Protein AF-A0AA43C8G0-F1 (afdb_monomer_lite)

Radius of gyration: 38.96 Å; chains: 1; bounding box: 89×112×97 Å

Secondary structure (DSSP, 8-state):
--TTTTSS---TTEEE--SS--EEE--SS--EEEEEES--EEESS-TT-TTS-----EEEEEES--EEEEEES--EEEEEES--EEEEEES--EEEEEES--EEEEEES--EEEEEESS-EEEEEESS-EEEEEES--EEEEEESS-EEEEEESS-EEEEEES--SEEEEEESS-EEEEEES--EEEEEESS-EEEEEESS-EEEEEESS-EEEEEES--EEEEEESS-EEEEEES--EEEEEES--EEE--BS--EEE--BS--EEES-B--SS-S----SEEEEEEEEEEETTEEEEEEEEEEETTEEEEEEEEEETTEEEESSSSPEEP-TT-TT-EEEEEEESS--TTS-EEEEEEEEETT--EEEEEEEEE---SB---S--TT-SEEEEEPPPTTTT-------------S---EEEEEE-SSEEEEEEHHHHHHHHTS-HHHHHHHHHHT--EEEETTEEE-EEE-TTSSEEEEEE----BTTBSPEEEEEESS---BPEEEE---SS-B-S-EEEEEEEE----EE-TTT-S-TTS--EESEEEE--TTS---EEEEEE-SSEEEEEEEEEEEEE-SSSPEEEEEEETTEEEEEEEE-TT-EEEEEEEE-TTS--SEEEEEEEESS-SS-EEEEEEEEEEEEEES--SSSEEEEE-SS-SEEEEES---TT-EEEE-SSTTS-EEEES-EEETTEEEEE--TT-EEEEE-GGG-B--SEEEEE----TT-TT-B-SEEEEE-GGGHHHHHHHHHHHHHTT--EEEEEHHHHHHHHSTT---THHHHHHHHHHHHHSSB--SEEEEES---S-TT-TTS----SSPPPEEEETTEEEE-SHHHH--SS-SSS-SSEEEEE--SSHHHHHHHHHHHHHHHHHGGG---EEEEEEPPPBTTB-HHHHHHHHHHHS-TT-EEEEEEGGGSSSHHHHHHHHHHHHHT--SEEEEES-B-SSEE-SSS-SEEGGGGGG---SS-PPEEEEESSSTT-TTSTT---HHHHHHHSTTT-SEEEEESSPPPHHHHHHHHHHHHHHHHH-SS-BHHHHHHHHHGGGTT-TTHHHHHHHEEEES-TT-B-S-PPPPPS-------PPPPPP------------------------------------

Foldseek 3Di:
DQPCLPVDDDDPAEAEADQEEEEEEGEQEAHEYEHAHEAYEYEQYDPPDPPGQRAEYEEENHAYAYEYEQAGYAYEYEDAHDEYEEHNHAYAYEYEQHEEEYEYENYAEEYEYEDAYYAYEYYDAHYAYEYEQHEEEYEYEQHEEAYAYANAYYAYEEENAYEAHAYDHDHHEAYEYEQAAHAYEYENEPEAYEYEDHAEEYEYADYAYAYHEEDYAYAYEEEDYHDEYEYEDAHEEYEEEDADEEYEAEDHDYEYEYHNHYYNYHYYDYAYDDDDPDDDDQWFWAAWAWADDPFWIKIKIWTQFCAQWQFKWKFWDDPNDTHTQDFFGHGFPQLFRRTWMKIATRPVDGAQDKIWMWIWIQGLSRDTDIDDRDIYHHHHHDDAQDDPPDRMHIDHDAFLCPDFDDDDLPFPFPDDFQFFKKKFWDQAWDKAKDFLVNRCVQRVHDSVVQLVCQCVQQKFKDFQNHTFAWHADPSSGMIMATDHFDDWLQDSTGMMMIGRGRGHHFAEDEWADPDEDPDDWAKDKDKFAAFRGAQQQLDDDLGHDRGFGDKAFLAPSDGDKDKDKDFDPAFPWWAKKKWKKFWRHQDKFWKWKDKQNDTQDIDIDGHGGIDIDMGTTGTPSDDRMMMIMMHGPHRDNTMMTGHIMMGIGIHDQEDCLLKDKGADADDQKYWHFNVQAPQKWKWFCLPSSRIHTYPNWAHDRGTTMGGHDHGTMMIIHHPVRHHYGPDMHGHDDDCLLPLADAFQAEEEFASQCPVLCVLVQVVVVVVVTRYDYDHLQNLCCPQVVRRSDLVSLLVSLVSQQPRHPHHYQFYEYEEFEASSSHCSSHSFRHRDHFRWDQAPSGIFGFPQCSQQRVPNQLAGVHQYAYQHDPHSVLSNLLSVLLVQCQVCVVVQAQEEEEEEEPADPQGDSQVLSVVLVVVFDPRHDYDYQYCVVDPDLVVSLVSVLVSVQAPHQEYEYDAEDRQFAGYRHHGSDGLVCLVVHAHNGHFYEYEYQYAQQVLRHHGSDQGRQNSQSSRNGHHSKYKAFNGGHRNVLSSQLVSQLSVLQAQQCDQFNRVSNSRSLVVLRPPPRSSVNSRGIHMHHGRRRGRHDHDDPPPDDDDDDDDDDDDDDDDDDDDDDDDDDDDDDDDDDDDDDDDDDDDDDDDD

Sequence (1144 aa):
MIGEVCNGTAATDCIFGSPDSDSIRGHGDTDCICGNDGDDTIYGGSILFPLGVDAGDLIEGGAGSDTIFGQLGADQINGNDGNDVIEGGDGDDFLFGDADNDDISGGDGNDTITGDSGADILRGDSGDDTLIGGTENDFLFGGIGADSLTGGGGDDSLNGEGGNDPQLDGGDGNDTISGGPGIDNANGGPGDDTLNGGAGDDTLNGGDGTDVINGGDGMDILNGGGGPDRVNGDGGDDLINGNADNDRLDGGTGINTVNGGTGTDVCLNFTFTDFTCELFTHATLDSFISFVERRSVVVRWSTSSEAGTMGFRVLREEGGEWMPIHDGLLPGLLASPQGGIYDLRDNGARPGQPQQYLVIEVDIRGIESEHGPFDVVPDSEGESLLSEEARYGREPHATASAGLVQKSLESDKQSAGQPVALYFGVERTGLYAVSAAEIAAGLRVDESEVQAWIQAGELRLTEGGESVAWTAAADGSELSFFGLERESLYTTERFYRLSVARGDTMTERSVSPDTITDGLVFADTVHLEENLIQGILVAQDPNEDYWYWQLVTASPDIPTDAETSFALEDVAGGGSLRVRLHGVSYDPHSVDVWVNGTLLGTTRFLGLQAHEAVFAIPDGLLDTNNRLRVAPSEPSDSIFFLDAADVTYMRGYDTSSETLQFRAEQAASVEIGGLTNGGTRFFDVTDPQRPAKLVDAVIGASGARLAIEPAIEYFAVAPGELLRPSSSWADVASDLRNANNRADYLIIAPASFIDEVEELATYRETDGFMVRIVELQDIFDEFANGSPNPNAIREFLRFANETWTTSPRFVVLVGKGSFDYREILGPAINLLPPIMALTHAGMASSDTKYADFLGDDGMPDVAIGRLPVTSGAELNTIVRQIIDYENAFDTIGNGITLFADAPDPQGDFAAMQDDIAAQLPGIWEPTSVYRSQFEDVEATRAAFFEAVKRSPRVVNYFGHSGMTTLGKREPLFGVADLETMTIDETQPIFAAMTCLASRFEVPGVISLGEALLVDEEAAIAVWGPSGNSVNEYATLLSSAFLDELHAGIETRIGPIINRAFSQLDGMEDGRDMVEIYHLLGDPALRVAKGAAPPDGAGNDGDGPQPPIDQLTEGGCSVGWTNRNTAGATLLLIGLALLIRRRRH

Structure (mmCIF, N/CA/C/O backbone):
data_AF-A0AA43C8G0-F1
#
_entry.id   AF-A0AA43C8G0-F1
#
loop_
_atom_site.group_PDB
_atom_site.id
_atom_site.type_symbol
_atom_site.label_atom_id
_atom_site.label_alt_id
_atom_site.label_comp_id
_atom_site.label_asym_id
_atom_site.label_entity_id
_atom_site.label_seq_id
_atom_site.pdbx_PDB_ins_code
_atom_site.Cartn_x
_atom_site.Cartn_y
_atom_site.Cartn_z
_atom_site.occupancy
_atom_site.B_iso_or_equiv
_atom_site.auth_seq_id
_atom_site.auth_comp_id
_atom_site.auth_asym_id
_atom_site.auth_atom_id
_atom_site.pdbx_PDB_model_num
ATOM 1 N N . MET A 1 1 ? 22.683 -62.148 10.594 1.00 35.69 1 MET A N 1
ATOM 2 C CA . MET A 1 1 ? 23.086 -63.567 10.795 1.00 35.69 1 MET A CA 1
ATOM 3 C C . MET A 1 1 ? 21.810 -64.332 11.118 1.00 35.69 1 MET A C 1
ATOM 5 O O . MET A 1 1 ? 21.523 -64.472 12.298 1.00 35.69 1 MET A O 1
ATOM 9 N N . ILE A 1 2 ? 21.045 -64.747 10.101 1.00 41.88 2 ILE A N 1
ATOM 10 C CA . ILE A 1 2 ? 19.779 -65.490 10.282 1.00 41.88 2 ILE A CA 1
ATOM 11 C C . ILE A 1 2 ? 19.756 -66.796 9.459 1.00 41.88 2 ILE A C 1
ATOM 13 O O . ILE A 1 2 ? 19.220 -67.774 9.947 1.00 41.88 2 ILE A O 1
ATOM 17 N N . GLY A 1 3 ? 20.484 -66.902 8.335 1.00 40.41 3 GLY A N 1
ATOM 18 C CA . GLY A 1 3 ? 20.470 -68.081 7.439 1.00 40.41 3 GLY A CA 1
ATOM 19 C C . GLY A 1 3 ? 21.040 -69.428 7.940 1.00 40.41 3 GLY A C 1
ATOM 20 O O . GLY A 1 3 ? 21.788 -70.086 7.215 1.00 40.41 3 GLY A O 1
ATOM 21 N N . GLU A 1 4 ? 20.739 -69.872 9.164 1.00 50.97 4 GLU A N 1
ATOM 22 C CA . GLU A 1 4 ? 21.017 -71.238 9.640 1.00 50.97 4 GLU A CA 1
ATOM 23 C C . GLU A 1 4 ? 19.815 -71.917 10.343 1.00 50.97 4 GLU A C 1
ATOM 25 O O . GLU A 1 4 ? 20.027 -72.912 11.045 1.00 50.97 4 GLU A O 1
ATOM 30 N N . VAL A 1 5 ? 18.566 -71.463 10.168 1.00 56.12 5 VAL A N 1
ATOM 31 C CA . VAL A 1 5 ? 17.409 -72.091 10.840 1.00 56.12 5 VAL A CA 1
ATOM 32 C C . VAL A 1 5 ? 17.034 -73.421 10.179 1.00 56.12 5 VAL A C 1
ATOM 34 O O . VAL A 1 5 ? 16.959 -74.448 10.867 1.00 56.12 5 VAL A O 1
ATOM 37 N N . CYS A 1 6 ? 16.979 -73.488 8.844 1.00 59.75 6 CYS A N 1
ATOM 38 C CA . CYS A 1 6 ? 16.718 -74.755 8.147 1.00 59.75 6 CYS A CA 1
ATOM 39 C C . CYS A 1 6 ? 17.937 -75.717 8.056 1.00 59.75 6 CYS A C 1
ATOM 41 O O . CYS A 1 6 ? 17.889 -76.744 7.371 1.00 59.75 6 CYS A O 1
ATOM 43 N N . ASN A 1 7 ? 19.027 -75.495 8.817 1.00 52.06 7 ASN A N 1
ATOM 44 C CA . ASN A 1 7 ? 20.233 -76.354 8.837 1.00 52.06 7 ASN A CA 1
ATOM 45 C C . ASN A 1 7 ? 20.119 -77.643 9.694 1.00 52.06 7 ASN A C 1
ATOM 47 O O . ASN A 1 7 ? 21.108 -78.195 10.191 1.00 52.06 7 ASN A O 1
ATOM 51 N N . GLY A 1 8 ? 18.911 -78.198 9.818 1.00 50.50 8 GLY A N 1
ATOM 52 C CA . GLY A 1 8 ? 18.706 -79.627 10.077 1.00 50.50 8 GLY A CA 1
ATOM 53 C C . GLY A 1 8 ? 19.129 -80.175 11.448 1.00 50.50 8 GLY A C 1
ATOM 54 O O . GLY A 1 8 ? 19.382 -81.382 11.560 1.00 50.50 8 GLY A O 1
ATOM 55 N N . THR A 1 9 ? 19.180 -79.366 12.512 1.00 45.88 9 THR A N 1
ATOM 56 C CA . THR A 1 9 ? 19.318 -79.896 13.882 1.00 45.88 9 THR A CA 1
ATOM 57 C C . THR A 1 9 ? 18.072 -79.641 14.715 1.00 45.88 9 THR A C 1
ATOM 59 O O . THR A 1 9 ? 17.805 -78.514 15.099 1.00 45.88 9 THR A O 1
ATOM 62 N N . ALA A 1 10 ? 17.355 -80.725 15.023 1.00 47.41 10 ALA A N 1
ATOM 63 C CA . ALA A 1 10 ? 16.128 -80.759 15.815 1.00 47.41 10 ALA A CA 1
ATOM 64 C C . ALA A 1 10 ? 16.230 -79.992 17.150 1.00 47.41 10 ALA A C 1
ATOM 66 O O . ALA A 1 10 ? 16.666 -80.552 18.164 1.00 47.41 10 ALA A O 1
ATOM 67 N N . ALA A 1 11 ? 15.778 -78.738 17.153 1.00 51.97 11 ALA A N 1
ATOM 68 C CA . ALA A 1 11 ? 15.093 -78.173 18.306 1.00 51.97 11 ALA A CA 1
ATOM 69 C C . ALA A 1 11 ? 13.685 -78.798 18.386 1.00 51.97 11 ALA A C 1
ATOM 71 O O . ALA A 1 11 ? 13.203 -79.402 17.428 1.00 51.97 11 ALA A O 1
ATOM 72 N N . THR A 1 12 ? 13.077 -78.798 19.570 1.00 54.09 12 THR A N 1
ATOM 73 C CA . THR A 1 12 ? 11.869 -79.595 19.846 1.00 54.09 12 THR A CA 1
ATOM 74 C C . THR A 1 12 ? 10.565 -79.051 19.247 1.00 54.09 12 THR A C 1
ATOM 76 O O . THR A 1 12 ? 9.607 -79.816 19.282 1.00 54.09 12 THR A O 1
ATOM 79 N N . ASP A 1 13 ? 10.577 -77.856 18.639 1.00 72.31 13 ASP A N 1
ATOM 80 C CA . ASP A 1 13 ? 9.436 -77.185 17.973 1.00 72.31 13 ASP A CA 1
ATOM 81 C C . ASP A 1 13 ? 9.800 -76.631 16.585 1.00 72.31 13 ASP A C 1
ATOM 83 O O . ASP A 1 13 ? 9.531 -75.485 16.261 1.00 72.31 13 ASP A O 1
ATOM 87 N N . CYS A 1 14 ? 10.472 -77.425 15.743 1.00 83.06 14 CYS A N 1
ATOM 88 C CA . CYS A 1 14 ? 10.664 -77.048 14.336 1.00 83.06 14 CYS A CA 1
ATOM 89 C C . CYS A 1 14 ? 9.672 -77.792 13.425 1.00 83.06 14 CYS A C 1
ATOM 91 O O . CYS A 1 14 ? 9.657 -79.033 13.426 1.00 83.06 14 CYS A O 1
ATOM 93 N N . ILE A 1 15 ? 8.907 -77.067 12.609 1.00 86.75 15 ILE A N 1
ATOM 94 C CA . ILE A 1 15 ? 7.992 -77.600 11.594 1.00 86.75 15 ILE A CA 1
ATOM 95 C C . ILE A 1 15 ? 8.594 -77.353 10.208 1.00 86.75 15 ILE A C 1
ATOM 97 O O . ILE A 1 15 ? 8.902 -76.227 9.849 1.00 86.75 15 ILE A O 1
ATOM 101 N N . PHE A 1 16 ? 8.763 -78.421 9.427 1.00 87.94 16 PHE A N 1
ATOM 102 C CA . PHE A 1 16 ? 9.345 -78.353 8.085 1.00 87.94 16 PHE A CA 1
ATOM 103 C C . PHE A 1 16 ? 8.317 -78.784 7.040 1.00 87.94 16 PHE A C 1
ATOM 105 O O . PHE A 1 16 ? 7.763 -79.888 7.154 1.00 87.94 16 PHE A O 1
ATOM 112 N N . GLY A 1 17 ? 8.112 -77.938 6.035 1.00 85.31 17 GLY A N 1
ATOM 113 C CA . GLY A 1 17 ? 7.414 -78.243 4.797 1.00 85.31 17 GLY A CA 1
ATOM 114 C C . GLY A 1 17 ? 8.175 -79.235 3.918 1.00 85.31 17 GLY A C 1
ATOM 115 O O . GLY A 1 17 ? 9.243 -79.768 4.249 1.00 85.31 17 GLY A O 1
ATOM 116 N N . SER A 1 18 ? 7.545 -79.573 2.812 1.00 85.62 18 SER A N 1
ATOM 117 C CA . SER A 1 18 ? 8.079 -80.348 1.708 1.00 85.62 18 SER A CA 1
ATOM 118 C C . SER A 1 18 ? 8.503 -79.406 0.572 1.00 85.62 18 SER A C 1
ATOM 120 O O . SER A 1 18 ? 8.317 -78.211 0.676 1.00 85.62 18 SER A O 1
ATOM 122 N N . PRO A 1 19 ? 9.105 -79.910 -0.518 1.00 87.44 19 PRO A N 1
ATOM 123 C CA . PRO A 1 19 ? 9.399 -79.079 -1.694 1.00 87.44 19 PRO A CA 1
ATOM 124 C C . PRO A 1 19 ? 8.185 -78.794 -2.611 1.00 87.44 19 PRO A C 1
ATOM 126 O O . PRO A 1 19 ? 8.376 -78.491 -3.789 1.00 87.44 19 PRO A O 1
ATOM 129 N N . ASP A 1 20 ? 6.960 -79.067 -2.154 1.00 91.81 20 ASP A N 1
ATOM 130 C CA . ASP A 1 20 ? 5.705 -78.784 -2.863 1.00 91.81 20 ASP A CA 1
ATOM 131 C C . ASP A 1 20 ? 4.921 -77.763 -2.014 1.00 91.81 20 ASP A C 1
ATOM 133 O O . ASP A 1 20 ? 4.994 -77.857 -0.799 1.00 91.81 20 ASP A O 1
ATOM 137 N N . SER A 1 21 ? 4.063 -76.933 -2.622 1.00 94.00 21 SER A N 1
ATOM 138 C CA . SER A 1 21 ? 3.161 -76.011 -1.906 1.00 94.00 21 SER A CA 1
ATOM 139 C C . SER A 1 21 ? 2.406 -76.659 -0.736 1.00 94.00 21 SER A C 1
ATOM 141 O O . SER A 1 21 ? 1.553 -77.546 -0.925 1.00 94.00 21 SER A O 1
ATOM 143 N N . ASP A 1 22 ? 2.664 -76.162 0.462 1.00 91.00 22 ASP A N 1
ATOM 144 C CA . ASP A 1 22 ? 2.214 -76.666 1.743 1.00 91.00 22 ASP A CA 1
ATOM 145 C C . ASP A 1 22 ? 1.306 -75.674 2.484 1.00 91.00 22 ASP A C 1
ATOM 147 O O . ASP A 1 22 ? 1.151 -74.502 2.161 1.00 91.00 22 ASP A O 1
ATOM 151 N N . SER A 1 23 ? 0.625 -76.187 3.510 1.00 93.88 23 SER A N 1
ATOM 152 C CA . SER A 1 23 ? -0.084 -75.355 4.481 1.00 93.88 23 SER A CA 1
ATOM 153 C C . SER A 1 23 ? 0.374 -75.751 5.873 1.00 93.88 23 SER A C 1
ATOM 155 O O . SER A 1 23 ? 0.051 -76.844 6.359 1.00 93.88 23 SER A O 1
ATOM 157 N N . ILE A 1 24 ? 1.154 -74.869 6.488 1.00 90.44 24 ILE A N 1
ATOM 158 C CA . ILE A 1 24 ? 1.891 -75.117 7.722 1.00 90.44 24 ILE A CA 1
ATOM 159 C C . ILE A 1 24 ? 1.301 -74.247 8.831 1.00 90.44 24 ILE A C 1
ATOM 161 O O . ILE A 1 24 ? 0.863 -73.123 8.604 1.00 90.44 24 ILE A O 1
ATOM 165 N N . ARG A 1 25 ? 1.206 -74.797 10.041 1.00 89.25 25 ARG A N 1
ATOM 166 C CA . ARG A 1 25 ? 0.659 -74.086 11.197 1.00 89.25 25 ARG A CA 1
ATOM 167 C C . ARG A 1 25 ? 1.413 -74.481 12.457 1.00 89.25 25 ARG A C 1
ATOM 169 O O . ARG A 1 25 ? 1.424 -75.677 12.773 1.00 89.25 25 ARG A O 1
ATOM 176 N N . GLY A 1 26 ? 1.967 -73.496 13.154 1.00 82.75 26 GLY A N 1
ATOM 177 C CA . GLY A 1 26 ? 2.582 -73.663 14.461 1.00 82.75 26 GLY A CA 1
ATOM 178 C C . GLY A 1 26 ? 1.571 -73.861 15.588 1.00 82.75 26 GLY A C 1
ATOM 179 O O . GLY A 1 26 ? 0.379 -74.168 15.401 1.00 82.75 26 GLY A O 1
ATOM 180 N N . HIS A 1 27 ? 2.100 -73.858 16.791 1.00 80.00 27 HIS A N 1
ATOM 181 C CA . HIS A 1 27 ? 1.452 -74.131 18.050 1.00 80.00 27 HIS A CA 1
ATOM 182 C C . HIS A 1 27 ? 1.107 -72.821 18.765 1.00 80.00 27 HIS A C 1
ATOM 184 O O . HIS A 1 27 ? 0.340 -72.051 18.201 1.00 80.00 27 HIS A O 1
ATOM 190 N N . GLY A 1 28 ? 1.385 -72.668 20.054 1.00 71.88 28 GLY A N 1
ATOM 191 C CA . GLY A 1 28 ? 0.993 -71.457 20.804 1.00 71.88 28 GLY A CA 1
ATOM 192 C C . GLY A 1 28 ? 2.081 -71.056 21.790 1.00 71.88 28 GLY A C 1
ATOM 193 O O . GLY A 1 28 ? 1.799 -70.674 22.931 1.00 71.88 28 GLY A O 1
ATOM 194 N N . ASP A 1 29 ? 3.304 -71.362 21.391 1.00 78.31 29 ASP A N 1
ATOM 195 C CA . ASP A 1 29 ? 4.594 -71.223 22.033 1.00 78.31 29 ASP A CA 1
ATOM 196 C C . ASP A 1 29 ? 5.621 -71.039 20.913 1.00 78.31 29 ASP A C 1
ATOM 198 O O . ASP A 1 29 ? 5.364 -71.505 19.819 1.00 78.31 29 ASP A O 1
ATOM 202 N N . THR A 1 30 ? 6.771 -70.417 21.197 1.00 84.81 30 THR A N 1
ATOM 203 C CA . THR A 1 30 ? 7.798 -70.110 20.186 1.00 84.81 30 THR A CA 1
ATOM 204 C C . THR A 1 30 ? 8.122 -71.300 19.287 1.00 84.81 30 THR A C 1
ATOM 206 O O . THR A 1 30 ? 8.800 -72.252 19.708 1.00 84.81 30 THR A O 1
ATOM 209 N N . ASP A 1 31 ? 7.700 -71.186 18.039 1.00 84.31 31 ASP A N 1
ATOM 210 C CA . ASP A 1 31 ? 7.902 -72.142 16.976 1.00 84.31 31 ASP A CA 1
ATOM 211 C C . ASP A 1 31 ? 9.070 -71.738 16.075 1.00 84.31 31 ASP A C 1
ATOM 213 O O . ASP A 1 31 ? 9.526 -70.596 16.003 1.00 84.31 31 ASP A O 1
ATOM 217 N N . CYS A 1 32 ? 9.578 -72.730 15.358 1.00 88.94 32 CYS A N 1
ATOM 218 C CA . CYS A 1 32 ? 10.450 -72.532 14.217 1.00 88.94 32 CYS A CA 1
ATOM 219 C C . CYS A 1 32 ? 9.796 -73.189 12.998 1.00 88.94 32 CYS A C 1
ATOM 221 O O . CYS A 1 32 ? 9.507 -74.387 13.032 1.00 88.94 32 CYS A O 1
ATOM 223 N N . ILE A 1 33 ? 9.557 -72.449 11.919 1.00 90.31 33 ILE A N 1
ATOM 224 C CA . ILE A 1 33 ? 8.830 -72.947 10.746 1.00 90.31 33 ILE A CA 1
ATOM 225 C C . ILE A 1 33 ? 9.663 -72.726 9.479 1.00 90.31 33 ILE A C 1
ATOM 227 O O . ILE A 1 33 ? 10.203 -71.650 9.286 1.00 90.31 33 ILE A O 1
ATOM 231 N N . CYS A 1 34 ? 9.783 -73.753 8.636 1.00 91.50 34 CYS A N 1
ATOM 232 C CA . CYS A 1 34 ? 10.498 -73.720 7.353 1.00 91.50 34 CYS A CA 1
ATOM 233 C C . CYS A 1 34 ? 9.567 -74.224 6.234 1.00 91.50 34 CYS A C 1
ATOM 235 O O . CYS A 1 34 ? 9.243 -75.419 6.260 1.00 91.50 34 CYS A O 1
ATOM 237 N N . GLY A 1 35 ? 9.183 -73.393 5.262 1.00 90.25 35 GLY A N 1
ATOM 238 C CA . GLY A 1 35 ? 8.369 -73.779 4.095 1.00 90.25 35 GLY A CA 1
ATOM 239 C C . GLY A 1 35 ? 9.123 -74.673 3.101 1.00 90.25 35 GLY A C 1
ATOM 240 O O . GLY A 1 35 ? 8.769 -75.840 2.922 1.00 90.25 35 GLY A O 1
ATOM 241 N N . ASN A 1 36 ? 10.334 -74.257 2.715 1.00 89.50 36 ASN A N 1
ATOM 242 C CA . ASN A 1 36 ? 11.232 -74.863 1.711 1.00 89.50 36 ASN A CA 1
ATOM 243 C C . ASN A 1 36 ? 10.930 -74.415 0.273 1.00 89.50 36 ASN A C 1
ATOM 245 O O . ASN A 1 36 ? 11.133 -73.252 -0.007 1.00 89.50 36 ASN A O 1
ATOM 249 N N . ASP A 1 37 ? 10.615 -75.317 -0.665 1.00 91.00 37 ASP A N 1
ATOM 250 C CA . ASP A 1 37 ? 10.328 -74.920 -2.055 1.00 91.00 37 ASP A CA 1
ATOM 251 C C . ASP A 1 37 ? 8.803 -74.991 -2.274 1.00 91.00 37 ASP A C 1
ATOM 253 O O . ASP A 1 37 ? 8.179 -75.950 -1.820 1.00 91.00 37 ASP A O 1
ATOM 257 N N . GLY A 1 38 ? 8.247 -74.123 -3.120 1.00 91.69 38 GLY A N 1
ATOM 258 C CA . GLY A 1 38 ? 6.837 -74.098 -3.518 1.00 91.69 38 GLY A CA 1
ATOM 259 C C . GLY A 1 38 ? 6.024 -73.025 -2.791 1.00 91.69 38 GLY A C 1
ATOM 260 O O . GLY A 1 38 ? 6.382 -72.627 -1.707 1.00 91.69 38 GLY A O 1
ATOM 261 N N . ASP A 1 39 ? 4.918 -72.590 -3.408 1.00 96.94 39 ASP A N 1
ATOM 262 C CA . ASP A 1 39 ? 4.041 -71.537 -2.864 1.00 96.94 39 ASP A CA 1
ATOM 263 C C . ASP A 1 39 ? 3.316 -72.009 -1.585 1.00 96.94 39 ASP A C 1
ATOM 265 O O . ASP A 1 39 ? 2.316 -72.742 -1.666 1.00 96.94 39 ASP A O 1
ATOM 269 N N . ASP A 1 40 ? 3.807 -71.623 -0.417 1.00 95.31 40 ASP A N 1
ATOM 270 C CA . ASP A 1 40 ? 3.369 -72.099 0.888 1.00 95.31 40 ASP A CA 1
ATOM 271 C C . ASP A 1 40 ? 2.377 -71.149 1.571 1.00 95.31 40 ASP A C 1
ATOM 273 O O . ASP A 1 40 ? 2.288 -69.955 1.309 1.00 95.31 40 ASP A O 1
ATOM 277 N N . THR A 1 41 ? 1.564 -71.680 2.487 1.00 96.62 41 THR A N 1
ATOM 278 C CA . THR A 1 41 ? 0.759 -70.864 3.408 1.00 96.62 41 THR A CA 1
ATOM 279 C C . THR A 1 41 ? 1.109 -71.207 4.849 1.00 96.62 41 THR A C 1
ATOM 281 O O . THR A 1 41 ? 0.740 -72.285 5.337 1.00 96.62 41 THR A O 1
ATOM 284 N N . ILE A 1 42 ? 1.769 -70.287 5.545 1.00 94.12 42 ILE A N 1
ATOM 285 C CA . ILE A 1 42 ? 2.341 -70.488 6.876 1.00 94.12 42 ILE A CA 1
ATOM 286 C C . ILE A 1 42 ? 1.598 -69.640 7.914 1.00 94.12 42 ILE A C 1
ATOM 288 O O . ILE A 1 42 ? 1.277 -68.480 7.695 1.00 94.12 42 ILE A O 1
ATOM 292 N N . TYR A 1 43 ? 1.309 -70.241 9.064 1.00 92.12 43 TYR A N 1
ATOM 293 C CA . TYR A 1 43 ? 0.724 -69.578 10.227 1.00 92.12 43 TYR A CA 1
ATOM 294 C C . TYR A 1 43 ? 1.630 -69.830 11.441 1.00 92.12 43 TYR A C 1
ATOM 296 O O . TYR A 1 43 ? 1.751 -71.001 11.810 1.00 92.12 43 TYR A O 1
ATOM 304 N N . GLY A 1 44 ? 2.197 -68.787 12.059 1.00 85.62 44 GLY A N 1
ATOM 305 C CA . GLY A 1 44 ? 2.986 -68.862 13.301 1.00 85.62 44 GLY A CA 1
ATOM 306 C C . GLY A 1 44 ? 2.178 -69.516 14.419 1.00 85.62 44 GLY A C 1
ATOM 307 O O . GLY A 1 44 ? 2.378 -70.680 14.746 1.00 85.62 44 GLY A O 1
ATOM 308 N N . GLY A 1 45 ? 1.078 -68.882 14.825 1.00 77.69 45 GLY A N 1
ATOM 309 C CA . GLY A 1 45 ? 0.191 -69.430 15.859 1.00 77.69 45 GLY A CA 1
ATOM 310 C C . GLY A 1 45 ? -0.960 -70.363 15.419 1.00 77.69 45 GLY A C 1
ATOM 311 O O . GLY A 1 45 ? -1.394 -70.486 14.255 1.00 77.69 45 GLY A O 1
ATOM 312 N N . SER A 1 46 ? -1.585 -70.999 16.415 1.00 66.38 46 SER A N 1
ATOM 313 C CA . SER A 1 46 ? -2.840 -71.753 16.300 1.00 66.38 46 SER A CA 1
ATOM 314 C C . SER A 1 46 ? -4.060 -70.938 16.770 1.00 66.38 46 SER A C 1
ATOM 316 O O . SER A 1 46 ? -4.281 -70.762 17.968 1.00 66.38 46 SER A O 1
ATOM 318 N N . ILE A 1 47 ? -5.004 -70.669 15.853 1.00 56.16 47 ILE A N 1
ATOM 319 C CA . ILE A 1 47 ? -6.325 -70.016 16.077 1.00 56.16 47 ILE A CA 1
ATOM 320 C C . ILE A 1 47 ? -7.273 -70.692 17.110 1.00 56.16 47 ILE A C 1
ATOM 322 O O . ILE A 1 47 ? -8.443 -70.323 17.234 1.00 56.16 47 ILE A O 1
ATOM 326 N N . LEU A 1 48 ? -6.837 -71.737 17.822 1.00 53.28 48 LEU A N 1
ATOM 327 C CA . LEU A 1 48 ? -7.664 -72.577 18.702 1.00 53.28 48 LEU A CA 1
ATOM 328 C C . LEU A 1 48 ? -7.463 -72.362 20.217 1.00 53.28 48 LEU A C 1
ATOM 330 O O . LEU A 1 48 ? -8.204 -72.982 20.991 1.00 53.28 48 LEU A O 1
ATOM 334 N N . PHE A 1 49 ? -6.562 -71.477 20.668 1.00 52.59 49 PHE A N 1
ATOM 335 C CA . PHE A 1 49 ? -6.349 -71.210 22.104 1.00 52.59 49 PHE A CA 1
ATOM 336 C C . PHE A 1 49 ? -6.331 -69.708 22.459 1.00 52.59 49 PHE A C 1
ATOM 338 O O . PHE A 1 49 ? -5.273 -69.105 22.532 1.00 52.59 49 PHE A O 1
ATOM 345 N N . PRO A 1 50 ? -7.479 -69.098 22.812 1.00 47.19 50 PRO A N 1
ATOM 346 C CA . PRO A 1 50 ? -7.582 -67.655 23.072 1.00 47.19 50 PRO A CA 1
ATOM 347 C C . PRO A 1 50 ? -7.083 -67.221 24.471 1.00 47.19 50 PRO A C 1
ATOM 349 O O . PRO A 1 50 ? -7.636 -66.290 25.049 1.00 47.19 50 PRO A O 1
ATOM 352 N N . LEU A 1 51 ? -6.133 -67.937 25.089 1.00 46.81 51 LEU A N 1
ATOM 353 C CA . LEU A 1 51 ? -5.644 -67.641 26.453 1.00 46.81 51 LEU A CA 1
ATOM 354 C C . LEU A 1 51 ? -4.142 -67.939 26.679 1.00 46.81 51 LEU A C 1
ATOM 356 O O . LEU A 1 51 ? -3.720 -68.022 27.836 1.00 46.81 51 LEU A O 1
ATOM 360 N N . GLY A 1 52 ? -3.349 -68.134 25.623 1.00 49.62 52 GLY A N 1
ATOM 361 C CA . GLY A 1 52 ? -1.882 -68.168 25.703 1.00 49.62 52 GLY A CA 1
ATOM 362 C C . GLY A 1 52 ? -1.309 -66.805 25.321 1.00 49.62 52 GLY A C 1
ATOM 363 O O . GLY A 1 52 ? -1.882 -66.146 24.466 1.00 49.62 52 GLY A O 1
ATOM 364 N N . VAL A 1 53 ? -0.238 -66.371 25.991 1.00 57.50 53 VAL A N 1
ATOM 365 C CA . VAL A 1 53 ? 0.694 -65.416 25.379 1.00 57.50 53 VAL A CA 1
ATOM 366 C C . VAL A 1 53 ? 1.358 -66.208 24.267 1.00 57.50 53 VAL A C 1
ATOM 368 O O . VAL A 1 53 ? 2.042 -67.180 24.587 1.00 57.50 53 VAL A O 1
ATOM 371 N N . ASP A 1 54 ? 1.055 -65.896 23.015 1.00 65.06 54 ASP A N 1
ATOM 372 C CA . ASP A 1 54 ? 1.888 -66.431 21.950 1.00 65.06 54 ASP A CA 1
ATOM 373 C C . ASP A 1 54 ? 3.269 -65.782 22.103 1.00 65.06 54 ASP A C 1
ATOM 375 O O . ASP A 1 54 ? 3.392 -64.646 22.584 1.00 65.06 54 ASP A O 1
ATOM 379 N N . ALA A 1 55 ? 4.307 -66.581 21.923 1.00 77.12 55 ALA A N 1
ATOM 380 C CA . ALA A 1 55 ? 5.678 -66.158 22.146 1.00 77.12 55 ALA A CA 1
ATOM 381 C C . ALA A 1 55 ? 6.360 -66.134 20.791 1.00 77.12 55 ALA A C 1
ATOM 383 O O . ALA A 1 55 ? 6.235 -67.119 20.089 1.00 77.12 55 ALA A O 1
ATOM 384 N N . GLY A 1 56 ? 7.114 -65.073 20.508 1.00 84.06 56 GLY A N 1
ATOM 385 C CA . GLY A 1 56 ? 7.721 -64.829 19.200 1.00 84.06 56 GLY A CA 1
ATOM 386 C C . GLY A 1 56 ? 8.272 -66.060 18.486 1.00 84.06 56 GLY A C 1
ATOM 387 O O . GLY A 1 56 ? 9.025 -66.829 19.102 1.00 84.06 56 GLY A O 1
ATOM 388 N N . ASP A 1 57 ? 7.908 -66.203 17.220 1.00 89.25 57 ASP A N 1
ATOM 389 C CA . ASP A 1 57 ? 8.217 -67.298 16.310 1.00 89.25 57 ASP A CA 1
ATOM 390 C C . ASP A 1 57 ? 9.399 -66.968 15.387 1.00 89.25 57 ASP A C 1
ATOM 392 O O . ASP A 1 57 ? 9.845 -65.829 15.263 1.00 89.25 57 ASP A O 1
ATOM 396 N N . LEU A 1 58 ? 9.951 -67.999 14.744 1.00 91.81 58 LEU A N 1
ATOM 397 C CA . LEU A 1 58 ? 10.990 -67.871 13.721 1.00 91.81 58 LEU A CA 1
ATOM 398 C C . LEU A 1 58 ? 10.568 -68.610 12.448 1.00 91.81 58 LEU A C 1
ATOM 400 O O . LEU A 1 58 ? 10.564 -69.844 12.428 1.00 91.81 58 LEU A O 1
ATOM 404 N N . ILE A 1 59 ? 10.233 -67.879 11.389 1.00 92.94 59 ILE A N 1
ATOM 405 C CA . ILE A 1 59 ? 9.621 -68.410 10.167 1.00 92.94 59 ILE A CA 1
ATOM 406 C C . ILE A 1 59 ? 10.521 -68.131 8.952 1.00 92.94 59 ILE A C 1
ATOM 408 O O . ILE A 1 59 ? 10.936 -67.002 8.735 1.00 92.94 59 ILE A O 1
ATOM 412 N N . GLU A 1 60 ? 10.811 -69.158 8.152 1.00 93.56 60 GLU A N 1
ATOM 413 C CA . GLU A 1 60 ? 11.450 -69.060 6.830 1.00 93.56 60 GLU A CA 1
ATOM 414 C C . GLU A 1 60 ? 10.465 -69.621 5.778 1.00 93.56 60 GLU A C 1
ATOM 416 O O . GLU A 1 60 ? 10.091 -70.796 5.877 1.00 93.56 60 GLU A O 1
ATOM 421 N N . GLY A 1 61 ? 10.032 -68.806 4.807 1.00 93.06 61 GLY A N 1
ATOM 422 C CA . GLY A 1 61 ? 9.181 -69.205 3.672 1.00 93.06 61 GLY A CA 1
ATOM 423 C C . GLY A 1 61 ? 9.934 -70.145 2.736 1.00 93.06 61 GLY A C 1
ATOM 424 O O . GLY A 1 61 ? 9.764 -71.367 2.783 1.00 93.06 61 GLY A O 1
ATOM 425 N N . GLY A 1 62 ? 10.937 -69.605 2.053 1.00 91.44 62 GLY A N 1
ATOM 426 C CA . GLY A 1 62 ? 11.865 -70.350 1.216 1.00 91.44 62 GLY A CA 1
ATOM 427 C C . GLY A 1 62 ? 11.734 -69.922 -0.242 1.00 91.44 62 GLY A C 1
ATOM 428 O O . GLY A 1 62 ? 11.660 -68.742 -0.525 1.00 91.44 62 GLY A O 1
ATOM 429 N N . ALA A 1 63 ? 11.822 -70.846 -1.193 1.00 92.62 63 ALA A N 1
ATOM 430 C CA . ALA A 1 63 ? 11.670 -70.508 -2.604 1.00 92.62 63 ALA A CA 1
ATOM 431 C C . ALA A 1 63 ? 10.217 -70.700 -3.044 1.00 92.62 63 ALA A C 1
ATOM 433 O O . ALA A 1 63 ? 9.757 -71.838 -3.085 1.00 92.62 63 ALA A O 1
ATOM 434 N N . GLY A 1 64 ? 9.525 -69.669 -3.507 1.00 93.56 64 GLY A N 1
ATOM 435 C CA . GLY A 1 64 ? 8.105 -69.763 -3.849 1.00 93.56 64 GLY A CA 1
ATOM 436 C C . GLY A 1 64 ? 7.428 -68.406 -3.774 1.00 93.56 64 GLY A C 1
ATOM 437 O O . GLY A 1 64 ? 8.082 -67.411 -3.540 1.00 93.56 64 GLY A O 1
ATOM 438 N N . SER A 1 65 ? 6.127 -68.351 -4.049 1.00 97.19 65 SER A N 1
ATOM 439 C CA . SER A 1 65 ? 5.318 -67.193 -3.654 1.00 97.19 65 SER A CA 1
ATOM 440 C C . SER A 1 65 ? 4.471 -67.578 -2.452 1.00 97.19 65 SER A C 1
ATOM 442 O O . SER A 1 65 ? 3.415 -68.206 -2.607 1.00 97.19 65 SER A O 1
ATOM 444 N N . ASP A 1 66 ? 4.944 -67.231 -1.270 1.00 97.25 66 ASP A N 1
ATOM 445 C CA . ASP A 1 66 ? 4.426 -67.683 0.007 1.00 97.25 66 ASP A CA 1
ATOM 446 C C . ASP A 1 66 ? 3.412 -66.699 0.599 1.00 97.25 66 ASP A C 1
ATOM 448 O O . ASP A 1 66 ? 3.262 -65.543 0.210 1.00 97.25 66 ASP A O 1
ATOM 452 N N . THR A 1 67 ? 2.615 -67.188 1.544 1.00 97.94 67 THR A N 1
ATOM 453 C CA . THR A 1 67 ? 1.716 -66.367 2.358 1.00 97.94 67 THR A CA 1
ATOM 454 C C . THR A 1 67 ? 1.929 -66.708 3.825 1.00 97.94 67 THR A C 1
ATOM 456 O O . THR A 1 67 ? 1.562 -67.804 4.264 1.00 97.94 67 THR A O 1
ATOM 459 N N . ILE A 1 68 ? 2.488 -65.780 4.592 1.00 97.00 68 ILE A N 1
ATOM 460 C CA . ILE A 1 68 ? 2.954 -65.992 5.961 1.00 97.00 68 ILE A CA 1
ATOM 461 C C . ILE A 1 68 ? 2.192 -65.075 6.926 1.00 97.00 68 ILE A C 1
ATOM 463 O O . ILE A 1 68 ? 2.058 -63.885 6.682 1.00 97.00 68 ILE A O 1
ATOM 467 N N . PHE A 1 69 ? 1.696 -65.638 8.031 1.00 95.25 69 PHE A N 1
ATOM 468 C CA . PHE A 1 69 ? 1.006 -64.907 9.101 1.00 95.25 69 PHE A CA 1
ATOM 469 C C . PHE A 1 69 ? 1.661 -65.204 10.461 1.00 95.25 69 PHE A C 1
ATOM 471 O O . PHE A 1 69 ? 1.477 -66.325 10.959 1.00 95.25 69 PHE A O 1
ATOM 478 N N . GLY A 1 70 ? 2.360 -64.242 11.070 1.00 91.56 70 GLY A N 1
ATOM 479 C CA . GLY A 1 70 ? 2.998 -64.352 12.396 1.00 91.56 70 GLY A CA 1
ATOM 480 C C . GLY A 1 70 ? 1.978 -64.519 13.529 1.00 91.56 70 GLY A C 1
ATOM 481 O O . GLY A 1 70 ? 1.908 -65.574 14.164 1.00 91.56 70 GLY A O 1
ATOM 482 N N . GLN A 1 71 ? 0.992 -63.617 13.571 1.00 89.81 71 GLN A N 1
ATOM 483 C CA . GLN A 1 71 ? -0.142 -63.520 14.505 1.00 89.81 71 GLN A CA 1
ATOM 484 C C . GLN A 1 71 ? 0.123 -62.714 15.776 1.00 89.81 71 GLN A C 1
ATOM 486 O O . GLN A 1 71 ? -0.308 -61.576 15.841 1.00 89.81 71 GLN A O 1
ATOM 491 N N . LEU A 1 72 ? 0.600 -63.327 16.855 1.00 88.25 72 LEU A N 1
ATOM 492 C CA . LEU A 1 72 ? 0.789 -62.652 18.141 1.00 88.25 72 LEU A CA 1
ATOM 493 C C . LEU A 1 72 ? 2.222 -62.926 18.594 1.00 88.25 72 LEU A C 1
ATOM 495 O O . LEU A 1 72 ? 2.697 -64.045 18.445 1.00 88.25 72 LEU A O 1
ATOM 499 N N . GLY A 1 73 ? 2.821 -61.993 19.326 1.00 88.38 73 GLY A N 1
ATOM 500 C CA . GLY A 1 73 ? 4.194 -62.133 19.802 1.00 88.38 73 GLY A CA 1
ATOM 501 C C . GLY A 1 73 ? 5.193 -61.482 18.847 1.00 88.38 73 GLY A C 1
ATOM 502 O O . GLY A 1 73 ? 4.843 -61.117 17.751 1.00 88.38 73 GLY A O 1
ATOM 503 N N . ALA A 1 74 ? 6.425 -61.296 19.329 1.00 92.38 74 ALA A N 1
ATOM 504 C CA . ALA A 1 74 ? 7.505 -60.641 18.587 1.00 92.38 74 ALA A CA 1
ATOM 505 C C . ALA A 1 74 ? 8.236 -61.640 17.672 1.00 92.38 74 ALA A C 1
ATOM 507 O O . ALA A 1 74 ? 9.151 -62.343 18.129 1.00 92.38 74 ALA A O 1
ATOM 508 N N . ASP A 1 75 ? 7.811 -61.720 16.424 1.00 93.69 75 ASP A N 1
ATOM 509 C CA . ASP A 1 75 ? 8.189 -62.716 15.433 1.00 93.69 75 ASP A CA 1
ATOM 510 C C . ASP A 1 75 ? 9.433 -62.313 14.622 1.00 93.69 75 ASP A C 1
ATOM 512 O O . ASP A 1 75 ? 9.840 -61.157 14.532 1.00 93.69 75 ASP A O 1
ATOM 516 N N . GLN A 1 76 ? 10.102 -63.309 14.046 1.00 95.06 76 GLN A N 1
ATOM 517 C CA . GLN A 1 76 ? 11.161 -63.145 13.051 1.00 95.06 76 GLN A CA 1
ATOM 518 C C . GLN A 1 76 ? 10.768 -63.928 11.802 1.00 95.06 76 GLN A C 1
ATOM 520 O O . GLN A 1 76 ? 10.748 -65.159 11.840 1.00 95.06 76 GLN A O 1
ATOM 525 N N . ILE A 1 77 ? 10.482 -63.240 10.701 1.00 95.75 77 ILE A N 1
ATOM 526 C CA . ILE A 1 77 ? 9.961 -63.843 9.471 1.00 95.75 77 ILE A CA 1
ATOM 527 C C . ILE A 1 77 ? 10.873 -63.490 8.297 1.00 95.75 77 ILE A C 1
ATOM 529 O O . ILE A 1 77 ? 11.259 -62.337 8.141 1.00 95.75 77 ILE A O 1
ATOM 533 N N . ASN A 1 78 ? 11.217 -64.484 7.478 1.00 95.94 78 ASN A N 1
ATOM 534 C CA . ASN A 1 78 ? 11.939 -64.294 6.224 1.00 95.94 78 ASN A CA 1
ATOM 535 C C . ASN A 1 78 ? 11.209 -64.961 5.047 1.00 95.94 78 ASN A C 1
ATOM 537 O O . ASN A 1 78 ? 11.010 -66.180 5.096 1.00 95.94 78 ASN A O 1
ATOM 541 N N . GLY A 1 79 ? 10.865 -64.191 4.014 1.00 95.00 79 GLY A N 1
ATOM 542 C CA . GLY A 1 79 ? 10.271 -64.647 2.753 1.00 95.00 79 GLY A CA 1
ATOM 543 C C . GLY A 1 79 ? 11.231 -65.522 1.945 1.00 95.00 79 GLY A C 1
ATOM 544 O O . GLY A 1 79 ? 11.023 -66.733 1.839 1.00 95.00 79 GLY A O 1
ATOM 545 N N . ASN A 1 80 ? 12.425 -64.994 1.658 1.00 94.25 80 ASN A N 1
ATOM 546 C CA . ASN A 1 80 ? 13.488 -65.559 0.812 1.00 94.25 80 ASN A CA 1
ATOM 547 C C . ASN A 1 80 ? 13.266 -65.311 -0.697 1.00 94.25 80 ASN A C 1
ATOM 549 O O . ASN A 1 80 ? 13.324 -64.172 -1.129 1.00 94.25 80 ASN A O 1
ATOM 553 N N . ASP A 1 81 ? 13.194 -66.354 -1.535 1.00 93.75 81 ASP A N 1
ATOM 554 C CA . ASP A 1 81 ? 13.161 -66.176 -2.997 1.00 93.75 81 ASP A CA 1
ATOM 555 C C . ASP A 1 81 ? 11.702 -66.224 -3.483 1.00 93.75 81 ASP A C 1
ATOM 557 O O . ASP A 1 81 ? 11.100 -67.302 -3.455 1.00 93.75 81 ASP A O 1
ATOM 561 N N . GLY A 1 82 ? 11.214 -65.154 -4.110 1.00 95.31 82 GLY A N 1
ATOM 562 C CA . GLY A 1 82 ? 9.938 -65.113 -4.826 1.00 95.31 82 GLY A CA 1
ATOM 563 C C . GLY A 1 82 ? 8.918 -64.173 -4.186 1.00 95.31 82 GLY A C 1
ATOM 564 O O . GLY A 1 82 ? 9.126 -63.661 -3.109 1.00 95.31 82 GLY A O 1
ATOM 565 N N . ASN A 1 83 ? 7.823 -63.896 -4.904 1.00 97.56 83 ASN A N 1
ATOM 566 C CA . ASN A 1 83 ? 6.877 -62.853 -4.493 1.00 97.56 83 ASN A CA 1
ATOM 567 C C . ASN A 1 83 ? 5.995 -63.285 -3.313 1.00 97.56 83 ASN A C 1
ATOM 569 O O . ASN A 1 83 ? 4.987 -63.978 -3.532 1.00 97.56 83 ASN A O 1
ATOM 573 N N . ASP A 1 84 ? 6.313 -62.823 -2.117 1.00 98.00 84 ASP A N 1
ATOM 574 C CA . ASP A 1 84 ? 5.697 -63.239 -0.867 1.00 98.00 84 ASP A CA 1
ATOM 575 C C . ASP A 1 84 ? 4.660 -62.239 -0.339 1.00 98.00 84 ASP A C 1
ATOM 577 O O . ASP A 1 84 ? 4.616 -61.059 -0.690 1.00 98.00 84 ASP A O 1
ATOM 581 N N . VAL A 1 85 ? 3.764 -62.741 0.514 1.00 98.38 85 VAL A N 1
ATOM 582 C CA . VAL A 1 85 ? 2.824 -61.935 1.303 1.00 98.38 85 VAL A CA 1
ATOM 583 C C . VAL A 1 85 ? 3.041 -62.244 2.779 1.00 98.38 85 VAL A C 1
ATOM 585 O O . VAL A 1 85 ? 2.793 -63.375 3.204 1.00 98.38 85 VAL A O 1
ATOM 588 N N . ILE A 1 86 ? 3.456 -61.257 3.570 1.00 98.00 86 ILE A N 1
ATOM 589 C CA . ILE A 1 86 ? 3.822 -61.432 4.983 1.00 98.00 86 ILE A CA 1
ATOM 590 C C . ILE A 1 86 ? 2.988 -60.489 5.865 1.00 98.00 86 ILE A C 1
ATOM 592 O O . ILE A 1 86 ? 2.920 -59.294 5.609 1.00 98.00 86 ILE A O 1
ATOM 596 N N . GLU A 1 87 ? 2.360 -61.022 6.915 1.00 97.81 87 GLU A N 1
ATOM 597 C CA . GLU A 1 87 ? 1.646 -60.266 7.961 1.00 97.81 87 GLU A CA 1
ATOM 598 C C . GLU A 1 87 ? 2.245 -60.642 9.329 1.00 97.81 87 GLU A C 1
ATOM 600 O O . GLU A 1 87 ? 2.113 -61.801 9.740 1.00 97.81 87 GLU A O 1
ATOM 605 N N . GLY A 1 88 ? 2.910 -59.700 10.007 1.00 95.19 88 GLY A N 1
ATOM 606 C CA . GLY A 1 88 ? 3.534 -59.882 11.328 1.00 95.19 88 GLY A CA 1
ATOM 607 C C . GLY A 1 88 ? 2.491 -60.128 12.417 1.00 95.19 88 GLY A C 1
ATOM 608 O O . GLY A 1 88 ? 2.354 -61.250 12.911 1.00 95.19 88 GLY A O 1
ATOM 609 N N . GLY A 1 89 ? 1.610 -59.157 12.648 1.00 93.12 89 GLY A N 1
ATOM 610 C CA . GLY A 1 89 ? 0.496 -59.250 13.591 1.00 93.12 89 GLY A CA 1
ATOM 611 C C . GLY A 1 89 ? 0.704 -58.363 14.819 1.00 93.12 89 GLY A C 1
ATOM 612 O O . GLY A 1 89 ? 1.122 -57.228 14.679 1.00 93.12 89 GLY A O 1
ATOM 613 N N . ASP A 1 90 ? 0.325 -58.818 16.018 1.00 92.44 90 ASP A N 1
ATOM 614 C CA . ASP A 1 90 ? 0.585 -58.060 17.253 1.00 92.44 90 ASP A CA 1
ATOM 615 C C . ASP A 1 90 ? 1.988 -58.418 17.787 1.00 92.44 90 ASP A C 1
ATOM 617 O O . ASP A 1 90 ? 2.177 -59.541 18.260 1.00 92.44 90 ASP A O 1
ATOM 621 N N . GLY A 1 91 ? 2.925 -57.485 17.900 1.00 93.12 91 GLY A N 1
ATOM 622 C CA . GLY A 1 91 ? 4.287 -57.775 18.353 1.00 93.12 91 GLY A CA 1
ATOM 623 C C . GLY A 1 91 ? 5.284 -56.708 17.930 1.00 93.12 91 GLY A C 1
ATOM 624 O O . GLY A 1 91 ? 4.928 -55.806 17.207 1.00 93.12 91 GLY A O 1
ATOM 625 N N . ASP A 1 92 ? 6.519 -56.789 18.432 1.00 96.88 92 ASP A N 1
ATOM 626 C CA . ASP A 1 92 ? 7.626 -56.016 17.848 1.00 96.88 92 ASP A CA 1
ATOM 627 C C . ASP A 1 92 ? 8.387 -56.990 16.927 1.00 96.88 92 ASP A C 1
ATOM 629 O O . ASP A 1 92 ? 9.220 -57.776 17.412 1.00 96.88 92 ASP A O 1
ATOM 633 N N . ASP A 1 93 ? 8.057 -57.002 15.641 1.00 97.31 93 ASP A N 1
ATOM 634 C CA . ASP A 1 93 ? 8.439 -58.032 14.676 1.00 97.31 93 ASP A CA 1
ATOM 635 C C . ASP A 1 93 ? 9.667 -57.650 13.834 1.00 97.31 93 ASP A C 1
ATOM 637 O O . ASP A 1 93 ? 10.036 -56.487 13.666 1.00 97.31 93 ASP A O 1
ATOM 641 N N . PHE A 1 94 ? 10.342 -58.663 13.288 1.00 97.38 94 PHE A N 1
ATOM 642 C CA . PHE A 1 94 ? 11.435 -58.514 12.326 1.00 97.38 94 PHE A CA 1
ATOM 643 C C . PHE A 1 94 ? 11.098 -59.272 11.043 1.00 97.38 94 PHE A C 1
ATOM 645 O O . PHE A 1 94 ? 11.155 -60.505 11.026 1.00 97.38 94 PHE A O 1
ATOM 652 N N . LEU A 1 95 ? 10.790 -58.547 9.973 1.00 98.00 95 LEU A N 1
ATOM 653 C CA . LEU A 1 95 ? 10.281 -59.087 8.714 1.00 98.00 95 LEU A CA 1
ATOM 654 C C . LEU A 1 95 ? 11.267 -58.808 7.567 1.00 98.00 95 LEU A C 1
ATOM 656 O O . LEU A 1 95 ? 11.729 -57.680 7.404 1.00 98.00 95 LEU A O 1
ATOM 660 N N . PHE A 1 96 ? 11.586 -59.831 6.775 1.00 97.56 96 PHE A N 1
ATOM 661 C CA . PHE A 1 96 ? 12.484 -59.751 5.618 1.00 97.56 96 PHE A CA 1
ATOM 662 C C . PHE A 1 96 ? 11.788 -60.324 4.374 1.00 97.56 96 PHE A C 1
ATOM 664 O O . PHE A 1 96 ? 11.274 -61.441 4.450 1.00 97.56 96 PHE A O 1
ATOM 671 N N . GLY A 1 97 ? 11.766 -59.568 3.273 1.00 95.88 97 GLY A N 1
ATOM 672 C CA . GLY A 1 97 ? 11.306 -60.012 1.949 1.00 95.88 97 GLY A CA 1
ATOM 673 C C . GLY A 1 97 ? 12.370 -60.822 1.203 1.00 95.88 97 GLY A C 1
ATOM 674 O O . GLY A 1 97 ? 12.121 -61.963 0.830 1.00 95.88 97 GLY A O 1
ATOM 675 N N . ASP A 1 98 ? 13.610 -60.309 1.196 1.00 94.44 98 ASP A N 1
ATOM 676 C CA . ASP A 1 98 ? 14.793 -60.805 0.469 1.00 94.44 98 ASP A CA 1
ATOM 677 C C . ASP A 1 98 ? 14.756 -60.499 -1.049 1.00 94.44 98 ASP A C 1
ATOM 679 O O . ASP A 1 98 ? 15.321 -59.494 -1.484 1.00 94.44 98 ASP A O 1
ATOM 683 N N . ALA A 1 99 ? 14.258 -61.395 -1.902 1.00 91.94 99 ALA A N 1
ATOM 684 C CA . ALA A 1 99 ? 14.388 -61.251 -3.355 1.00 91.94 99 ALA A CA 1
ATOM 685 C C . ALA A 1 99 ? 13.065 -61.444 -4.096 1.00 91.94 99 ALA A C 1
ATOM 687 O O . ALA A 1 99 ? 12.339 -62.389 -3.820 1.00 91.94 99 ALA A O 1
ATOM 688 N N . ASP A 1 100 ? 12.895 -60.675 -5.178 1.00 96.75 100 ASP A N 1
ATOM 689 C CA . ASP A 1 100 ? 11.647 -60.520 -5.937 1.00 96.75 100 ASP A CA 1
ATOM 690 C C . ASP A 1 100 ? 10.649 -59.597 -5.203 1.00 96.75 100 ASP A C 1
ATOM 692 O O . ASP A 1 100 ? 11.043 -58.889 -4.298 1.00 96.75 100 ASP A O 1
ATOM 696 N N . ASN A 1 101 ? 9.410 -59.464 -5.696 1.00 97.81 101 ASN A N 1
ATOM 697 C CA . ASN A 1 101 ? 8.508 -58.393 -5.243 1.00 97.81 101 ASN A CA 1
ATOM 698 C C . ASN A 1 101 ? 7.531 -58.867 -4.161 1.00 97.81 101 ASN A C 1
ATOM 700 O O . ASN A 1 101 ? 6.608 -59.634 -4.491 1.00 97.81 101 ASN A O 1
ATOM 704 N N . ASP A 1 102 ? 7.629 -58.286 -2.972 1.00 98.19 102 ASP A N 1
ATOM 705 C CA . ASP A 1 102 ? 6.914 -58.703 -1.765 1.00 98.19 102 ASP A CA 1
ATOM 706 C C . ASP A 1 102 ? 5.845 -57.699 -1.291 1.00 98.19 102 ASP A C 1
ATOM 708 O O . ASP A 1 102 ? 5.873 -56.509 -1.608 1.00 98.19 102 ASP A O 1
ATOM 712 N N . ASP A 1 103 ? 4.854 -58.187 -0.536 1.00 98.44 103 ASP A N 1
ATOM 713 C CA . ASP A 1 103 ? 3.815 -57.390 0.145 1.00 98.44 103 ASP A CA 1
ATOM 714 C C . ASP A 1 103 ? 3.843 -57.713 1.648 1.00 98.44 103 ASP A C 1
ATOM 716 O O . ASP A 1 103 ? 3.383 -58.777 2.076 1.00 98.44 103 ASP A O 1
ATOM 720 N N . ILE A 1 104 ? 4.427 -56.819 2.447 1.00 98.44 104 ILE A N 1
ATOM 721 C CA . ILE A 1 104 ? 4.758 -57.045 3.859 1.00 98.44 104 ILE A CA 1
ATOM 722 C C . ILE A 1 104 ? 4.045 -56.018 4.748 1.00 98.44 104 ILE A C 1
ATOM 724 O O . ILE A 1 104 ? 4.115 -54.814 4.504 1.00 98.44 104 ILE A O 1
ATOM 728 N N . SER A 1 105 ? 3.383 -56.490 5.805 1.00 98.38 105 SER A N 1
ATOM 729 C CA . SER A 1 105 ? 2.706 -55.687 6.834 1.00 98.38 105 SER A CA 1
ATOM 730 C C . SER A 1 105 ? 3.190 -56.098 8.228 1.00 98.38 105 SER A C 1
ATOM 732 O O . SER A 1 105 ? 3.208 -57.292 8.537 1.00 98.38 105 SER A O 1
ATOM 734 N N . GLY A 1 106 ? 3.608 -55.112 9.026 1.00 97.38 106 GLY A N 1
ATOM 735 C CA . GLY A 1 106 ? 4.071 -55.248 10.411 1.00 97.38 106 GLY A CA 1
ATOM 736 C C . GLY A 1 106 ? 2.919 -55.590 11.345 1.00 97.38 106 GLY A C 1
ATOM 737 O O . GLY A 1 106 ? 2.789 -56.738 11.766 1.00 97.38 106 GLY A O 1
ATOM 738 N N . GLY A 1 107 ? 1.988 -54.654 11.520 1.00 96.12 107 GLY A N 1
ATOM 739 C CA . GLY A 1 107 ? 0.780 -54.849 12.315 1.00 96.12 107 GLY A CA 1
ATOM 740 C C . GLY A 1 107 ? 0.746 -53.935 13.539 1.00 96.12 107 GLY A C 1
ATOM 741 O O . GLY A 1 107 ? 0.882 -52.725 13.416 1.00 96.12 107 GLY A O 1
ATOM 742 N N . ASP A 1 108 ? 0.428 -54.483 14.712 1.00 95.62 108 ASP A N 1
ATOM 743 C CA . ASP A 1 108 ? 0.384 -53.726 15.969 1.00 95.62 108 ASP A CA 1
ATOM 744 C C . ASP A 1 108 ? 1.705 -53.927 16.744 1.00 95.62 108 ASP A C 1
ATOM 746 O O . ASP A 1 108 ? 1.892 -54.971 17.366 1.00 95.62 108 ASP A O 1
ATOM 750 N N . GLY A 1 109 ? 2.528 -52.893 16.883 1.00 96.06 109 GLY A N 1
ATOM 751 C CA . GLY A 1 109 ? 3.757 -52.869 17.682 1.00 96.06 109 GLY A CA 1
ATOM 752 C C . GLY A 1 109 ? 4.896 -52.196 16.924 1.00 96.06 109 GLY A C 1
ATOM 753 O O . GLY A 1 109 ? 4.645 -51.560 15.918 1.00 96.06 109 GLY A O 1
ATOM 754 N N . ASN A 1 110 ? 6.117 -52.210 17.467 1.00 97.94 110 ASN A N 1
ATOM 755 C CA . ASN A 1 110 ? 7.238 -51.495 16.850 1.00 97.94 110 ASN A CA 1
ATOM 756 C C . ASN A 1 110 ? 8.062 -52.453 15.982 1.00 97.94 110 ASN A C 1
ATOM 758 O O . ASN A 1 110 ? 8.960 -53.142 16.491 1.00 97.94 110 ASN A O 1
ATOM 762 N N . ASP A 1 111 ? 7.786 -52.460 14.688 1.00 98.44 111 ASP A N 1
ATOM 763 C CA . ASP A 1 111 ? 8.270 -53.449 13.737 1.00 98.44 111 ASP A CA 1
ATOM 764 C C . ASP A 1 111 ? 9.517 -52.987 12.972 1.00 98.44 111 ASP A C 1
ATOM 766 O O . ASP A 1 111 ? 9.837 -51.806 12.833 1.00 98.44 111 ASP A O 1
ATOM 770 N N . THR A 1 112 ? 10.289 -53.950 12.473 1.00 98.38 112 THR A N 1
ATOM 771 C CA . THR A 1 112 ? 11.409 -53.719 11.554 1.00 98.38 112 THR A CA 1
ATOM 772 C C . THR A 1 112 ? 11.212 -54.549 10.295 1.00 98.38 112 THR A C 1
ATOM 774 O O . THR A 1 112 ? 11.275 -55.776 10.349 1.00 98.38 112 THR A O 1
ATOM 777 N N . ILE A 1 113 ? 11.041 -53.881 9.157 1.00 98.50 113 ILE A N 1
ATOM 778 C CA . ILE A 1 113 ? 10.713 -54.488 7.865 1.00 98.50 113 ILE A CA 1
ATOM 779 C C . ILE A 1 113 ? 11.815 -54.166 6.847 1.00 98.50 113 ILE A C 1
ATOM 781 O O . ILE A 1 113 ? 12.279 -53.029 6.758 1.00 98.50 113 ILE A O 1
ATOM 785 N N . THR A 1 114 ? 12.268 -55.156 6.078 1.00 98.31 114 THR A N 1
ATOM 786 C CA . THR A 1 114 ? 13.259 -54.983 5.000 1.00 98.31 114 THR A CA 1
ATOM 787 C C . THR A 1 114 ? 12.823 -55.730 3.737 1.00 98.31 114 THR A C 1
ATOM 789 O O . THR A 1 114 ? 12.622 -56.938 3.817 1.00 98.31 114 THR A O 1
ATOM 792 N N . GLY A 1 115 ? 12.692 -55.037 2.600 1.00 96.81 115 GLY A N 1
ATOM 793 C CA . GLY A 1 115 ? 12.355 -55.627 1.291 1.00 96.81 115 GLY A CA 1
ATOM 794 C C . GLY A 1 115 ? 13.555 -56.272 0.582 1.00 96.81 115 GLY A C 1
ATOM 795 O O . GLY A 1 115 ? 13.475 -57.405 0.126 1.00 96.81 115 GLY A O 1
ATOM 796 N N . ASP A 1 116 ? 14.724 -55.625 0.659 1.00 95.31 116 ASP A N 1
ATOM 797 C CA . ASP A 1 116 ? 15.995 -56.008 0.020 1.00 95.31 116 ASP A CA 1
ATOM 798 C C . ASP A 1 116 ? 16.024 -55.813 -1.512 1.00 95.31 116 ASP A C 1
ATOM 800 O O . ASP A 1 116 ? 16.566 -54.805 -1.964 1.00 95.31 116 ASP A O 1
ATOM 804 N N . SER A 1 117 ? 15.583 -56.754 -2.348 1.00 95.06 117 SER A N 1
ATOM 805 C CA . SER A 1 117 ? 15.670 -56.591 -3.811 1.00 95.06 117 SER A CA 1
ATOM 806 C C . SER A 1 117 ? 14.392 -56.971 -4.532 1.00 95.06 117 SER A C 1
ATOM 808 O O . SER A 1 117 ? 14.059 -58.146 -4.602 1.00 95.06 117 SER A O 1
ATOM 810 N N . GLY A 1 118 ? 13.786 -56.013 -5.219 1.00 95.94 118 GLY A N 1
ATOM 811 C CA . GLY A 1 118 ? 12.484 -56.191 -5.844 1.00 95.94 118 GLY A CA 1
ATOM 812 C C . GLY A 1 118 ? 11.718 -54.882 -5.791 1.00 95.94 118 GLY A C 1
ATOM 813 O O . GLY A 1 118 ? 12.211 -53.906 -5.257 1.00 95.94 118 GLY A O 1
ATOM 814 N N . ALA A 1 119 ? 10.545 -54.835 -6.416 1.00 97.44 119 ALA A N 1
ATOM 815 C CA . ALA A 1 119 ? 9.641 -53.697 -6.247 1.00 97.44 119 ALA A CA 1
ATOM 816 C C . ALA A 1 119 ? 8.580 -54.059 -5.204 1.00 97.44 119 ALA A C 1
ATOM 818 O O . ALA A 1 119 ? 7.556 -54.667 -5.562 1.00 97.44 119 ALA A O 1
ATOM 819 N N . ASP A 1 120 ? 8.854 -53.699 -3.956 1.00 98.31 120 ASP A N 1
ATOM 820 C CA . ASP A 1 120 ? 8.170 -54.162 -2.752 1.00 98.31 120 ASP A CA 1
ATOM 821 C C . ASP A 1 120 ? 7.084 -53.196 -2.267 1.00 98.31 120 ASP A C 1
ATOM 823 O O . ASP A 1 120 ? 7.015 -52.018 -2.633 1.00 98.31 120 ASP A O 1
ATOM 827 N N . ILE A 1 121 ? 6.179 -53.711 -1.434 1.00 98.56 121 ILE A N 1
ATOM 828 C CA . ILE A 1 121 ? 5.160 -52.941 -0.720 1.00 98.56 121 ILE A CA 1
ATOM 829 C C . ILE A 1 121 ? 5.309 -53.234 0.771 1.00 98.56 121 ILE A C 1
ATOM 831 O O . ILE A 1 121 ? 5.001 -54.337 1.211 1.00 98.56 121 ILE A O 1
ATOM 835 N N . LEU A 1 122 ? 5.723 -52.242 1.556 1.00 98.56 122 LEU A N 1
ATOM 836 C CA . LEU A 1 122 ? 5.974 -52.372 2.993 1.00 98.56 122 LEU A CA 1
ATOM 837 C C . LEU A 1 122 ? 5.002 -51.488 3.793 1.00 98.56 122 LEU A C 1
ATOM 839 O O . LEU A 1 122 ? 4.798 -50.323 3.444 1.00 98.56 122 LEU A O 1
ATOM 843 N N . ARG A 1 123 ? 4.396 -52.020 4.862 1.00 98.69 123 ARG A N 1
ATOM 844 C CA . ARG A 1 123 ? 3.476 -51.300 5.768 1.00 98.69 123 ARG A CA 1
ATOM 845 C C . ARG A 1 123 ? 3.867 -51.525 7.229 1.00 98.69 123 ARG A C 1
ATOM 847 O O . ARG A 1 123 ? 3.923 -52.681 7.632 1.00 98.69 123 ARG A O 1
ATOM 854 N N . GLY A 1 124 ? 4.109 -50.464 7.999 1.00 97.69 124 GLY A N 1
ATOM 855 C CA . GLY A 1 124 ? 4.339 -50.554 9.452 1.00 97.69 124 GLY A CA 1
ATOM 856 C C . GLY A 1 124 ? 3.044 -50.794 10.232 1.00 97.69 124 GLY A C 1
ATOM 857 O O . GLY A 1 124 ? 2.947 -51.732 11.010 1.00 97.69 124 GLY A O 1
ATOM 858 N N . ASP A 1 125 ? 1.986 -50.070 9.853 1.00 97.19 125 ASP A N 1
ATOM 859 C CA . ASP A 1 125 ? 0.649 -50.083 10.461 1.00 97.19 125 ASP A CA 1
ATOM 860 C C . ASP A 1 125 ? 0.549 -49.312 11.792 1.00 97.19 125 ASP A C 1
ATOM 862 O O . ASP A 1 125 ? 0.139 -48.152 11.766 1.00 97.19 125 ASP A O 1
ATOM 866 N N . SER A 1 126 ? 0.754 -49.901 12.970 1.00 96.19 126 SER A N 1
ATOM 867 C CA . SER A 1 126 ? 0.562 -49.204 14.256 1.00 96.19 126 SER A CA 1
ATOM 868 C C . SER A 1 126 ? 1.711 -49.428 15.226 1.00 96.19 126 SER A C 1
ATOM 870 O O . SER A 1 126 ? 1.721 -50.422 15.938 1.00 96.19 126 SER A O 1
ATOM 872 N N . GLY A 1 127 ? 2.535 -48.411 15.434 1.00 96.62 127 GLY A N 1
ATOM 873 C CA . GLY A 1 127 ? 3.671 -48.415 16.348 1.00 96.62 127 GLY A CA 1
ATOM 874 C C . GLY A 1 127 ? 4.758 -47.489 15.826 1.00 96.62 127 GLY A C 1
ATOM 875 O O . GLY A 1 127 ? 4.520 -46.758 14.883 1.00 96.62 127 GLY A O 1
ATOM 876 N N . ASP A 1 128 ? 5.913 -47.445 16.493 1.00 98.06 128 ASP A N 1
ATOM 877 C CA . ASP A 1 128 ? 7.067 -46.708 15.956 1.00 98.06 128 ASP A CA 1
ATOM 878 C C . ASP A 1 128 ? 7.922 -47.688 15.129 1.00 98.06 128 ASP A C 1
ATOM 880 O O . ASP A 1 128 ? 8.724 -48.441 15.707 1.00 98.06 128 ASP A O 1
ATOM 884 N N . ASP A 1 129 ? 7.743 -47.684 13.809 1.00 98.44 129 ASP A N 1
ATOM 885 C CA . ASP A 1 129 ? 8.238 -48.709 12.886 1.00 98.44 129 ASP A CA 1
ATOM 886 C C . ASP A 1 129 ? 9.520 -48.300 12.141 1.00 98.44 129 ASP A C 1
ATOM 888 O O . ASP A 1 129 ? 9.914 -47.134 12.057 1.00 98.44 129 ASP A O 1
ATOM 892 N N . THR A 1 130 ? 10.244 -49.282 11.599 1.00 98.56 130 THR A N 1
ATOM 893 C CA . THR A 1 130 ? 11.417 -49.068 10.735 1.00 98.56 130 THR A CA 1
ATOM 894 C C . THR A 1 130 ? 11.294 -49.874 9.447 1.00 98.56 130 THR A C 1
ATOM 896 O O . THR A 1 130 ? 11.346 -51.102 9.484 1.00 98.56 130 THR A O 1
ATOM 899 N N . LEU A 1 131 ? 11.188 -49.199 8.303 1.00 98.56 131 LEU A N 1
ATOM 900 C CA . LEU A 1 131 ? 10.995 -49.800 6.980 1.00 98.56 131 LEU A CA 1
ATOM 901 C C . LEU A 1 131 ? 12.182 -49.478 6.060 1.00 98.56 131 LEU A C 1
ATOM 903 O O . LEU A 1 131 ? 12.591 -48.323 5.939 1.00 98.56 131 LEU A O 1
ATOM 907 N N . ILE A 1 132 ? 12.714 -50.494 5.380 1.00 98.56 132 ILE A N 1
ATOM 908 C CA . ILE A 1 132 ? 13.810 -50.368 4.408 1.00 98.56 132 ILE A CA 1
ATOM 909 C C . ILE A 1 132 ? 13.386 -51.059 3.106 1.00 98.56 132 ILE A C 1
ATOM 911 O O . ILE A 1 132 ? 13.223 -52.276 3.119 1.00 98.56 132 ILE A O 1
ATOM 915 N N . GLY A 1 133 ? 13.225 -50.308 2.012 1.00 97.81 133 GLY A N 1
ATOM 916 C CA . GLY A 1 133 ? 12.844 -50.826 0.688 1.00 97.81 133 GLY A CA 1
ATOM 917 C C . GLY A 1 133 ? 13.941 -51.708 0.105 1.00 97.81 133 GLY A C 1
ATOM 918 O O . GLY A 1 133 ? 13.865 -52.930 0.180 1.00 97.81 133 GLY A O 1
ATOM 919 N N . GLY A 1 134 ? 15.054 -51.097 -0.292 1.00 96.44 134 GLY A N 1
ATOM 920 C CA . GLY A 1 134 ? 16.239 -51.798 -0.761 1.00 96.44 134 GLY A CA 1
ATOM 921 C C . GLY A 1 134 ? 16.654 -51.347 -2.154 1.00 96.44 134 GLY A C 1
ATOM 922 O O . GLY A 1 134 ? 17.253 -50.283 -2.296 1.00 96.44 134 GLY A O 1
ATOM 923 N N . THR A 1 135 ? 16.486 -52.192 -3.167 1.00 95.94 135 THR A N 1
ATOM 924 C CA . THR A 1 135 ? 16.795 -51.845 -4.562 1.00 95.94 135 THR A CA 1
ATOM 925 C C . THR A 1 135 ? 15.615 -52.119 -5.475 1.00 95.94 135 THR A C 1
ATOM 927 O O . THR A 1 135 ? 15.020 -53.179 -5.346 1.00 95.94 135 THR A O 1
ATOM 930 N N . GLU A 1 136 ? 15.497 -51.324 -6.540 1.00 97.19 136 GLU A N 1
ATOM 931 C CA . GLU A 1 136 ? 14.319 -51.187 -7.407 1.00 97.19 136 GLU A CA 1
ATOM 932 C C . GLU A 1 136 ? 13.270 -50.261 -6.775 1.00 97.19 136 GLU A C 1
ATOM 934 O O . GLU A 1 136 ? 13.637 -49.465 -5.933 1.00 97.19 136 GLU A O 1
ATOM 939 N N . ASN A 1 137 ? 12.051 -50.208 -7.319 1.00 97.88 137 ASN A N 1
ATOM 940 C CA . ASN A 1 137 ? 11.098 -49.138 -7.013 1.00 97.88 137 ASN A CA 1
ATOM 941 C C . ASN A 1 137 ? 10.061 -49.612 -5.990 1.00 97.88 137 ASN A C 1
ATOM 943 O O . ASN A 1 137 ? 9.137 -50.349 -6.363 1.00 97.88 137 ASN A O 1
ATOM 947 N N . ASP A 1 138 ? 10.164 -49.125 -4.762 1.00 98.38 138 ASP A N 1
ATOM 948 C CA . ASP A 1 138 ? 9.415 -49.604 -3.605 1.00 98.38 138 ASP A CA 1
ATOM 949 C C . ASP A 1 138 ? 8.280 -48.661 -3.173 1.00 98.38 138 ASP A C 1
ATOM 951 O O . ASP A 1 138 ? 8.249 -47.466 -3.481 1.00 98.38 138 ASP A O 1
ATOM 955 N N . PHE A 1 139 ? 7.308 -49.206 -2.435 1.00 98.38 139 PHE A N 1
ATOM 956 C CA . PHE A 1 139 ? 6.236 -48.453 -1.778 1.00 98.38 139 PHE A CA 1
ATOM 957 C C . PHE A 1 139 ? 6.261 -48.686 -0.268 1.00 98.38 139 PHE A C 1
ATOM 959 O O . PHE A 1 139 ? 5.933 -49.777 0.194 1.00 98.38 139 PHE A O 1
ATOM 966 N N . LEU A 1 140 ? 6.572 -47.651 0.508 1.00 98.62 140 LEU A N 1
ATOM 967 C CA . LEU A 1 140 ? 6.676 -47.720 1.966 1.00 98.62 140 LEU A CA 1
ATOM 968 C C . LEU A 1 140 ? 5.578 -46.872 2.623 1.00 98.62 140 LEU A C 1
ATOM 970 O O . LEU A 1 140 ? 5.401 -45.701 2.283 1.00 98.62 140 LEU A O 1
ATOM 974 N N . PHE A 1 141 ? 4.862 -47.456 3.584 1.00 98.44 141 PHE A N 1
ATOM 975 C CA . PHE A 1 141 ? 3.825 -46.799 4.385 1.00 98.44 141 PHE A CA 1
ATOM 976 C C . PHE A 1 141 ? 4.152 -46.961 5.876 1.00 98.44 141 PHE A C 1
ATOM 978 O O . PHE A 1 141 ? 4.160 -48.095 6.350 1.00 98.44 141 PHE A O 1
ATOM 985 N N . GLY A 1 142 ? 4.415 -45.864 6.593 1.00 97.44 142 GLY A N 1
ATOM 986 C CA . GLY A 1 142 ? 4.712 -45.874 8.035 1.00 97.44 142 GLY A CA 1
ATOM 987 C C . GLY A 1 142 ? 3.500 -46.330 8.839 1.00 97.44 142 GLY A C 1
ATOM 988 O O . GLY A 1 142 ? 3.423 -47.482 9.256 1.00 97.44 142 GLY A O 1
ATOM 989 N N . GLY A 1 143 ? 2.468 -45.491 8.884 1.00 95.69 143 GLY A N 1
ATOM 990 C CA . GLY A 1 143 ? 1.208 -45.816 9.543 1.00 95.69 143 GLY A CA 1
ATOM 991 C C . GLY A 1 143 ? 0.940 -44.855 10.692 1.00 95.69 143 GLY A C 1
ATOM 992 O O . GLY A 1 143 ? 0.907 -43.645 10.492 1.00 95.69 143 GLY A O 1
ATOM 993 N N . ILE A 1 144 ? 0.620 -45.376 11.877 1.00 93.69 144 ILE A N 1
ATOM 994 C CA . ILE A 1 144 ? 0.408 -44.567 13.082 1.00 93.69 144 ILE A CA 1
ATOM 995 C C . ILE A 1 144 ? 1.592 -44.750 14.029 1.00 93.69 144 ILE A C 1
ATOM 997 O O . ILE A 1 144 ? 1.643 -45.761 14.725 1.00 93.69 144 ILE A O 1
ATOM 1001 N N . GLY A 1 145 ? 2.386 -43.703 14.221 1.00 94.56 145 GLY A N 1
ATOM 1002 C CA . GLY A 1 145 ? 3.487 -43.670 15.184 1.00 94.56 145 GLY A CA 1
ATOM 1003 C C . GLY A 1 145 ? 4.659 -42.858 14.656 1.00 94.56 145 GLY A C 1
ATOM 1004 O O . GLY A 1 145 ? 4.500 -42.108 13.709 1.00 94.56 145 GLY A O 1
ATOM 1005 N N . ALA A 1 146 ? 5.793 -42.870 15.353 1.00 97.00 146 ALA A N 1
ATOM 1006 C CA . ALA A 1 146 ? 6.987 -42.159 14.898 1.00 97.00 146 ALA A CA 1
ATOM 1007 C C . ALA A 1 146 ? 7.879 -43.104 14.086 1.00 97.00 146 ALA A C 1
ATOM 1009 O O . ALA A 1 146 ? 8.710 -43.811 14.668 1.00 97.00 146 ALA A O 1
ATOM 1010 N N . ASP A 1 147 ? 7.735 -43.077 12.765 1.00 98.12 147 ASP A N 1
ATOM 1011 C CA . ASP A 1 147 ? 8.288 -44.086 11.865 1.00 98.12 147 ASP A CA 1
ATOM 1012 C C . ASP A 1 147 ? 9.601 -43.647 11.201 1.00 98.12 147 ASP A C 1
ATOM 1014 O O . ASP A 1 147 ? 9.932 -42.464 11.067 1.00 98.12 147 ASP A O 1
ATOM 1018 N N . SER A 1 148 ? 10.401 -44.627 10.780 1.00 98.25 148 SER A N 1
ATOM 1019 C CA . SER A 1 148 ? 11.630 -44.409 10.015 1.00 98.25 148 SER A CA 1
ATOM 1020 C C . SER A 1 148 ? 11.599 -45.202 8.712 1.00 98.25 148 SER A C 1
ATOM 1022 O O . SER A 1 148 ? 11.637 -46.430 8.734 1.00 98.25 148 SER A O 1
ATOM 1024 N N . LEU A 1 149 ? 11.560 -44.508 7.573 1.00 98.56 149 LEU A N 1
ATOM 1025 C CA . LEU A 1 149 ? 11.480 -45.110 6.238 1.00 98.56 149 LEU A CA 1
ATOM 1026 C C . LEU A 1 149 ? 12.752 -44.804 5.434 1.00 98.56 149 LEU A C 1
ATOM 1028 O O . LEU A 1 149 ? 13.284 -43.693 5.475 1.00 98.56 149 LEU A O 1
ATOM 1032 N N . THR A 1 150 ? 13.249 -45.786 4.684 1.00 98.62 150 THR A N 1
ATOM 1033 C CA . THR A 1 150 ? 14.362 -45.626 3.734 1.00 98.62 150 THR A CA 1
ATOM 1034 C C . THR A 1 150 ? 14.049 -46.372 2.438 1.00 98.62 150 THR A C 1
ATOM 1036 O O . THR A 1 150 ? 13.904 -47.592 2.491 1.00 98.62 150 THR A O 1
ATOM 1039 N N . GLY A 1 151 ? 13.954 -45.668 1.306 1.00 97.88 151 GLY A N 1
ATOM 1040 C CA . GLY A 1 151 ? 13.673 -46.249 -0.016 1.00 97.88 151 GLY A CA 1
ATOM 1041 C C . GLY A 1 151 ? 14.842 -47.093 -0.510 1.00 97.88 151 GLY A C 1
ATOM 1042 O O . GLY A 1 151 ? 14.758 -48.316 -0.539 1.00 97.88 151 GLY A O 1
ATOM 1043 N N . GLY A 1 152 ? 16.003 -46.470 -0.697 1.00 96.69 152 GLY A N 1
ATOM 1044 C CA . GLY A 1 152 ? 17.242 -47.166 -1.020 1.00 96.69 152 GLY A CA 1
ATOM 1045 C C . GLY A 1 152 ? 17.751 -46.801 -2.404 1.00 96.69 152 GLY A C 1
ATOM 1046 O O . GLY A 1 152 ? 18.438 -45.795 -2.537 1.00 96.69 152 GLY A O 1
ATOM 1047 N N . GLY A 1 153 ? 17.571 -47.655 -3.405 1.00 94.50 153 GLY A N 1
ATOM 1048 C CA . GLY A 1 153 ? 18.013 -47.351 -4.762 1.00 94.50 153 GLY A CA 1
ATOM 1049 C C . GLY A 1 153 ? 16.985 -47.740 -5.807 1.00 94.50 153 GLY A C 1
ATOM 1050 O O . GLY A 1 153 ? 16.820 -48.924 -6.068 1.00 94.50 153 GLY A O 1
ATOM 1051 N N . GLY A 1 154 ? 16.434 -46.771 -6.519 1.00 97.06 154 GLY A N 1
ATOM 1052 C CA . GLY A 1 154 ? 15.294 -46.917 -7.417 1.00 97.06 154 GLY A CA 1
ATOM 1053 C C . GLY A 1 154 ? 14.448 -45.651 -7.357 1.00 97.06 154 GLY A C 1
ATOM 1054 O O . GLY A 1 154 ? 14.832 -44.707 -6.695 1.00 97.06 154 GLY A O 1
ATOM 1055 N N . ASP A 1 155 ? 13.341 -45.598 -8.099 1.00 98.12 155 ASP A N 1
ATOM 1056 C CA . ASP A 1 155 ? 12.395 -44.480 -7.953 1.00 98.12 155 ASP A CA 1
ATOM 1057 C C . ASP A 1 155 ? 11.301 -44.909 -6.955 1.00 98.12 155 ASP A C 1
ATOM 1059 O O . ASP A 1 155 ? 10.348 -45.602 -7.349 1.00 98.12 155 ASP A O 1
ATOM 1063 N N . ASP A 1 156 ? 11.457 -44.529 -5.690 1.00 98.44 156 ASP A N 1
ATOM 1064 C CA . ASP A 1 156 ? 10.685 -45.016 -4.544 1.00 98.44 156 ASP A CA 1
ATOM 1065 C C . ASP A 1 156 ? 9.518 -44.091 -4.159 1.00 98.44 156 ASP A C 1
ATOM 1067 O O . ASP A 1 156 ? 9.466 -42.900 -4.483 1.00 98.44 156 ASP A O 1
ATOM 1071 N N . SER A 1 157 ? 8.526 -44.642 -3.451 1.00 98.44 157 SER A N 1
ATOM 1072 C CA . SER A 1 157 ? 7.393 -43.892 -2.902 1.00 98.44 157 SER A CA 1
ATOM 1073 C C . SER A 1 157 ? 7.246 -44.132 -1.401 1.00 98.44 157 SER A C 1
ATOM 1075 O O . SER A 1 157 ? 6.839 -45.210 -0.971 1.00 98.44 157 SER A O 1
ATOM 1077 N N . LEU A 1 158 ? 7.518 -43.099 -0.605 1.00 98.56 158 LEU A N 1
ATOM 1078 C CA . LEU A 1 158 ? 7.478 -43.134 0.858 1.00 98.56 158 LEU A CA 1
ATOM 1079 C C . LEU A 1 158 ? 6.315 -42.284 1.385 1.00 98.56 158 LEU A C 1
ATOM 1081 O O . LEU A 1 158 ? 6.107 -41.150 0.944 1.00 98.56 158 LEU A O 1
ATOM 1085 N N . ASN A 1 159 ? 5.567 -42.814 2.351 1.00 98.00 159 ASN A N 1
ATOM 1086 C CA . ASN A 1 159 ? 4.482 -42.110 3.032 1.00 98.00 159 ASN A CA 1
ATOM 1087 C C . ASN A 1 159 ? 4.536 -42.381 4.543 1.00 98.00 159 ASN A C 1
ATOM 1089 O O . ASN A 1 159 ? 4.253 -43.506 4.957 1.00 98.00 159 ASN A O 1
ATOM 1093 N N . GLY A 1 160 ? 4.880 -41.369 5.344 1.00 96.12 160 GLY A N 1
ATOM 1094 C CA . GLY A 1 160 ? 4.913 -41.461 6.814 1.00 96.12 160 GLY A CA 1
ATOM 1095 C C . GLY A 1 160 ? 3.529 -41.681 7.437 1.00 96.12 160 GLY A C 1
ATOM 1096 O O . GLY A 1 160 ? 3.361 -42.427 8.392 1.00 96.12 160 GLY A O 1
ATOM 1097 N N . GLU A 1 161 ? 2.488 -41.177 6.772 1.00 95.06 161 GLU A N 1
ATOM 1098 C CA . GLU A 1 161 ? 1.088 -41.209 7.199 1.00 95.06 161 GLU A CA 1
ATOM 1099 C C . GLU A 1 161 ? 0.774 -40.392 8.452 1.00 95.06 161 GLU A C 1
ATOM 1101 O O . GLU A 1 161 ? 0.128 -39.359 8.304 1.00 95.06 161 GLU A O 1
ATOM 1106 N N . GLY A 1 162 ? 1.073 -40.826 9.672 1.00 85.50 162 GLY A N 1
ATOM 1107 C CA . GLY A 1 162 ? 0.662 -40.058 10.843 1.00 85.50 162 GLY A CA 1
ATOM 1108 C C . GLY A 1 162 ? 1.499 -40.290 12.083 1.00 85.50 162 GLY A C 1
ATOM 1109 O O . GLY A 1 162 ? 1.474 -41.364 12.668 1.00 85.50 162 GLY A O 1
ATOM 1110 N N . GLY A 1 163 ? 2.059 -39.211 12.613 1.00 91.69 163 GLY A N 1
ATOM 1111 C CA . GLY A 1 163 ? 2.900 -39.235 13.800 1.00 91.69 163 GLY A CA 1
ATOM 1112 C C . GLY A 1 163 ? 3.961 -38.163 13.680 1.00 91.69 163 GLY A C 1
ATOM 1113 O O . GLY A 1 163 ? 3.661 -37.123 13.135 1.00 91.69 163 GLY A O 1
ATOM 1114 N N . ASN A 1 164 ? 5.141 -38.343 14.262 1.00 96.06 164 ASN A N 1
ATOM 1115 C CA . ASN A 1 164 ? 6.255 -37.426 14.012 1.00 96.06 164 ASN A CA 1
ATOM 1116 C C . ASN A 1 164 ? 7.398 -38.281 13.489 1.00 96.06 164 ASN A C 1
ATOM 1118 O O . ASN A 1 164 ? 8.045 -38.946 14.306 1.00 96.06 164 ASN A O 1
ATOM 1122 N N . ASP A 1 165 ? 7.637 -38.261 12.186 1.00 96.94 165 ASP A N 1
ATOM 1123 C CA . ASP A 1 165 ? 8.520 -39.210 11.520 1.00 96.94 165 ASP A CA 1
ATOM 1124 C C . ASP A 1 165 ? 9.951 -38.665 11.468 1.00 96.94 165 ASP A C 1
ATOM 1126 O O . ASP A 1 165 ? 10.276 -37.777 10.670 1.00 96.94 165 ASP A O 1
ATOM 1130 N N . PRO A 1 166 ? 10.864 -39.144 12.339 1.00 92.38 166 PRO A N 1
ATOM 1131 C CA . PRO A 1 166 ? 12.195 -38.559 12.466 1.00 92.38 166 PRO A CA 1
ATOM 1132 C C . PRO A 1 166 ? 13.091 -38.759 11.236 1.00 92.38 166 PRO A C 1
ATOM 1134 O O . PRO A 1 166 ? 14.160 -38.132 11.179 1.00 92.38 166 PRO A O 1
ATOM 1137 N N . GLN A 1 167 ? 12.725 -39.657 10.313 1.00 95.50 167 GLN A N 1
ATOM 1138 C CA . GLN A 1 167 ? 13.524 -39.969 9.131 1.00 95.50 167 GLN A CA 1
ATOM 1139 C C . GLN A 1 167 ? 12.691 -40.605 8.007 1.00 95.50 167 GLN A C 1
ATOM 1141 O O . GLN A 1 167 ? 12.336 -41.780 8.088 1.00 95.50 167 GLN A O 1
ATOM 1146 N N . LEU A 1 168 ? 12.518 -39.863 6.916 1.00 98.12 168 LEU A N 1
ATOM 1147 C CA . LEU A 1 168 ? 12.061 -40.345 5.614 1.00 98.12 168 LEU A CA 1
ATOM 1148 C C . LEU A 1 168 ? 13.183 -40.085 4.594 1.00 98.12 168 LEU A C 1
ATOM 1150 O O . LEU A 1 168 ? 13.498 -38.932 4.315 1.00 98.12 168 LEU A O 1
ATOM 1154 N N . ASP A 1 169 ? 13.836 -41.130 4.087 1.00 98.38 169 ASP A N 1
ATOM 1155 C CA . ASP A 1 169 ? 15.012 -41.016 3.203 1.00 98.38 169 ASP A CA 1
ATOM 1156 C C . ASP A 1 169 ? 14.742 -41.735 1.874 1.00 98.38 169 ASP A C 1
ATOM 1158 O O . ASP A 1 169 ? 14.569 -42.953 1.879 1.00 98.38 169 ASP A O 1
ATOM 1162 N N . GLY A 1 170 ? 14.671 -40.999 0.761 1.00 97.69 170 GLY A N 1
ATOM 1163 C CA . GLY A 1 170 ? 14.408 -41.551 -0.576 1.00 97.69 170 GLY A CA 1
ATOM 1164 C C . GLY A 1 170 ? 15.545 -42.462 -1.028 1.00 97.69 170 GLY A C 1
ATOM 1165 O O . GLY A 1 170 ? 15.377 -43.677 -1.115 1.00 97.69 170 GLY A O 1
ATOM 1166 N N . GLY A 1 171 ? 16.752 -41.909 -1.119 1.00 97.06 171 GLY A N 1
ATOM 1167 C CA . GLY A 1 171 ? 17.949 -42.655 -1.487 1.00 97.06 171 GLY A CA 1
ATOM 1168 C C . GLY A 1 171 ? 18.449 -42.260 -2.871 1.00 97.06 171 GLY A C 1
ATOM 1169 O O . GLY A 1 171 ? 18.529 -41.079 -3.175 1.00 97.06 171 GLY A O 1
ATOM 1170 N N . ASP A 1 172 ? 18.928 -43.224 -3.660 1.00 96.19 172 ASP A N 1
ATOM 1171 C CA . ASP A 1 172 ? 19.367 -42.985 -5.040 1.00 96.19 172 ASP A CA 1
ATOM 1172 C C . ASP A 1 172 ? 18.181 -43.172 -6.008 1.00 96.19 172 ASP A C 1
ATOM 1174 O O . ASP A 1 172 ? 17.752 -44.307 -6.195 1.00 96.19 172 ASP A O 1
ATOM 1178 N N . GLY A 1 173 ? 17.797 -42.151 -6.773 1.00 96.94 173 GLY A N 1
ATOM 1179 C CA . GLY A 1 173 ? 16.750 -42.245 -7.802 1.00 96.94 173 GLY A CA 1
ATOM 1180 C C . GLY A 1 173 ? 15.768 -41.085 -7.718 1.00 96.94 173 GLY A C 1
ATOM 1181 O O . GLY A 1 173 ? 16.040 -40.124 -7.024 1.00 96.94 173 GLY A O 1
ATOM 1182 N N . ASN A 1 174 ? 14.697 -41.106 -8.516 1.00 97.81 174 ASN A N 1
ATOM 1183 C CA . ASN A 1 174 ? 13.716 -40.018 -8.527 1.00 97.81 174 ASN A CA 1
ATOM 1184 C C . ASN A 1 174 ? 12.535 -40.362 -7.612 1.00 97.81 174 ASN A C 1
ATOM 1186 O O . ASN A 1 174 ? 11.554 -40.974 -8.057 1.00 97.81 174 ASN A O 1
ATOM 1190 N N . ASP A 1 175 ? 12.608 -39.930 -6.364 1.00 98.50 175 ASP A N 1
ATOM 1191 C CA . ASP A 1 175 ? 11.737 -40.393 -5.294 1.00 98.50 175 ASP A CA 1
ATOM 1192 C C . ASP A 1 175 ? 10.514 -39.494 -5.075 1.00 98.50 175 ASP A C 1
ATOM 1194 O O . ASP A 1 175 ? 10.455 -38.316 -5.445 1.00 98.50 175 ASP A O 1
ATOM 1198 N N . THR A 1 176 ? 9.471 -40.064 -4.470 1.00 98.25 176 THR A N 1
ATOM 1199 C CA . THR A 1 176 ? 8.280 -39.336 -4.013 1.00 98.25 176 THR A CA 1
ATOM 1200 C C . THR A 1 176 ? 8.061 -39.563 -2.523 1.00 98.25 176 THR A C 1
ATOM 1202 O O . THR A 1 176 ? 7.715 -40.670 -2.111 1.00 98.25 176 THR A O 1
ATOM 1205 N N . ILE A 1 177 ? 8.181 -38.506 -1.721 1.00 98.56 177 ILE A N 1
ATOM 1206 C CA . ILE A 1 177 ? 8.104 -38.573 -0.255 1.00 98.56 177 ILE A CA 1
ATOM 1207 C C . ILE A 1 177 ? 6.956 -37.695 0.260 1.00 98.56 177 ILE A C 1
ATOM 1209 O O . ILE A 1 177 ? 6.822 -36.534 -0.130 1.00 98.56 177 ILE A O 1
ATOM 1213 N N . SER A 1 178 ? 6.133 -38.244 1.157 1.00 98.19 178 SER A N 1
ATOM 1214 C CA . SER A 1 178 ? 5.089 -37.522 1.895 1.00 98.19 178 SER A CA 1
ATOM 1215 C C . SER A 1 178 ? 5.245 -37.762 3.398 1.00 98.19 178 SER A C 1
ATOM 1217 O O . SER A 1 178 ? 5.185 -38.916 3.814 1.00 98.19 178 SER A O 1
ATOM 1219 N N . GLY A 1 179 ? 5.391 -36.699 4.196 1.00 96.62 179 GLY A N 1
ATOM 1220 C CA . GLY A 1 179 ? 5.411 -36.777 5.665 1.00 96.62 179 GLY A CA 1
ATOM 1221 C C . GLY A 1 179 ? 4.035 -37.129 6.219 1.00 96.62 179 GLY A C 1
ATOM 1222 O O . GLY A 1 179 ? 3.783 -38.256 6.631 1.00 96.62 179 GLY A O 1
ATOM 1223 N N . GLY A 1 180 ? 3.078 -36.222 6.037 1.00 93.19 180 GLY A N 1
ATOM 1224 C CA . GLY A 1 180 ? 1.726 -36.357 6.572 1.00 93.19 180 GLY A CA 1
ATOM 1225 C C . GLY A 1 180 ? 1.476 -35.319 7.668 1.00 93.19 180 GLY A C 1
ATOM 1226 O O . GLY A 1 180 ? 2.094 -34.264 7.684 1.00 93.19 180 GLY A O 1
ATOM 1227 N N . PRO A 1 181 ? 0.457 -35.494 8.522 1.00 92.75 181 PRO A N 1
ATOM 1228 C CA . PRO A 1 181 ? 0.354 -34.750 9.770 1.00 92.75 181 PRO A CA 1
ATOM 1229 C C . PRO A 1 181 ? 1.450 -35.163 10.761 1.00 92.75 181 PRO A C 1
ATOM 1231 O O . PRO A 1 181 ? 1.433 -36.306 11.220 1.00 92.75 181 PRO A O 1
ATOM 1234 N N . GLY A 1 182 ? 2.276 -34.216 11.201 1.00 92.88 182 GLY A N 1
ATOM 1235 C CA . GLY A 1 182 ? 3.409 -34.530 12.056 1.00 92.88 182 GLY A CA 1
ATOM 1236 C C . GLY A 1 182 ? 4.418 -33.418 12.260 1.00 92.88 182 GLY A C 1
ATOM 1237 O O . GLY A 1 182 ? 4.143 -32.261 12.011 1.00 92.88 182 GLY A O 1
ATOM 1238 N N . ILE A 1 183 ? 5.561 -33.766 12.840 1.00 96.56 183 ILE A N 1
ATOM 1239 C CA . ILE A 1 183 ? 6.796 -32.987 12.693 1.00 96.56 183 ILE A CA 1
ATOM 1240 C C . ILE A 1 183 ? 7.756 -33.975 12.066 1.00 96.56 183 ILE A C 1
ATOM 1242 O O . ILE A 1 183 ? 8.287 -34.841 12.779 1.00 96.56 183 ILE A O 1
ATOM 1246 N N . ASP A 1 184 ? 7.925 -33.852 10.760 1.00 97.44 184 ASP A N 1
ATOM 1247 C CA . ASP A 1 184 ? 8.541 -34.871 9.928 1.00 97.44 184 ASP A CA 1
ATOM 1248 C C . ASP A 1 184 ? 9.881 -34.379 9.375 1.00 97.44 184 ASP A C 1
ATOM 1250 O O . ASP A 1 184 ? 10.153 -33.181 9.253 1.00 97.44 184 ASP A O 1
ATOM 1254 N N . ASN A 1 185 ? 10.779 -35.316 9.079 1.00 97.62 185 ASN A N 1
ATOM 1255 C CA . ASN A 1 185 ? 12.101 -35.013 8.541 1.00 97.62 185 ASN A CA 1
ATOM 1256 C C . ASN A 1 185 ? 12.376 -35.859 7.297 1.00 97.62 185 ASN A C 1
ATOM 1258 O O . ASN A 1 185 ? 12.641 -37.060 7.409 1.00 97.62 185 ASN A O 1
ATOM 1262 N N . ALA A 1 186 ? 12.337 -35.218 6.129 1.00 98.12 186 ALA A N 1
ATOM 1263 C CA . ALA A 1 186 ? 12.423 -35.851 4.820 1.00 98.12 186 ALA A CA 1
ATOM 1264 C C . ALA A 1 186 ? 13.670 -35.424 4.027 1.00 98.12 186 ALA A C 1
ATOM 1266 O O . ALA A 1 186 ? 14.043 -34.249 3.993 1.00 98.12 186 ALA A O 1
ATOM 1267 N N . ASN A 1 187 ? 14.292 -36.382 3.343 1.00 98.25 187 ASN A N 1
ATOM 1268 C CA . ASN A 1 187 ? 15.450 -36.191 2.473 1.00 98.25 187 ASN A CA 1
ATOM 1269 C C . ASN A 1 187 ? 15.254 -36.968 1.162 1.00 98.25 187 ASN A C 1
ATOM 1271 O O . ASN A 1 187 ? 15.053 -38.178 1.224 1.00 98.25 187 ASN A O 1
ATOM 1275 N N . GLY A 1 188 ? 15.314 -36.290 0.012 1.00 97.62 188 GLY A N 1
ATOM 1276 C CA . GLY A 1 188 ? 15.196 -36.913 -1.313 1.00 97.62 188 GLY A CA 1
ATOM 1277 C C . GLY A 1 188 ? 16.422 -37.762 -1.627 1.00 97.62 188 GLY A C 1
ATOM 1278 O O . GLY A 1 188 ? 16.352 -38.984 -1.604 1.00 97.62 188 GLY A O 1
ATOM 1279 N N . GLY A 1 189 ? 17.585 -37.118 -1.723 1.00 96.94 189 GLY A N 1
ATOM 1280 C CA . GLY A 1 189 ? 18.846 -37.789 -2.030 1.00 96.94 189 GLY A CA 1
ATOM 1281 C C . GLY A 1 189 ? 19.351 -37.388 -3.416 1.00 96.94 189 GLY A C 1
ATOM 1282 O O . GLY A 1 189 ? 19.204 -36.235 -3.807 1.00 96.94 189 GLY A O 1
ATOM 1283 N N . PRO A 1 190 ? 20.123 -38.236 -4.114 1.00 96.38 190 PRO A N 1
ATOM 1284 C CA . PRO A 1 190 ? 20.489 -37.965 -5.500 1.00 96.38 190 PRO A CA 1
ATOM 1285 C C . PRO A 1 190 ? 19.387 -38.378 -6.491 1.00 96.38 190 PRO A C 1
ATOM 1287 O O . PRO A 1 190 ? 19.152 -39.571 -6.669 1.00 96.38 190 PRO A O 1
ATOM 1290 N N . GLY A 1 191 ? 18.878 -37.431 -7.277 1.00 96.50 191 GLY A N 1
ATOM 1291 C CA . GLY A 1 191 ? 17.860 -37.648 -8.311 1.00 96.50 191 GLY A CA 1
ATOM 1292 C C . GLY A 1 191 ? 16.951 -36.433 -8.469 1.00 96.50 191 GLY A C 1
ATOM 1293 O O . GLY A 1 191 ? 17.203 -35.417 -7.854 1.00 96.50 191 GLY A O 1
ATOM 1294 N N . ASP A 1 192 ? 15.960 -36.483 -9.364 1.00 97.69 192 ASP A N 1
ATOM 1295 C CA . ASP A 1 192 ? 14.949 -35.413 -9.443 1.00 97.69 192 ASP A CA 1
ATOM 1296 C C . ASP A 1 192 ? 13.745 -35.801 -8.564 1.00 97.69 192 ASP A C 1
ATOM 1298 O O . ASP A 1 192 ? 12.876 -36.563 -9.017 1.00 97.69 192 ASP A O 1
ATOM 1302 N N . ASP A 1 193 ? 13.686 -35.272 -7.342 1.00 98.38 193 ASP A N 1
ATOM 1303 C CA . ASP A 1 193 ? 12.783 -35.746 -6.289 1.00 98.38 193 ASP A CA 1
ATOM 1304 C C . ASP A 1 193 ? 11.522 -34.884 -6.116 1.00 98.38 193 ASP A C 1
ATOM 1306 O O . ASP A 1 193 ? 11.432 -33.723 -6.531 1.00 98.38 193 ASP A O 1
ATOM 1310 N N . THR A 1 194 ? 10.484 -35.460 -5.501 1.00 98.31 194 THR A N 1
ATOM 1311 C CA . THR A 1 194 ? 9.258 -34.749 -5.100 1.00 98.31 194 THR A CA 1
ATOM 1312 C C . THR A 1 194 ? 8.947 -34.975 -3.623 1.00 98.31 194 THR A C 1
ATOM 1314 O O . THR A 1 194 ? 8.583 -36.081 -3.225 1.00 98.31 194 THR A O 1
ATOM 1317 N N . LEU A 1 195 ? 9.024 -33.915 -2.818 1.00 98.56 195 LEU A N 1
ATOM 1318 C CA . LEU A 1 195 ? 8.816 -33.956 -1.368 1.00 98.56 195 LEU A CA 1
ATOM 1319 C C . LEU A 1 195 ? 7.604 -33.106 -0.954 1.00 98.56 195 LEU A C 1
ATOM 1321 O O . LEU A 1 195 ? 7.412 -31.996 -1.457 1.00 98.56 195 LEU A O 1
ATOM 1325 N N . ASN A 1 196 ? 6.806 -33.610 -0.009 1.00 98.12 196 ASN A N 1
ATOM 1326 C CA . ASN A 1 196 ? 5.697 -32.888 0.622 1.00 98.12 196 ASN A CA 1
ATOM 1327 C C . ASN A 1 196 ? 5.678 -33.132 2.140 1.00 98.12 196 ASN A C 1
ATOM 1329 O O . ASN A 1 196 ? 5.514 -34.282 2.548 1.00 98.12 196 ASN A O 1
ATOM 1333 N N . GLY A 1 197 ? 5.813 -32.080 2.951 1.00 96.44 197 GLY A N 1
ATOM 1334 C CA . GLY A 1 197 ? 5.869 -32.178 4.417 1.00 96.44 197 GLY A CA 1
ATOM 1335 C C . GLY A 1 197 ? 4.512 -32.575 4.972 1.00 96.44 197 GLY A C 1
ATOM 1336 O O . GLY A 1 197 ? 4.323 -33.702 5.417 1.00 96.44 197 GLY A O 1
ATOM 1337 N N . GLY A 1 198 ? 3.504 -31.744 4.722 1.00 94.75 198 GLY A N 1
ATOM 1338 C CA . GLY A 1 198 ? 2.129 -32.042 5.094 1.00 94.75 198 GLY A CA 1
ATOM 1339 C C . GLY A 1 198 ? 1.609 -31.036 6.100 1.00 94.75 198 GLY A C 1
ATOM 1340 O O . GLY A 1 198 ? 1.317 -29.914 5.708 1.00 94.75 198 GLY A O 1
ATOM 1341 N N . ALA A 1 199 ? 1.341 -31.447 7.335 1.00 93.62 199 ALA A N 1
ATOM 1342 C CA . ALA A 1 199 ? 0.845 -30.531 8.356 1.00 93.62 199 ALA A CA 1
ATOM 1343 C C . ALA A 1 199 ? 1.657 -30.646 9.645 1.00 93.62 199 ALA A C 1
ATOM 1345 O O . ALA A 1 199 ? 1.587 -31.671 10.312 1.00 93.62 199 ALA A O 1
ATOM 1346 N N . GLY A 1 200 ? 2.246 -29.538 10.071 1.00 93.00 200 GLY A N 1
ATOM 1347 C CA . GLY A 1 200 ? 3.099 -29.358 11.235 1.00 93.00 200 GLY A CA 1
ATOM 1348 C C . GLY A 1 200 ? 4.473 -28.838 10.814 1.00 93.00 200 GLY A C 1
ATOM 1349 O O . GLY A 1 200 ? 4.649 -28.450 9.676 1.00 93.00 200 GLY A O 1
ATOM 1350 N N . ASP A 1 201 ? 5.396 -28.696 11.765 1.00 96.00 201 ASP A N 1
ATOM 1351 C CA . ASP A 1 201 ? 6.657 -27.978 11.529 1.00 96.00 201 ASP A CA 1
ATOM 1352 C C . ASP A 1 201 ? 7.719 -28.942 10.967 1.00 96.00 201 ASP A C 1
ATOM 1354 O O . ASP A 1 201 ? 8.437 -29.578 11.746 1.00 96.00 201 ASP A O 1
ATOM 1358 N N . ASP A 1 202 ? 7.822 -29.063 9.646 1.00 97.62 202 ASP A N 1
ATOM 1359 C CA . ASP A 1 202 ? 8.590 -30.114 8.975 1.00 97.62 202 ASP A CA 1
ATOM 1360 C C . ASP A 1 202 ? 10.010 -29.670 8.565 1.00 97.62 202 ASP A C 1
ATOM 1362 O O . ASP A 1 202 ? 10.369 -28.493 8.524 1.00 97.62 202 ASP A O 1
ATOM 1366 N N . THR A 1 203 ? 10.899 -30.626 8.282 1.00 97.56 203 THR A N 1
ATOM 1367 C CA . THR A 1 203 ? 12.237 -30.371 7.716 1.00 97.56 203 THR A CA 1
ATOM 1368 C C . THR A 1 203 ? 12.437 -31.186 6.445 1.00 97.56 203 THR A C 1
ATOM 1370 O O . THR A 1 203 ? 12.428 -32.411 6.490 1.00 97.56 203 THR A O 1
ATOM 1373 N N . LEU A 1 204 ? 12.632 -30.516 5.308 1.00 98.00 204 LEU A N 1
ATOM 1374 C CA . LEU A 1 204 ? 12.720 -31.132 3.985 1.00 98.00 204 LEU A CA 1
ATOM 1375 C C . LEU A 1 204 ? 14.023 -30.739 3.278 1.00 98.00 204 LEU A C 1
ATOM 1377 O O . LEU A 1 204 ? 14.389 -29.562 3.230 1.00 98.00 204 LEU A O 1
ATOM 1381 N N . ASN A 1 205 ? 14.698 -31.715 2.675 1.00 97.75 205 ASN A N 1
ATOM 1382 C CA . ASN A 1 205 ? 15.900 -31.514 1.865 1.00 97.75 205 ASN A CA 1
ATOM 1383 C C . ASN A 1 205 ? 15.785 -32.256 0.527 1.00 97.75 205 ASN A C 1
ATOM 1385 O O . ASN A 1 205 ? 15.649 -33.476 0.547 1.00 97.75 205 ASN A O 1
ATOM 1389 N N . GLY A 1 206 ? 15.864 -31.544 -0.602 1.00 96.81 206 GLY A N 1
ATOM 1390 C CA . GLY A 1 206 ? 15.799 -32.132 -1.947 1.00 96.81 206 GLY A CA 1
ATOM 1391 C C . GLY A 1 206 ? 16.996 -33.039 -2.206 1.00 96.81 206 GLY A C 1
ATOM 1392 O O . GLY A 1 206 ? 16.858 -34.254 -2.202 1.00 96.81 206 GLY A O 1
ATOM 1393 N N . GLY A 1 207 ? 18.199 -32.468 -2.223 1.00 96.44 207 GLY A N 1
ATOM 1394 C CA . GLY A 1 207 ? 19.432 -33.235 -2.390 1.00 96.44 207 GLY A CA 1
ATOM 1395 C C . GLY A 1 207 ? 20.195 -32.809 -3.637 1.00 96.44 207 GLY A C 1
ATOM 1396 O O . GLY A 1 207 ? 20.416 -31.622 -3.817 1.00 96.44 207 GLY A O 1
ATOM 1397 N N . ASP A 1 208 ? 20.723 -33.744 -4.427 1.00 95.06 208 ASP A N 1
ATOM 1398 C CA . ASP A 1 208 ? 21.378 -33.413 -5.704 1.00 95.06 208 ASP A CA 1
ATOM 1399 C C . ASP A 1 208 ? 20.375 -33.699 -6.834 1.00 95.06 208 ASP A C 1
ATOM 1401 O O . ASP A 1 208 ? 20.108 -34.869 -7.090 1.00 95.06 208 ASP A O 1
ATOM 1405 N N . GLY A 1 209 ? 19.907 -32.700 -7.583 1.00 94.81 209 GLY A N 1
ATOM 1406 C CA . GLY A 1 209 ? 18.755 -32.915 -8.453 1.00 94.81 209 GLY A CA 1
ATOM 1407 C C . GLY A 1 209 ? 18.145 -31.678 -9.086 1.00 94.81 209 GLY A C 1
ATOM 1408 O O . GLY A 1 209 ? 18.699 -30.590 -9.069 1.00 94.81 209 GLY A O 1
ATOM 1409 N N . THR A 1 210 ? 17.018 -31.859 -9.762 1.00 95.81 210 THR A N 1
ATOM 1410 C CA . THR A 1 210 ? 16.042 -30.791 -10.013 1.00 95.81 210 THR A CA 1
ATOM 1411 C C . THR A 1 210 ? 14.805 -31.140 -9.204 1.00 95.81 210 THR A C 1
ATOM 1413 O O . THR A 1 210 ? 13.944 -31.884 -9.689 1.00 95.81 210 THR A O 1
ATOM 1416 N N . ASP A 1 211 ? 14.712 -30.590 -8.000 1.00 97.88 211 ASP A N 1
ATOM 1417 C CA . ASP A 1 211 ? 13.755 -31.069 -7.008 1.00 97.88 211 ASP A CA 1
ATOM 1418 C C . ASP A 1 211 ? 12.480 -30.223 -6.953 1.00 97.88 211 ASP A C 1
ATOM 1420 O O . ASP A 1 211 ? 12.441 -29.038 -7.316 1.00 97.88 211 ASP A O 1
ATOM 1424 N N . VAL A 1 212 ? 11.393 -30.846 -6.495 1.00 97.62 212 VAL A N 1
ATOM 1425 C CA . VAL A 1 212 ? 10.123 -30.178 -6.192 1.00 97.62 212 VAL A CA 1
ATOM 1426 C C . VAL A 1 212 ? 9.783 -30.391 -4.725 1.00 97.62 212 VAL A C 1
ATOM 1428 O O . VAL A 1 212 ? 9.433 -31.494 -4.316 1.00 97.62 212 VAL A O 1
ATOM 1431 N N . ILE A 1 213 ? 9.818 -29.314 -3.946 1.00 98.38 213 ILE A N 1
ATOM 1432 C CA . ILE A 1 213 ? 9.609 -29.350 -2.496 1.00 98.38 213 ILE A CA 1
ATOM 1433 C C . ILE A 1 213 ? 8.369 -28.527 -2.138 1.00 98.38 213 ILE A C 1
ATOM 1435 O O . ILE A 1 213 ? 8.238 -27.384 -2.582 1.00 98.38 213 ILE A O 1
ATOM 1439 N N . ASN A 1 214 ? 7.473 -29.101 -1.335 1.00 97.75 214 ASN A N 1
ATOM 1440 C CA . ASN A 1 214 ? 6.335 -28.414 -0.725 1.00 97.75 214 ASN A CA 1
ATOM 1441 C C . ASN A 1 214 ? 6.367 -28.594 0.800 1.00 97.75 214 ASN A C 1
ATOM 1443 O O . ASN A 1 214 ? 6.319 -29.733 1.258 1.00 97.75 214 ASN A O 1
ATOM 1447 N N . GLY A 1 215 ? 6.440 -27.503 1.560 1.00 95.44 215 GLY A N 1
ATOM 1448 C CA . GLY A 1 215 ? 6.409 -27.535 3.026 1.00 95.44 215 GLY A CA 1
ATOM 1449 C C . GLY A 1 215 ? 5.064 -28.041 3.539 1.00 95.44 215 GLY A C 1
ATOM 1450 O O . GLY A 1 215 ? 4.956 -29.176 3.999 1.00 95.44 215 GLY A O 1
ATOM 1451 N N . GLY A 1 216 ? 4.002 -27.287 3.265 1.00 94.75 216 GLY A N 1
ATOM 1452 C CA . GLY A 1 216 ? 2.651 -27.629 3.698 1.00 94.75 216 GLY A CA 1
ATOM 1453 C C . GLY A 1 216 ? 2.151 -26.628 4.734 1.00 94.75 216 GLY A C 1
ATOM 1454 O O . GLY A 1 216 ? 2.471 -25.452 4.650 1.00 94.75 216 GLY A O 1
ATOM 1455 N N . ASP A 1 217 ? 1.286 -27.053 5.653 1.00 92.31 217 ASP A N 1
ATOM 1456 C CA . ASP A 1 217 ? 0.827 -26.189 6.745 1.00 92.31 217 ASP A CA 1
ATOM 1457 C C . ASP A 1 217 ? 1.815 -26.291 7.921 1.00 92.31 217 ASP A C 1
ATOM 1459 O O . ASP A 1 217 ? 1.875 -27.351 8.525 1.00 92.31 217 ASP A O 1
ATOM 1463 N N . GLY A 1 218 ? 2.468 -25.226 8.376 1.00 89.38 218 GLY A N 1
ATOM 1464 C CA . GLY A 1 218 ? 3.396 -25.293 9.512 1.00 89.38 218 GLY A CA 1
ATOM 1465 C C . GLY A 1 218 ? 4.532 -24.288 9.421 1.00 89.38 218 GLY A C 1
ATOM 1466 O O . GLY A 1 218 ? 4.511 -23.403 8.581 1.00 89.38 218 GLY A O 1
ATOM 1467 N N . MET A 1 219 ? 5.486 -24.340 10.350 1.00 88.75 219 MET A N 1
ATOM 1468 C CA . MET A 1 219 ? 6.757 -23.626 10.188 1.00 88.75 219 MET A CA 1
ATOM 1469 C C . MET A 1 219 ? 7.820 -24.598 9.691 1.00 88.75 219 MET A C 1
ATOM 1471 O O . MET A 1 219 ? 8.428 -25.306 10.502 1.00 88.75 219 MET A O 1
ATOM 1475 N N . ASP A 1 220 ? 8.076 -24.592 8.388 1.00 95.94 220 ASP A N 1
ATOM 1476 C CA . ASP A 1 220 ? 8.931 -25.593 7.762 1.00 95.94 220 ASP A CA 1
ATOM 1477 C C . ASP A 1 220 ? 10.372 -25.114 7.564 1.00 95.94 220 ASP A C 1
ATOM 1479 O O . ASP A 1 220 ? 10.679 -23.922 7.481 1.00 95.94 220 ASP A O 1
ATOM 1483 N N . ILE A 1 221 ? 11.303 -26.062 7.462 1.00 94.00 221 ILE A N 1
ATOM 1484 C CA . ILE A 1 221 ? 12.691 -25.826 7.052 1.00 94.00 221 ILE A CA 1
ATOM 1485 C C . ILE A 1 221 ? 12.923 -26.549 5.731 1.00 94.00 221 ILE A C 1
ATOM 1487 O O . ILE A 1 221 ? 13.034 -27.771 5.703 1.00 94.00 221 ILE A O 1
ATOM 1491 N N . LEU A 1 222 ? 13.046 -25.795 4.642 1.00 97.12 222 LEU A N 1
ATOM 1492 C CA . LEU A 1 222 ? 13.141 -26.304 3.278 1.00 97.12 222 LEU A CA 1
ATOM 1493 C C . LEU A 1 222 ? 14.520 -26.018 2.676 1.00 97.12 222 LEU A C 1
ATOM 1495 O O . LEU A 1 222 ? 14.998 -24.881 2.681 1.00 97.12 222 LEU A O 1
ATOM 1499 N N . ASN A 1 223 ? 15.154 -27.039 2.109 1.00 96.06 223 ASN A N 1
ATOM 1500 C CA . ASN A 1 223 ? 16.456 -26.934 1.463 1.00 96.06 223 ASN A CA 1
ATOM 1501 C C . ASN A 1 223 ? 16.397 -27.546 0.057 1.00 96.06 223 ASN A C 1
ATOM 1503 O O . ASN A 1 223 ? 16.151 -28.742 -0.046 1.00 96.06 223 ASN A O 1
ATOM 1507 N N . GLY A 1 224 ? 16.618 -26.743 -0.992 1.00 93.62 224 GLY A N 1
ATOM 1508 C CA . GLY A 1 224 ? 16.631 -27.200 -2.392 1.00 93.62 224 GLY A CA 1
ATOM 1509 C C . GLY A 1 224 ? 17.746 -28.214 -2.610 1.00 93.62 224 GLY A C 1
ATOM 1510 O O . GLY A 1 224 ? 17.503 -29.414 -2.630 1.00 93.62 224 GLY A O 1
ATOM 1511 N N . GLY A 1 225 ? 18.989 -27.739 -2.569 1.00 92.75 225 GLY A N 1
ATOM 1512 C CA . GLY A 1 225 ? 20.154 -28.611 -2.612 1.00 92.75 225 GLY A CA 1
ATOM 1513 C C . GLY A 1 225 ? 21.060 -28.234 -3.772 1.00 92.75 225 GLY A C 1
ATOM 1514 O O . GLY A 1 225 ? 21.495 -27.091 -3.855 1.00 92.75 225 GLY A O 1
ATOM 1515 N N . GLY A 1 226 ? 21.482 -29.192 -4.585 1.00 89.38 226 GLY A N 1
ATOM 1516 C CA . GLY A 1 226 ? 22.309 -28.934 -5.755 1.00 89.38 226 GLY A CA 1
ATOM 1517 C C . GLY A 1 226 ? 21.517 -29.110 -7.038 1.00 89.38 226 GLY A C 1
ATOM 1518 O O . GLY A 1 226 ? 21.106 -30.222 -7.328 1.00 89.38 226 GLY A O 1
ATOM 1519 N N . GLY A 1 227 ? 21.466 -28.076 -7.874 1.00 91.12 227 GLY A N 1
ATOM 1520 C CA . GLY A 1 227 ? 20.738 -28.075 -9.141 1.00 91.12 227 GLY A CA 1
ATOM 1521 C C . GLY A 1 227 ? 19.541 -27.119 -9.094 1.00 91.12 227 GLY A C 1
ATOM 1522 O O . GLY A 1 227 ? 19.350 -26.444 -8.099 1.00 91.12 227 GLY A O 1
ATOM 1523 N N . PRO A 1 228 ? 18.832 -26.907 -10.218 1.00 89.38 228 PRO A N 1
ATOM 1524 C CA . PRO A 1 228 ? 17.804 -25.872 -10.293 1.00 89.38 228 PRO A CA 1
ATOM 1525 C C . PRO A 1 228 ? 16.484 -26.344 -9.677 1.00 89.38 228 PRO A C 1
ATOM 1527 O O . PRO A 1 228 ? 15.729 -27.073 -10.325 1.00 89.38 228 PRO A O 1
ATOM 1530 N N . ASP A 1 229 ? 16.161 -25.857 -8.486 1.00 94.94 229 ASP A N 1
ATOM 1531 C CA . ASP A 1 229 ? 15.059 -26.399 -7.693 1.00 94.94 229 ASP A CA 1
ATOM 1532 C C . ASP A 1 229 ? 13.778 -25.564 -7.759 1.00 94.94 229 ASP A C 1
ATOM 1534 O O . ASP A 1 229 ? 13.763 -24.375 -8.111 1.00 94.94 229 ASP A O 1
ATOM 1538 N N . ARG A 1 230 ? 12.656 -26.192 -7.392 1.00 94.94 230 ARG A N 1
ATOM 1539 C CA . ARG A 1 230 ? 11.387 -25.511 -7.129 1.00 94.94 230 ARG A CA 1
ATOM 1540 C C . ARG A 1 230 ? 10.918 -25.797 -5.709 1.00 94.94 230 ARG A C 1
ATOM 1542 O O . ARG A 1 230 ? 10.408 -26.879 -5.430 1.00 94.94 230 ARG A O 1
ATOM 1549 N N . VAL A 1 231 ? 10.967 -24.780 -4.859 1.00 96.31 231 VAL A N 1
ATOM 1550 C CA . VAL A 1 231 ? 10.585 -24.887 -3.447 1.00 96.31 231 VAL A CA 1
ATOM 1551 C C . VAL A 1 231 ? 9.366 -24.016 -3.162 1.00 96.31 231 VAL A C 1
ATOM 1553 O O . VAL A 1 231 ? 9.330 -22.865 -3.590 1.00 96.31 231 VAL A O 1
ATOM 1556 N N . ASN A 1 232 ? 8.365 -24.568 -2.475 1.00 95.81 232 ASN A N 1
ATOM 1557 C CA . ASN A 1 232 ? 7.163 -23.872 -2.022 1.00 95.81 232 ASN A CA 1
ATOM 1558 C C . ASN A 1 232 ? 6.952 -24.084 -0.515 1.00 95.81 232 ASN A C 1
ATOM 1560 O O . ASN A 1 232 ? 6.853 -25.229 -0.090 1.00 95.81 232 ASN A O 1
ATOM 1564 N N . GLY A 1 233 ? 6.842 -23.007 0.258 1.00 90.94 233 GLY A N 1
ATOM 1565 C CA . GLY A 1 233 ? 6.482 -23.046 1.681 1.00 90.94 233 GLY A CA 1
ATOM 1566 C C . GLY A 1 233 ? 5.024 -23.445 1.930 1.00 90.94 233 GLY A C 1
ATOM 1567 O O . GLY A 1 233 ? 4.731 -24.288 2.762 1.00 90.94 233 GLY A O 1
ATOM 1568 N N . ASP A 1 234 ? 4.113 -22.977 1.070 1.00 93.88 234 ASP A N 1
ATOM 1569 C CA . ASP A 1 234 ? 2.654 -23.111 1.217 1.00 93.88 234 ASP A CA 1
ATOM 1570 C C . ASP A 1 234 ? 2.074 -22.333 2.413 1.00 93.88 234 ASP A C 1
ATOM 1572 O O . ASP A 1 234 ? 1.640 -21.193 2.228 1.00 93.88 234 ASP A O 1
ATOM 1576 N N . GLY A 1 235 ? 1.989 -22.901 3.610 1.00 83.00 235 GLY A N 1
ATOM 1577 C CA . GLY A 1 235 ? 1.178 -22.372 4.699 1.00 83.00 235 GLY A CA 1
ATOM 1578 C C . GLY A 1 235 ? 1.913 -22.195 6.017 1.00 83.00 235 GLY A C 1
ATOM 1579 O O . GLY A 1 235 ? 1.729 -23.009 6.904 1.00 83.00 235 GLY A O 1
ATOM 1580 N N . GLY A 1 236 ? 2.550 -21.054 6.258 1.00 82.94 236 GLY A N 1
ATOM 1581 C CA . GLY A 1 236 ? 3.076 -20.705 7.577 1.00 82.94 236 GLY A CA 1
ATOM 1582 C C . GLY A 1 236 ? 4.363 -19.898 7.495 1.00 82.94 236 GLY A C 1
ATOM 1583 O O . GLY A 1 236 ? 4.543 -19.132 6.560 1.00 82.94 236 GLY A O 1
ATOM 1584 N N . ASP A 1 237 ? 5.192 -19.945 8.536 1.00 83.88 237 ASP A N 1
ATOM 1585 C CA . ASP A 1 237 ? 6.406 -19.120 8.591 1.00 83.88 237 ASP A CA 1
ATOM 1586 C C . ASP A 1 237 ? 7.630 -20.002 8.302 1.00 83.88 237 ASP A C 1
ATOM 1588 O O . ASP A 1 237 ? 8.226 -20.569 9.223 1.00 83.88 237 ASP A O 1
ATOM 1592 N N . ASP A 1 238 ? 8.006 -20.102 7.026 1.00 87.00 238 ASP A N 1
ATOM 1593 C CA . ASP A 1 238 ? 8.983 -21.085 6.549 1.00 87.00 238 ASP A CA 1
ATOM 1594 C C . ASP A 1 238 ? 10.406 -20.530 6.431 1.00 87.00 238 ASP A C 1
ATOM 1596 O O . ASP A 1 238 ? 10.636 -19.346 6.169 1.00 87.00 238 ASP A O 1
ATOM 1600 N N . LEU A 1 239 ? 11.401 -21.404 6.570 1.00 86.69 239 LEU A N 1
ATOM 1601 C CA . LEU A 1 239 ? 12.809 -21.141 6.286 1.00 86.69 239 LEU A CA 1
ATOM 1602 C C . LEU A 1 239 ? 13.231 -21.901 5.026 1.00 86.69 239 LEU A C 1
ATOM 1604 O O . LEU A 1 239 ? 13.443 -23.105 5.077 1.00 86.69 239 LEU A O 1
ATOM 1608 N N . ILE A 1 240 ? 13.435 -21.194 3.919 1.00 91.25 240 ILE A N 1
ATOM 1609 C CA . ILE A 1 240 ? 13.772 -21.762 2.611 1.00 91.25 240 ILE A CA 1
ATOM 1610 C C . ILE A 1 240 ? 15.208 -21.411 2.218 1.00 91.25 240 ILE A C 1
ATOM 1612 O O . ILE A 1 240 ? 15.620 -20.253 2.301 1.00 91.25 240 ILE A O 1
ATOM 1616 N N . ASN A 1 241 ? 15.964 -22.390 1.727 1.00 89.25 241 ASN A N 1
ATOM 1617 C CA . ASN A 1 241 ? 17.318 -22.207 1.215 1.00 89.25 241 ASN A CA 1
ATOM 1618 C C . ASN A 1 241 ? 17.509 -22.919 -0.137 1.00 89.25 241 ASN A C 1
ATOM 1620 O O . ASN A 1 241 ? 17.442 -24.143 -0.189 1.00 89.25 241 ASN A O 1
ATOM 1624 N N . GLY A 1 242 ? 17.776 -22.167 -1.209 1.00 85.19 242 GLY A N 1
ATOM 1625 C CA . GLY A 1 242 ? 18.041 -22.706 -2.554 1.00 85.19 242 GLY A CA 1
ATOM 1626 C C . GLY A 1 242 ? 19.417 -23.372 -2.680 1.00 85.19 242 GLY A C 1
ATOM 1627 O O . GLY A 1 242 ? 19.542 -24.494 -3.147 1.00 85.19 242 GLY A O 1
ATOM 1628 N N . ASN A 1 243 ? 20.435 -22.782 -2.046 1.00 86.69 243 ASN A N 1
ATOM 1629 C CA . ASN A 1 243 ? 21.859 -23.136 -2.143 1.00 86.69 243 ASN A CA 1
ATOM 1630 C C . ASN A 1 243 ? 22.536 -22.747 -3.454 1.00 86.69 243 ASN A C 1
ATOM 1632 O O . ASN A 1 243 ? 23.110 -21.670 -3.496 1.00 86.69 243 ASN A O 1
ATOM 1636 N N . ALA A 1 244 ? 22.702 -23.642 -4.420 1.00 80.38 244 ALA A N 1
ATOM 1637 C CA . ALA A 1 244 ? 23.532 -23.389 -5.592 1.00 80.38 244 ALA A CA 1
ATOM 1638 C C . ALA A 1 244 ? 22.748 -23.703 -6.854 1.00 80.38 244 ALA A C 1
ATOM 1640 O O . ALA A 1 244 ? 22.008 -24.669 -6.860 1.00 80.38 244 ALA A O 1
ATOM 1641 N N . ASP A 1 245 ? 23.050 -22.964 -7.925 1.00 86.06 245 ASP A N 1
ATOM 1642 C CA . ASP A 1 245 ? 22.335 -22.996 -9.206 1.00 86.06 245 ASP A CA 1
ATOM 1643 C C . ASP A 1 245 ? 21.121 -22.057 -9.203 1.00 86.06 245 ASP A C 1
ATOM 1645 O O . ASP A 1 245 ? 21.140 -21.086 -8.467 1.00 86.06 245 ASP A O 1
ATOM 1649 N N . ASN A 1 246 ? 20.212 -22.169 -10.175 1.00 82.50 246 ASN A N 1
ATOM 1650 C CA . ASN A 1 246 ? 19.174 -21.158 -10.392 1.00 82.50 246 ASN A CA 1
ATOM 1651 C C . ASN A 1 246 ? 17.828 -21.686 -9.911 1.00 82.50 246 ASN A C 1
ATOM 1653 O O . ASN A 1 246 ? 17.188 -22.455 -10.641 1.00 82.50 246 ASN A O 1
ATOM 1657 N N . ASP A 1 247 ? 17.384 -21.196 -8.763 1.00 84.81 247 ASP A N 1
ATOM 1658 C CA . ASP A 1 247 ? 16.225 -21.751 -8.076 1.00 84.81 247 ASP A CA 1
ATOM 1659 C C . ASP A 1 247 ? 14.966 -20.910 -8.262 1.00 84.81 247 ASP A C 1
ATOM 1661 O O . ASP A 1 247 ? 15.000 -19.708 -8.549 1.00 84.81 247 ASP A O 1
ATOM 1665 N N . ARG A 1 248 ? 13.811 -21.551 -8.076 1.00 83.88 248 ARG A N 1
ATOM 1666 C CA . ARG A 1 248 ? 12.525 -20.876 -7.911 1.00 83.88 248 ARG A CA 1
ATOM 1667 C C . ARG A 1 248 ? 11.976 -21.167 -6.523 1.00 83.88 248 ARG A C 1
ATOM 1669 O O . ARG A 1 248 ? 11.503 -22.270 -6.260 1.00 83.88 248 ARG A O 1
ATOM 1676 N N . LEU A 1 249 ? 11.971 -20.148 -5.679 1.00 90.00 249 LEU A N 1
ATOM 1677 C CA . LEU A 1 249 ? 11.606 -20.245 -4.274 1.00 90.00 249 LEU A CA 1
ATOM 1678 C C . LEU A 1 249 ? 10.324 -19.442 -4.037 1.00 90.00 249 LEU A C 1
ATOM 1680 O O . LEU A 1 249 ? 10.274 -18.252 -4.328 1.00 90.00 249 LEU A O 1
ATOM 1684 N N . ASP A 1 250 ? 9.275 -20.080 -3.542 1.00 87.62 250 ASP A N 1
ATOM 1685 C CA . ASP A 1 250 ? 8.001 -19.456 -3.192 1.00 87.62 250 ASP A CA 1
ATOM 1686 C C . ASP A 1 250 ? 7.759 -19.681 -1.703 1.00 87.62 250 ASP A C 1
ATOM 1688 O O . ASP A 1 250 ? 7.698 -20.818 -1.256 1.00 87.62 250 ASP A O 1
ATOM 1692 N N . GLY A 1 251 ? 7.661 -18.619 -0.915 1.00 79.38 251 GLY A N 1
ATOM 1693 C CA . GLY A 1 251 ? 7.343 -18.760 0.502 1.00 79.38 251 GLY A CA 1
ATOM 1694 C C . GLY A 1 251 ? 5.895 -19.185 0.753 1.00 79.38 251 GLY A C 1
ATOM 1695 O O . GLY A 1 251 ? 5.586 -19.678 1.822 1.00 79.38 251 GLY A O 1
ATOM 1696 N N . GLY A 1 252 ? 4.981 -19.015 -0.205 1.00 83.12 252 GLY A N 1
ATOM 1697 C CA . GLY A 1 252 ? 3.559 -19.218 0.062 1.00 83.12 252 GLY A CA 1
ATOM 1698 C C . GLY A 1 252 ? 2.971 -18.147 0.994 1.00 83.12 252 GLY A C 1
ATOM 1699 O O . GLY A 1 252 ? 3.307 -16.966 0.922 1.00 83.12 252 GLY A O 1
ATOM 1700 N N . THR A 1 253 ? 2.006 -18.528 1.822 1.00 77.00 253 THR A N 1
ATOM 1701 C CA . THR A 1 253 ? 1.353 -17.661 2.812 1.00 77.00 253 THR A CA 1
ATOM 1702 C C . THR A 1 253 ? 2.115 -17.667 4.130 1.00 77.00 253 THR A C 1
ATOM 1704 O O . THR A 1 253 ? 2.703 -18.673 4.472 1.00 77.00 253 THR A O 1
ATOM 1707 N N . GLY A 1 254 ? 2.047 -16.570 4.888 1.00 67.50 254 GLY A N 1
ATOM 1708 C CA . GLY A 1 254 ? 2.825 -16.403 6.120 1.00 67.50 254 GLY A CA 1
ATOM 1709 C C . GLY A 1 254 ? 4.126 -15.637 5.880 1.00 67.50 254 GLY A C 1
ATOM 1710 O O . GLY A 1 254 ? 4.271 -14.963 4.854 1.00 67.50 254 GLY A O 1
ATOM 1711 N N . ILE A 1 255 ? 5.008 -15.599 6.877 1.00 60.91 255 ILE A N 1
ATOM 1712 C CA . ILE A 1 255 ? 6.221 -14.774 6.865 1.00 60.91 255 ILE A CA 1
ATOM 1713 C C . ILE A 1 255 ? 7.437 -15.674 6.726 1.00 60.91 255 ILE A C 1
ATOM 1715 O O . ILE A 1 255 ? 7.986 -16.202 7.691 1.00 60.91 255 ILE A O 1
ATOM 1719 N N . ASN A 1 256 ? 7.881 -15.770 5.482 1.00 72.31 256 ASN A N 1
ATOM 1720 C CA . ASN A 1 256 ? 8.911 -16.707 5.074 1.00 72.31 256 ASN A CA 1
ATOM 1721 C C . ASN A 1 256 ? 10.284 -16.043 5.044 1.00 72.31 256 ASN A C 1
ATOM 1723 O O . ASN A 1 256 ? 10.437 -14.899 4.602 1.00 72.31 256 ASN A O 1
ATOM 1727 N N . THR A 1 257 ? 11.295 -16.781 5.480 1.00 73.94 257 THR A N 1
ATOM 1728 C CA . THR A 1 257 ? 12.708 -16.453 5.324 1.00 73.94 257 THR A CA 1
ATOM 1729 C C . THR A 1 257 ? 13.257 -17.245 4.150 1.00 73.94 257 THR A C 1
ATOM 1731 O O . THR A 1 257 ? 13.397 -18.456 4.246 1.00 73.94 257 THR A O 1
ATOM 1734 N N . VAL A 1 258 ? 13.605 -16.577 3.051 1.00 76.88 258 VAL A N 1
ATOM 1735 C CA . VAL A 1 258 ? 14.114 -17.244 1.843 1.00 76.88 258 VAL A CA 1
ATOM 1736 C C . VAL A 1 258 ? 15.541 -16.790 1.548 1.00 76.88 258 VAL A C 1
ATOM 1738 O O . VAL A 1 258 ? 15.810 -15.593 1.439 1.00 76.88 258 VAL A O 1
ATOM 1741 N N . ASN A 1 259 ? 16.452 -17.748 1.397 1.00 80.06 259 ASN A N 1
ATOM 1742 C CA . ASN A 1 259 ? 17.824 -17.555 0.945 1.00 80.06 259 ASN A CA 1
ATOM 1743 C C . ASN A 1 259 ? 18.017 -18.239 -0.415 1.00 80.06 259 ASN A C 1
ATOM 1745 O O . ASN A 1 259 ? 18.005 -19.462 -0.486 1.00 80.06 259 ASN A O 1
ATOM 1749 N N . GLY A 1 260 ? 18.233 -17.465 -1.481 1.00 73.31 260 GLY A N 1
ATOM 1750 C CA . GLY A 1 260 ? 18.528 -18.017 -2.814 1.00 73.31 260 GLY A CA 1
ATOM 1751 C C . GLY A 1 260 ? 19.869 -18.749 -2.879 1.00 73.31 260 GLY A C 1
ATOM 1752 O O . GLY A 1 260 ? 19.996 -19.778 -3.523 1.00 73.31 260 GLY A O 1
ATOM 1753 N N . GLY A 1 261 ? 20.864 -18.291 -2.115 1.00 72.81 261 GLY A N 1
ATOM 1754 C CA . GLY A 1 261 ? 22.217 -18.827 -2.189 1.00 72.81 261 GLY A CA 1
ATOM 1755 C C . GLY A 1 261 ? 23.016 -18.260 -3.373 1.00 72.81 261 GLY A C 1
ATOM 1756 O O . GLY A 1 261 ? 23.094 -17.047 -3.553 1.00 72.81 261 GLY A O 1
ATOM 1757 N N . THR A 1 262 ? 23.743 -19.103 -4.108 1.00 69.38 262 THR A N 1
ATOM 1758 C CA . THR A 1 262 ? 24.565 -18.713 -5.259 1.00 69.38 262 THR A CA 1
ATOM 1759 C C . THR A 1 262 ? 23.872 -19.065 -6.564 1.00 69.38 262 THR A C 1
ATOM 1761 O O . THR A 1 262 ? 23.787 -20.239 -6.901 1.00 69.38 262 THR A O 1
ATOM 1764 N N . GLY A 1 263 ? 23.545 -18.066 -7.375 1.00 65.56 263 GLY A N 1
ATOM 1765 C CA . GLY A 1 263 ? 22.801 -18.333 -8.596 1.00 65.56 263 GLY A CA 1
ATOM 1766 C C . GLY A 1 263 ? 22.127 -17.101 -9.154 1.00 65.56 263 GLY A C 1
ATOM 1767 O O . GLY A 1 263 ? 22.446 -15.973 -8.779 1.00 65.56 263 GLY A O 1
ATOM 1768 N N . THR A 1 264 ? 21.238 -17.313 -10.117 1.00 67.81 264 THR A N 1
ATOM 1769 C CA . THR A 1 264 ? 20.216 -16.337 -10.504 1.00 67.81 264 THR A CA 1
ATOM 1770 C C . THR A 1 264 ? 18.865 -16.914 -10.119 1.00 67.81 264 THR A C 1
ATOM 1772 O O . THR A 1 264 ? 18.260 -17.642 -10.909 1.00 67.81 264 THR A O 1
ATOM 1775 N N . ASP A 1 265 ? 18.429 -16.572 -8.913 1.00 69.19 265 ASP A N 1
ATOM 1776 C CA . ASP A 1 265 ? 17.243 -17.147 -8.284 1.00 69.19 265 ASP A CA 1
ATOM 1777 C C . ASP A 1 265 ? 16.013 -16.266 -8.493 1.00 69.19 265 ASP A C 1
ATOM 1779 O O . ASP A 1 265 ? 16.105 -15.045 -8.661 1.00 69.19 265 ASP A O 1
ATOM 1783 N N . VAL A 1 266 ? 14.842 -16.896 -8.480 1.00 67.88 266 VAL A N 1
ATOM 1784 C CA . VAL A 1 266 ? 13.535 -16.238 -8.507 1.00 67.88 266 VAL A CA 1
ATOM 1785 C C . VAL A 1 266 ? 12.829 -16.543 -7.197 1.00 67.88 266 VAL A C 1
ATOM 1787 O O . VAL A 1 266 ? 12.340 -17.653 -7.002 1.00 67.88 266 VAL A O 1
ATOM 1790 N N . CYS A 1 267 ? 12.750 -15.550 -6.317 1.00 70.19 267 CYS A N 1
ATOM 1791 C CA . CYS A 1 267 ? 12.091 -15.675 -5.022 1.00 70.19 267 CYS A CA 1
ATOM 1792 C C . CYS A 1 267 ? 10.728 -14.959 -5.039 1.00 70.19 267 CYS A C 1
ATOM 1794 O O . CYS A 1 267 ? 10.626 -13.856 -5.576 1.00 70.19 267 CYS A O 1
ATOM 1796 N N . LEU A 1 268 ? 9.696 -15.556 -4.439 1.00 60.81 268 LEU A N 1
ATOM 1797 C CA . LEU A 1 268 ? 8.315 -15.060 -4.370 1.00 60.81 268 LEU A CA 1
ATOM 1798 C C . LEU A 1 268 ? 7.747 -15.215 -2.952 1.00 60.81 268 LEU A C 1
ATOM 1800 O O . LEU A 1 268 ? 8.155 -16.111 -2.222 1.00 60.81 268 LEU A O 1
ATOM 1804 N N . ASN A 1 269 ? 6.844 -14.313 -2.549 1.00 53.81 269 ASN A N 1
ATOM 1805 C CA . ASN A 1 269 ? 6.128 -14.340 -1.261 1.00 53.81 269 ASN A CA 1
ATOM 1806 C C . ASN A 1 269 ? 7.014 -14.525 0.001 1.00 53.81 269 ASN A C 1
ATOM 1808 O O . ASN A 1 269 ? 6.820 -15.452 0.786 1.00 53.81 269 ASN A O 1
ATOM 1812 N N . PHE A 1 270 ? 7.999 -13.640 0.214 1.00 57.06 270 PHE A N 1
ATOM 1813 C CA . PHE A 1 270 ? 8.996 -13.783 1.288 1.00 57.06 270 PHE A CA 1
ATOM 1814 C C . PHE A 1 270 ? 9.471 -12.455 1.906 1.00 57.06 270 PHE A C 1
ATOM 1816 O O . PHE A 1 270 ? 9.242 -11.375 1.359 1.00 57.06 270 PHE A O 1
ATOM 1823 N N . THR A 1 271 ? 10.177 -12.551 3.041 1.00 41.34 271 THR A N 1
ATOM 1824 C CA . THR A 1 271 ? 10.844 -11.454 3.773 1.00 41.34 271 THR A CA 1
ATOM 1825 C C . THR A 1 271 ? 12.346 -11.756 3.988 1.00 41.34 271 THR A C 1
ATOM 1827 O O . THR A 1 271 ? 12.726 -12.883 4.289 1.00 41.34 271 THR A O 1
ATOM 1830 N N . PHE A 1 272 ? 13.228 -10.769 3.768 1.00 47.19 272 PHE A N 1
ATOM 1831 C CA . PHE A 1 272 ? 14.681 -10.951 3.528 1.00 47.19 272 PHE A CA 1
ATOM 1832 C C . PHE A 1 272 ? 15.544 -11.040 4.809 1.00 47.19 272 PHE A C 1
ATOM 1834 O O . PHE A 1 272 ? 15.358 -10.225 5.709 1.00 47.19 272 PHE A O 1
ATOM 1841 N N . THR A 1 273 ? 16.564 -11.925 4.855 1.00 34.56 273 THR A N 1
ATOM 1842 C CA . THR A 1 273 ? 17.626 -11.879 5.900 1.00 34.56 273 THR A CA 1
ATOM 1843 C C . THR A 1 273 ? 19.101 -12.013 5.458 1.00 34.56 273 THR A C 1
ATOM 1845 O O . THR A 1 273 ? 19.944 -11.681 6.286 1.00 34.56 273 THR A O 1
ATOM 1848 N N . ASP A 1 274 ? 19.489 -12.375 4.219 1.00 28.52 274 ASP A N 1
ATOM 1849 C CA . ASP A 1 274 ? 20.889 -12.160 3.758 1.00 28.52 274 ASP A CA 1
ATOM 1850 C C . ASP A 1 274 ? 21.087 -12.201 2.215 1.00 28.52 274 ASP A C 1
ATOM 1852 O O . ASP A 1 274 ? 20.278 -12.767 1.486 1.00 28.52 274 ASP A O 1
ATOM 1856 N N . PHE A 1 275 ? 22.144 -11.526 1.736 1.00 36.75 275 PHE A N 1
ATOM 1857 C CA . PHE A 1 275 ? 22.355 -10.897 0.407 1.00 36.75 275 PHE A CA 1
ATOM 1858 C C . PHE A 1 275 ? 22.268 -11.753 -0.885 1.00 36.75 275 PHE A C 1
ATOM 1860 O O . PHE A 1 275 ? 23.031 -12.701 -1.047 1.00 36.75 275 PHE A O 1
ATOM 1867 N N . THR A 1 276 ? 21.490 -11.280 -1.885 1.00 32.50 276 THR A N 1
ATOM 1868 C CA . THR A 1 276 ? 21.898 -11.041 -3.311 1.00 32.50 276 THR A CA 1
ATOM 1869 C C . THR A 1 276 ? 20.781 -10.565 -4.268 1.00 32.50 276 THR A C 1
ATOM 1871 O O . THR A 1 276 ? 21.067 -10.355 -5.444 1.00 32.50 276 THR A O 1
ATOM 1874 N N . CYS A 1 277 ? 19.560 -10.242 -3.819 1.00 31.48 277 CYS A N 1
ATOM 1875 C CA . CYS A 1 277 ? 18.706 -9.346 -4.621 1.00 31.48 277 CYS A CA 1
ATOM 1876 C C . CYS A 1 277 ? 19.105 -7.894 -4.344 1.00 31.48 277 CYS A C 1
ATOM 1878 O O . CYS A 1 277 ? 18.756 -7.333 -3.308 1.00 31.48 277 CYS A O 1
ATOM 1880 N N . GLU A 1 278 ? 19.864 -7.277 -5.249 1.00 34.47 278 GLU A N 1
ATOM 1881 C CA . GLU A 1 278 ? 20.105 -5.832 -5.207 1.00 34.47 278 GLU A CA 1
ATOM 1882 C C . GLU A 1 278 ? 18.758 -5.081 -5.286 1.00 34.47 278 GLU A C 1
ATOM 1884 O O . GLU A 1 278 ? 18.096 -5.098 -6.323 1.00 34.47 278 GLU A O 1
ATOM 1889 N N . LEU A 1 279 ? 18.340 -4.420 -4.195 1.00 38.19 279 LEU A N 1
ATOM 1890 C CA . LEU A 1 279 ? 17.108 -3.623 -4.132 1.00 38.19 279 LEU A CA 1
ATOM 1891 C C . LEU A 1 279 ? 17.378 -2.195 -3.620 1.00 38.19 279 LEU A C 1
ATOM 1893 O O . LEU A 1 279 ? 17.828 -1.989 -2.500 1.00 38.19 279 LEU A O 1
ATOM 1897 N N . PHE A 1 280 ? 17.064 -1.244 -4.504 1.00 45.78 280 PHE A N 1
ATOM 1898 C CA . PHE A 1 280 ? 16.689 0.176 -4.373 1.00 45.78 280 PHE A CA 1
ATOM 1899 C C . PHE A 1 280 ? 17.074 0.979 -3.110 1.00 45.78 280 PHE A C 1
ATOM 1901 O O . PHE A 1 280 ? 16.622 0.695 -2.005 1.00 45.78 280 PHE A O 1
ATOM 1908 N N . THR A 1 281 ? 17.751 2.118 -3.314 1.00 47.62 281 THR A N 1
ATOM 1909 C CA . THR A 1 281 ? 18.019 3.119 -2.262 1.00 47.62 281 THR A CA 1
ATOM 1910 C C . THR A 1 281 ? 16.863 4.126 -2.138 1.00 47.62 281 THR A C 1
ATOM 1912 O O . THR A 1 281 ? 16.598 4.860 -3.095 1.00 47.62 281 THR A O 1
ATOM 1915 N N . HIS A 1 282 ? 16.190 4.202 -0.982 1.00 63.31 282 HIS A N 1
ATOM 1916 C CA . HIS A 1 282 ? 15.134 5.201 -0.708 1.00 63.31 282 HIS A CA 1
ATOM 1917 C C . HIS A 1 282 ? 15.705 6.571 -0.324 1.00 63.31 282 HIS A C 1
ATOM 1919 O O . HIS A 1 282 ? 15.064 7.601 -0.564 1.00 63.31 282 HIS A O 1
ATOM 1925 N N . ALA A 1 283 ? 16.935 6.606 0.193 1.00 71.19 283 ALA A N 1
ATOM 1926 C CA . ALA A 1 283 ? 17.717 7.818 0.308 1.00 71.19 283 ALA A CA 1
ATOM 1927 C C . ALA A 1 283 ? 18.532 8.068 -0.957 1.00 71.19 283 ALA A C 1
ATOM 1929 O O . ALA A 1 283 ? 19.164 7.179 -1.526 1.00 71.19 283 ALA A O 1
ATOM 1930 N N . THR A 1 284 ? 18.580 9.330 -1.371 1.00 75.69 284 THR A N 1
ATOM 1931 C CA . THR A 1 284 ? 19.502 9.786 -2.419 1.00 75.69 284 THR A CA 1
ATOM 1932 C C . THR A 1 284 ? 20.492 10.755 -1.794 1.00 75.69 284 THR A C 1
ATOM 1934 O O . THR A 1 284 ? 20.080 11.767 -1.230 1.00 75.69 284 THR A O 1
ATOM 1937 N N . LEU A 1 285 ? 21.790 10.443 -1.850 1.00 80.88 285 LEU A N 1
ATOM 1938 C CA . LEU A 1 285 ? 22.841 11.288 -1.280 1.00 80.88 285 LEU A CA 1
ATOM 1939 C C . LEU A 1 285 ? 23.298 12.351 -2.288 1.00 80.88 285 LEU A C 1
ATOM 1941 O O . LEU A 1 285 ? 23.966 12.057 -3.270 1.00 80.88 285 LEU A O 1
ATOM 1945 N N . ASP A 1 286 ? 23.022 13.617 -1.996 1.00 74.19 286 ASP A N 1
ATOM 1946 C CA . ASP A 1 286 ? 23.383 14.739 -2.871 1.00 74.19 286 ASP A CA 1
ATOM 1947 C C . ASP A 1 286 ? 24.852 15.143 -2.766 1.00 74.19 286 ASP A C 1
ATOM 1949 O O . ASP A 1 286 ? 25.439 15.681 -3.707 1.00 74.19 286 ASP A O 1
ATOM 1953 N N . SER A 1 287 ? 25.445 14.977 -1.583 1.00 82.25 287 SER A N 1
ATOM 1954 C CA . SER A 1 287 ? 26.842 15.337 -1.358 1.00 82.25 287 SER A CA 1
ATOM 1955 C C . SER A 1 287 ? 27.437 14.606 -0.167 1.00 82.25 287 SER A C 1
ATOM 1957 O O . SER A 1 287 ? 26.745 14.301 0.803 1.00 82.25 287 SER A O 1
ATOM 1959 N N . PHE A 1 288 ? 28.752 14.396 -0.227 1.00 89.88 288 PHE A N 1
ATOM 1960 C CA . PHE A 1 288 ? 29.563 13.933 0.891 1.00 89.88 288 PHE A CA 1
ATOM 1961 C C . PHE A 1 288 ? 30.859 14.749 0.948 1.00 89.88 288 PHE A C 1
ATOM 1963 O O . PHE A 1 288 ? 31.658 14.737 0.011 1.00 89.88 288 PHE A O 1
ATOM 1970 N N . ILE A 1 289 ? 31.078 15.479 2.040 1.00 91.81 289 ILE A N 1
ATOM 1971 C CA . ILE A 1 289 ? 32.264 16.317 2.249 1.00 91.81 289 ILE A CA 1
ATOM 1972 C C . ILE A 1 289 ? 32.891 16.057 3.619 1.00 91.81 289 ILE A C 1
ATOM 1974 O O . ILE A 1 289 ? 32.289 15.464 4.511 1.00 91.81 289 ILE A O 1
ATOM 1978 N N . SER A 1 290 ? 34.113 16.554 3.818 1.00 93.44 290 SER A N 1
ATOM 1979 C CA . SER A 1 290 ? 34.741 16.579 5.141 1.00 93.44 290 SER A CA 1
ATOM 1980 C C . SER A 1 290 ? 35.412 17.919 5.416 1.00 93.44 290 SER A C 1
ATOM 1982 O O . SER A 1 290 ? 35.909 18.576 4.501 1.00 93.44 290 SER A O 1
ATOM 1984 N N . PHE A 1 291 ? 35.437 18.328 6.681 1.00 93.75 291 PHE A N 1
ATOM 1985 C CA . PHE A 1 291 ? 36.099 19.553 7.122 1.00 93.75 291 PHE A CA 1
ATOM 1986 C C . PHE A 1 291 ? 36.662 19.405 8.538 1.00 93.75 291 PHE A C 1
ATOM 1988 O O . PHE A 1 291 ? 36.405 18.435 9.254 1.00 93.75 291 PHE A O 1
ATOM 1995 N N . VAL A 1 292 ? 37.489 20.368 8.937 1.00 91.31 292 VAL A N 1
ATOM 1996 C CA . VAL A 1 292 ? 38.093 20.431 10.266 1.00 91.31 292 VAL A CA 1
ATOM 1997 C C . VAL A 1 292 ? 37.280 21.372 11.143 1.00 91.31 292 VAL A C 1
ATOM 1999 O O . VAL A 1 292 ? 37.065 22.529 10.790 1.00 91.31 292 VAL A O 1
ATOM 2002 N N . GLU A 1 293 ? 36.892 20.892 12.323 1.00 88.31 293 GLU A N 1
ATOM 2003 C CA . GLU A 1 293 ? 36.264 21.701 13.362 1.00 88.31 293 GLU A CA 1
ATOM 2004 C C . GLU A 1 293 ? 37.014 21.519 14.690 1.00 88.31 293 GLU A C 1
ATOM 2006 O O . GLU A 1 293 ? 37.120 20.417 15.237 1.00 88.31 293 GLU A O 1
ATOM 2011 N N . ARG A 1 294 ? 37.584 22.606 15.232 1.00 81.06 294 ARG A N 1
ATOM 2012 C CA . ARG A 1 294 ? 38.299 22.605 16.531 1.00 81.06 294 ARG A CA 1
ATOM 2013 C C . ARG A 1 294 ? 39.362 21.491 16.645 1.00 81.06 294 ARG A C 1
ATOM 2015 O O . ARG A 1 294 ? 39.613 20.984 17.739 1.00 81.06 294 ARG A O 1
ATOM 2022 N N . ARG A 1 295 ? 40.048 21.172 15.534 1.00 80.56 295 ARG A N 1
ATOM 2023 C CA . ARG A 1 295 ? 41.061 20.096 15.366 1.00 80.56 295 ARG A CA 1
ATOM 2024 C C . ARG A 1 295 ? 40.524 18.660 15.266 1.00 80.56 295 ARG A C 1
ATOM 2026 O O . ARG A 1 295 ? 41.341 17.742 15.274 1.00 80.56 295 ARG A O 1
ATOM 2033 N N . SER A 1 296 ? 39.212 18.465 15.184 1.00 87.69 296 SER A N 1
ATOM 2034 C CA . SER A 1 296 ? 38.599 17.169 14.856 1.00 87.69 296 SER A CA 1
ATOM 2035 C C . SER A 1 296 ? 38.165 17.158 13.395 1.00 87.69 296 SER A C 1
ATOM 2037 O O . SER A 1 296 ? 37.911 18.224 12.835 1.00 87.69 296 SER A O 1
ATOM 2039 N N . VAL A 1 297 ? 38.091 15.975 12.794 1.00 92.38 297 VAL A N 1
ATOM 2040 C CA . VAL A 1 297 ? 37.499 15.799 11.466 1.00 92.38 297 VAL A CA 1
ATOM 2041 C C . VAL A 1 297 ? 35.992 15.619 11.636 1.00 92.38 297 VAL A C 1
ATOM 2043 O O . VAL A 1 297 ? 35.548 14.891 12.524 1.00 92.38 297 VAL A O 1
ATOM 2046 N N . VAL A 1 298 ? 35.217 16.312 10.809 1.00 94.19 298 VAL A N 1
ATOM 2047 C CA . VAL A 1 298 ? 33.770 16.126 10.675 1.00 94.19 298 VAL A CA 1
ATOM 2048 C C . VAL A 1 298 ? 33.502 15.693 9.242 1.00 94.19 298 VAL A C 1
ATOM 2050 O O . VAL A 1 298 ? 34.027 16.305 8.307 1.00 94.19 298 VAL A O 1
ATOM 2053 N N . VAL A 1 299 ? 32.719 14.630 9.083 1.00 94.75 299 VAL A N 1
ATOM 2054 C CA . VAL A 1 299 ? 32.134 14.252 7.796 1.00 94.75 299 VAL A CA 1
ATOM 2055 C C . VAL A 1 299 ? 30.712 14.783 7.736 1.00 94.75 299 VAL A C 1
ATOM 2057 O O . VAL A 1 299 ? 29.995 14.745 8.739 1.00 94.75 299 VAL A O 1
ATOM 2060 N N . ARG A 1 300 ? 30.334 15.305 6.572 1.00 94.12 300 ARG A N 1
ATOM 2061 C CA . ARG A 1 300 ? 28.995 15.808 6.294 1.00 94.12 300 ARG A CA 1
ATOM 2062 C C . ARG A 1 300 ? 28.443 15.137 5.059 1.00 94.12 300 ARG A C 1
ATOM 2064 O O . ARG A 1 300 ? 29.111 15.157 4.027 1.00 94.12 300 ARG A O 1
ATOM 2071 N N . TRP A 1 301 ? 27.220 14.637 5.150 1.00 92.50 301 TRP A N 1
ATOM 2072 C CA . TRP A 1 301 ? 26.453 14.242 3.976 1.00 92.50 301 TRP A CA 1
ATOM 2073 C C . TRP A 1 301 ? 25.110 14.962 3.942 1.00 92.50 301 TRP A C 1
ATOM 2075 O O . TRP A 1 301 ? 24.613 15.423 4.972 1.00 92.50 301 TRP A O 1
ATOM 2085 N N . SER A 1 302 ? 24.574 15.107 2.737 1.00 88.88 302 SER A N 1
ATOM 2086 C CA . SER A 1 302 ? 23.260 15.693 2.474 1.00 88.88 302 SER A CA 1
ATOM 2087 C C . SER A 1 302 ? 22.439 14.705 1.664 1.00 88.88 302 SER A C 1
ATOM 2089 O O . SER A 1 302 ? 22.995 14.051 0.781 1.00 88.88 302 SER A O 1
ATOM 2091 N N . THR A 1 303 ? 21.144 14.621 1.933 1.00 87.06 303 THR A N 1
ATOM 2092 C CA . THR A 1 303 ? 20.199 13.739 1.239 1.00 87.06 303 THR A CA 1
ATOM 2093 C C . THR A 1 303 ? 19.106 14.561 0.546 1.00 87.06 303 THR A C 1
ATOM 2095 O O . THR A 1 303 ? 18.556 15.473 1.154 1.00 87.06 303 THR A O 1
ATOM 2098 N N . SER A 1 304 ? 18.759 14.242 -0.705 1.00 76.88 304 SER A N 1
ATOM 2099 C CA . SER A 1 304 ? 17.611 14.847 -1.425 1.00 76.88 304 SER A CA 1
ATOM 2100 C C . SER A 1 304 ? 16.300 14.089 -1.222 1.00 76.88 304 SER A C 1
ATOM 2102 O O . SER A 1 304 ? 15.230 14.555 -1.627 1.00 76.88 304 SER A O 1
ATOM 2104 N N . SER A 1 305 ? 16.374 12.895 -0.641 1.00 77.62 305 SER A N 1
ATOM 2105 C CA . SER A 1 305 ? 15.232 12.097 -0.218 1.00 77.62 305 SER A CA 1
ATOM 2106 C C . SER A 1 305 ? 15.656 11.188 0.926 1.00 77.62 305 SER A C 1
ATOM 2108 O O . SER A 1 305 ? 16.810 10.768 0.965 1.00 77.62 305 SER A O 1
ATOM 2110 N N . GLU A 1 306 ? 14.733 10.927 1.846 1.00 80.50 306 GLU A N 1
ATOM 2111 C CA . GLU A 1 306 ? 14.856 9.952 2.944 1.00 80.50 306 GLU A CA 1
ATOM 2112 C C . GLU A 1 306 ? 13.518 9.256 3.216 1.00 80.50 306 GLU A C 1
ATOM 2114 O O . GLU A 1 306 ? 13.166 8.913 4.348 1.00 80.50 306 GLU A O 1
ATOM 2119 N N . ALA A 1 307 ? 12.685 9.140 2.186 1.00 71.62 307 ALA A N 1
ATOM 2120 C CA . ALA A 1 307 ? 11.337 8.633 2.352 1.00 71.62 307 ALA A CA 1
ATOM 2121 C C . ALA A 1 307 ? 11.376 7.144 2.721 1.00 71.62 307 ALA A C 1
ATOM 2123 O O . ALA A 1 307 ? 11.514 6.297 1.851 1.00 71.62 307 ALA A O 1
ATOM 2124 N N . GLY A 1 308 ? 11.227 6.851 4.015 1.00 70.12 308 GLY A N 1
ATOM 2125 C CA . GLY A 1 308 ? 11.343 5.499 4.554 1.00 70.12 308 GLY A CA 1
ATOM 2126 C C . GLY A 1 308 ? 12.771 5.078 4.901 1.00 70.12 308 GLY A C 1
ATOM 2127 O O . GLY A 1 308 ? 13.027 3.892 5.063 1.00 70.12 308 GLY A O 1
ATOM 2128 N N . THR A 1 309 ? 13.685 6.032 5.075 1.00 79.12 309 THR A N 1
ATOM 2129 C CA . THR A 1 309 ? 15.022 5.779 5.622 1.00 79.12 309 THR A CA 1
ATOM 2130 C C . THR A 1 309 ? 14.987 5.804 7.152 1.00 79.12 309 THR A C 1
ATOM 2132 O O . THR A 1 309 ? 14.728 6.846 7.760 1.00 79.12 309 THR A O 1
ATOM 2135 N N . MET A 1 310 ? 15.285 4.676 7.803 1.00 76.69 310 MET A N 1
ATOM 2136 C CA . MET A 1 310 ? 15.415 4.613 9.266 1.00 76.69 310 MET A CA 1
ATOM 2137 C C . MET A 1 310 ? 16.662 5.317 9.759 1.00 76.69 310 MET A C 1
ATOM 2139 O O . MET A 1 310 ? 16.647 5.895 10.850 1.00 76.69 310 MET A O 1
ATOM 2143 N N . GLY A 1 311 ? 17.748 5.252 8.993 1.00 82.06 311 GLY A N 1
ATOM 2144 C CA . GLY A 1 311 ? 19.013 5.799 9.433 1.00 82.06 311 GLY A CA 1
ATOM 2145 C C . GLY A 1 311 ? 20.215 5.426 8.593 1.00 82.06 311 GLY A C 1
ATOM 2146 O O . GLY A 1 311 ? 20.097 4.857 7.516 1.00 82.06 311 GLY A O 1
ATOM 2147 N N . PHE A 1 312 ? 21.387 5.778 9.114 1.00 87.38 312 PHE A N 1
ATOM 2148 C CA . PHE A 1 312 ? 22.663 5.629 8.442 1.00 87.38 312 PHE A CA 1
ATOM 2149 C C . PHE A 1 312 ? 23.733 5.043 9.369 1.00 87.38 312 PHE A C 1
ATOM 2151 O O . PHE A 1 312 ? 23.910 5.481 10.512 1.00 87.38 312 PHE A O 1
ATOM 2158 N N . ARG A 1 313 ? 24.527 4.104 8.857 1.00 88.06 313 ARG A N 1
ATOM 2159 C CA . ARG A 1 313 ? 25.841 3.749 9.404 1.00 88.06 313 ARG A CA 1
ATOM 2160 C C . ARG A 1 313 ? 26.922 4.409 8.556 1.00 88.06 313 ARG A C 1
ATOM 2162 O O . ARG A 1 313 ? 26.762 4.598 7.358 1.00 88.06 313 ARG A O 1
ATOM 2169 N N . VAL A 1 314 ? 28.026 4.800 9.183 1.00 92.31 314 VAL A N 1
ATOM 2170 C CA . VAL A 1 314 ? 29.143 5.441 8.478 1.00 92.31 314 VAL A CA 1
ATOM 2171 C C . VAL A 1 314 ? 30.400 4.659 8.800 1.00 92.31 314 VAL A C 1
ATOM 2173 O O . VAL A 1 314 ? 30.765 4.496 9.968 1.00 92.31 314 VAL A O 1
ATOM 2176 N N . LEU A 1 315 ? 31.042 4.166 7.750 1.00 94.06 315 LEU A N 1
ATOM 2177 C CA . LEU A 1 315 ? 32.233 3.338 7.810 1.00 94.06 315 LEU A CA 1
ATOM 2178 C C . LEU A 1 315 ? 33.414 4.116 7.221 1.00 94.06 315 LEU A C 1
ATOM 2180 O O . LEU A 1 315 ? 33.253 4.877 6.267 1.00 94.06 315 LEU A O 1
ATOM 2184 N N . ARG A 1 316 ? 34.610 3.919 7.773 1.00 94.81 316 ARG A N 1
ATOM 2185 C CA . ARG A 1 316 ? 35.881 4.424 7.239 1.00 94.81 316 ARG A CA 1
ATOM 2186 C C . ARG A 1 316 ? 36.762 3.252 6.822 1.00 94.81 316 ARG A C 1
ATOM 2188 O O . ARG A 1 316 ? 36.855 2.275 7.560 1.00 94.81 316 ARG A O 1
ATOM 2195 N N . GLU A 1 317 ? 37.443 3.367 5.685 1.00 94.31 317 GLU A N 1
ATOM 2196 C CA . GLU A 1 317 ? 38.456 2.387 5.273 1.00 94.31 317 GLU A CA 1
ATOM 2197 C C . GLU A 1 317 ? 39.692 2.485 6.177 1.00 94.31 317 GLU A C 1
ATOM 2199 O O . GLU A 1 317 ? 40.295 3.552 6.324 1.00 94.31 317 GLU A O 1
ATOM 2204 N N . GLU A 1 318 ? 40.079 1.364 6.786 1.00 90.75 318 GLU A N 1
ATOM 2205 C CA . GLU A 1 318 ? 41.316 1.241 7.549 1.00 90.75 318 GLU A CA 1
ATOM 2206 C C . GLU A 1 318 ? 42.037 -0.075 7.249 1.00 90.75 318 GLU A C 1
ATOM 2208 O O . GLU A 1 318 ? 41.764 -1.118 7.836 1.00 90.75 318 GLU A O 1
ATOM 2213 N N . GLY A 1 319 ? 43.054 -0.025 6.386 1.00 85.81 319 GLY A N 1
ATOM 2214 C CA . GLY A 1 319 ? 43.961 -1.162 6.199 1.00 85.81 319 GLY A CA 1
ATOM 2215 C C . GLY A 1 319 ? 43.350 -2.339 5.434 1.00 85.81 319 GLY A C 1
ATOM 2216 O O . GLY A 1 319 ? 43.820 -3.466 5.597 1.00 85.81 319 GLY A O 1
ATOM 2217 N N . GLY A 1 320 ? 42.368 -2.065 4.578 1.00 87.25 320 GLY A N 1
ATOM 2218 C CA . GLY A 1 320 ? 41.639 -3.016 3.744 1.00 87.25 320 GLY A CA 1
ATOM 2219 C C . GLY A 1 320 ? 40.271 -3.423 4.291 1.00 87.25 320 GLY A C 1
ATOM 2220 O O . GLY A 1 320 ? 39.603 -4.220 3.640 1.00 87.25 320 GLY A O 1
ATOM 2221 N N . GLU A 1 321 ? 39.859 -2.907 5.451 1.00 89.31 321 GLU A N 1
ATOM 2222 C CA . GLU A 1 321 ? 38.574 -3.217 6.090 1.00 89.31 321 GLU A CA 1
ATOM 2223 C C . GLU A 1 321 ? 37.754 -1.938 6.317 1.00 89.31 321 GLU A C 1
ATOM 2225 O O . GLU A 1 321 ? 38.305 -0.877 6.61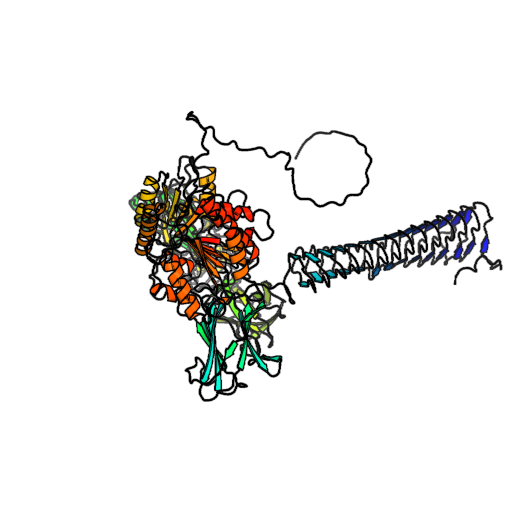9 1.00 89.31 321 GLU A O 1
ATOM 2230 N N . TRP A 1 322 ? 36.429 -2.041 6.183 1.00 90.38 322 TRP A N 1
ATOM 2231 C CA . TRP A 1 322 ? 35.492 -0.965 6.501 1.00 90.38 322 TRP A CA 1
ATOM 2232 C C . TRP A 1 322 ? 35.150 -1.001 7.990 1.00 90.38 322 TRP A C 1
ATOM 2234 O O . TRP A 1 322 ? 34.540 -1.952 8.472 1.00 90.38 322 TRP A O 1
ATOM 2244 N N . MET A 1 323 ? 35.549 0.033 8.731 1.00 91.19 323 MET A N 1
ATOM 2245 C CA . MET A 1 323 ? 35.332 0.120 10.174 1.00 91.19 323 MET A CA 1
ATOM 2246 C C . MET A 1 323 ? 34.283 1.180 10.522 1.00 91.19 323 MET A C 1
ATOM 2248 O O . MET A 1 323 ? 34.423 2.325 10.084 1.00 91.19 323 MET A O 1
ATOM 2252 N N . PRO A 1 324 ? 33.275 0.864 11.354 1.00 89.75 324 PRO A N 1
ATOM 2253 C CA . PRO A 1 324 ? 32.324 1.862 11.822 1.00 89.75 324 PRO A CA 1
ATOM 2254 C C . PRO A 1 324 ? 33.015 2.930 12.667 1.00 89.75 324 PRO A C 1
ATOM 2256 O O . PRO A 1 324 ? 33.895 2.641 13.483 1.00 89.75 324 PRO A O 1
ATOM 2259 N N . ILE A 1 325 ? 32.620 4.188 12.460 1.00 90.25 325 ILE A N 1
ATOM 2260 C CA . ILE A 1 325 ? 33.148 5.331 13.226 1.00 90.25 325 ILE A CA 1
ATOM 2261 C C . ILE A 1 325 ? 32.219 5.765 14.377 1.00 90.25 325 ILE A C 1
ATOM 2263 O O . ILE A 1 325 ? 32.559 6.690 15.122 1.00 90.25 325 ILE A O 1
ATOM 2267 N N . HIS A 1 326 ? 31.076 5.092 14.532 1.00 85.62 326 HIS A N 1
ATOM 2268 C CA . HIS A 1 326 ? 30.065 5.252 15.588 1.00 85.62 326 HIS A CA 1
ATOM 2269 C C . HIS A 1 326 ? 29.393 3.898 15.902 1.00 85.62 326 HIS A C 1
ATOM 2271 O O . HIS A 1 326 ? 29.636 2.939 15.169 1.00 85.62 326 HIS A O 1
ATOM 2277 N N . ASP A 1 327 ? 28.629 3.801 16.996 1.00 77.44 327 ASP A N 1
ATOM 2278 C CA . ASP A 1 327 ? 28.048 2.538 17.469 1.00 77.44 327 ASP A CA 1
ATOM 2279 C C . ASP A 1 327 ? 26.531 2.484 17.149 1.00 77.44 327 ASP A C 1
ATOM 2281 O O . ASP A 1 327 ? 25.743 3.296 17.618 1.00 77.44 327 ASP A O 1
ATOM 2285 N N . GLY A 1 328 ? 26.070 1.489 16.390 1.00 72.75 328 GLY A N 1
ATOM 2286 C CA . GLY A 1 328 ? 24.644 1.348 16.044 1.00 72.75 328 GLY A CA 1
ATOM 2287 C C . GLY A 1 328 ? 24.196 2.238 14.875 1.00 72.75 328 GLY A C 1
ATOM 2288 O O . GLY A 1 328 ? 24.991 2.598 14.007 1.00 72.75 328 GLY A O 1
ATOM 2289 N N . LEU A 1 329 ? 22.894 2.533 14.796 1.00 78.31 329 LEU A N 1
ATOM 2290 C CA . LEU A 1 329 ? 22.275 3.268 13.682 1.00 78.31 329 LEU A CA 1
ATOM 2291 C C . LEU A 1 329 ? 22.079 4.761 14.013 1.00 78.31 329 LEU A C 1
ATOM 2293 O O . LEU A 1 329 ? 21.424 5.090 15.005 1.00 78.31 329 LEU A O 1
ATOM 2297 N N . LEU A 1 330 ? 22.593 5.675 13.172 1.00 82.56 330 LEU A N 1
ATOM 2298 C CA . LEU A 1 330 ? 22.259 7.108 13.257 1.00 82.56 330 LEU A CA 1
ATOM 2299 C C . LEU A 1 330 ? 20.877 7.321 12.642 1.00 82.56 330 LEU A C 1
ATOM 2301 O O . LEU A 1 330 ? 20.681 6.889 11.518 1.00 82.56 330 LEU A O 1
ATOM 2305 N N . PRO A 1 331 ? 19.923 8.011 13.275 1.00 78.75 331 PRO A N 1
ATOM 2306 C CA . PRO A 1 331 ? 18.542 7.996 12.849 1.00 78.75 331 PRO A CA 1
ATOM 2307 C C . PRO A 1 331 ? 18.354 8.955 11.673 1.00 78.75 331 PRO A C 1
ATOM 2309 O O . PRO A 1 331 ? 18.846 10.093 11.686 1.00 78.75 331 PRO A O 1
ATOM 2312 N N . GLY A 1 332 ? 17.578 8.510 10.698 1.00 81.25 332 GLY A N 1
ATOM 2313 C CA . GLY A 1 332 ? 17.122 9.283 9.554 1.00 81.25 332 GLY A CA 1
ATOM 2314 C C . GLY A 1 332 ? 16.031 10.273 9.950 1.00 81.25 332 GLY A C 1
ATOM 2315 O O . GLY A 1 332 ? 15.452 10.220 11.047 1.00 81.25 332 GLY A O 1
ATOM 2316 N N . LEU A 1 333 ? 15.745 11.220 9.074 1.00 79.94 333 LEU A N 1
ATOM 2317 C CA . LEU A 1 333 ? 14.726 12.242 9.255 1.00 79.94 333 LEU A CA 1
ATOM 2318 C C . LEU A 1 333 ? 13.354 11.714 8.802 1.00 79.94 333 LEU A C 1
ATOM 2320 O O . LEU A 1 333 ? 12.766 12.212 7.850 1.00 79.94 333 LEU A O 1
ATOM 2324 N N . LEU A 1 334 ? 12.808 10.734 9.528 1.00 73.19 334 LEU A N 1
ATOM 2325 C CA . LEU A 1 334 ? 11.559 10.035 9.170 1.00 73.19 334 LEU A CA 1
ATOM 2326 C C . LEU A 1 334 ? 10.334 10.943 8.948 1.00 73.19 334 LEU A C 1
ATOM 2328 O O . LEU A 1 334 ? 9.450 10.605 8.169 1.00 73.19 334 LEU A O 1
ATOM 2332 N N . ALA A 1 335 ? 10.279 12.101 9.611 1.00 71.75 335 ALA A N 1
ATOM 2333 C CA . ALA A 1 335 ? 9.219 13.101 9.436 1.00 71.75 335 ALA A CA 1
ATOM 2334 C C . ALA A 1 335 ? 9.588 14.205 8.421 1.00 71.75 335 ALA A C 1
ATOM 2336 O O . ALA A 1 335 ? 8.970 15.268 8.381 1.00 71.75 335 ALA A O 1
ATOM 2337 N N . SER A 1 336 ? 10.663 14.028 7.655 1.00 77.75 336 SER A N 1
ATOM 2338 C CA . SER A 1 336 ? 11.145 14.986 6.656 1.00 77.75 336 SER A CA 1
ATOM 2339 C C . SER A 1 336 ? 11.605 14.232 5.406 1.00 77.75 336 SER A C 1
ATOM 2341 O O . SER A 1 336 ? 12.806 14.114 5.161 1.00 77.75 336 SER A O 1
ATOM 2343 N N . PRO A 1 337 ? 10.657 13.717 4.598 1.00 75.12 337 PRO A N 1
ATOM 2344 C CA . PRO A 1 337 ? 10.961 12.906 3.417 1.00 75.12 337 PRO A CA 1
ATOM 2345 C C . PRO A 1 337 ? 11.852 13.618 2.389 1.00 75.12 337 PRO A C 1
ATOM 2347 O O . PRO A 1 337 ? 12.499 12.946 1.590 1.00 75.12 337 PRO A O 1
ATOM 2350 N N . GLN A 1 338 ? 11.925 14.955 2.422 1.00 73.94 338 GLN A N 1
ATOM 2351 C CA . GLN A 1 338 ? 12.844 15.779 1.626 1.00 73.94 338 GLN A CA 1
ATOM 2352 C C . GLN A 1 338 ? 14.329 15.618 1.977 1.00 73.94 338 GLN A C 1
ATOM 2354 O O . GLN A 1 338 ? 15.164 16.257 1.344 1.00 73.94 338 GLN A O 1
ATOM 2359 N N . GLY A 1 339 ? 14.650 14.820 2.995 1.00 83.88 339 GLY A N 1
ATOM 2360 C CA . GLY A 1 339 ? 16.007 14.631 3.481 1.00 83.88 339 GLY A CA 1
ATOM 2361 C C . GLY A 1 339 ? 16.540 15.822 4.275 1.00 83.88 339 GLY A C 1
ATOM 2362 O O . GLY A 1 339 ? 15.805 16.720 4.717 1.00 83.88 339 GLY A O 1
ATOM 2363 N N . GLY A 1 340 ? 17.847 15.824 4.490 1.00 88.62 340 GLY A N 1
ATOM 2364 C CA . GLY A 1 340 ? 18.528 16.834 5.277 1.00 88.62 340 GLY A CA 1
ATOM 2365 C C . GLY A 1 340 ? 20.040 16.701 5.274 1.00 88.62 340 GLY A C 1
ATOM 2366 O O . GLY A 1 340 ? 20.644 15.998 4.469 1.00 88.62 340 GLY A O 1
ATOM 2367 N N . ILE A 1 341 ? 20.658 17.433 6.194 1.00 91.88 341 ILE A N 1
ATOM 2368 C CA . ILE A 1 341 ? 22.106 17.529 6.346 1.00 91.88 341 ILE A CA 1
ATOM 2369 C C . ILE A 1 341 ? 22.505 16.855 7.649 1.00 91.88 341 ILE A C 1
ATOM 2371 O O . ILE A 1 341 ? 21.923 17.126 8.701 1.00 91.88 341 ILE A O 1
ATOM 2375 N N . TYR A 1 342 ? 23.552 16.041 7.584 1.00 93.31 342 TYR A N 1
ATOM 2376 C CA . TYR A 1 342 ? 24.129 15.346 8.724 1.00 93.31 342 TYR A CA 1
ATOM 2377 C C . TYR A 1 342 ? 25.574 15.751 8.917 1.00 93.31 342 TYR A C 1
ATOM 2379 O O . TYR A 1 342 ? 26.336 15.805 7.961 1.00 93.31 342 TYR A O 1
ATOM 2387 N N . ASP A 1 343 ? 25.962 15.949 10.169 1.00 93.81 343 ASP A N 1
ATOM 2388 C CA . ASP A 1 343 ? 27.347 16.033 10.599 1.00 93.81 343 ASP A CA 1
ATOM 2389 C C . ASP A 1 343 ? 27.657 14.895 11.549 1.00 93.81 343 ASP A C 1
ATOM 2391 O O . ASP A 1 343 ? 26.930 14.672 12.516 1.00 93.81 343 ASP A O 1
ATOM 2395 N N . LEU A 1 344 ? 28.797 14.246 11.342 1.00 92.50 344 LEU A N 1
ATOM 2396 C CA . LEU A 1 344 ? 29.309 13.220 12.234 1.00 92.50 344 LEU A CA 1
ATOM 2397 C C . LEU A 1 344 ? 30.788 13.463 12.525 1.00 92.50 344 LEU A C 1
ATOM 2399 O O . LEU A 1 344 ? 31.610 13.642 11.622 1.00 92.50 344 LEU A O 1
ATOM 2403 N N . ARG A 1 345 ? 31.141 13.482 13.813 1.00 91.38 345 ARG A N 1
ATOM 2404 C CA . ARG A 1 345 ? 32.529 13.654 14.247 1.00 91.38 345 ARG A CA 1
ATOM 2405 C C . ARG A 1 345 ? 33.290 12.341 14.115 1.00 91.38 345 ARG A C 1
ATOM 2407 O O . ARG A 1 345 ? 33.004 11.388 14.836 1.00 91.38 345 ARG A O 1
ATOM 2414 N N . ASP A 1 346 ? 34.344 12.346 13.307 1.00 92.25 346 ASP A N 1
ATOM 2415 C CA . ASP A 1 346 ? 35.272 11.227 13.217 1.00 92.25 346 ASP A CA 1
ATOM 2416 C C . ASP A 1 346 ? 36.504 11.452 14.115 1.00 92.25 346 ASP A C 1
ATOM 2418 O O . ASP A 1 346 ? 37.359 12.309 13.867 1.00 92.25 346 ASP A O 1
ATOM 2422 N N . ASN A 1 347 ? 36.609 10.649 15.176 1.00 87.25 347 ASN A N 1
ATOM 2423 C CA . ASN A 1 347 ? 37.711 10.714 16.138 1.00 87.25 347 ASN A CA 1
ATOM 2424 C C . ASN A 1 347 ? 38.975 9.950 15.701 1.00 87.25 347 ASN A C 1
ATOM 2426 O O . ASN A 1 347 ? 40.037 10.146 16.303 1.00 87.25 347 ASN A O 1
ATOM 2430 N N . GLY A 1 348 ? 38.877 9.064 14.707 1.00 87.88 348 GLY A N 1
ATOM 2431 C CA . GLY A 1 348 ? 40.015 8.297 14.188 1.00 87.88 348 GLY A CA 1
ATOM 2432 C C . GLY A 1 348 ? 40.745 8.998 13.038 1.00 87.88 348 GLY A C 1
ATOM 2433 O O . GLY A 1 348 ? 41.961 8.828 12.890 1.00 87.88 348 GLY A O 1
ATOM 2434 N N . ALA A 1 349 ? 40.047 9.853 12.286 1.00 91.38 349 ALA A N 1
ATOM 2435 C CA . ALA A 1 349 ? 40.616 10.586 11.162 1.00 91.38 349 ALA A CA 1
ATOM 2436 C C . ALA A 1 349 ? 41.507 11.760 11.603 1.00 91.38 349 ALA A C 1
ATOM 2438 O O . ALA A 1 349 ? 41.379 12.339 12.686 1.00 91.38 349 ALA A O 1
ATOM 2439 N N . ARG A 1 350 ? 42.454 12.137 10.733 1.00 88.94 350 ARG A N 1
ATOM 2440 C CA . ARG A 1 350 ? 43.412 13.225 10.986 1.00 88.94 350 ARG A CA 1
ATOM 2441 C C . ARG A 1 350 ? 43.285 14.340 9.947 1.00 88.94 350 ARG A C 1
ATOM 2443 O O . ARG A 1 350 ? 43.287 14.036 8.755 1.00 88.94 350 ARG A O 1
ATOM 2450 N N . PRO A 1 351 ? 43.302 15.622 10.366 1.00 92.31 351 PRO A N 1
ATOM 2451 C CA . PRO A 1 351 ? 43.307 16.754 9.442 1.00 92.31 351 PRO A CA 1
ATOM 2452 C C . PRO A 1 351 ? 44.414 16.663 8.381 1.00 92.31 351 PRO A C 1
ATOM 2454 O O . PRO A 1 351 ? 45.577 16.395 8.704 1.00 92.31 351 PRO A O 1
ATOM 2457 N N . GLY A 1 352 ? 44.049 16.921 7.126 1.00 89.31 352 GLY A N 1
ATOM 2458 C CA . GLY A 1 352 ? 44.940 16.943 5.964 1.00 89.31 352 GLY A CA 1
ATOM 2459 C C . GLY A 1 352 ? 45.410 15.574 5.455 1.00 89.31 352 GLY A C 1
ATOM 2460 O O . GLY A 1 352 ? 46.304 15.535 4.609 1.00 89.31 352 GLY A O 1
ATOM 2461 N N . GLN A 1 353 ? 44.869 14.460 5.962 1.00 90.69 353 GLN A N 1
ATOM 2462 C CA . GLN A 1 353 ? 45.119 13.120 5.416 1.00 90.69 353 GLN A CA 1
ATOM 2463 C C . GLN A 1 353 ? 43.919 12.655 4.584 1.00 90.69 353 GLN A C 1
ATOM 2465 O O . GLN A 1 353 ? 42.809 12.765 5.096 1.00 90.69 353 GLN A O 1
ATOM 2470 N N . PRO A 1 354 ? 44.116 12.120 3.363 1.00 92.06 354 PRO A N 1
ATOM 2471 C CA . PRO A 1 354 ? 43.034 11.500 2.601 1.00 92.06 354 PRO A CA 1
ATOM 2472 C C . PRO A 1 354 ? 42.355 10.388 3.400 1.00 92.06 354 PRO A C 1
ATOM 2474 O O . PRO A 1 354 ? 43.041 9.647 4.107 1.00 92.06 354 PRO A O 1
ATOM 2477 N N . GLN A 1 355 ? 41.035 10.303 3.283 1.00 93.75 355 GLN A N 1
ATOM 2478 C CA . GLN A 1 355 ? 40.190 9.283 3.898 1.00 93.75 355 GLN A CA 1
ATOM 2479 C C . GLN A 1 355 ? 39.172 8.784 2.870 1.00 93.75 355 GLN A C 1
ATOM 2481 O O . GLN A 1 355 ? 38.754 9.555 2.003 1.00 93.75 355 GLN A O 1
ATOM 2486 N N . GLN A 1 356 ? 38.755 7.529 3.017 1.00 94.12 356 GLN A N 1
ATOM 2487 C CA . GLN A 1 356 ? 37.621 6.958 2.299 1.00 94.12 356 GLN A CA 1
ATOM 2488 C C . GLN A 1 356 ? 36.513 6.597 3.278 1.00 94.12 356 GLN A C 1
ATOM 2490 O O . GLN A 1 356 ? 36.785 5.999 4.322 1.00 94.12 356 GLN A O 1
ATOM 2495 N N . TYR A 1 357 ? 35.280 6.948 2.922 1.00 93.25 357 TYR A N 1
ATOM 2496 C CA . TYR A 1 357 ? 34.092 6.629 3.709 1.00 93.25 357 TYR A CA 1
ATOM 2497 C C . TYR A 1 357 ? 33.041 5.902 2.880 1.00 93.25 357 TYR A C 1
ATOM 2499 O O . TYR A 1 357 ? 32.918 6.146 1.682 1.00 93.25 357 TYR A O 1
ATOM 2507 N N . LEU A 1 358 ? 32.260 5.062 3.548 1.00 89.88 358 LEU A N 1
ATOM 2508 C CA . LEU A 1 358 ? 31.046 4.445 3.032 1.00 89.88 358 LEU A CA 1
ATOM 2509 C C . LEU A 1 358 ? 29.893 4.848 3.954 1.00 89.88 358 LEU A C 1
ATOM 2511 O O . LEU A 1 358 ? 30.042 4.819 5.179 1.00 89.88 358 LEU A O 1
ATOM 2515 N N . VAL A 1 359 ? 28.768 5.258 3.381 1.00 89.88 359 VAL A N 1
ATOM 2516 C CA . VAL A 1 359 ? 27.528 5.502 4.121 1.00 89.88 359 VAL A CA 1
ATOM 2517 C C . VAL A 1 359 ? 26.581 4.359 3.799 1.00 89.88 359 VAL A C 1
ATOM 2519 O O . VAL A 1 359 ? 26.287 4.122 2.636 1.00 89.88 359 VAL A O 1
ATOM 2522 N N . ILE A 1 360 ? 26.128 3.646 4.820 1.00 85.19 360 ILE A N 1
ATOM 2523 C CA . ILE A 1 360 ? 25.144 2.576 4.704 1.00 85.19 360 ILE A CA 1
ATOM 2524 C C . ILE A 1 360 ? 23.812 3.154 5.149 1.00 85.19 360 ILE A C 1
ATOM 2526 O O . ILE A 1 360 ? 23.653 3.489 6.318 1.00 85.19 360 ILE A O 1
ATOM 2530 N N . GLU A 1 361 ? 22.882 3.332 4.229 1.00 84.00 361 GLU A N 1
ATOM 2531 C CA . GLU A 1 361 ? 21.484 3.579 4.561 1.00 84.00 361 GLU A CA 1
ATOM 2532 C C . GLU A 1 361 ? 20.856 2.295 5.109 1.00 84.00 361 GLU A C 1
ATOM 2534 O O . GLU A 1 361 ? 21.150 1.223 4.599 1.00 84.00 361 GLU A O 1
ATOM 2539 N N . VAL A 1 362 ? 19.980 2.413 6.104 1.00 77.31 362 VAL A N 1
ATOM 2540 C CA . VAL A 1 362 ? 19.058 1.353 6.528 1.00 77.31 362 VAL A CA 1
ATOM 2541 C C . VAL A 1 362 ? 17.640 1.891 6.361 1.00 77.31 362 VAL A C 1
ATOM 2543 O O . VAL A 1 362 ? 17.310 2.932 6.941 1.00 77.31 362 VAL A O 1
ATOM 2546 N N . ASP A 1 363 ? 16.818 1.235 5.546 1.00 73.94 363 ASP A N 1
ATOM 2547 C CA . ASP A 1 363 ? 15.420 1.622 5.314 1.00 73.94 363 ASP A CA 1
ATOM 2548 C C . ASP A 1 363 ? 14.461 1.022 6.364 1.00 73.94 363 ASP A C 1
ATOM 2550 O O . ASP A 1 363 ? 14.873 0.203 7.180 1.00 73.94 363 ASP A O 1
ATOM 2554 N N . ILE A 1 364 ? 13.178 1.418 6.360 1.00 66.88 364 ILE A N 1
ATOM 2555 C CA . ILE A 1 364 ? 12.150 0.939 7.319 1.00 66.88 364 ILE A CA 1
ATOM 2556 C C . ILE A 1 364 ? 11.790 -0.543 7.200 1.00 66.88 364 ILE A C 1
ATOM 2558 O O . ILE A 1 364 ? 11.015 -1.050 8.007 1.00 66.88 364 ILE A O 1
ATOM 2562 N N . ARG A 1 365 ? 12.352 -1.232 6.210 1.00 63.88 365 ARG A N 1
ATOM 2563 C CA . ARG A 1 365 ? 12.248 -2.679 6.027 1.00 63.88 365 ARG A CA 1
ATOM 2564 C C . ARG A 1 365 ? 13.528 -3.378 6.488 1.00 63.88 365 ARG A C 1
ATOM 2566 O O . ARG A 1 365 ? 13.659 -4.574 6.269 1.00 63.88 365 ARG A O 1
ATOM 2573 N N . GLY A 1 366 ? 14.479 -2.650 7.081 1.00 62.88 366 GLY A N 1
ATOM 2574 C CA . GLY A 1 366 ? 15.781 -3.158 7.507 1.00 62.88 366 GLY A CA 1
ATOM 2575 C C . GLY A 1 366 ? 16.762 -3.419 6.361 1.00 62.88 366 GLY A C 1
ATOM 2576 O O . GLY A 1 366 ? 17.799 -4.032 6.600 1.00 62.88 366 GLY A O 1
ATOM 2577 N N . ILE A 1 367 ? 16.458 -2.981 5.134 1.00 67.25 367 ILE A N 1
ATOM 2578 C CA . ILE A 1 367 ? 17.322 -3.198 3.970 1.00 67.25 367 ILE A CA 1
ATOM 2579 C C . ILE A 1 367 ? 18.468 -2.193 4.007 1.00 67.25 367 ILE A C 1
ATOM 2581 O O . ILE A 1 367 ? 18.254 -0.987 4.169 1.00 67.25 367 ILE A O 1
ATOM 2585 N N . GLU A 1 368 ? 19.689 -2.698 3.835 1.00 72.88 368 GLU A N 1
ATOM 2586 C CA . GLU A 1 368 ? 20.890 -1.876 3.797 1.00 72.88 368 GLU A CA 1
ATOM 2587 C C . GLU A 1 368 ? 21.257 -1.470 2.370 1.00 72.88 368 GLU A C 1
ATOM 2589 O O . GLU A 1 368 ? 21.242 -2.275 1.441 1.00 72.88 368 GLU A O 1
ATOM 2594 N N . SER A 1 369 ? 21.616 -0.203 2.196 1.00 73.75 369 SER A N 1
ATOM 2595 C CA . SER A 1 369 ? 21.960 0.382 0.906 1.00 73.75 369 SER A CA 1
ATOM 2596 C C . SER A 1 369 ? 23.283 1.131 0.989 1.00 73.75 369 SER A C 1
ATOM 2598 O O . SER A 1 369 ? 23.441 2.076 1.764 1.00 73.75 369 SER A O 1
ATOM 2600 N N . GLU A 1 370 ? 24.254 0.719 0.174 1.00 79.81 370 GLU A N 1
ATOM 2601 C CA . GLU A 1 370 ? 25.586 1.316 0.183 1.00 79.81 370 GLU A CA 1
ATOM 2602 C C . GLU A 1 370 ? 25.672 2.590 -0.669 1.00 79.81 370 GLU A C 1
ATOM 2604 O O . GLU A 1 370 ? 25.325 2.627 -1.856 1.00 79.81 370 GLU A O 1
ATOM 2609 N N . HIS A 1 371 ? 26.254 3.632 -0.079 1.00 78.50 371 HIS A N 1
ATOM 2610 C CA . HIS A 1 371 ? 26.563 4.896 -0.730 1.00 78.50 371 HIS A CA 1
ATOM 2611 C C . HIS A 1 371 ? 28.054 5.207 -0.580 1.00 78.50 371 HIS A C 1
ATOM 2613 O O . HIS A 1 371 ? 28.549 5.467 0.519 1.00 78.50 371 HIS A O 1
ATOM 2619 N N . GLY A 1 372 ? 28.784 5.179 -1.698 1.00 74.31 372 GLY A N 1
ATOM 2620 C CA . GLY A 1 372 ? 30.225 5.433 -1.750 1.00 74.31 372 GLY A CA 1
ATOM 2621 C C . GLY A 1 372 ? 30.993 4.414 -2.610 1.00 74.31 372 GLY A C 1
ATOM 2622 O O . GLY A 1 372 ? 30.416 3.817 -3.525 1.00 74.31 372 GLY A O 1
ATOM 2623 N N . PRO A 1 373 ? 32.311 4.247 -2.390 1.00 85.12 373 PRO A N 1
ATOM 2624 C CA . PRO A 1 373 ? 33.129 4.977 -1.420 1.00 85.12 373 PRO A CA 1
ATOM 2625 C C . PRO A 1 373 ? 33.309 6.458 -1.797 1.00 85.12 373 PRO A C 1
ATOM 2627 O O . PRO A 1 373 ? 33.387 6.804 -2.976 1.00 85.12 373 PRO A O 1
ATOM 2630 N N . PHE A 1 374 ? 33.396 7.328 -0.791 1.00 86.38 374 PHE A N 1
ATOM 2631 C CA . PHE A 1 374 ? 33.647 8.762 -0.937 1.00 86.38 374 PHE A CA 1
ATOM 2632 C C . PHE A 1 374 ? 35.086 9.106 -0.547 1.00 86.38 374 PHE A C 1
ATOM 2634 O O . PHE A 1 374 ? 35.481 8.953 0.611 1.00 86.38 374 PHE A O 1
ATOM 2641 N N . ASP A 1 375 ? 35.857 9.610 -1.509 1.00 89.88 375 ASP A N 1
ATOM 2642 C CA . ASP A 1 375 ? 37.220 10.099 -1.304 1.00 89.88 375 ASP A CA 1
ATOM 2643 C C . ASP A 1 375 ? 37.215 11.560 -0.838 1.00 89.88 375 ASP A C 1
ATOM 2645 O O . ASP A 1 375 ? 36.839 12.464 -1.586 1.00 89.88 375 ASP A O 1
ATOM 2649 N N . VAL A 1 376 ? 37.690 11.822 0.383 1.00 90.75 376 VAL A N 1
ATOM 2650 C CA . VAL A 1 376 ? 37.727 13.181 0.947 1.00 90.75 376 VAL A CA 1
ATOM 2651 C C . VAL A 1 376 ? 39.064 13.512 1.606 1.00 90.75 376 VAL A C 1
ATOM 2653 O O . VAL A 1 376 ? 39.772 12.654 2.136 1.00 90.75 376 VAL A O 1
ATOM 2656 N N . VAL A 1 377 ? 39.418 14.801 1.600 1.00 92.06 377 VAL A N 1
ATOM 2657 C CA . VAL A 1 377 ? 40.599 15.331 2.295 1.00 92.06 377 VAL A CA 1
ATOM 2658 C C . VAL A 1 377 ? 40.150 16.453 3.242 1.00 92.06 377 VAL A C 1
ATOM 2660 O O . VAL A 1 377 ? 39.817 17.535 2.768 1.00 92.06 377 VAL A O 1
ATOM 2663 N N . PRO A 1 378 ? 40.154 16.246 4.573 1.00 88.25 378 PRO A N 1
ATOM 2664 C CA . PRO A 1 378 ? 39.710 17.252 5.535 1.00 88.25 378 PRO A CA 1
ATOM 2665 C C . PRO A 1 378 ? 40.815 18.291 5.770 1.00 88.25 378 PRO A C 1
ATOM 2667 O O . PRO A 1 378 ? 41.572 18.201 6.744 1.00 88.25 378 PRO A O 1
ATOM 2670 N N . ASP A 1 379 ? 40.963 19.255 4.862 1.00 88.62 379 ASP A N 1
ATOM 2671 C CA . ASP A 1 379 ? 41.995 20.304 4.917 1.00 88.62 379 ASP A CA 1
ATOM 2672 C C . ASP A 1 379 ? 41.448 21.734 5.101 1.00 88.62 379 ASP A C 1
ATOM 2674 O O . ASP A 1 379 ? 42.208 22.638 5.468 1.00 88.62 379 ASP A O 1
ATOM 2678 N N . SER A 1 380 ? 40.137 21.930 4.935 1.00 88.44 380 SER A N 1
ATOM 2679 C CA . SER A 1 380 ? 39.433 23.197 5.153 1.00 88.44 380 SER A CA 1
ATOM 2680 C C . SER A 1 380 ? 38.765 23.281 6.530 1.00 88.44 380 SER A C 1
ATOM 2682 O O . SER A 1 380 ? 38.219 22.298 7.022 1.00 88.44 380 SER A O 1
ATOM 2684 N N . GLU A 1 381 ? 38.756 24.471 7.141 1.00 90.69 381 GLU A N 1
ATOM 2685 C CA . GLU A 1 381 ? 37.936 24.755 8.333 1.00 90.69 381 GLU A CA 1
ATOM 2686 C C . GLU A 1 381 ? 36.462 24.937 7.929 1.00 90.69 381 GLU A C 1
ATOM 2688 O O . GLU A 1 381 ? 36.188 25.591 6.919 1.00 90.69 381 GLU A O 1
ATOM 2693 N N . GLY A 1 382 ? 35.528 24.411 8.726 1.00 86.00 382 GLY A N 1
ATOM 2694 C CA . GLY A 1 382 ? 34.081 24.527 8.495 1.00 86.00 382 GLY A CA 1
ATOM 2695 C C . GLY A 1 382 ? 33.280 24.697 9.789 1.00 86.00 382 GLY A C 1
ATOM 2696 O O . GLY A 1 382 ? 33.799 24.474 10.885 1.00 86.00 382 GLY A O 1
ATOM 2697 N N . GLU A 1 383 ? 32.021 25.122 9.663 1.00 85.75 383 GLU A N 1
ATOM 2698 C CA . GLU A 1 383 ? 31.077 25.216 10.785 1.00 85.75 383 GLU A CA 1
ATOM 2699 C C . GLU A 1 383 ? 30.167 23.984 10.827 1.00 85.75 383 GLU A C 1
ATOM 2701 O O . GLU A 1 383 ? 29.572 23.600 9.814 1.00 85.75 383 GLU A O 1
ATOM 2706 N N . SER A 1 384 ? 30.072 23.370 12.009 1.00 83.75 384 SER A N 1
ATOM 2707 C CA . SER A 1 384 ? 29.327 22.134 12.223 1.00 83.75 384 SER A CA 1
ATOM 2708 C C . SER A 1 384 ? 27.966 22.360 12.893 1.00 83.75 384 SER A C 1
ATOM 2710 O O . SER A 1 384 ? 27.794 23.315 13.650 1.00 83.75 384 SER A O 1
ATOM 2712 N N . LEU A 1 385 ? 27.028 21.437 12.657 1.00 83.69 385 LEU A N 1
ATOM 2713 C CA . LEU A 1 385 ? 25.744 21.291 13.356 1.00 83.69 385 LEU A CA 1
ATOM 2714 C C . LEU A 1 385 ? 25.899 20.754 14.789 1.00 83.69 385 LEU A C 1
ATOM 2716 O O . LEU A 1 385 ? 24.943 20.732 15.565 1.00 83.69 385 LEU A O 1
ATOM 2720 N N . LEU A 1 386 ? 27.097 20.295 15.155 1.00 84.12 386 LEU A N 1
ATOM 2721 C CA . LEU A 1 386 ? 27.372 19.674 16.445 1.00 84.12 386 LEU A CA 1
ATOM 2722 C C . LEU A 1 386 ? 27.322 20.685 17.599 1.00 84.12 386 LEU A C 1
ATOM 2724 O O . LEU A 1 386 ? 27.989 21.721 17.593 1.00 84.12 386 LEU A O 1
ATOM 2728 N N . SER A 1 387 ? 26.599 20.333 18.666 1.00 76.50 387 SER A N 1
ATOM 2729 C CA . SER A 1 387 ? 26.778 20.989 19.968 1.00 76.50 387 SER A CA 1
ATOM 2730 C C . SER A 1 387 ? 28.106 20.563 20.622 1.00 76.50 387 SER A C 1
ATOM 2732 O O . SER A 1 387 ? 28.730 19.592 20.200 1.00 76.50 387 SER A O 1
ATOM 2734 N N . GLU A 1 388 ? 28.561 21.265 21.673 1.00 66.56 388 GLU A N 1
ATOM 2735 C CA . GLU A 1 388 ? 29.859 20.983 22.327 1.00 66.56 388 GLU A CA 1
ATOM 2736 C C . GLU A 1 388 ? 30.024 19.535 22.824 1.00 66.56 388 GLU A C 1
ATOM 2738 O O . GLU A 1 388 ? 31.157 19.062 22.917 1.00 66.56 388 GLU A O 1
ATOM 2743 N N . GLU A 1 389 ? 28.921 18.847 23.129 1.00 66.12 389 GLU A N 1
ATOM 2744 C CA . GLU A 1 389 ? 28.909 17.484 23.676 1.00 66.12 389 GLU A CA 1
ATOM 2745 C C . GLU A 1 389 ? 28.364 16.433 22.684 1.00 66.12 389 GLU A C 1
ATOM 2747 O O . GLU A 1 389 ? 28.456 15.239 22.963 1.00 66.12 389 GLU A O 1
ATOM 2752 N N . ALA A 1 390 ? 27.831 16.842 21.524 1.00 73.19 390 ALA A N 1
ATOM 2753 C CA . ALA A 1 390 ? 27.205 15.933 20.560 1.00 73.19 390 ALA A CA 1
ATOM 2754 C C . ALA A 1 390 ? 28.222 15.268 19.613 1.00 73.19 390 ALA A C 1
ATOM 2756 O O . ALA A 1 390 ? 29.175 15.899 19.144 1.00 73.19 390 ALA A O 1
ATOM 2757 N N . ARG A 1 391 ? 28.001 13.979 19.313 1.00 74.88 391 ARG A N 1
ATOM 2758 C CA . ARG A 1 391 ? 28.803 13.203 18.345 1.00 74.88 391 ARG A CA 1
ATOM 2759 C C . ARG A 1 391 ? 28.320 13.348 16.905 1.00 74.88 391 ARG A C 1
ATOM 2761 O O . ARG A 1 391 ? 29.150 13.312 16.000 1.00 74.88 391 ARG A O 1
ATOM 2768 N N . TYR A 1 392 ? 27.020 13.550 16.723 1.00 84.88 392 TYR A N 1
ATOM 2769 C CA . TYR A 1 392 ? 26.384 13.799 15.437 1.00 84.88 392 TYR A CA 1
ATOM 2770 C C . TYR A 1 392 ? 25.377 14.956 15.556 1.00 84.88 392 TYR A C 1
ATOM 2772 O O . TYR A 1 392 ? 24.961 15.323 16.660 1.00 84.88 392 TYR A O 1
ATOM 2780 N N . GLY A 1 393 ? 25.026 15.563 14.429 1.00 86.56 393 GLY A N 1
ATOM 2781 C CA . GLY A 1 393 ? 24.012 16.605 14.310 1.00 86.56 393 GLY A CA 1
ATOM 2782 C C . GLY A 1 393 ? 23.264 16.414 13.001 1.00 86.56 393 GLY A C 1
ATOM 2783 O O . GLY A 1 393 ? 23.866 15.993 12.020 1.00 86.56 393 GLY A O 1
ATOM 2784 N N . ARG A 1 394 ? 21.962 16.685 12.995 1.00 90.38 394 ARG A N 1
ATOM 2785 C CA . ARG A 1 394 ? 21.121 16.556 11.805 1.00 90.38 394 ARG A CA 1
ATOM 2786 C C . ARG A 1 394 ? 20.131 17.705 11.725 1.00 90.38 394 ARG A C 1
ATOM 2788 O O . ARG A 1 394 ? 19.596 18.116 12.758 1.00 90.38 394 ARG A O 1
ATOM 2795 N N . GLU A 1 395 ? 19.882 18.199 10.524 1.00 89.75 395 GLU A N 1
ATOM 2796 C CA . GLU A 1 395 ? 18.862 19.210 10.255 1.00 89.75 395 GLU A CA 1
ATOM 2797 C C . GLU A 1 395 ? 18.108 18.877 8.961 1.00 89.75 395 GLU A C 1
ATOM 2799 O O . GLU A 1 395 ? 18.752 18.561 7.961 1.00 89.75 395 GLU A O 1
ATOM 2804 N N . PRO A 1 396 ? 16.765 18.925 8.947 1.00 86.75 396 PRO A N 1
ATOM 2805 C CA . PRO A 1 396 ? 16.007 18.706 7.722 1.00 86.75 396 PRO A CA 1
ATOM 2806 C C . PRO A 1 396 ? 16.190 19.863 6.742 1.00 86.75 396 PRO A C 1
ATOM 2808 O O . PRO A 1 396 ? 16.341 21.023 7.144 1.00 86.75 396 PRO A O 1
ATOM 2811 N N . HIS A 1 397 ? 16.115 19.562 5.446 1.00 82.88 397 HIS A N 1
ATOM 2812 C CA . HIS A 1 397 ? 16.029 20.603 4.431 1.00 82.88 397 HIS A CA 1
ATOM 2813 C C . HIS A 1 397 ? 14.749 21.428 4.610 1.00 82.88 397 HIS A C 1
ATOM 2815 O O . HIS A 1 397 ? 13.697 20.924 5.023 1.00 82.88 397 HIS A O 1
ATOM 2821 N N . ALA A 1 398 ? 14.843 22.724 4.301 1.00 74.00 398 ALA A N 1
ATOM 2822 C CA . ALA A 1 398 ? 13.691 23.614 4.332 1.00 74.00 398 ALA A CA 1
ATOM 2823 C C . ALA A 1 398 ? 12.634 23.137 3.328 1.00 74.00 398 ALA A C 1
ATOM 2825 O O . ALA A 1 398 ? 12.955 22.838 2.179 1.00 74.00 398 ALA A O 1
ATOM 2826 N N . THR A 1 399 ? 11.371 23.097 3.749 1.00 66.69 399 THR A N 1
ATOM 2827 C CA . THR A 1 399 ? 10.266 22.755 2.853 1.00 66.69 399 THR A CA 1
ATOM 2828 C C . THR A 1 399 ? 9.962 23.919 1.911 1.00 66.69 399 THR A C 1
ATOM 2830 O O . THR A 1 399 ? 10.012 25.093 2.298 1.00 66.69 399 THR A O 1
ATOM 2833 N N . ALA A 1 400 ? 9.598 23.604 0.667 1.00 59.00 400 ALA A N 1
ATOM 2834 C CA . ALA A 1 400 ? 9.215 24.600 -0.337 1.00 59.00 400 ALA A CA 1
ATOM 2835 C C . ALA A 1 400 ? 7.891 25.316 0.017 1.00 59.00 400 ALA A C 1
ATOM 2837 O O . ALA A 1 400 ? 7.572 26.361 -0.547 1.00 59.00 400 ALA A O 1
ATOM 2838 N N . SER A 1 401 ? 7.132 24.788 0.985 1.00 51.72 401 SER A N 1
ATOM 2839 C CA . SER A 1 401 ? 5.819 25.283 1.413 1.00 51.72 401 SER A CA 1
ATOM 2840 C C . SER A 1 401 ? 5.838 26.383 2.480 1.00 51.72 401 SER A C 1
ATOM 2842 O O . SER A 1 401 ? 4.766 26.839 2.886 1.00 51.72 401 SER A O 1
ATOM 2844 N N . ALA A 1 402 ? 7.009 26.851 2.934 1.00 40.41 402 ALA A N 1
ATOM 2845 C CA . ALA A 1 402 ? 7.133 27.906 3.944 1.00 40.41 402 ALA A CA 1
ATOM 2846 C C . ALA A 1 402 ? 6.564 29.261 3.453 1.00 40.41 402 ALA A C 1
ATOM 2848 O O . ALA A 1 402 ? 7.295 30.151 3.019 1.00 40.41 402 ALA A O 1
ATOM 2849 N N . GLY A 1 403 ? 5.240 29.428 3.537 1.00 42.53 403 GLY A N 1
ATOM 2850 C CA . GLY A 1 403 ? 4.512 30.633 3.123 1.00 42.53 403 GLY A CA 1
ATOM 2851 C C . GLY A 1 403 ? 3.331 30.404 2.175 1.00 42.53 403 GLY A C 1
ATOM 2852 O O . GLY A 1 403 ? 2.660 31.380 1.832 1.00 42.53 403 GLY A O 1
ATOM 2853 N N . LEU A 1 404 ? 3.051 29.162 1.767 1.00 48.09 404 LEU A N 1
ATOM 2854 C CA . LEU A 1 404 ? 1.841 28.846 1.008 1.00 48.09 404 LEU A CA 1
ATOM 2855 C C . LEU A 1 404 ? 0.614 28.973 1.926 1.00 48.09 404 LEU A C 1
ATOM 2857 O O . LEU A 1 404 ? 0.600 28.489 3.056 1.00 48.09 404 LEU A O 1
ATOM 2861 N N . VAL A 1 405 ? -0.389 29.722 1.466 1.00 43.91 405 VAL A N 1
ATOM 2862 C CA . VAL A 1 405 ? -1.613 29.995 2.228 1.00 43.91 405 VAL A CA 1
ATOM 2863 C C . VAL A 1 405 ? -2.498 28.755 2.195 1.00 43.91 405 VAL A C 1
ATOM 2865 O O . VAL A 1 405 ? -2.774 28.236 1.117 1.00 43.91 405 VAL A O 1
ATOM 2868 N N . GLN A 1 406 ? -2.967 28.338 3.372 1.00 45.78 406 GLN A N 1
ATOM 2869 C CA . GLN A 1 406 ? -4.007 27.329 3.540 1.00 45.78 406 GLN A CA 1
ATOM 2870 C C . GLN A 1 406 ? -5.193 27.659 2.628 1.00 45.78 406 GLN A C 1
ATOM 2872 O O . GLN A 1 406 ? -5.863 28.679 2.798 1.00 45.78 406 GLN A O 1
ATOM 2877 N N . LYS A 1 407 ? -5.449 26.784 1.668 1.00 44.78 407 LYS A N 1
ATOM 2878 C CA . LYS A 1 407 ? -6.797 26.548 1.186 1.00 44.78 407 LYS A CA 1
ATOM 2879 C C . LYS A 1 407 ? -7.021 25.071 1.398 1.00 44.78 407 LYS A C 1
ATOM 2881 O O . LYS A 1 407 ? -6.464 24.262 0.662 1.00 44.78 407 LYS A O 1
ATOM 2886 N N . SER A 1 408 ? -7.807 24.752 2.423 1.00 45.28 408 SER A N 1
ATOM 2887 C CA . SER A 1 408 ? -8.491 23.468 2.449 1.00 45.28 408 SER A CA 1
ATOM 2888 C C . SER A 1 408 ? -9.288 23.325 1.145 1.00 45.28 408 SER A C 1
ATOM 2890 O O . SER A 1 408 ? -9.412 24.277 0.361 1.00 45.28 408 SER A O 1
ATOM 2892 N N . LEU A 1 409 ? -9.866 22.154 0.906 1.00 49.50 409 LEU A N 1
ATOM 2893 C CA . LEU A 1 409 ? -11.014 22.025 0.012 1.00 49.50 409 LEU A CA 1
ATOM 2894 C C . LEU A 1 409 ? -12.129 22.964 0.535 1.00 49.50 409 LEU A C 1
ATOM 2896 O O . LEU A 1 409 ? -13.022 22.542 1.261 1.00 49.50 409 LEU A O 1
ATOM 2900 N N . GLU A 1 410 ? -12.023 24.274 0.288 1.00 46.66 410 GLU A N 1
ATOM 2901 C CA . GLU A 1 410 ? -12.999 25.263 0.725 1.00 46.66 410 GLU A CA 1
ATOM 2902 C C . GLU A 1 410 ? -14.290 24.938 -0.022 1.00 46.66 410 GLU A C 1
ATOM 2904 O O . GLU A 1 410 ? -14.374 25.007 -1.248 1.00 46.66 410 GLU A O 1
ATOM 2909 N N . SER A 1 411 ? -15.274 24.530 0.770 1.00 51.47 411 SER A N 1
ATOM 2910 C CA . SER A 1 411 ? -16.517 23.844 0.426 1.00 51.47 411 SER A CA 1
ATOM 2911 C C . SER A 1 411 ? -17.571 24.708 -0.272 1.00 51.47 411 SER A C 1
ATOM 2913 O O . SER A 1 411 ? -18.748 24.341 -0.344 1.00 51.47 411 SER A O 1
ATOM 2915 N N . ASP A 1 412 ? -17.176 25.852 -0.822 1.00 55.31 412 ASP A N 1
ATOM 2916 C CA . ASP A 1 412 ? -18.079 26.688 -1.595 1.00 55.31 412 ASP A CA 1
ATOM 2917 C C . ASP A 1 412 ? -18.042 26.236 -3.053 1.00 55.31 412 ASP A C 1
ATOM 2919 O O . ASP A 1 412 ? -17.286 26.769 -3.871 1.00 55.31 412 ASP A O 1
ATOM 2923 N N . LYS A 1 413 ? -18.899 25.254 -3.377 1.00 66.12 413 LYS A N 1
ATOM 2924 C CA . LYS A 1 413 ? -19.179 24.892 -4.771 1.00 66.12 413 LYS A CA 1
ATOM 2925 C C . LYS A 1 413 ? -19.419 26.158 -5.592 1.00 66.12 413 LYS A C 1
ATOM 2927 O O . LYS A 1 413 ? -20.213 27.020 -5.193 1.00 66.12 413 LYS A O 1
ATOM 2932 N N . GLN A 1 414 ? -18.801 26.257 -6.768 1.00 62.34 414 GLN A N 1
ATOM 2933 C CA . GLN A 1 414 ? -19.073 27.381 -7.673 1.00 62.34 414 GLN A CA 1
ATOM 2934 C C . GLN A 1 414 ? -20.412 27.216 -8.411 1.00 62.34 414 GLN A C 1
ATOM 2936 O O . GLN A 1 414 ? -20.942 28.174 -8.986 1.00 62.34 414 GLN A O 1
ATOM 2941 N N . SER A 1 415 ? -20.988 26.010 -8.386 1.00 61.62 415 SER A N 1
ATOM 2942 C CA . SER A 1 415 ? -22.184 25.657 -9.143 1.00 61.62 415 SER A CA 1
ATOM 2943 C C . SER A 1 415 ? -23.406 26.543 -8.828 1.00 61.62 415 SER A C 1
ATOM 2945 O O . SER A 1 415 ? -23.868 26.728 -7.696 1.00 61.62 415 SER A O 1
ATOM 2947 N N . ALA A 1 416 ? -23.977 27.118 -9.891 1.00 61.03 416 ALA A N 1
ATOM 2948 C CA . ALA A 1 416 ? -25.156 27.971 -9.819 1.00 61.03 416 ALA A CA 1
ATOM 2949 C C . ALA A 1 416 ? -26.437 27.123 -9.703 1.00 61.03 416 ALA A C 1
ATOM 2951 O O . ALA A 1 416 ? -26.956 26.622 -10.699 1.00 61.03 416 ALA A O 1
ATOM 2952 N N . GLY A 1 417 ? -27.000 26.998 -8.499 1.00 74.44 417 GLY A N 1
ATOM 2953 C CA . GLY A 1 417 ? -28.241 26.247 -8.285 1.00 74.44 417 GLY A CA 1
ATOM 2954 C C . GLY A 1 417 ? -28.930 26.528 -6.950 1.00 74.44 417 GLY A C 1
ATOM 2955 O O . GLY A 1 417 ? -28.376 27.185 -6.065 1.00 74.44 417 GLY A O 1
ATOM 2956 N N . GLN A 1 418 ? -30.172 26.048 -6.821 1.00 83.31 418 GLN A N 1
ATOM 2957 C CA . GLN A 1 418 ? -30.839 25.968 -5.521 1.00 83.31 418 GLN A CA 1
ATOM 2958 C C . GLN A 1 418 ? -30.332 24.702 -4.814 1.00 83.31 418 GLN A C 1
ATOM 2960 O O . GLN A 1 418 ? -30.466 23.623 -5.396 1.00 83.31 418 GLN A O 1
ATOM 2965 N N . PRO A 1 419 ? -29.788 24.806 -3.592 1.00 86.69 419 PRO A N 1
ATOM 2966 C CA . PRO A 1 419 ? -29.372 23.639 -2.823 1.00 86.69 419 PRO A CA 1
ATOM 2967 C C . PRO A 1 419 ? -30.535 22.667 -2.604 1.00 86.69 419 PRO A C 1
ATOM 2969 O O . PRO A 1 419 ? -31.658 23.088 -2.306 1.00 86.69 419 PRO A O 1
ATOM 2972 N N . VAL A 1 420 ? -30.270 21.371 -2.755 1.00 88.69 420 VAL A N 1
ATOM 2973 C CA . VAL A 1 420 ? -31.260 20.297 -2.546 1.00 88.69 420 VAL A CA 1
ATOM 2974 C C . VAL A 1 420 ? -31.095 19.608 -1.191 1.00 88.69 420 VAL A C 1
ATOM 2976 O O . VAL A 1 420 ? -32.029 18.960 -0.709 1.00 88.69 420 VAL A O 1
ATOM 2979 N N . ALA A 1 421 ? -29.917 19.744 -0.585 1.00 93.00 421 ALA A N 1
ATOM 2980 C CA . ALA A 1 421 ? -29.561 19.199 0.715 1.00 93.00 421 ALA A CA 1
ATOM 2981 C C . ALA A 1 421 ? -28.398 19.992 1.339 1.00 93.00 421 ALA A C 1
ATOM 2983 O O . ALA A 1 421 ? -27.854 20.907 0.719 1.00 93.00 421 ALA A O 1
ATOM 2984 N N . LEU A 1 422 ? -28.043 19.637 2.572 1.00 92.88 422 LEU A N 1
ATOM 2985 C CA . LEU A 1 422 ? -26.862 20.107 3.293 1.00 92.88 422 LEU A CA 1
ATOM 2986 C C . LEU A 1 422 ? -26.046 18.916 3.766 1.00 92.88 422 LEU A C 1
ATOM 2988 O O . LEU A 1 422 ? -26.633 17.926 4.203 1.00 92.88 422 LEU A O 1
ATOM 2992 N N . TYR A 1 423 ? -24.729 19.039 3.733 1.00 92.69 423 TYR A N 1
ATOM 2993 C CA . TYR A 1 423 ? -23.837 18.137 4.448 1.00 92.69 423 TYR A CA 1
ATOM 2994 C C . TYR A 1 423 ? -23.373 18.774 5.758 1.00 92.69 423 TYR A C 1
ATOM 2996 O O . TYR A 1 423 ? -23.221 19.994 5.841 1.00 92.69 423 TYR A O 1
ATOM 3004 N N . PHE A 1 424 ? -23.166 17.935 6.770 1.00 91.56 424 PHE A N 1
ATOM 3005 C CA . PHE A 1 424 ? -22.632 18.292 8.081 1.00 91.56 424 PHE A CA 1
ATOM 3006 C C . PHE A 1 424 ? -21.482 17.355 8.440 1.00 91.56 424 PHE A C 1
ATOM 3008 O O . PHE A 1 424 ? -21.680 16.138 8.413 1.00 91.56 424 PHE A O 1
ATOM 3015 N N . GLY A 1 425 ? -20.329 17.910 8.807 1.00 91.75 425 GLY A N 1
ATOM 3016 C CA . GLY A 1 425 ? -19.205 17.170 9.378 1.00 91.75 425 GLY A CA 1
ATOM 3017 C C . GLY A 1 425 ? -19.323 17.032 10.897 1.00 91.75 425 GLY A C 1
ATOM 3018 O O . GLY A 1 425 ? -19.736 17.962 11.598 1.00 91.75 425 GLY A O 1
ATOM 3019 N N . VAL A 1 426 ? -18.998 15.843 11.399 1.00 92.56 426 VAL A N 1
ATOM 3020 C CA . VAL A 1 426 ? -19.008 15.471 12.820 1.00 92.56 426 VAL A CA 1
ATOM 3021 C C . VAL A 1 426 ? -17.661 14.853 13.182 1.00 92.56 426 VAL A C 1
ATOM 3023 O O . VAL A 1 426 ? -17.308 13.817 12.634 1.00 92.56 426 VAL A O 1
ATOM 3026 N N . GLU A 1 427 ? -16.932 15.457 14.118 1.00 89.38 427 GLU A N 1
ATOM 3027 C CA . GLU A 1 427 ? -15.589 14.999 14.525 1.00 89.38 427 GLU A CA 1
ATOM 3028 C C . GLU A 1 427 ? -15.588 14.021 15.706 1.00 89.38 427 GLU A C 1
ATOM 3030 O O . GLU A 1 427 ? -14.627 13.287 15.896 1.00 89.38 427 GLU A O 1
ATOM 3035 N N . ARG A 1 428 ? -16.620 14.043 16.560 1.00 90.19 428 ARG A N 1
ATOM 3036 C CA . ARG A 1 428 ? -16.620 13.301 17.831 1.00 90.19 428 ARG A CA 1
ATOM 3037 C C . ARG A 1 428 ? -17.981 12.689 18.124 1.00 90.19 428 ARG A C 1
ATOM 3039 O O . ARG A 1 428 ? -19.006 13.222 17.705 1.00 90.19 428 ARG A O 1
ATOM 3046 N N . THR A 1 429 ? -18.009 11.601 18.888 1.00 91.94 429 THR A N 1
ATOM 3047 C CA . THR A 1 429 ? -19.271 10.975 19.299 1.00 91.94 429 THR A CA 1
ATOM 3048 C C . THR A 1 429 ? -20.034 11.874 20.279 1.00 91.94 429 THR A C 1
ATOM 3050 O O . THR A 1 429 ? -19.474 12.367 21.259 1.00 91.94 429 THR A O 1
ATOM 3053 N N . GLY A 1 430 ? -21.326 12.105 20.035 1.00 94.31 430 GLY A N 1
ATOM 3054 C CA . GLY A 1 430 ? -22.171 12.902 20.926 1.00 94.31 430 GLY A CA 1
ATOM 3055 C C . GLY A 1 430 ? -23.474 13.386 20.294 1.00 94.31 430 GLY A C 1
ATOM 3056 O O . GLY A 1 430 ? -23.817 13.048 19.165 1.00 94.31 430 GLY A O 1
ATOM 3057 N N . LEU A 1 431 ? -24.243 14.201 21.027 1.00 95.44 431 LEU A N 1
ATOM 3058 C CA . LEU A 1 431 ? -25.494 14.765 20.510 1.00 95.44 431 LEU A CA 1
ATOM 3059 C C . LEU A 1 431 ? -25.249 16.126 19.850 1.00 95.44 431 LEU A C 1
ATOM 3061 O O . LEU A 1 431 ? -24.949 17.111 20.528 1.00 95.44 431 LEU A O 1
ATOM 3065 N N . TYR A 1 432 ? -25.449 16.176 18.537 1.00 96.38 432 TYR A N 1
ATOM 3066 C CA . TYR A 1 432 ? -25.296 17.372 17.719 1.00 96.38 432 TYR A CA 1
ATOM 3067 C C . TYR A 1 432 ? -26.611 18.122 17.589 1.00 96.38 432 TYR A C 1
ATOM 3069 O O . TYR A 1 432 ? -27.685 17.521 17.553 1.00 96.38 432 TYR A O 1
ATOM 3077 N N . ALA A 1 433 ? -26.525 19.444 17.493 1.00 95.25 433 ALA A N 1
ATOM 3078 C CA . ALA A 1 433 ? -27.655 20.334 17.298 1.00 95.25 433 ALA A CA 1
ATOM 3079 C C . ALA A 1 433 ? -27.432 21.252 16.092 1.00 95.25 433 ALA A C 1
ATOM 3081 O O . ALA A 1 433 ? -26.420 21.943 16.000 1.00 95.25 433 ALA A O 1
ATOM 3082 N N . VAL A 1 434 ? -28.425 21.336 15.209 1.00 96.38 434 VAL A N 1
ATOM 3083 C CA . VAL A 1 434 ? -28.423 22.216 14.033 1.00 96.38 434 VAL A CA 1
ATOM 3084 C C . VAL A 1 434 ? -29.623 23.148 14.121 1.00 96.38 434 VAL A C 1
ATOM 3086 O O . VAL A 1 434 ? -30.759 22.711 14.337 1.00 96.38 434 VAL A O 1
ATOM 3089 N N . SER A 1 435 ? -29.379 24.453 14.008 1.00 96.25 435 SER A N 1
ATOM 3090 C CA . SER A 1 435 ? -30.453 25.443 14.137 1.00 96.25 435 SER A CA 1
ATOM 3091 C C . SER A 1 435 ? -31.276 25.565 12.850 1.00 96.25 435 SER A C 1
ATOM 3093 O O . SER A 1 435 ? -30.762 25.402 11.744 1.00 96.25 435 SER A O 1
ATOM 3095 N N . ALA A 1 436 ? -32.555 25.929 12.971 1.00 97.25 436 ALA A N 1
ATOM 3096 C CA . ALA A 1 436 ? -33.393 26.213 11.806 1.00 97.25 436 ALA A CA 1
ATOM 3097 C C . ALA A 1 436 ? -32.822 27.357 10.945 1.00 97.25 436 ALA A C 1
ATOM 3099 O O . ALA A 1 436 ? -32.952 27.328 9.725 1.00 97.25 436 ALA A O 1
ATOM 3100 N N . ALA A 1 437 ? -32.166 28.341 11.572 1.00 96.00 437 ALA A N 1
ATOM 3101 C CA . ALA A 1 437 ? -31.523 29.459 10.883 1.00 96.00 437 ALA A CA 1
ATOM 3102 C C . ALA A 1 437 ? -30.326 29.010 10.027 1.00 96.00 437 ALA A C 1
ATOM 3104 O O . ALA A 1 437 ? -30.160 29.486 8.908 1.00 96.00 437 ALA A O 1
ATOM 3105 N N . GLU A 1 438 ? -29.522 28.077 10.535 1.00 93.88 438 GLU A N 1
ATOM 3106 C CA . GLU A 1 438 ? -28.380 27.483 9.829 1.00 93.88 438 GLU A CA 1
ATOM 3107 C C . GLU A 1 438 ? -28.839 26.653 8.626 1.00 93.88 438 GLU A C 1
ATOM 3109 O O . GLU A 1 438 ? -28.373 26.873 7.509 1.00 93.88 438 GLU A O 1
ATOM 3114 N N . ILE A 1 439 ? -29.849 25.796 8.819 1.00 95.50 439 ILE A N 1
ATOM 3115 C CA . ILE A 1 439 ? -30.454 25.020 7.728 1.00 95.50 439 ILE A CA 1
ATOM 3116 C C . ILE A 1 439 ? -31.059 25.954 6.668 1.00 95.50 439 ILE A C 1
ATOM 3118 O O . ILE A 1 439 ? -30.892 25.733 5.469 1.00 95.50 439 ILE A O 1
ATOM 3122 N N . ALA A 1 440 ? -31.744 27.020 7.090 1.00 94.88 440 ALA A N 1
ATOM 3123 C CA . ALA A 1 440 ? -32.347 27.994 6.183 1.00 94.88 440 ALA A CA 1
ATOM 3124 C C . ALA A 1 440 ? -31.300 28.769 5.374 1.00 94.88 440 ALA A C 1
ATOM 3126 O O . ALA A 1 440 ? -31.481 28.970 4.171 1.00 94.88 440 ALA A O 1
ATOM 3127 N N . ALA A 1 441 ? -30.195 29.162 6.014 1.00 91.56 441 ALA A N 1
ATOM 3128 C CA . ALA A 1 441 ? -29.077 29.820 5.351 1.00 91.56 441 ALA A CA 1
ATOM 3129 C C . ALA A 1 441 ? -28.438 28.904 4.297 1.00 91.56 441 ALA A C 1
ATOM 3131 O O . ALA A 1 441 ? -28.282 29.325 3.149 1.00 91.56 441 ALA A O 1
ATOM 3132 N N . GLY A 1 442 ? -28.149 27.649 4.657 1.00 88.81 442 GLY A N 1
ATOM 3133 C CA . GLY A 1 442 ? -27.560 26.671 3.745 1.00 88.81 442 GLY A CA 1
ATOM 3134 C C . GLY A 1 442 ? -28.473 26.340 2.563 1.00 88.81 442 GLY A C 1
ATOM 3135 O O . GLY A 1 442 ? -28.034 26.363 1.417 1.00 88.81 442 GLY A O 1
ATOM 3136 N N . LEU A 1 443 ? -29.763 26.084 2.815 1.00 90.69 443 LEU A N 1
ATOM 3137 C CA . LEU A 1 443 ? -30.739 25.760 1.764 1.00 90.69 443 LEU A CA 1
ATOM 3138 C C . LEU A 1 443 ? -31.230 26.986 0.983 1.00 90.69 443 LEU A C 1
ATOM 3140 O O . LEU A 1 443 ? -31.959 26.833 0.001 1.00 90.69 443 LEU A O 1
ATOM 3144 N N . ARG A 1 444 ? -30.839 28.198 1.398 1.00 91.75 444 ARG A N 1
ATOM 3145 C CA . ARG A 1 444 ? -31.265 29.480 0.814 1.00 91.75 444 ARG A CA 1
ATOM 3146 C C . ARG A 1 444 ? -32.798 29.631 0.798 1.00 91.75 444 ARG A C 1
ATOM 3148 O O . ARG A 1 444 ? -33.379 29.983 -0.231 1.00 91.75 444 ARG A O 1
ATOM 3155 N N . VAL A 1 445 ? -33.444 29.355 1.935 1.00 93.50 445 VAL A N 1
ATOM 3156 C CA . VAL A 1 445 ? -34.904 29.465 2.169 1.00 93.50 445 VAL A CA 1
ATOM 3157 C C . VAL A 1 445 ? -35.211 30.288 3.431 1.00 93.50 445 VAL A C 1
ATOM 3159 O O . VAL A 1 445 ? -34.299 30.694 4.148 1.00 93.50 445 VAL A O 1
ATOM 3162 N N . ASP A 1 446 ? -36.488 30.563 3.718 1.00 96.31 446 ASP A N 1
ATOM 3163 C CA . ASP A 1 446 ? -36.885 31.304 4.924 1.00 96.31 446 ASP A CA 1
ATOM 3164 C C . ASP A 1 446 ? -36.831 30.415 6.185 1.00 96.31 446 ASP A C 1
ATOM 3166 O O . ASP A 1 446 ? -37.353 29.301 6.205 1.00 96.31 446 ASP A O 1
ATOM 3170 N N . GLU A 1 447 ? -36.301 30.940 7.297 1.00 97.31 447 GLU A N 1
ATOM 3171 C CA . GLU A 1 447 ? -36.198 30.207 8.576 1.00 97.31 447 GLU A CA 1
ATOM 3172 C C . GLU A 1 447 ? -37.546 29.652 9.066 1.00 97.31 447 GLU A C 1
ATOM 3174 O O . GLU A 1 447 ? -37.624 28.525 9.553 1.00 97.31 447 GLU A O 1
ATOM 3179 N N . SER A 1 448 ? -38.636 30.408 8.897 1.00 96.62 448 SER A N 1
ATOM 3180 C CA . SER A 1 448 ? -39.973 29.959 9.311 1.00 96.62 448 SER A CA 1
ATOM 3181 C C . SER A 1 448 ? -40.476 28.742 8.532 1.00 96.62 448 SER A C 1
ATOM 3183 O O . SER A 1 448 ? -41.327 28.007 9.032 1.00 96.62 448 SER A O 1
ATOM 3185 N N . GLU A 1 449 ? -39.989 28.548 7.305 1.00 96.56 449 GLU A N 1
ATOM 3186 C CA . GLU A 1 449 ? -40.316 27.378 6.491 1.00 96.56 449 GLU A CA 1
ATOM 3187 C C . GLU A 1 449 ? -39.604 26.138 7.043 1.00 96.56 449 GLU A C 1
ATOM 3189 O O . GLU A 1 449 ? -40.245 25.120 7.301 1.00 96.56 449 GLU A O 1
ATOM 3194 N N . VAL A 1 450 ? -38.316 26.271 7.367 1.00 97.19 450 VAL A N 1
ATOM 3195 C CA . VAL A 1 450 ? -37.530 25.207 8.006 1.00 97.19 450 VAL A CA 1
ATOM 3196 C C . VAL A 1 450 ? -38.102 24.816 9.369 1.00 97.19 450 VAL A C 1
ATOM 3198 O O . VAL A 1 450 ? -38.249 23.627 9.648 1.00 97.19 450 VAL A O 1
ATOM 3201 N N . GLN A 1 451 ? -38.495 25.786 10.203 1.00 97.62 451 GLN A N 1
ATOM 3202 C CA . GLN A 1 451 ? -39.144 25.501 11.491 1.00 97.62 451 GLN A CA 1
ATOM 3203 C C . GLN A 1 451 ? -40.418 24.657 11.313 1.00 97.62 451 GLN A C 1
ATOM 3205 O O . GLN A 1 451 ? -40.683 23.751 12.107 1.00 97.62 451 GLN A O 1
ATOM 3210 N N . ALA A 1 452 ? -41.196 24.919 10.256 1.00 95.94 452 ALA A N 1
ATOM 3211 C CA . ALA A 1 452 ? -42.379 24.129 9.935 1.00 95.94 452 ALA A CA 1
ATOM 3212 C C . ALA A 1 452 ? -42.015 22.705 9.475 1.00 95.94 452 ALA A C 1
ATOM 3214 O O . ALA A 1 452 ? -42.662 21.754 9.918 1.00 95.94 452 ALA A O 1
ATOM 3215 N N . TRP A 1 453 ? -40.970 22.539 8.655 1.00 97.00 453 TRP A N 1
ATOM 3216 C CA . TRP A 1 453 ? -40.481 21.218 8.237 1.00 97.00 453 TRP A CA 1
ATOM 3217 C C . TRP A 1 453 ? -39.983 20.380 9.417 1.00 97.00 453 TRP A C 1
ATOM 3219 O O . TRP A 1 453 ? -40.346 19.207 9.527 1.00 97.00 453 TRP A O 1
ATOM 3229 N N . ILE A 1 454 ? -39.224 20.986 10.337 1.00 96.62 454 ILE A N 1
ATOM 3230 C CA . ILE A 1 454 ? -38.750 20.331 11.565 1.00 96.62 454 ILE A CA 1
ATOM 3231 C C . ILE A 1 454 ? -39.943 19.842 12.399 1.00 96.62 454 ILE A C 1
ATOM 3233 O O . ILE A 1 454 ? -39.989 18.682 12.801 1.00 96.62 454 ILE A O 1
ATOM 3237 N N . GLN A 1 455 ? -40.960 20.681 12.621 1.00 94.88 455 GLN A N 1
ATOM 3238 C CA . GLN A 1 455 ? -42.151 20.280 13.385 1.00 94.88 455 GLN A CA 1
ATOM 3239 C C . GLN A 1 455 ? -42.974 19.181 12.695 1.00 94.88 455 GLN A C 1
ATOM 3241 O O . GLN A 1 455 ? -43.629 18.383 13.367 1.00 94.88 455 GLN A O 1
ATOM 3246 N N . ALA A 1 456 ? -42.971 19.155 11.361 1.00 94.56 456 ALA A N 1
ATOM 3247 C CA . ALA A 1 456 ? -43.718 18.188 10.564 1.00 94.56 456 ALA A CA 1
ATOM 3248 C C . ALA A 1 456 ? -42.974 16.856 10.341 1.00 94.56 456 ALA A C 1
ATOM 3250 O O . ALA A 1 456 ? -43.592 15.900 9.865 1.00 94.56 456 ALA A O 1
ATOM 3251 N N . GLY A 1 457 ? -41.682 16.764 10.685 1.00 94.69 457 GLY A N 1
ATOM 3252 C CA . GLY A 1 457 ? -40.855 15.593 10.369 1.00 94.69 457 GLY A CA 1
ATOM 3253 C C . GLY A 1 457 ? -40.493 15.490 8.880 1.00 94.69 457 GLY A C 1
ATOM 3254 O O . GLY A 1 457 ? -40.310 14.390 8.359 1.00 94.69 457 GLY A O 1
ATOM 3255 N N . GLU A 1 458 ? -40.440 16.622 8.173 1.00 96.31 458 GLU A N 1
ATOM 3256 C CA . GLU A 1 458 ? -40.209 16.712 6.719 1.00 96.31 458 GLU A CA 1
ATOM 3257 C C . GLU A 1 458 ? -38.737 16.955 6.344 1.00 96.31 458 GLU A C 1
ATOM 3259 O O . GLU A 1 458 ? -38.439 17.395 5.234 1.00 96.31 458 GLU A O 1
ATOM 3264 N N . LEU A 1 459 ? -37.815 16.636 7.254 1.00 97.25 459 LEU A N 1
ATOM 3265 C CA . LEU A 1 459 ? -36.380 16.613 6.986 1.00 97.25 459 LEU A CA 1
ATOM 3266 C C . LEU A 1 459 ? -35.825 15.203 7.169 1.00 97.25 459 LEU A C 1
ATOM 3268 O O . LEU A 1 459 ? -36.050 14.580 8.207 1.00 97.25 459 LEU A O 1
ATOM 3272 N N . ARG A 1 460 ? -35.071 14.712 6.184 1.00 97.50 460 ARG A N 1
ATOM 3273 C CA . ARG A 1 460 ? -34.426 13.399 6.210 1.00 97.50 460 ARG A CA 1
ATOM 3274 C C . ARG A 1 460 ? -32.926 13.583 6.368 1.00 97.50 460 ARG A C 1
ATOM 3276 O O . ARG A 1 460 ? -32.303 14.188 5.499 1.00 97.50 460 ARG A O 1
ATOM 3283 N N . LEU A 1 461 ? -32.386 13.031 7.449 1.00 97.75 461 LEU A N 1
ATOM 3284 C CA . LEU A 1 461 ? -30.956 12.948 7.717 1.00 97.75 461 LEU A CA 1
ATOM 3285 C C . LEU A 1 461 ? -30.457 11.553 7.328 1.00 97.75 461 LEU A C 1
ATOM 3287 O O . LEU A 1 461 ? -31.128 10.562 7.624 1.00 97.75 461 LEU A O 1
ATOM 3291 N N . THR A 1 462 ? -29.314 11.473 6.656 1.00 96.31 462 THR A N 1
ATOM 3292 C CA . THR A 1 462 ? -28.683 10.201 6.291 1.00 96.31 462 THR A CA 1
ATOM 3293 C C . THR A 1 462 ? -27.180 10.216 6.511 1.00 96.31 462 THR A C 1
ATOM 3295 O O . THR A 1 462 ? -26.557 11.254 6.318 1.00 96.31 462 THR A O 1
ATOM 3298 N N . GLU A 1 463 ? -26.600 9.062 6.810 1.00 93.50 463 GLU A N 1
ATOM 3299 C CA . GLU A 1 463 ? -25.154 8.827 6.895 1.00 93.50 463 GLU A CA 1
ATOM 3300 C C . GLU A 1 463 ? -24.817 7.616 6.022 1.00 93.50 463 GLU A C 1
ATOM 3302 O O . GLU A 1 463 ? -25.511 6.603 6.091 1.00 93.50 463 GLU A O 1
ATOM 3307 N N . GLY A 1 464 ? -23.858 7.751 5.098 1.00 88.88 464 GLY A N 1
ATOM 3308 C CA . GLY A 1 464 ? -23.571 6.700 4.105 1.00 88.88 464 GLY A CA 1
ATOM 3309 C C . GLY A 1 464 ? -24.780 6.278 3.246 1.00 88.88 464 GLY A C 1
ATOM 3310 O O . GLY A 1 464 ? -24.802 5.177 2.707 1.00 88.88 464 GLY A O 1
ATOM 3311 N N . GLY A 1 465 ? -25.814 7.125 3.153 1.00 89.06 465 GLY A N 1
ATOM 3312 C CA . GLY A 1 465 ? -27.096 6.828 2.497 1.00 89.06 465 GLY A CA 1
ATOM 3313 C C . GLY A 1 465 ? -28.168 6.193 3.401 1.00 89.06 465 GLY A C 1
ATOM 3314 O O . GLY A 1 465 ? -29.354 6.211 3.047 1.00 89.06 465 GLY A O 1
ATOM 3315 N N . GLU A 1 466 ? -27.798 5.711 4.588 1.00 92.94 466 GLU A N 1
ATOM 3316 C CA . GLU A 1 466 ? -28.711 5.115 5.568 1.00 92.94 466 GLU A CA 1
ATOM 3317 C C . GLU A 1 466 ? -29.411 6.176 6.420 1.00 92.94 466 GLU A C 1
ATOM 3319 O O . GLU A 1 466 ? -28.867 7.241 6.690 1.00 92.94 466 GLU A O 1
ATOM 3324 N N . SER A 1 467 ? -30.660 5.917 6.816 1.00 95.56 467 SER A N 1
ATOM 3325 C CA . SER A 1 467 ? -31.491 6.888 7.551 1.00 95.56 467 SER A CA 1
ATOM 3326 C C . SER A 1 467 ? -31.039 7.052 9.003 1.00 95.56 467 SER A C 1
ATOM 3328 O O . SER A 1 467 ? -30.927 6.058 9.719 1.00 95.56 467 SER A O 1
ATOM 3330 N N . VAL A 1 468 ? -30.874 8.300 9.450 1.00 97.12 468 VAL A N 1
ATOM 3331 C CA . VAL A 1 468 ? -30.513 8.651 10.832 1.00 97.12 468 VAL A CA 1
ATOM 3332 C C . VAL A 1 468 ? -31.691 9.336 11.515 1.00 97.12 468 VAL A C 1
ATOM 3334 O O . VAL A 1 468 ? -32.237 10.328 11.019 1.00 97.12 468 VAL A O 1
ATOM 3337 N N . ALA A 1 469 ? -32.090 8.807 12.670 1.00 97.75 469 ALA A N 1
ATOM 3338 C CA . ALA A 1 469 ? -33.189 9.353 13.445 1.00 97.75 469 ALA A CA 1
ATOM 3339 C C . ALA A 1 469 ? -32.768 10.615 14.212 1.00 97.75 469 ALA A C 1
ATOM 3341 O O . ALA A 1 469 ? -31.714 10.664 14.845 1.00 97.75 469 ALA A O 1
ATOM 3342 N N . TRP A 1 470 ? -33.638 11.624 14.220 1.00 97.12 470 TRP A N 1
ATOM 3343 C CA . TRP A 1 470 ? -33.395 12.893 14.914 1.00 97.12 470 TRP A CA 1
ATOM 3344 C C . TRP A 1 470 ? -34.568 13.303 15.815 1.00 97.12 470 TRP A C 1
ATOM 3346 O O . TRP A 1 470 ? -35.669 12.758 15.747 1.00 97.12 470 TRP A O 1
ATOM 3356 N N . THR A 1 471 ? -34.344 14.262 16.708 1.00 95.12 471 THR A N 1
ATOM 3357 C CA . THR A 1 471 ? -35.374 14.867 17.569 1.00 95.12 471 THR A CA 1
ATOM 3358 C C . THR A 1 471 ? -35.369 16.384 17.410 1.00 95.12 471 THR A C 1
ATOM 3360 O O . THR A 1 471 ? -34.358 16.959 17.031 1.00 95.12 471 THR A O 1
ATOM 3363 N N . ALA A 1 472 ? -36.481 17.056 17.709 1.00 93.62 472 ALA A N 1
ATOM 3364 C CA . ALA A 1 472 ? -36.593 18.510 17.576 1.00 93.62 472 ALA A CA 1
ATOM 3365 C C . ALA A 1 472 ? -36.888 19.228 18.892 1.00 93.62 472 ALA A C 1
ATOM 3367 O O . ALA A 1 472 ? -37.511 18.674 19.807 1.00 93.62 472 ALA A O 1
ATOM 3368 N N . ALA A 1 473 ? -36.507 20.505 18.944 1.00 90.75 473 ALA A N 1
ATOM 3369 C CA . ALA A 1 473 ? -37.078 21.454 19.889 1.00 90.75 473 ALA A CA 1
ATOM 3370 C C . ALA A 1 473 ? -38.585 21.625 19.627 1.00 90.75 473 ALA A C 1
ATOM 3372 O O . ALA A 1 473 ? -39.052 21.583 18.489 1.00 90.75 473 ALA A O 1
ATOM 3373 N N . ALA A 1 474 ? -39.366 21.847 20.687 1.00 86.94 474 ALA A N 1
ATOM 3374 C CA . ALA A 1 474 ? -40.829 21.900 20.595 1.00 86.94 474 ALA A CA 1
ATOM 3375 C C . ALA A 1 474 ? -41.361 23.029 19.691 1.00 86.94 474 ALA A C 1
ATOM 3377 O O . ALA A 1 474 ? -42.472 22.933 19.175 1.00 86.94 474 ALA A O 1
ATOM 3378 N N . ASP A 1 475 ? -40.589 24.102 19.520 1.00 91.31 475 ASP A N 1
ATOM 3379 C CA . ASP A 1 475 ? -40.898 25.227 18.637 1.00 91.31 475 ASP A CA 1
ATOM 3380 C C . ASP A 1 475 ? -40.298 25.076 17.229 1.00 91.31 475 ASP A C 1
ATOM 3382 O O . ASP A 1 475 ? -40.507 25.946 16.389 1.00 91.31 475 ASP A O 1
ATOM 3386 N N . GLY A 1 476 ? -39.620 23.965 16.930 1.00 92.69 476 GLY A N 1
ATOM 3387 C CA . GLY A 1 476 ? -38.970 23.720 15.641 1.00 92.69 476 GLY A CA 1
ATOM 3388 C C . GLY A 1 476 ? -37.708 24.547 15.405 1.00 92.69 476 GLY A C 1
ATOM 3389 O O . GLY A 1 476 ? -37.216 24.569 14.285 1.00 92.69 476 GLY A O 1
ATOM 3390 N N . SER A 1 477 ? -37.185 25.239 16.422 1.00 95.19 477 SER A N 1
ATOM 3391 C CA . SER A 1 477 ? -35.988 26.084 16.284 1.00 95.19 477 SER A CA 1
ATOM 3392 C C . SER A 1 477 ? -34.691 25.298 16.063 1.00 95.19 477 SER A C 1
ATOM 3394 O O . SER A 1 477 ? -33.704 25.865 15.595 1.00 95.19 477 SER A O 1
ATOM 3396 N N . GLU A 1 478 ? -34.685 24.005 16.388 1.00 95.06 478 GLU A N 1
ATOM 3397 C CA . GLU A 1 478 ? -33.495 23.161 16.395 1.00 95.06 478 GLU A CA 1
ATOM 3398 C C . GLU A 1 478 ? -33.855 21.699 16.108 1.00 95.06 478 GLU A C 1
ATOM 3400 O O . GLU A 1 478 ? -34.875 21.192 16.594 1.00 95.06 478 GLU A O 1
ATOM 3405 N N . LEU A 1 479 ? -32.987 21.033 15.348 1.00 95.75 479 LEU A N 1
ATOM 3406 C CA . LEU A 1 479 ? -32.951 19.590 15.126 1.00 95.75 479 LEU A CA 1
ATOM 3407 C C . LEU A 1 479 ? -31.696 19.032 15.809 1.00 95.75 479 LEU A C 1
ATOM 3409 O O . LEU A 1 479 ? -30.622 19.614 15.685 1.00 95.75 479 LEU A O 1
ATOM 3413 N N . SER A 1 480 ? -31.817 17.914 16.524 1.00 95.69 480 SER A N 1
ATOM 3414 C CA . SER A 1 480 ? -30.695 17.226 17.166 1.00 95.69 480 SER A CA 1
ATOM 3415 C C . SER A 1 480 ? -30.611 15.760 16.752 1.00 95.69 480 SER A C 1
ATOM 3417 O O . SER A 1 480 ? -31.635 15.078 16.693 1.00 95.69 480 SER A O 1
ATOM 3419 N N . PHE A 1 481 ? -29.401 15.258 16.526 1.00 96.56 481 PHE A N 1
ATOM 3420 C CA . PHE A 1 481 ? -29.127 13.866 16.160 1.00 96.56 481 PHE A CA 1
ATOM 3421 C C . PHE A 1 481 ? -27.894 13.350 16.906 1.00 96.56 481 PHE A C 1
ATOM 3423 O O . PHE A 1 481 ? -27.079 14.145 17.374 1.00 96.56 481 PHE A O 1
ATOM 3430 N N . PHE A 1 482 ? -27.788 12.031 17.071 1.00 96.38 482 PHE A N 1
ATOM 3431 C CA . PHE A 1 482 ? -26.607 11.421 17.678 1.00 96.38 482 PHE A CA 1
ATOM 3432 C C . PHE A 1 482 ? -25.561 11.211 16.584 1.00 96.38 482 PHE A C 1
ATOM 3434 O O . PHE A 1 482 ? -25.793 10.467 15.634 1.00 96.38 482 PHE A O 1
ATOM 3441 N N . GLY A 1 483 ? -24.471 11.961 16.679 1.00 94.69 483 GLY A N 1
ATOM 3442 C CA . GLY A 1 483 ? -23.328 11.866 15.794 1.00 94.69 483 GLY A CA 1
ATOM 3443 C C . GLY A 1 483 ? -22.325 10.869 16.354 1.00 94.69 483 GLY A C 1
ATOM 3444 O O . GLY A 1 483 ? -22.114 10.801 17.563 1.00 94.69 483 GLY A O 1
ATOM 3445 N N . LEU A 1 484 ? -21.726 10.098 15.461 1.00 90.88 484 LEU A N 1
ATOM 3446 C CA . LEU A 1 484 ? -20.615 9.205 15.752 1.00 90.88 484 LEU A CA 1
ATOM 3447 C C . LEU A 1 484 ? -19.324 9.804 15.227 1.00 90.88 484 LEU A C 1
ATOM 3449 O O . LEU A 1 484 ? -19.305 10.302 14.097 1.00 90.88 484 LEU A O 1
ATOM 3453 N N . GLU A 1 485 ? -18.257 9.657 16.000 1.00 86.94 485 GLU A N 1
ATOM 3454 C CA . GLU A 1 485 ? -16.917 9.793 15.453 1.00 86.94 485 GLU A CA 1
ATOM 3455 C C . GLU A 1 485 ? -16.649 8.702 14.416 1.00 86.94 485 GLU A C 1
ATOM 3457 O O . GLU A 1 485 ? -17.270 7.628 14.394 1.00 86.94 485 GLU A O 1
ATOM 3462 N N . ARG A 1 486 ? -15.749 9.018 13.499 1.00 74.12 486 ARG A N 1
ATOM 3463 C CA . ARG A 1 486 ? -15.140 8.052 12.604 1.00 74.12 486 ARG A CA 1
ATOM 3464 C C . ARG A 1 486 ? -13.763 8.578 12.290 1.00 74.12 486 ARG A C 1
ATOM 3466 O O . ARG A 1 486 ? -13.646 9.669 11.743 1.00 74.12 486 ARG A O 1
ATOM 3473 N N . GLU A 1 487 ? -12.766 7.756 12.549 1.00 67.31 487 GLU A N 1
ATOM 3474 C CA . GLU A 1 487 ? -11.472 7.956 11.933 1.00 67.31 487 GLU A CA 1
ATOM 3475 C C . GLU A 1 487 ? -11.418 7.137 10.651 1.00 67.31 487 GLU A C 1
ATOM 3477 O O . GLU A 1 487 ? -11.838 5.980 10.571 1.00 67.31 487 GLU A O 1
ATOM 3482 N N . SER A 1 488 ? -11.025 7.820 9.591 1.00 83.00 488 SER A N 1
ATOM 3483 C CA . SER A 1 488 ? -10.628 7.206 8.341 1.00 83.00 488 SER A CA 1
ATOM 3484 C C . SER A 1 488 ? -9.332 7.860 7.920 1.00 83.00 488 SER A C 1
ATOM 3486 O O . SER A 1 488 ? -9.045 8.992 8.317 1.00 83.00 488 SER A O 1
ATOM 3488 N N . LEU A 1 489 ? -8.607 7.190 7.039 1.00 85.94 489 LEU A N 1
ATOM 3489 C CA . LEU A 1 489 ? -7.393 7.734 6.464 1.00 85.94 489 LEU A CA 1
ATOM 3490 C C . LEU A 1 489 ? -7.600 9.123 5.820 1.00 85.94 489 LEU A C 1
ATOM 3492 O O . LEU A 1 489 ? -6.726 9.983 5.892 1.00 85.94 489 LEU A O 1
ATOM 3496 N N . TYR A 1 490 ? -8.769 9.362 5.213 1.00 87.12 490 TYR A N 1
ATOM 3497 C CA . TYR A 1 490 ? -9.017 10.543 4.379 1.00 87.12 490 TYR A CA 1
ATOM 3498 C C . TYR A 1 490 ? -9.563 11.759 5.131 1.00 87.12 490 TYR A C 1
ATOM 3500 O O . TYR A 1 490 ? -9.518 12.875 4.623 1.00 87.12 490 TYR A O 1
ATOM 3508 N N . THR A 1 491 ? -10.166 11.557 6.301 1.00 85.75 491 THR A N 1
ATOM 3509 C CA . THR A 1 491 ? -10.862 12.623 7.029 1.00 85.75 491 THR A CA 1
ATOM 3510 C C . THR A 1 491 ? -11.085 12.245 8.490 1.00 85.75 491 THR A C 1
ATOM 3512 O O . THR A 1 491 ? -11.288 11.072 8.814 1.00 85.75 491 THR A O 1
ATOM 3515 N N . THR A 1 492 ? -11.091 13.263 9.352 1.00 84.75 492 THR A N 1
ATOM 3516 C CA . THR A 1 492 ? -11.507 13.197 10.763 1.00 84.75 492 THR A CA 1
ATOM 3517 C C . THR A 1 492 ? -13.010 13.369 10.954 1.00 84.75 492 THR A C 1
ATOM 3519 O O . THR A 1 492 ? -13.512 13.233 12.066 1.00 84.75 492 THR A O 1
ATOM 3522 N N . GLU A 1 493 ? -13.733 13.740 9.896 1.00 88.19 493 GLU A N 1
ATOM 3523 C CA . GLU A 1 493 ? -15.154 14.038 9.967 1.00 88.19 493 GLU A CA 1
ATOM 3524 C C . GLU A 1 493 ? -15.989 12.880 9.426 1.00 88.19 493 GLU A C 1
ATOM 3526 O O . GLU A 1 493 ? -15.732 12.301 8.368 1.00 88.19 493 GLU A O 1
ATOM 3531 N N . ARG A 1 494 ? -17.085 12.597 10.123 1.00 90.94 494 ARG A N 1
ATOM 3532 C CA . ARG A 1 494 ? -18.177 11.780 9.612 1.00 90.94 494 ARG A CA 1
ATOM 3533 C C . ARG A 1 494 ? -19.264 12.675 9.031 1.00 90.94 494 ARG A C 1
ATOM 3535 O O . ARG A 1 494 ? -19.755 13.576 9.708 1.00 90.94 494 ARG A O 1
ATOM 3542 N N . PHE A 1 495 ? -19.675 12.403 7.794 1.00 92.25 495 PHE A N 1
ATOM 3543 C CA . PHE A 1 495 ? -20.593 13.276 7.064 1.00 92.25 495 PHE A CA 1
ATOM 3544 C C . PHE A 1 495 ? -22.049 12.815 7.119 1.00 92.25 495 PHE A C 1
ATOM 3546 O O . PHE A 1 495 ? -22.378 11.665 6.821 1.00 92.25 495 PHE A O 1
ATOM 3553 N N . TYR A 1 496 ? -22.938 13.754 7.441 1.00 94.81 496 TYR A N 1
ATOM 3554 C CA . TYR A 1 496 ? -24.384 13.558 7.471 1.00 94.81 496 TYR A CA 1
ATOM 3555 C C . TYR A 1 496 ? -25.059 14.461 6.449 1.00 94.81 496 TYR A C 1
ATOM 3557 O O . TYR A 1 496 ? -24.841 15.669 6.433 1.00 94.81 496 TYR A O 1
ATOM 3565 N N . ARG A 1 497 ? -25.938 13.887 5.630 1.00 95.69 497 ARG A N 1
ATOM 3566 C CA . ARG A 1 497 ? -26.684 14.602 4.595 1.00 95.69 497 ARG A CA 1
ATOM 3567 C C . ARG A 1 497 ? -28.120 14.866 5.033 1.00 95.69 497 ARG A C 1
ATOM 3569 O O . ARG A 1 497 ? -28.876 13.929 5.283 1.00 95.69 497 ARG A O 1
ATOM 3576 N N . LEU A 1 498 ? -28.529 16.129 5.075 1.00 96.69 498 LEU A N 1
ATOM 3577 C CA . LEU A 1 498 ? -29.877 16.580 5.417 1.00 96.69 498 LEU A CA 1
ATOM 3578 C C . LEU A 1 498 ? -30.613 17.081 4.175 1.00 96.69 498 LEU A C 1
ATOM 3580 O O . LEU A 1 498 ? -30.197 18.043 3.540 1.00 96.69 498 LEU A O 1
ATOM 3584 N N . SER A 1 499 ? -31.749 16.470 3.855 1.00 95.69 499 SER A N 1
ATOM 3585 C CA . SER A 1 499 ? -32.559 16.806 2.678 1.00 95.69 499 SER A CA 1
ATOM 3586 C C . SER A 1 499 ? -34.023 17.060 3.032 1.00 95.69 499 SER A C 1
ATOM 3588 O O . SER A 1 499 ? -34.525 16.579 4.052 1.00 95.69 499 SER A O 1
ATOM 3590 N N . VAL A 1 500 ? -34.731 17.798 2.171 1.00 94.75 500 VAL A N 1
ATOM 3591 C CA . VAL A 1 500 ? -36.171 18.069 2.331 1.00 94.75 500 VAL A CA 1
ATOM 3592 C C . VAL A 1 500 ? -36.979 16.857 1.860 1.00 94.75 500 VAL A C 1
ATOM 3594 O O . VAL A 1 500 ? -37.385 16.743 0.702 1.00 94.75 500 VAL A O 1
ATOM 3597 N N . ALA A 1 501 ? -37.176 15.915 2.773 1.00 95.00 501 ALA A N 1
ATOM 3598 C CA . ALA A 1 501 ? -37.966 14.706 2.597 1.00 95.00 501 ALA A CA 1
ATOM 3599 C C . ALA A 1 501 ? -38.409 14.192 3.970 1.00 95.00 501 ALA A C 1
ATOM 3601 O O . ALA A 1 501 ? -37.798 14.501 4.985 1.00 95.00 501 ALA A O 1
ATOM 3602 N N . ARG A 1 502 ? -39.451 13.358 4.022 1.00 96.12 502 ARG A N 1
ATOM 3603 C CA . ARG A 1 502 ? -39.880 12.745 5.286 1.00 96.12 502 ARG A CA 1
ATOM 3604 C C . ARG A 1 502 ? -38.727 11.952 5.919 1.00 96.12 502 ARG A C 1
ATOM 3606 O O . ARG A 1 502 ? -38.224 11.027 5.280 1.00 96.12 502 ARG A O 1
ATOM 3613 N N . GLY A 1 503 ? -38.356 12.301 7.148 1.00 92.69 503 GLY A N 1
ATOM 3614 C CA . GLY A 1 503 ? -37.305 11.623 7.908 1.00 92.69 503 GLY A CA 1
ATOM 3615 C C . GLY A 1 503 ? -37.827 10.787 9.067 1.00 92.69 503 GLY A C 1
ATOM 3616 O O . GLY A 1 503 ? -39.017 10.816 9.398 1.00 92.69 503 GLY A O 1
ATOM 3617 N N . ASP A 1 504 ? -36.906 10.048 9.678 1.00 95.69 504 ASP A N 1
ATOM 3618 C CA . ASP A 1 504 ? -37.162 9.263 10.878 1.00 95.69 504 ASP A CA 1
ATOM 3619 C C . ASP A 1 504 ? -36.925 10.119 12.126 1.00 95.69 504 ASP A C 1
ATOM 3621 O O . ASP A 1 504 ? -35.923 10.820 12.249 1.00 95.69 504 ASP A O 1
ATOM 3625 N N . THR A 1 505 ? -37.861 10.065 13.072 1.00 95.00 505 THR A N 1
ATOM 3626 C CA . THR A 1 505 ? -37.726 10.743 14.364 1.00 95.00 505 THR A CA 1
ATOM 3627 C C . THR A 1 505 ? -37.395 9.738 15.456 1.00 95.00 505 THR A C 1
ATOM 3629 O O . THR A 1 505 ? -37.967 8.644 15.462 1.00 95.00 505 THR A O 1
ATOM 3632 N N . MET A 1 506 ? -36.553 10.122 16.415 1.00 96.25 506 MET A N 1
ATOM 3633 C CA . MET A 1 506 ? -36.229 9.296 17.582 1.00 96.25 506 MET A CA 1
ATOM 3634 C C . MET A 1 506 ? -37.502 8.852 18.315 1.00 96.25 506 MET A C 1
ATOM 3636 O O . MET A 1 506 ? -38.408 9.652 18.569 1.00 96.25 506 MET A O 1
ATOM 3640 N N . THR A 1 507 ? -37.575 7.575 18.684 1.00 95.75 507 THR A N 1
ATOM 3641 C CA . THR A 1 507 ? -38.684 7.058 19.497 1.00 95.75 507 THR A CA 1
ATOM 3642 C C . THR A 1 507 ? -38.523 7.461 20.959 1.00 95.75 507 THR A C 1
ATOM 3644 O O . THR A 1 507 ? -37.399 7.556 21.441 1.00 95.75 507 THR A O 1
ATOM 3647 N N . GLU A 1 508 ? -39.625 7.641 21.690 1.00 94.62 508 GLU A N 1
ATOM 3648 C CA . GLU A 1 508 ? -39.575 7.880 23.138 1.00 94.62 508 GLU A CA 1
ATOM 3649 C C . GLU A 1 508 ? -39.757 6.578 23.934 1.00 94.62 508 GLU A C 1
ATOM 3651 O O . GLU A 1 508 ? -40.679 5.799 23.668 1.00 94.62 508 GLU A O 1
ATOM 3656 N N . ARG A 1 509 ? -38.910 6.365 24.948 1.00 92.38 509 ARG A N 1
ATOM 3657 C CA . ARG A 1 509 ? -39.000 5.256 25.914 1.00 92.38 509 ARG A CA 1
ATOM 3658 C C . ARG A 1 509 ? -39.018 5.803 27.343 1.00 92.38 509 ARG A C 1
ATOM 3660 O O . ARG A 1 509 ? -38.145 6.569 27.726 1.00 92.38 509 ARG A O 1
ATOM 3667 N N . SER A 1 510 ? -40.006 5.409 28.145 1.00 88.94 510 SER A N 1
ATOM 3668 C CA . SER A 1 510 ? -40.106 5.819 29.556 1.00 88.94 510 SER A CA 1
ATOM 3669 C C . SER A 1 510 ? -39.186 4.975 30.445 1.00 88.94 510 SER A C 1
ATOM 3671 O O . SER A 1 510 ? -39.157 3.753 30.297 1.00 88.94 510 SER A O 1
ATOM 3673 N N . VAL A 1 511 ? -38.446 5.618 31.357 1.00 85.50 511 VAL A N 1
ATOM 3674 C CA . VAL A 1 511 ? -37.371 5.002 32.172 1.00 85.50 511 VAL A CA 1
ATOM 3675 C C . VAL A 1 511 ? -37.396 5.435 33.648 1.00 85.50 511 VAL A C 1
ATOM 3677 O O . VAL A 1 511 ? -36.360 5.647 34.283 1.00 85.50 511 VAL A O 1
ATOM 3680 N N . SER A 1 512 ? -38.593 5.571 34.220 1.00 81.38 512 SER A N 1
ATOM 3681 C CA . SER A 1 512 ? -38.761 5.956 35.629 1.00 81.38 512 SER A CA 1
ATOM 3682 C C . SER A 1 512 ? -38.172 4.902 36.592 1.00 81.38 512 SER A C 1
ATOM 3684 O O . SER A 1 512 ? -38.596 3.746 36.546 1.00 81.38 512 SER A O 1
ATOM 3686 N N . PRO A 1 513 ? -37.258 5.269 37.512 1.00 79.56 513 PRO A N 1
ATOM 3687 C CA . PRO A 1 513 ? -36.673 4.329 38.473 1.00 79.56 513 PRO A CA 1
ATOM 3688 C C . PRO A 1 513 ? -37.577 4.075 39.699 1.00 79.56 513 PRO A C 1
ATOM 3690 O O . PRO A 1 513 ? -38.056 5.020 40.326 1.00 79.56 513 PRO A O 1
ATOM 3693 N N . ASP A 1 514 ? -37.745 2.803 40.096 1.00 68.12 514 ASP A N 1
ATOM 3694 C CA . ASP A 1 514 ? -38.520 2.388 41.290 1.00 68.12 514 ASP A CA 1
ATOM 3695 C C . ASP A 1 514 ? -37.657 2.165 42.560 1.00 68.12 514 ASP A C 1
ATOM 3697 O O . ASP A 1 514 ? -38.112 2.377 43.686 1.00 68.12 514 ASP A O 1
ATOM 3701 N N . THR A 1 515 ? -36.394 1.760 42.399 1.00 70.19 515 THR A N 1
ATOM 3702 C CA . THR A 1 515 ? -35.372 1.557 43.455 1.00 70.19 515 THR A CA 1
ATOM 3703 C C . THR A 1 515 ? -34.017 2.013 42.920 1.00 70.19 515 THR A C 1
ATOM 3705 O O . THR A 1 515 ? -33.879 2.054 41.708 1.00 70.19 515 THR A O 1
ATOM 3708 N N . ILE A 1 516 ? -33.033 2.362 43.758 1.00 68.19 516 ILE A N 1
ATOM 3709 C CA . ILE A 1 516 ? -31.706 2.871 43.333 1.00 68.19 516 ILE A CA 1
ATOM 3710 C C . ILE A 1 516 ? -30.610 1.958 43.887 1.00 68.19 516 ILE A C 1
ATOM 3712 O O . ILE A 1 516 ? -30.733 1.490 45.022 1.00 68.19 516 ILE A O 1
ATOM 3716 N N . THR A 1 517 ? -29.567 1.722 43.091 1.00 72.12 517 THR A N 1
ATOM 3717 C CA . THR A 1 517 ? -28.358 1.008 43.512 1.00 72.12 517 THR A CA 1
ATOM 3718 C C . THR A 1 517 ? -27.181 1.981 43.514 1.00 72.12 517 THR A C 1
ATOM 3720 O O . THR A 1 517 ? -26.813 2.494 42.461 1.00 72.12 517 THR A O 1
ATOM 3723 N N . ASP A 1 518 ? -26.615 2.240 44.693 1.00 68.06 518 ASP A N 1
ATOM 3724 C CA . ASP A 1 518 ? -25.484 3.160 44.867 1.00 68.06 518 ASP A CA 1
ATOM 3725 C C . ASP A 1 518 ? -24.143 2.442 44.650 1.00 68.06 518 ASP A C 1
ATOM 3727 O O . ASP A 1 518 ? -24.011 1.253 44.954 1.00 68.06 518 ASP A O 1
ATOM 3731 N N . GLY A 1 519 ? -23.126 3.192 44.210 1.00 72.50 519 GLY A N 1
ATOM 3732 C CA . GLY A 1 519 ? -21.737 2.718 44.135 1.00 72.50 519 GLY A CA 1
ATOM 3733 C C . GLY A 1 519 ? -21.461 1.729 43.003 1.00 72.50 519 GLY A C 1
ATOM 3734 O O . GLY A 1 519 ? -20.583 0.880 43.138 1.00 72.50 519 GLY A O 1
ATOM 3735 N N . LEU A 1 520 ? -22.234 1.805 41.919 1.00 83.94 520 LEU A N 1
ATOM 3736 C CA . LEU A 1 520 ? -21.963 1.044 40.705 1.00 83.94 520 LEU A CA 1
ATOM 3737 C C . LEU A 1 520 ? -20.707 1.575 40.008 1.00 83.94 520 LEU A C 1
ATOM 3739 O O . LEU A 1 520 ? -20.365 2.749 40.132 1.00 83.94 520 LEU A O 1
ATOM 3743 N N . VAL A 1 521 ? -20.059 0.693 39.257 1.00 87.88 521 VAL A N 1
ATOM 3744 C CA . VAL A 1 521 ? -18.944 1.005 38.360 1.00 87.88 521 VAL A CA 1
ATOM 3745 C C . VAL A 1 521 ? -19.205 0.345 37.010 1.00 87.88 521 VAL A C 1
ATOM 3747 O O . VAL A 1 521 ? -20.013 -0.588 36.931 1.00 87.88 521 VAL A O 1
ATOM 3750 N N . PHE A 1 522 ? -18.557 0.832 35.963 1.00 89.19 522 PHE A N 1
ATOM 3751 C CA . PHE A 1 522 ? -18.581 0.243 34.627 1.00 89.19 522 PHE A CA 1
ATOM 3752 C C . PHE A 1 522 ? -17.199 0.350 33.982 1.00 89.19 522 PHE A C 1
ATOM 3754 O O . PHE A 1 522 ? -16.387 1.175 34.401 1.00 89.19 522 PHE A O 1
ATOM 3761 N N . ALA A 1 523 ? -16.921 -0.504 32.998 1.00 91.00 523 ALA A N 1
ATOM 3762 C CA . ALA A 1 523 ? -15.700 -0.397 32.214 1.00 91.00 523 ALA A CA 1
ATOM 3763 C C . ALA A 1 523 ? -15.817 0.769 31.223 1.00 91.00 523 ALA A C 1
ATOM 3765 O O . ALA A 1 523 ? -16.793 0.845 30.477 1.00 91.00 523 ALA A O 1
ATOM 3766 N N . ASP A 1 524 ? -14.824 1.650 31.225 1.00 91.38 524 ASP A N 1
ATOM 3767 C CA . ASP A 1 524 ? -14.671 2.746 30.269 1.00 91.38 524 ASP A CA 1
ATOM 3768 C C . ASP A 1 524 ? -13.294 2.649 29.607 1.00 91.38 524 ASP A C 1
ATOM 3770 O O . ASP A 1 524 ? -12.355 2.117 30.211 1.00 91.38 524 ASP A O 1
ATOM 3774 N N . THR A 1 525 ? -13.170 3.144 28.379 1.00 93.25 525 THR A N 1
ATOM 3775 C CA . THR A 1 525 ? -11.944 3.032 27.584 1.00 93.25 525 THR A CA 1
ATOM 3776 C C . THR A 1 525 ? -11.532 4.396 27.055 1.00 93.25 525 THR A C 1
ATOM 3778 O O . THR A 1 525 ? -12.311 5.080 26.400 1.00 93.25 525 THR A O 1
ATOM 3781 N N . VAL A 1 526 ? -10.279 4.773 27.311 1.00 93.19 526 VAL A N 1
ATOM 3782 C CA . VAL A 1 526 ? -9.634 5.924 26.674 1.00 93.19 526 VAL A CA 1
ATOM 3783 C C . VAL A 1 526 ? -8.646 5.409 25.641 1.00 93.19 526 VAL A C 1
ATOM 3785 O O . VAL A 1 526 ? -7.708 4.693 25.988 1.00 93.19 526 VAL A O 1
ATOM 3788 N N . HIS A 1 527 ? -8.878 5.783 24.389 1.00 92.38 527 HIS A N 1
ATOM 3789 C CA . HIS A 1 527 ? -7.981 5.533 23.272 1.00 92.38 527 HIS A CA 1
ATOM 3790 C C . HIS A 1 527 ? -6.907 6.630 23.210 1.00 92.38 527 HIS A C 1
ATOM 3792 O O . HIS A 1 527 ? -7.215 7.813 23.383 1.00 92.38 527 HIS A O 1
ATOM 3798 N N . LEU A 1 528 ? -5.647 6.231 23.042 1.00 93.38 528 LEU A N 1
ATOM 3799 C CA . LEU A 1 528 ? -4.477 7.101 22.992 1.00 93.38 528 LEU A CA 1
ATOM 3800 C C . LEU A 1 528 ? -3.707 6.830 21.702 1.00 93.38 528 LEU A C 1
ATOM 3802 O O . LEU A 1 528 ? -3.144 5.748 21.541 1.00 93.38 528 LEU A O 1
ATOM 3806 N N . GLU A 1 529 ? -3.650 7.829 20.838 1.00 88.81 529 GLU A N 1
ATOM 3807 C CA . GLU A 1 529 ? -2.956 7.774 19.558 1.00 88.81 529 GLU A CA 1
ATOM 3808 C C . GLU A 1 529 ? -2.745 9.212 19.065 1.00 88.81 529 GLU A C 1
ATOM 3810 O O . GLU A 1 529 ? -3.583 10.088 19.309 1.00 88.81 529 GLU A O 1
ATOM 3815 N N . GLU A 1 530 ? -1.613 9.484 18.419 1.00 87.88 530 GLU A N 1
ATOM 3816 C CA . GLU A 1 530 ? -1.434 10.694 17.615 1.00 87.88 530 GLU A CA 1
ATOM 3817 C C . GLU A 1 530 ? -0.749 10.298 16.313 1.00 87.88 530 GLU A C 1
ATOM 3819 O O . GLU A 1 530 ? 0.326 9.720 16.341 1.00 87.88 530 GLU A O 1
ATOM 3824 N N . ASN A 1 531 ? -1.303 10.665 15.170 1.00 84.88 531 ASN A N 1
ATOM 3825 C CA . ASN A 1 531 ? -0.703 10.326 13.885 1.00 84.88 531 ASN A CA 1
ATOM 3826 C C . ASN A 1 531 ? 0.474 11.284 13.631 1.00 84.88 531 ASN A C 1
ATOM 3828 O O . ASN A 1 531 ? 0.254 12.481 13.452 1.00 84.88 531 ASN A O 1
ATOM 3832 N N . LEU A 1 532 ? 1.721 10.795 13.662 1.00 81.56 532 LEU A N 1
ATOM 3833 C CA . LEU A 1 532 ? 2.924 11.646 13.568 1.00 81.56 532 LEU A CA 1
ATOM 3834 C C . LEU A 1 532 ? 3.943 11.178 12.522 1.00 81.56 532 LEU A C 1
ATOM 3836 O O . LEU A 1 532 ? 4.672 12.004 11.969 1.00 81.56 532 LEU A O 1
ATOM 3840 N N . ILE A 1 533 ? 4.036 9.872 12.272 1.00 77.94 533 ILE A N 1
ATOM 3841 C CA . ILE A 1 533 ? 5.058 9.269 11.411 1.00 77.94 533 ILE A CA 1
ATOM 3842 C C . ILE A 1 533 ? 4.372 8.474 10.307 1.00 77.94 533 ILE A C 1
ATOM 3844 O O . ILE A 1 533 ? 3.556 7.609 10.582 1.00 77.94 533 ILE A O 1
ATOM 3848 N N . GLN A 1 534 ? 4.725 8.733 9.054 1.00 78.00 534 GLN A N 1
ATOM 3849 C CA . GLN A 1 534 ? 4.225 7.955 7.921 1.00 78.00 534 GLN A CA 1
ATOM 3850 C C . GLN A 1 534 ? 4.967 6.609 7.807 1.00 78.00 534 GLN A C 1
ATOM 3852 O O . GLN A 1 534 ? 6.198 6.577 7.785 1.00 78.00 534 GLN A O 1
ATOM 3857 N N . GLY A 1 535 ? 4.241 5.504 7.669 1.00 74.06 535 GLY A N 1
ATOM 3858 C CA . GLY A 1 535 ? 4.790 4.165 7.427 1.00 74.06 535 GLY A CA 1
ATOM 3859 C C . GLY A 1 535 ? 4.392 3.600 6.069 1.00 74.06 535 GLY A C 1
ATOM 3860 O O . GLY A 1 535 ? 4.107 2.415 5.935 1.00 74.06 535 GLY A O 1
ATOM 3861 N N . ILE A 1 536 ? 4.396 4.446 5.039 1.00 75.38 536 ILE A N 1
ATOM 3862 C CA . ILE A 1 536 ? 3.950 4.078 3.690 1.00 75.38 536 ILE A CA 1
ATOM 3863 C C . ILE A 1 536 ? 4.761 2.949 3.023 1.00 75.38 536 ILE A C 1
ATOM 3865 O O . ILE A 1 536 ? 4.270 2.372 2.062 1.00 75.38 536 ILE A O 1
ATOM 3869 N N . LEU A 1 537 ? 5.973 2.613 3.496 1.00 69.88 537 LEU A N 1
ATOM 3870 C CA . LEU A 1 537 ? 6.724 1.459 2.960 1.00 69.88 537 LEU A CA 1
ATOM 3871 C C . LEU A 1 537 ? 6.507 0.148 3.726 1.00 69.88 537 LEU A C 1
ATOM 3873 O O . LEU A 1 537 ? 6.964 -0.887 3.256 1.00 69.88 537 LEU A O 1
ATOM 3877 N N . VAL A 1 538 ? 5.860 0.187 4.894 1.00 67.25 538 VAL A N 1
ATOM 3878 C CA . VAL A 1 538 ? 5.537 -1.020 5.681 1.00 67.25 538 VAL A CA 1
ATOM 3879 C C . VAL A 1 538 ? 4.049 -1.349 5.647 1.00 67.25 538 VAL A C 1
ATOM 3881 O O . VAL A 1 538 ? 3.674 -2.505 5.825 1.00 67.25 538 VAL A O 1
ATOM 3884 N N . ALA A 1 539 ? 3.203 -0.352 5.388 1.00 71.06 539 ALA A N 1
ATOM 3885 C CA . ALA A 1 539 ? 1.771 -0.546 5.251 1.00 71.06 539 ALA A CA 1
ATOM 3886 C C . ALA A 1 539 ? 1.434 -1.452 4.057 1.00 71.06 539 ALA A C 1
ATOM 3888 O O . ALA A 1 539 ? 1.990 -1.314 2.967 1.00 71.06 539 ALA A O 1
ATOM 3889 N N . GLN A 1 540 ? 0.501 -2.370 4.303 1.00 69.38 540 GLN A N 1
ATOM 3890 C CA . GLN A 1 540 ? 0.105 -3.436 3.380 1.00 69.38 540 GLN A CA 1
ATOM 3891 C C . GLN A 1 540 ? -1.247 -3.163 2.703 1.00 69.38 540 GLN A C 1
ATOM 3893 O O . GLN A 1 540 ? -1.586 -3.822 1.726 1.00 69.38 540 GLN A O 1
ATOM 3898 N N . ASP A 1 541 ? -2.017 -2.184 3.188 1.00 78.06 541 ASP A N 1
ATOM 3899 C CA . ASP A 1 541 ? -3.264 -1.746 2.559 1.00 78.06 541 ASP A CA 1
ATOM 3900 C C . ASP A 1 541 ? -3.249 -0.219 2.348 1.00 78.06 541 ASP A C 1
ATOM 3902 O O . ASP A 1 541 ? -3.168 0.539 3.319 1.00 78.06 541 ASP A O 1
ATOM 3906 N N . PRO A 1 542 ? -3.370 0.270 1.098 1.00 80.88 542 PRO A N 1
ATOM 3907 C CA . PRO A 1 542 ? -3.437 1.701 0.791 1.00 80.88 542 PRO A CA 1
ATOM 3908 C C . PRO A 1 542 ? -4.688 2.427 1.305 1.00 80.88 542 PRO A C 1
ATOM 3910 O O . PRO A 1 542 ? -4.782 3.651 1.165 1.00 80.88 542 PRO A O 1
ATOM 3913 N N . ASN A 1 543 ? -5.658 1.705 1.867 1.00 83.44 543 ASN A N 1
ATOM 3914 C CA . ASN A 1 543 ? -6.887 2.256 2.435 1.00 83.44 543 ASN A CA 1
ATOM 3915 C C . ASN A 1 543 ? -6.938 2.184 3.970 1.00 83.44 543 ASN A C 1
ATOM 3917 O O . ASN A 1 543 ? -7.902 2.693 4.553 1.00 83.44 543 ASN A O 1
ATOM 3921 N N . GLU A 1 544 ? -5.937 1.578 4.613 1.00 81.56 544 GLU A N 1
ATOM 3922 C CA . GLU A 1 544 ? -5.814 1.520 6.072 1.00 81.56 544 GLU A CA 1
ATOM 3923 C C . GLU A 1 544 ? -4.935 2.647 6.625 1.00 81.56 544 GLU A C 1
ATOM 3925 O O . GLU A 1 544 ? -4.343 3.432 5.877 1.00 81.56 544 GLU A O 1
ATOM 3930 N N . ASP A 1 545 ? -4.913 2.778 7.954 1.00 81.12 545 ASP A N 1
ATOM 3931 C CA . ASP A 1 545 ? -4.059 3.764 8.603 1.00 81.12 545 ASP A CA 1
ATOM 3932 C C . ASP A 1 545 ? -2.589 3.364 8.441 1.00 81.12 545 ASP A C 1
ATOM 3934 O O . ASP A 1 545 ? -2.163 2.281 8.832 1.00 81.12 545 ASP A O 1
ATOM 3938 N N . TYR A 1 546 ? -1.818 4.252 7.825 1.00 82.81 546 TYR A N 1
ATOM 3939 C CA . TYR A 1 546 ? -0.374 4.123 7.673 1.00 82.81 546 TYR A CA 1
ATOM 3940 C C . TYR A 1 546 ? 0.369 5.190 8.476 1.00 82.81 546 TYR A C 1
ATOM 3942 O O . TYR A 1 546 ? 1.527 5.498 8.176 1.00 82.81 546 TYR A O 1
ATOM 3950 N N . TRP A 1 547 ? -0.289 5.795 9.462 1.00 85.38 547 TRP A N 1
ATOM 3951 C CA . TRP A 1 547 ? 0.310 6.731 10.393 1.00 85.38 547 TRP A CA 1
ATOM 3952 C C . TRP A 1 547 ? 0.583 6.059 11.729 1.00 85.38 547 TRP A C 1
ATOM 3954 O O . TRP A 1 547 ? -0.263 5.387 12.288 1.00 85.38 547 TRP A O 1
ATOM 3964 N N . TYR A 1 548 ? 1.775 6.303 12.253 1.00 85.50 548 TYR A N 1
ATOM 3965 C CA . TYR A 1 548 ? 2.244 5.778 13.522 1.00 85.50 548 TYR A CA 1
ATOM 3966 C C . TYR A 1 548 ? 2.482 6.914 14.504 1.00 85.50 548 TYR A C 1
ATOM 3968 O O . TYR A 1 548 ? 2.793 8.050 14.115 1.00 85.50 548 TYR A O 1
ATOM 3976 N N . TRP A 1 549 ? 2.409 6.589 15.792 1.00 88.94 549 TRP A N 1
ATOM 3977 C CA . TRP A 1 549 ? 2.509 7.584 16.842 1.00 88.94 549 TRP A CA 1
ATOM 3978 C C . TRP A 1 549 ? 3.936 7.930 17.234 1.00 88.94 549 TRP A C 1
ATOM 3980 O O . TRP A 1 549 ? 4.334 9.092 17.144 1.00 88.94 549 TRP A O 1
ATOM 3990 N N . GLN A 1 550 ? 4.746 6.968 17.674 1.00 87.62 550 GLN A N 1
ATOM 3991 C CA . GLN A 1 550 ? 6.098 7.271 18.160 1.00 87.62 550 GLN A CA 1
ATOM 3992 C C . GLN A 1 550 ? 7.106 6.192 17.769 1.00 87.62 550 GLN A C 1
ATOM 3994 O O . GLN A 1 550 ? 6.844 5.007 17.933 1.00 87.62 550 GLN A O 1
ATOM 3999 N N . LEU A 1 551 ? 8.293 6.601 17.309 1.00 84.12 551 LEU A N 1
ATOM 4000 C CA . LEU A 1 551 ? 9.420 5.694 17.077 1.00 84.12 551 LEU A CA 1
ATOM 4001 C C . LEU A 1 551 ? 10.172 5.411 18.383 1.00 84.12 551 LEU A C 1
ATOM 4003 O O . LEU A 1 551 ? 10.626 6.331 19.074 1.00 84.12 551 LEU A O 1
ATOM 4007 N N . VAL A 1 552 ? 10.397 4.131 18.651 1.00 88.06 552 VAL A N 1
ATOM 4008 C CA . VAL A 1 552 ? 11.149 3.619 19.792 1.00 88.06 552 VAL A CA 1
ATOM 4009 C C . VAL A 1 552 ? 12.374 2.847 19.292 1.00 88.06 552 VAL A C 1
ATOM 4011 O O . VAL A 1 552 ? 12.254 1.902 18.516 1.00 88.06 552 VAL A O 1
ATOM 4014 N N . THR A 1 553 ? 13.567 3.245 19.734 1.00 83.38 553 THR A N 1
ATOM 4015 C CA . THR A 1 553 ? 14.848 2.640 19.337 1.00 83.38 553 THR A CA 1
ATOM 4016 C C . THR A 1 553 ? 15.571 2.066 20.555 1.00 83.38 553 THR A C 1
ATOM 4018 O O . THR A 1 553 ? 15.708 2.724 21.588 1.00 83.38 553 THR A O 1
ATOM 4021 N N . ALA A 1 554 ? 16.098 0.848 20.427 1.00 82.75 554 ALA A N 1
ATOM 4022 C CA . ALA A 1 554 ? 16.982 0.220 21.411 1.00 82.75 554 ALA A CA 1
ATOM 4023 C C . ALA A 1 554 ? 18.472 0.540 21.183 1.00 82.75 554 ALA A C 1
ATOM 4025 O O . ALA A 1 554 ? 19.313 0.120 21.984 1.00 82.75 554 ALA A O 1
ATOM 4026 N N . SER A 1 555 ? 18.783 1.297 20.120 1.00 73.44 555 SER A N 1
ATOM 4027 C CA . SER A 1 555 ? 20.148 1.619 19.688 1.00 73.44 555 SER A CA 1
ATOM 4028 C C . SER A 1 555 ? 20.986 2.202 20.836 1.00 73.44 555 SER A C 1
ATOM 4030 O O . SER A 1 555 ? 20.570 3.192 21.450 1.00 73.44 555 SER A O 1
ATOM 4032 N N . PRO A 1 556 ? 22.181 1.650 21.129 1.00 69.56 556 PRO A N 1
ATOM 4033 C CA . PRO A 1 556 ? 23.028 2.116 22.228 1.00 69.56 556 PRO A CA 1
ATOM 4034 C C . PRO A 1 556 ? 23.420 3.595 22.149 1.00 69.56 556 PRO A C 1
ATOM 4036 O O . PRO A 1 556 ? 23.554 4.246 23.190 1.00 69.56 556 PRO A O 1
ATOM 4039 N N . ASP A 1 557 ? 23.596 4.129 20.940 1.00 63.09 557 ASP A N 1
ATOM 4040 C CA . ASP A 1 557 ? 23.987 5.526 20.750 1.00 63.09 557 ASP A CA 1
ATOM 4041 C C . ASP A 1 557 ? 22.806 6.487 20.942 1.00 63.09 557 ASP A C 1
ATOM 4043 O O . ASP A 1 557 ? 23.008 7.653 21.307 1.00 63.09 557 ASP A O 1
ATOM 4047 N N . ILE A 1 558 ? 21.572 6.029 20.688 1.00 64.81 558 ILE A N 1
ATOM 4048 C CA . ILE A 1 558 ? 20.373 6.877 20.649 1.00 64.81 558 ILE A CA 1
ATOM 4049 C C . ILE A 1 558 ? 19.139 6.067 21.064 1.00 64.81 558 ILE A C 1
ATOM 4051 O O . ILE A 1 558 ? 18.287 5.799 20.221 1.00 64.81 558 ILE A O 1
ATOM 4055 N N . PRO A 1 559 ? 19.007 5.669 22.338 1.00 75.62 559 PRO A N 1
ATOM 4056 C CA . PRO A 1 559 ? 17.785 5.031 22.793 1.00 75.62 559 PRO A CA 1
ATOM 4057 C C . PRO A 1 559 ? 16.666 6.074 22.871 1.00 75.62 559 PRO A C 1
ATOM 4059 O O . PRO A 1 559 ? 16.859 7.155 23.443 1.00 75.62 559 PRO A O 1
ATOM 4062 N N . THR A 1 560 ? 15.501 5.759 22.315 1.00 83.44 560 THR A N 1
ATOM 4063 C CA . THR A 1 560 ? 14.293 6.577 22.468 1.00 83.44 560 THR A CA 1
ATOM 4064 C C . THR A 1 560 ? 13.239 5.827 23.267 1.00 83.44 560 THR A C 1
ATOM 4066 O O . THR A 1 560 ? 13.141 4.605 23.213 1.00 83.44 560 THR A O 1
ATOM 4069 N N . ASP A 1 561 ? 12.440 6.587 24.012 1.00 90.81 561 ASP A N 1
ATOM 4070 C CA . ASP A 1 561 ? 11.243 6.093 24.679 1.00 90.81 561 ASP A CA 1
ATOM 4071 C C . ASP A 1 561 ? 10.030 6.766 24.036 1.00 90.81 561 ASP A C 1
ATOM 4073 O O . ASP A 1 561 ? 10.078 7.958 23.716 1.00 90.81 561 ASP A O 1
ATOM 4077 N N . ALA A 1 562 ? 8.927 6.034 23.943 1.00 92.00 562 ALA A N 1
ATOM 4078 C CA . ALA A 1 562 ? 7.613 6.600 23.705 1.00 92.00 562 ALA A CA 1
ATOM 4079 C C . ALA A 1 562 ? 6.970 6.988 25.044 1.00 92.00 562 ALA A C 1
ATOM 4081 O O . ALA A 1 562 ? 6.987 6.222 26.014 1.00 92.00 562 ALA A O 1
ATOM 4082 N N . GLU A 1 563 ? 6.419 8.195 25.134 1.00 93.50 563 GLU A N 1
ATOM 4083 C CA . GLU A 1 563 ? 5.849 8.713 26.371 1.00 93.50 563 GLU A CA 1
ATOM 4084 C C . GLU A 1 563 ? 4.727 9.726 26.133 1.00 93.50 563 GLU A C 1
ATOM 4086 O O . GLU A 1 563 ? 4.878 10.675 25.363 1.00 93.50 563 GLU A O 1
ATOM 4091 N N . THR A 1 564 ? 3.623 9.569 26.868 1.00 95.06 564 THR A N 1
ATOM 4092 C CA . THR A 1 564 ? 2.499 10.510 26.843 1.00 95.06 564 THR A CA 1
ATOM 4093 C C . THR A 1 564 ? 1.828 10.663 28.211 1.00 95.06 564 THR A C 1
ATOM 4095 O O . THR A 1 564 ? 1.971 9.819 29.104 1.00 95.06 564 THR A O 1
ATOM 4098 N N . SER A 1 565 ? 1.075 11.749 28.389 1.00 95.75 565 SER A N 1
ATOM 4099 C CA . SER A 1 565 ? 0.201 11.963 29.547 1.00 95.75 565 SER A CA 1
ATOM 4100 C C . SER A 1 565 ? -1.261 11.893 29.127 1.00 95.75 565 SER A C 1
ATOM 4102 O O . SER A 1 565 ? -1.635 12.467 28.112 1.00 95.75 565 SER A O 1
ATOM 4104 N N . PHE A 1 566 ? -2.098 11.260 29.943 1.00 95.62 566 PHE A N 1
ATOM 4105 C CA . PHE A 1 566 ? -3.529 11.121 29.675 1.00 95.62 566 PHE A CA 1
ATOM 4106 C C . PHE A 1 566 ? -4.356 11.324 30.944 1.00 95.62 566 PHE A C 1
ATOM 4108 O O . PHE A 1 566 ? -3.892 11.061 32.059 1.00 95.62 566 PHE A O 1
ATOM 4115 N N . ALA A 1 567 ? -5.585 11.808 30.778 1.00 94.81 567 ALA A N 1
ATOM 4116 C CA . ALA A 1 567 ? -6.505 12.066 31.878 1.00 94.81 567 ALA A CA 1
ATOM 4117 C C . ALA A 1 567 ? -7.634 11.032 31.906 1.00 94.81 567 ALA A C 1
ATOM 4119 O O . ALA A 1 567 ? -8.123 10.626 30.857 1.00 94.81 567 ALA A O 1
ATOM 4120 N N . LEU A 1 568 ? -8.051 10.634 33.108 1.00 93.75 568 LEU A N 1
ATOM 4121 C CA . LEU A 1 568 ? -9.196 9.749 33.338 1.00 93.75 568 LEU A CA 1
ATOM 4122 C C . LEU A 1 568 ? -10.195 10.438 34.272 1.00 93.75 568 LEU A C 1
ATOM 4124 O O . LEU A 1 568 ? -9.798 11.173 35.181 1.00 93.75 568 LEU A O 1
ATOM 4128 N N . GLU A 1 569 ? -11.488 10.187 34.085 1.00 91.62 569 GLU A N 1
ATOM 4129 C CA . GLU A 1 569 ? -12.535 10.697 34.976 1.00 91.62 569 GLU A CA 1
ATOM 4130 C C . GLU A 1 569 ? -12.998 9.619 35.962 1.00 91.62 569 GLU A C 1
ATOM 4132 O O . GLU A 1 569 ? -13.073 8.456 35.607 1.00 91.62 569 GLU A O 1
ATOM 4137 N N . ASP A 1 570 ? -13.333 10.003 37.199 1.00 91.44 570 ASP A N 1
ATOM 4138 C CA . ASP A 1 570 ? -13.985 9.150 38.217 1.00 91.44 570 ASP A CA 1
ATOM 4139 C C . ASP A 1 570 ? -13.445 7.704 38.328 1.00 91.44 570 ASP A C 1
ATOM 4141 O O . ASP A 1 570 ? -14.191 6.722 38.340 1.00 91.44 570 ASP A O 1
ATOM 4145 N N . VAL A 1 571 ? -12.117 7.569 38.392 1.00 93.44 571 VAL A N 1
ATOM 4146 C CA . VAL A 1 571 ? -11.428 6.276 38.498 1.00 93.44 571 VAL A CA 1
ATOM 4147 C C . VAL A 1 571 ? -11.849 5.551 39.782 1.00 93.44 571 VAL A C 1
ATOM 4149 O O . VAL A 1 571 ? -11.567 6.005 40.893 1.00 93.44 571 VAL A O 1
ATOM 4152 N N . ALA A 1 572 ? -12.484 4.390 39.632 1.00 91.69 572 ALA A N 1
ATOM 4153 C CA . ALA A 1 572 ? -12.996 3.574 40.732 1.00 91.69 572 ALA A CA 1
ATOM 4154 C C . ALA A 1 572 ? -12.215 2.263 40.943 1.00 91.69 572 ALA A C 1
ATOM 4156 O O . ALA A 1 572 ? -12.341 1.637 41.998 1.00 91.69 572 ALA A O 1
ATOM 4157 N N . GLY A 1 573 ? -11.389 1.853 39.977 1.00 91.94 573 GLY A N 1
ATOM 4158 C CA . GLY A 1 573 ? -10.550 0.659 40.061 1.00 91.94 573 GLY A CA 1
ATOM 4159 C C . GLY A 1 573 ? -9.508 0.588 38.947 1.00 91.94 573 GLY A C 1
ATOM 4160 O O . GLY A 1 573 ? -9.380 1.509 38.141 1.00 91.94 573 GLY A O 1
ATOM 4161 N N . GLY A 1 574 ? -8.742 -0.502 38.934 1.00 92.25 574 GLY A N 1
ATOM 4162 C CA . GLY A 1 574 ? -7.801 -0.832 37.867 1.00 92.25 574 GLY A CA 1
ATOM 4163 C C . GLY A 1 574 ? -8.501 -1.278 36.579 1.00 92.25 574 GLY A C 1
ATOM 4164 O O . GLY A 1 574 ? -9.674 -0.979 36.343 1.00 92.25 574 GLY A O 1
ATOM 4165 N N . GLY A 1 575 ? -7.774 -2.010 35.739 1.00 94.62 575 GLY A N 1
ATOM 4166 C CA . GLY A 1 575 ? -8.278 -2.456 34.443 1.00 94.62 575 GLY A CA 1
ATOM 4167 C C . GLY A 1 575 ? -7.188 -3.074 33.577 1.00 94.62 575 GLY A C 1
ATOM 4168 O O . GLY A 1 575 ? -6.426 -3.915 34.055 1.00 94.62 575 GLY A O 1
ATOM 4169 N N . SER A 1 576 ? -7.099 -2.662 32.318 1.00 97.62 576 SER A N 1
ATOM 4170 C CA . SER A 1 576 ? -6.103 -3.155 31.367 1.00 97.62 576 SER A CA 1
ATOM 4171 C C . SER A 1 576 ? -5.595 -2.054 30.444 1.00 97.62 576 SER A C 1
ATOM 4173 O O . SER A 1 576 ? -6.360 -1.196 30.013 1.00 97.62 576 SER A O 1
ATOM 4175 N N . LEU A 1 577 ? -4.312 -2.126 30.107 1.00 98.25 577 LEU A N 1
ATOM 4176 C CA . LEU A 1 577 ? -3.674 -1.340 29.060 1.00 98.25 577 LEU A CA 1
ATOM 4177 C C . LEU A 1 577 ? -3.393 -2.269 27.884 1.00 98.25 577 LEU A C 1
ATOM 4179 O O . LEU A 1 577 ? -2.662 -3.244 28.046 1.00 98.25 577 LEU A O 1
ATOM 4183 N N . ARG A 1 578 ? -3.937 -1.957 26.719 1.00 98.50 578 ARG A N 1
ATOM 4184 C CA . ARG A 1 578 ? -3.551 -2.571 25.450 1.00 98.50 578 ARG A CA 1
ATOM 4185 C C . ARG A 1 578 ? -2.598 -1.620 24.742 1.00 98.50 578 ARG A C 1
ATOM 4187 O O . ARG A 1 578 ? -2.923 -0.446 24.631 1.00 98.50 578 ARG A O 1
ATOM 4194 N N . VAL A 1 579 ? -1.449 -2.105 24.291 1.00 97.62 579 VAL A N 1
ATOM 4195 C CA . VAL A 1 579 ? -0.529 -1.354 23.424 1.00 97.62 579 VAL A CA 1
ATOM 4196 C C . VAL A 1 579 ? -0.427 -2.069 22.086 1.00 97.62 579 VAL A C 1
ATOM 4198 O O . VAL A 1 579 ? 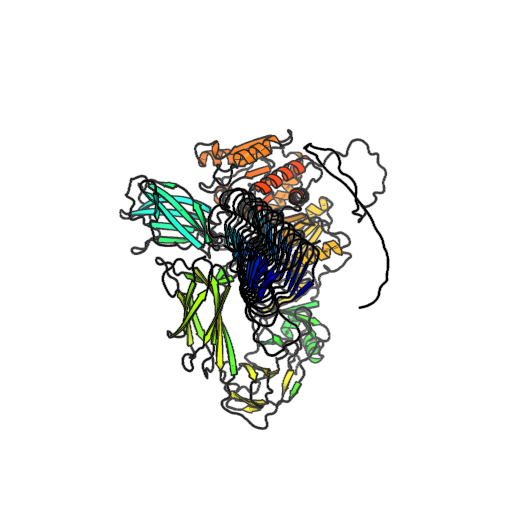-0.333 -3.299 22.060 1.00 97.62 579 VAL A O 1
ATOM 4201 N N . ARG A 1 580 ? -0.451 -1.299 21.003 1.00 95.50 580 ARG A N 1
ATOM 4202 C CA . ARG A 1 580 ? -0.198 -1.762 19.640 1.00 95.50 580 ARG A CA 1
ATOM 4203 C C . ARG A 1 580 ? 1.166 -1.242 19.223 1.00 95.50 580 ARG A C 1
ATOM 4205 O O . ARG A 1 580 ? 1.463 -0.058 19.371 1.00 95.50 580 ARG A O 1
ATOM 4212 N N . LEU A 1 581 ? 2.020 -2.154 18.805 1.00 93.06 581 LEU A N 1
ATOM 4213 C CA . LEU A 1 581 ? 3.402 -1.919 18.428 1.00 93.06 581 LEU A CA 1
ATOM 4214 C C . LEU A 1 581 ? 3.587 -2.395 16.989 1.00 93.06 581 LEU A C 1
ATOM 4216 O O . LEU A 1 581 ? 2.841 -3.253 16.532 1.00 93.06 581 LEU A O 1
ATOM 4220 N N . HIS A 1 582 ? 4.591 -1.879 16.295 1.00 85.50 582 HIS A N 1
ATOM 4221 C CA . HIS A 1 582 ? 4.955 -2.370 14.970 1.00 85.50 582 HIS A CA 1
ATOM 4222 C C . HIS A 1 582 ? 6.469 -2.416 14.840 1.00 85.50 582 HIS A C 1
ATOM 4224 O O . HIS A 1 582 ? 7.133 -1.388 14.963 1.00 85.50 582 HIS A O 1
ATOM 4230 N N . GLY A 1 583 ? 7.033 -3.595 14.622 1.00 80.31 583 GLY A N 1
ATOM 4231 C CA . GLY A 1 583 ? 8.474 -3.748 14.444 1.00 80.31 583 GLY A CA 1
ATOM 4232 C C . GLY A 1 583 ? 8.921 -3.156 13.120 1.00 80.31 583 GLY A C 1
ATOM 4233 O O . GLY A 1 583 ? 8.183 -3.191 12.143 1.00 80.31 583 GLY A O 1
ATOM 4234 N N . VAL A 1 584 ? 10.108 -2.564 13.083 1.00 69.19 584 VAL A N 1
ATOM 4235 C CA . VAL A 1 584 ? 10.711 -2.065 11.834 1.00 69.19 584 VAL A CA 1
ATOM 4236 C C . VAL A 1 584 ? 12.182 -2.458 11.698 1.00 69.19 584 VAL A C 1
ATOM 4238 O O . VAL A 1 584 ? 12.886 -1.963 10.830 1.00 69.19 584 VAL A O 1
ATOM 4241 N N . SER A 1 585 ? 12.659 -3.375 12.539 1.00 69.12 585 SER A N 1
ATOM 4242 C CA . SER A 1 585 ? 13.959 -4.037 12.393 1.00 69.12 585 SER A CA 1
ATOM 4243 C C . SER A 1 585 ? 13.781 -5.545 12.537 1.00 69.12 585 SER A C 1
ATOM 4245 O O . SER A 1 585 ? 12.899 -5.984 13.267 1.00 69.12 585 SER A O 1
ATOM 4247 N N . TYR A 1 586 ? 14.659 -6.342 11.932 1.00 65.00 586 TYR A N 1
ATOM 4248 C CA . TYR A 1 586 ? 14.629 -7.802 12.089 1.00 65.00 586 TYR A CA 1
ATOM 4249 C C . TYR A 1 586 ? 15.094 -8.289 13.472 1.00 65.00 586 TYR A C 1
ATOM 4251 O O . TYR A 1 586 ? 14.823 -9.428 13.852 1.00 65.00 586 TYR A O 1
ATOM 4259 N N . ASP A 1 587 ? 15.764 -7.431 14.248 1.00 72.25 587 ASP A N 1
ATOM 4260 C CA . ASP A 1 587 ? 16.180 -7.741 15.614 1.00 72.25 587 ASP A CA 1
ATOM 4261 C C . ASP A 1 587 ? 14.992 -8.072 16.531 1.00 72.25 587 ASP A C 1
ATOM 4263 O O . ASP A 1 587 ? 13.981 -7.367 16.511 1.00 72.25 587 ASP A O 1
ATOM 4267 N N . PRO A 1 588 ? 15.124 -9.076 17.419 1.00 82.06 588 PRO A N 1
ATOM 4268 C CA . PRO A 1 588 ? 14.125 -9.343 18.439 1.00 82.06 588 PRO A CA 1
ATOM 4269 C C . PRO A 1 588 ? 13.809 -8.106 19.278 1.00 82.06 588 PRO A C 1
ATOM 4271 O O . PRO A 1 588 ? 14.686 -7.499 19.899 1.00 82.06 588 PRO A O 1
ATOM 4274 N N . HIS A 1 589 ? 12.528 -7.780 19.375 1.00 85.50 589 HIS A N 1
ATOM 4275 C CA . HIS A 1 589 ? 12.055 -6.648 20.149 1.00 85.50 589 HIS A CA 1
ATOM 4276 C C . HIS A 1 589 ? 11.754 -7.081 21.581 1.00 85.50 589 HIS A C 1
ATOM 4278 O O . HIS A 1 589 ? 11.003 -8.028 21.820 1.00 85.50 589 HIS A O 1
ATOM 4284 N N . SER A 1 590 ? 12.302 -6.362 22.562 1.00 94.25 590 SER A N 1
ATOM 4285 C CA . SER A 1 590 ? 11.934 -6.499 23.976 1.00 94.25 590 SER A CA 1
ATOM 4286 C C . SER A 1 590 ? 11.503 -5.146 24.518 1.00 94.25 590 SER A C 1
ATOM 4288 O O . SER A 1 590 ? 12.300 -4.208 24.548 1.00 94.25 590 SER A O 1
ATOM 4290 N N . VAL A 1 591 ? 10.245 -5.052 24.950 1.00 96.56 591 VAL A N 1
ATOM 4291 C CA . VAL A 1 591 ? 9.577 -3.779 25.246 1.00 96.56 591 VAL A CA 1
ATOM 4292 C C . VAL A 1 591 ? 8.999 -3.778 26.653 1.00 96.56 591 VAL A C 1
ATOM 4294 O O . VAL A 1 591 ? 8.149 -4.602 26.992 1.00 96.56 591 VAL A O 1
ATOM 4297 N N . ASP A 1 592 ? 9.428 -2.816 27.463 1.00 97.94 592 ASP A N 1
ATOM 4298 C CA . ASP A 1 592 ? 8.912 -2.551 28.800 1.00 97.94 592 ASP A CA 1
ATOM 4299 C C . ASP A 1 592 ? 7.813 -1.481 28.756 1.00 97.94 592 ASP A C 1
ATOM 4301 O O . ASP A 1 592 ? 7.956 -0.430 28.124 1.00 97.94 592 ASP A O 1
ATOM 4305 N N . VAL A 1 593 ? 6.721 -1.727 29.487 1.00 98.19 593 VAL A N 1
ATOM 4306 C CA . VAL A 1 593 ? 5.560 -0.828 29.542 1.00 98.19 593 VAL A CA 1
ATOM 4307 C C . VAL A 1 593 ? 5.305 -0.363 30.974 1.00 98.19 593 VAL A C 1
ATOM 4309 O O . VAL A 1 593 ? 5.059 -1.169 31.879 1.00 98.19 593 VAL A O 1
ATOM 4312 N N . TRP A 1 594 ? 5.332 0.955 31.193 1.00 98.12 594 TRP A N 1
ATOM 4313 C CA . TRP A 1 594 ? 5.097 1.581 32.496 1.00 98.12 594 TRP A CA 1
ATOM 4314 C C . TRP A 1 594 ? 3.871 2.490 32.496 1.00 98.12 594 TRP A C 1
ATOM 4316 O O . TRP A 1 594 ? 3.666 3.289 31.585 1.00 98.12 594 TRP A O 1
ATOM 4326 N N . VAL A 1 595 ? 3.144 2.472 33.614 1.00 97.88 595 VAL A N 1
ATOM 4327 C CA . VAL A 1 595 ? 2.124 3.474 33.946 1.00 97.88 595 VAL A CA 1
ATOM 4328 C C . VAL A 1 595 ? 2.467 4.109 35.288 1.00 97.88 595 VAL A C 1
ATOM 4330 O O . VAL A 1 595 ? 2.756 3.410 36.261 1.00 97.88 595 VAL A O 1
ATOM 4333 N N . ASN A 1 596 ? 2.484 5.444 35.349 1.00 96.75 596 ASN A N 1
ATOM 4334 C CA . ASN A 1 596 ? 2.788 6.218 36.563 1.00 96.75 596 ASN A CA 1
ATOM 4335 C C . ASN A 1 596 ? 4.101 5.792 37.259 1.00 96.75 596 ASN A C 1
ATOM 4337 O O . ASN A 1 596 ? 4.216 5.802 38.485 1.00 96.75 596 ASN A O 1
ATOM 4341 N N . GLY A 1 597 ? 5.103 5.393 36.467 1.00 95.62 597 GLY A N 1
ATOM 4342 C CA . GLY A 1 597 ? 6.410 4.929 36.951 1.00 95.62 597 GLY A CA 1
ATOM 4343 C C . GLY A 1 597 ? 6.436 3.495 37.499 1.00 95.62 597 GLY A C 1
ATOM 4344 O O . GLY A 1 597 ? 7.474 3.066 38.001 1.00 95.62 597 GLY A O 1
ATOM 4345 N N . THR A 1 598 ? 5.333 2.747 37.403 1.00 97.50 598 THR A N 1
ATOM 4346 C CA . THR A 1 598 ? 5.255 1.323 37.767 1.00 97.50 598 THR A CA 1
ATOM 4347 C C . THR A 1 598 ? 5.322 0.463 36.509 1.00 97.50 598 THR A C 1
ATOM 4349 O O . THR A 1 598 ? 4.562 0.701 35.575 1.00 97.50 598 THR A O 1
ATOM 4352 N N . LEU A 1 599 ? 6.225 -0.525 36.480 1.00 97.75 599 LEU A N 1
ATOM 4353 C CA . LEU A 1 599 ? 6.343 -1.478 35.369 1.00 97.75 599 LEU A CA 1
ATOM 4354 C C . LEU A 1 599 ? 5.147 -2.430 35.406 1.00 97.75 599 LEU A C 1
ATOM 4356 O O . LEU A 1 599 ? 4.959 -3.125 36.407 1.00 97.75 599 LEU A O 1
ATOM 4360 N N . LEU A 1 600 ? 4.355 -2.453 34.336 1.00 97.62 600 LEU A N 1
ATOM 4361 C CA . LEU A 1 600 ? 3.241 -3.388 34.194 1.00 97.62 600 LEU A CA 1
ATOM 4362 C C . LEU A 1 600 ? 3.719 -4.747 33.677 1.00 97.62 600 LEU A C 1
ATOM 4364 O O . LEU A 1 600 ? 3.247 -5.782 34.143 1.00 97.62 600 LEU A O 1
ATOM 4368 N N . GLY A 1 601 ? 4.685 -4.744 32.759 1.00 97.44 601 GLY A N 1
ATOM 4369 C CA . GLY A 1 601 ? 5.299 -5.951 32.226 1.00 97.44 601 GLY A CA 1
ATOM 4370 C C . GLY A 1 601 ? 6.246 -5.669 31.065 1.00 97.44 601 GLY A C 1
ATOM 4371 O O . GLY A 1 601 ? 6.423 -4.521 30.657 1.00 97.44 601 GLY A O 1
ATOM 4372 N N . THR A 1 602 ? 6.824 -6.752 30.553 1.00 97.31 602 THR A N 1
ATOM 4373 C CA . THR A 1 602 ? 7.682 -6.772 29.367 1.00 97.31 602 THR A CA 1
ATOM 4374 C C . THR A 1 602 ? 7.024 -7.663 28.323 1.00 97.31 602 THR A C 1
ATOM 4376 O O . THR A 1 602 ? 6.602 -8.772 28.659 1.00 97.31 602 THR A O 1
ATOM 4379 N N . THR A 1 603 ? 6.947 -7.202 27.080 1.00 95.94 603 THR A N 1
ATOM 4380 C CA . THR A 1 603 ? 6.496 -7.997 25.932 1.00 95.94 603 THR A CA 1
ATOM 4381 C C . THR A 1 603 ? 7.637 -8.192 24.938 1.00 95.94 603 THR A C 1
ATOM 4383 O O . THR A 1 603 ? 8.590 -7.411 24.933 1.00 95.94 603 THR A O 1
ATOM 4386 N N . ARG A 1 604 ? 7.568 -9.258 24.138 1.00 94.38 604 ARG A N 1
ATOM 4387 C CA . ARG A 1 604 ? 8.549 -9.566 23.094 1.00 94.38 604 ARG A CA 1
ATOM 4388 C C . ARG A 1 604 ? 7.854 -9.971 21.808 1.00 94.38 604 ARG A C 1
ATOM 4390 O O . ARG A 1 604 ? 6.819 -10.629 21.882 1.00 94.38 604 ARG A O 1
ATOM 4397 N N . PHE A 1 605 ? 8.442 -9.589 20.685 1.00 90.38 605 PHE A N 1
ATOM 4398 C CA . PHE A 1 605 ? 8.003 -9.954 19.341 1.00 90.38 605 PHE A CA 1
ATOM 4399 C C . PHE A 1 605 ? 9.192 -9.866 18.373 1.00 90.38 605 PHE A C 1
ATOM 4401 O O . PHE A 1 605 ? 10.256 -9.379 18.762 1.00 90.38 605 PHE A O 1
ATOM 4408 N N . LEU A 1 606 ? 9.047 -10.394 17.161 1.00 78.62 606 LEU A N 1
ATOM 4409 C CA . LEU A 1 606 ? 10.130 -10.509 16.184 1.00 78.62 606 LEU A CA 1
ATOM 4410 C C . LEU A 1 606 ? 9.783 -9.765 14.896 1.00 78.62 606 LEU A C 1
ATOM 4412 O O . LEU A 1 606 ? 8.622 -9.741 14.489 1.00 78.62 606 LEU A O 1
ATOM 4416 N N . GLY A 1 607 ? 10.814 -9.232 14.245 1.00 68.25 607 GLY A N 1
ATOM 4417 C CA . GLY A 1 607 ? 10.726 -8.755 12.874 1.00 68.25 607 GLY A CA 1
ATOM 4418 C C . GLY A 1 607 ? 9.800 -7.563 12.669 1.00 68.25 607 GLY A C 1
ATOM 4419 O O . GLY A 1 607 ? 9.481 -6.812 13.582 1.00 68.25 607 GLY A O 1
ATOM 4420 N N . LEU A 1 608 ? 9.347 -7.394 11.431 1.00 66.62 608 LEU A N 1
ATOM 4421 C CA . LEU A 1 608 ? 8.634 -6.200 10.975 1.00 66.62 608 LEU A CA 1
ATOM 4422 C C . LEU A 1 608 ? 7.121 -6.215 11.274 1.00 66.62 608 LEU A C 1
ATOM 4424 O O . LEU A 1 608 ? 6.358 -5.525 10.608 1.00 66.62 608 LEU A O 1
ATOM 4428 N N . GLN A 1 609 ? 6.658 -7.044 12.211 1.00 66.19 609 GLN A N 1
ATOM 4429 C CA . GLN A 1 609 ? 5.229 -7.310 12.391 1.00 66.19 609 GLN A CA 1
ATOM 4430 C C . GLN A 1 609 ? 4.540 -6.306 13.324 1.00 66.19 609 GLN A C 1
ATOM 4432 O O . GLN A 1 609 ? 5.134 -5.787 14.278 1.00 66.19 609 GLN A O 1
ATOM 4437 N N . ALA A 1 610 ? 3.237 -6.112 13.101 1.00 81.88 610 ALA A N 1
ATOM 4438 C CA . ALA A 1 610 ? 2.342 -5.547 14.101 1.00 81.88 610 ALA A CA 1
ATOM 4439 C C . ALA A 1 610 ? 2.231 -6.495 15.306 1.00 81.88 610 ALA A C 1
ATOM 4441 O O . ALA A 1 610 ? 2.109 -7.710 15.165 1.00 81.88 610 ALA A O 1
ATOM 4442 N N . HIS A 1 611 ? 2.239 -5.937 16.510 1.00 90.81 611 HIS A N 1
ATOM 4443 C CA . HIS A 1 611 ? 2.206 -6.686 17.757 1.00 90.81 611 HIS A CA 1
ATOM 4444 C C . HIS A 1 611 ? 1.296 -6.011 18.773 1.00 90.81 611 HIS A C 1
ATOM 4446 O O . HIS A 1 611 ? 1.474 -4.843 19.112 1.00 90.81 611 HIS A O 1
ATOM 4452 N N . GLU A 1 612 ? 0.342 -6.759 19.320 1.00 96.38 612 GLU A N 1
ATOM 4453 C CA . GLU A 1 612 ? -0.533 -6.272 20.383 1.00 96.38 612 GLU A CA 1
ATOM 4454 C C . GLU A 1 612 ? -0.171 -6.934 21.716 1.00 96.38 612 GLU A C 1
ATOM 4456 O O . GLU A 1 612 ? -0.069 -8.156 21.830 1.00 96.38 612 GLU A O 1
ATOM 4461 N N . ALA A 1 613 ? -0.027 -6.126 22.768 1.00 96.50 613 ALA A N 1
ATOM 4462 C CA . ALA A 1 613 ? 0.192 -6.623 24.120 1.00 96.50 613 ALA A CA 1
ATOM 4463 C C . ALA A 1 613 ? -0.806 -6.011 25.106 1.00 96.50 613 ALA A C 1
ATOM 4465 O O . ALA A 1 613 ? -0.993 -4.796 25.162 1.00 96.50 613 ALA A O 1
ATOM 4466 N N . VAL A 1 614 ? -1.424 -6.862 25.932 1.00 98.25 614 VAL A N 1
ATOM 4467 C CA . VAL A 1 614 ? -2.383 -6.446 26.963 1.00 98.25 614 VAL A CA 1
ATOM 4468 C C . VAL A 1 614 ? -1.798 -6.677 28.352 1.00 98.25 614 VAL A C 1
ATOM 4470 O O . VAL A 1 614 ? -1.436 -7.793 28.723 1.00 98.25 614 VAL A O 1
ATOM 4473 N N . PHE A 1 615 ? -1.763 -5.619 29.155 1.00 98.06 615 PHE A N 1
ATOM 4474 C CA . PHE A 1 615 ? -1.237 -5.611 30.512 1.00 98.06 615 PHE A CA 1
ATOM 4475 C C . PHE A 1 615 ? -2.340 -5.313 31.522 1.00 98.06 615 PHE A C 1
ATOM 4477 O O . PHE A 1 615 ? -3.125 -4.382 31.351 1.00 98.06 615 PHE A O 1
ATOM 4484 N N . ALA A 1 616 ? -2.379 -6.069 32.619 1.00 97.69 616 ALA A N 1
ATOM 4485 C CA . ALA A 1 616 ? -3.281 -5.775 33.726 1.00 97.69 616 ALA A CA 1
ATOM 4486 C C . ALA A 1 616 ? -2.807 -4.529 34.491 1.00 97.69 616 ALA A C 1
ATOM 4488 O O . ALA A 1 616 ? -1.641 -4.428 34.874 1.00 97.69 616 ALA A O 1
ATOM 4489 N N . ILE A 1 617 ? -3.729 -3.610 34.770 1.00 97.56 617 ILE A N 1
ATOM 4490 C CA . ILE A 1 617 ? -3.492 -2.417 35.583 1.00 97.56 617 ILE A CA 1
ATOM 4491 C C . ILE A 1 617 ? -4.021 -2.686 37.001 1.00 97.56 617 ILE A C 1
ATOM 4493 O O . ILE A 1 617 ? -5.233 -2.845 37.170 1.00 97.56 617 ILE A O 1
ATOM 4497 N N . PRO A 1 618 ? -3.158 -2.731 38.034 1.00 95.06 618 PRO A N 1
ATOM 4498 C CA . PRO A 1 618 ? -3.589 -2.957 39.411 1.00 95.06 618 PRO A CA 1
ATOM 4499 C C . PRO A 1 618 ? -4.478 -1.838 39.966 1.00 95.06 618 PRO A C 1
ATOM 4501 O O . PRO A 1 618 ? -4.291 -0.658 39.658 1.00 95.06 618 PRO A O 1
ATOM 4504 N N . ASP A 1 619 ? -5.378 -2.203 40.881 1.00 93.88 619 ASP A N 1
ATOM 4505 C CA . ASP A 1 619 ? -6.183 -1.241 41.635 1.00 93.88 619 ASP A CA 1
ATOM 4506 C C . ASP A 1 619 ? -5.304 -0.211 42.363 1.00 93.88 619 ASP A C 1
ATOM 4508 O O . ASP A 1 619 ? -4.337 -0.553 43.051 1.00 93.88 619 ASP A O 1
ATOM 4512 N N . GLY A 1 620 ? -5.678 1.064 42.246 1.00 93.50 620 GLY A N 1
ATOM 4513 C CA . GLY A 1 620 ? -4.991 2.184 42.892 1.00 93.50 620 GLY A CA 1
ATOM 4514 C C . GLY A 1 620 ? -3.728 2.679 42.180 1.00 93.50 620 GLY A C 1
ATOM 4515 O O . GLY A 1 620 ? -3.077 3.577 42.712 1.00 93.50 620 GLY A O 1
ATOM 4516 N N . LEU A 1 621 ? -3.371 2.121 41.014 1.00 96.69 621 LEU A N 1
ATOM 4517 C CA . LEU A 1 621 ? -2.278 2.647 40.187 1.00 96.69 621 LEU A CA 1
ATOM 4518 C C . LEU A 1 621 ? -2.696 3.875 39.356 1.00 96.69 621 LEU A C 1
ATOM 4520 O O . LEU A 1 621 ? -1.873 4.763 39.126 1.00 96.69 621 LEU A O 1
ATOM 4524 N N . LEU A 1 622 ? -3.953 3.914 38.907 1.00 97.06 622 LEU A N 1
ATOM 4525 C CA . LEU A 1 622 ? -4.522 5.010 38.119 1.00 97.06 622 LEU A CA 1
ATOM 4526 C C . LEU A 1 622 ? -5.020 6.153 39.017 1.00 97.06 622 LEU A C 1
ATOM 4528 O O . LEU A 1 622 ? -5.547 5.918 40.105 1.00 97.06 622 LEU A O 1
ATOM 4532 N N . ASP A 1 623 ? -4.879 7.382 38.526 1.00 93.94 623 ASP A N 1
ATOM 4533 C CA . ASP A 1 623 ? -5.430 8.616 39.103 1.00 93.94 623 ASP A CA 1
ATOM 4534 C C . ASP A 1 623 ? -6.086 9.451 37.978 1.00 93.94 623 ASP A C 1
ATOM 4536 O O . ASP A 1 623 ? -6.270 8.978 36.860 1.00 93.94 623 ASP A O 1
ATOM 4540 N N . THR A 1 624 ? -6.436 10.705 38.248 1.00 91.31 624 THR A N 1
ATOM 4541 C CA . THR A 1 624 ? -7.028 11.643 37.285 1.00 91.31 624 THR A CA 1
ATOM 4542 C C . THR A 1 624 ? -6.043 12.020 36.179 1.00 91.31 624 THR A C 1
ATOM 4544 O O . THR A 1 624 ? -6.455 12.245 35.051 1.00 91.31 624 THR A O 1
ATOM 4547 N N . ASN A 1 625 ? -4.744 12.101 36.492 1.00 95.25 625 ASN A N 1
ATOM 4548 C CA . ASN A 1 625 ? -3.682 12.385 35.525 1.00 95.25 625 ASN A CA 1
ATOM 4549 C C . ASN A 1 625 ? -2.659 11.259 35.574 1.00 95.25 625 ASN A C 1
ATOM 4551 O O . ASN A 1 625 ? -2.078 10.998 36.630 1.00 95.25 625 ASN A O 1
ATOM 4555 N N . ASN A 1 626 ? -2.424 10.630 34.432 1.00 97.19 626 ASN A N 1
ATOM 4556 C CA . ASN A 1 626 ? -1.569 9.465 34.306 1.00 97.19 626 ASN A CA 1
ATOM 4557 C C . ASN A 1 626 ? -0.506 9.686 33.236 1.00 97.19 626 ASN A C 1
ATOM 4559 O O . ASN A 1 626 ? -0.619 10.576 32.393 1.00 97.19 626 ASN A O 1
ATOM 4563 N N . ARG A 1 627 ? 0.533 8.856 33.276 1.00 97.25 627 ARG A N 1
ATOM 4564 C CA . ARG A 1 627 ? 1.641 8.867 32.321 1.00 97.25 627 ARG A CA 1
ATOM 4565 C C . ARG A 1 627 ? 1.907 7.453 31.828 1.00 97.25 627 ARG A C 1
ATOM 4567 O O . ARG A 1 627 ? 2.162 6.576 32.658 1.00 97.25 627 ARG A O 1
ATOM 4574 N N . LEU A 1 628 ? 1.868 7.264 30.512 1.00 97.50 628 LEU A N 1
ATOM 4575 C CA . LEU A 1 628 ? 2.284 6.047 29.814 1.00 97.50 628 LEU A CA 1
ATOM 4576 C C . LEU A 1 628 ? 3.726 6.231 29.338 1.00 97.50 628 LEU A C 1
ATOM 4578 O O . LEU A 1 628 ? 4.061 7.285 28.802 1.00 97.50 628 LEU A O 1
ATOM 4582 N N . ARG A 1 629 ? 4.568 5.215 29.539 1.00 97.44 629 ARG A N 1
ATOM 4583 C CA . ARG A 1 629 ? 5.900 5.117 28.933 1.00 97.44 629 ARG A CA 1
ATOM 4584 C C . ARG A 1 629 ? 6.076 3.723 28.339 1.00 97.44 629 ARG A C 1
ATOM 4586 O O . ARG A 1 629 ? 5.796 2.742 29.027 1.00 97.44 629 ARG A O 1
ATOM 4593 N N . VAL A 1 630 ? 6.574 3.653 27.113 1.00 97.56 630 VAL A N 1
ATOM 4594 C CA . VAL A 1 630 ? 6.931 2.431 26.383 1.00 97.56 630 VAL A CA 1
ATOM 4595 C C . VAL A 1 630 ? 8.389 2.582 25.954 1.00 97.56 630 VAL A C 1
ATOM 4597 O O . VAL A 1 630 ? 8.746 3.587 25.346 1.00 97.56 630 VAL A O 1
ATOM 4600 N N . ALA A 1 631 ? 9.256 1.644 26.327 1.00 95.88 631 ALA A N 1
ATOM 4601 C CA . ALA A 1 631 ? 10.691 1.744 26.045 1.00 95.88 631 ALA A CA 1
ATOM 4602 C C . ALA A 1 631 ? 11.316 0.362 25.826 1.00 95.88 631 ALA A C 1
ATOM 4604 O O . ALA A 1 631 ? 10.764 -0.632 26.306 1.00 95.88 631 ALA A O 1
ATOM 4605 N N . PRO A 1 632 ? 12.481 0.277 25.165 1.00 93.12 632 PRO A N 1
ATOM 4606 C CA . PRO A 1 632 ? 13.222 -0.974 25.065 1.00 93.12 632 PRO A CA 1
ATOM 4607 C C . PRO A 1 632 ? 13.663 -1.470 26.451 1.00 93.12 632 PRO A C 1
ATOM 4609 O O . PRO A 1 632 ? 14.057 -0.685 27.320 1.00 93.12 632 PRO A O 1
ATOM 4612 N N . SER A 1 633 ? 13.623 -2.787 26.662 1.00 93.19 633 SER A N 1
ATOM 4613 C CA . SER A 1 633 ? 14.071 -3.415 27.915 1.00 93.19 633 SER A CA 1
ATOM 4614 C C . SER A 1 633 ? 15.600 -3.464 28.036 1.00 93.19 633 SER A C 1
ATOM 4616 O O . SER A 1 633 ? 16.135 -3.464 29.148 1.00 93.19 633 SER A O 1
ATOM 4618 N N . GLU A 1 634 ? 16.314 -3.532 26.908 1.00 86.88 634 GLU A N 1
ATOM 4619 C CA . GLU A 1 634 ? 17.773 -3.645 26.844 1.00 86.88 634 GLU A CA 1
ATOM 4620 C C . GLU A 1 634 ? 18.353 -3.050 25.545 1.00 86.88 634 GLU A C 1
ATOM 4622 O O . GLU A 1 634 ? 17.636 -2.978 24.547 1.00 86.88 634 GLU A O 1
ATOM 4627 N N . PRO A 1 635 ? 19.630 -2.610 25.536 1.00 83.75 635 PRO A N 1
ATOM 4628 C CA . PRO A 1 635 ? 20.272 -2.098 24.324 1.00 83.75 635 PRO A CA 1
ATOM 4629 C C . PRO A 1 635 ? 20.428 -3.184 23.250 1.00 83.75 635 PRO A C 1
ATOM 4631 O O . PRO A 1 635 ? 20.937 -4.265 23.546 1.00 83.75 635 PRO A O 1
ATOM 4634 N N . SER A 1 636 ? 20.027 -2.880 22.017 1.00 79.69 636 SER A N 1
ATOM 4635 C CA . SER A 1 636 ? 20.112 -3.746 20.825 1.00 79.69 636 SER A CA 1
ATOM 4636 C C . SER A 1 636 ? 19.901 -2.903 19.556 1.00 79.69 636 SER A C 1
ATOM 4638 O O . SER A 1 636 ? 19.702 -1.694 19.664 1.00 79.69 636 SER A O 1
ATOM 4640 N N . ASP A 1 637 ? 19.911 -3.510 18.369 1.00 73.38 637 ASP A N 1
ATOM 4641 C CA . ASP A 1 637 ? 19.553 -2.823 17.118 1.00 73.38 637 ASP A CA 1
ATOM 4642 C C . ASP A 1 637 ? 18.025 -2.814 16.851 1.00 73.38 637 ASP A C 1
ATOM 4644 O O . ASP A 1 637 ? 17.573 -2.291 15.837 1.00 73.38 637 ASP A O 1
ATOM 4648 N N . SER A 1 638 ? 17.212 -3.278 17.819 1.00 80.19 638 SER A N 1
ATOM 4649 C CA . SER A 1 638 ? 15.741 -3.279 17.760 1.00 80.19 638 SER A CA 1
ATOM 4650 C C . SER A 1 638 ? 15.145 -1.879 17.599 1.00 80.19 638 SER A C 1
ATOM 4652 O O . SER A 1 638 ? 15.357 -0.997 18.440 1.00 80.19 638 SER A O 1
ATOM 4654 N N . ILE A 1 639 ? 14.273 -1.710 16.608 1.00 79.44 639 ILE A N 1
ATOM 4655 C CA . ILE A 1 639 ? 13.528 -0.477 16.351 1.00 79.44 639 ILE A CA 1
ATOM 4656 C C . ILE A 1 639 ? 12.064 -0.815 16.049 1.00 79.44 639 ILE A C 1
ATOM 4658 O O . ILE A 1 639 ? 11.776 -1.713 15.267 1.00 79.44 639 ILE A O 1
ATOM 4662 N N . PHE A 1 640 ? 11.130 -0.107 16.680 1.00 85.25 640 PHE A N 1
ATOM 4663 C CA . PHE A 1 640 ? 9.693 -0.339 16.524 1.00 85.25 640 PHE A CA 1
ATOM 4664 C C . PHE A 1 640 ? 8.891 0.950 16.728 1.00 85.25 640 PHE A C 1
ATOM 4666 O O . PHE A 1 640 ? 9.345 1.887 17.385 1.00 85.25 640 PHE A O 1
ATOM 4673 N N . PHE A 1 641 ? 7.678 0.998 16.194 1.00 87.25 641 PHE A N 1
ATOM 4674 C CA . PHE A 1 641 ? 6.700 2.037 16.475 1.00 87.25 641 PHE A CA 1
ATOM 4675 C C . PHE A 1 641 ? 5.800 1.648 17.649 1.00 87.25 641 PHE A C 1
ATOM 4677 O O . PHE A 1 641 ? 5.428 0.486 17.809 1.00 87.25 641 PHE A O 1
ATOM 4684 N N . LEU A 1 642 ? 5.431 2.638 18.460 1.00 93.25 642 LEU A N 1
ATOM 4685 C CA . LEU A 1 642 ? 4.167 2.642 19.186 1.00 93.25 642 LEU A CA 1
ATOM 4686 C C . LEU A 1 642 ? 3.118 3.204 18.230 1.00 93.25 642 LEU A C 1
ATOM 4688 O O . LEU A 1 642 ? 3.274 4.329 17.758 1.00 93.25 642 LEU A O 1
ATOM 4692 N N . ASP A 1 643 ? 2.098 2.405 17.955 1.00 90.62 643 ASP A N 1
ATOM 4693 C CA . ASP A 1 643 ? 0.980 2.754 17.085 1.00 90.62 643 ASP A CA 1
ATOM 4694 C C . ASP A 1 643 ? -0.125 3.414 17.917 1.00 90.62 643 ASP A C 1
ATOM 4696 O O . ASP A 1 643 ? -0.280 4.628 17.908 1.00 90.62 643 ASP A O 1
ATOM 4700 N N . ALA A 1 644 ? -0.750 2.641 18.806 1.00 94.00 644 ALA A N 1
ATOM 4701 C CA . ALA A 1 644 ? -1.819 3.117 19.675 1.00 94.00 644 ALA A CA 1
ATOM 4702 C C . ALA A 1 644 ? -1.776 2.473 21.064 1.00 94.00 644 ALA A C 1
ATOM 4704 O O . ALA A 1 644 ? -1.131 1.441 21.295 1.00 94.00 644 ALA A O 1
ATOM 4705 N N . ALA A 1 645 ? -2.522 3.046 22.006 1.00 96.69 645 ALA A N 1
ATOM 4706 C CA . ALA A 1 645 ? -2.761 2.440 23.306 1.00 96.69 645 ALA A CA 1
ATOM 4707 C C . ALA A 1 645 ? -4.192 2.662 23.816 1.00 96.69 645 ALA A C 1
ATOM 4709 O O . ALA A 1 645 ? -4.654 3.791 23.923 1.00 96.69 645 ALA A O 1
ATOM 4710 N N . ASP A 1 646 ? -4.862 1.591 24.244 1.00 97.44 646 ASP A N 1
ATOM 4711 C CA . ASP A 1 646 ? -6.185 1.667 24.869 1.00 97.44 646 ASP A CA 1
ATOM 4712 C C . ASP A 1 646 ? -6.090 1.410 26.371 1.00 97.44 646 ASP A C 1
ATOM 4714 O O . ASP A 1 646 ? -5.669 0.337 26.824 1.00 97.44 646 ASP A O 1
ATOM 4718 N N . VAL A 1 647 ? -6.546 2.374 27.165 1.00 97.56 647 VAL A N 1
ATOM 4719 C CA . VAL A 1 647 ? -6.650 2.249 28.620 1.00 97.56 647 VAL A CA 1
ATOM 4720 C C . VAL A 1 647 ? -8.093 1.947 28.983 1.00 97.56 647 VAL A C 1
ATOM 4722 O O . VAL A 1 647 ? -8.932 2.842 29.008 1.00 97.56 647 VAL A O 1
ATOM 4725 N N . THR A 1 648 ? -8.380 0.688 29.307 1.00 96.81 648 THR A N 1
ATOM 4726 C CA . THR A 1 648 ? -9.675 0.289 29.871 1.00 96.81 648 THR A CA 1
ATOM 4727 C C . THR A 1 648 ? -9.588 0.277 31.391 1.00 96.81 648 THR A C 1
ATOM 4729 O O . THR A 1 648 ? -8.691 -0.352 31.954 1.00 96.81 648 THR A O 1
ATOM 4732 N N . TYR A 1 649 ? -10.507 0.951 32.076 1.00 95.44 649 TYR A N 1
ATOM 4733 C CA . TYR A 1 649 ? -10.502 1.097 33.533 1.00 95.44 649 TYR A CA 1
ATOM 4734 C C . TYR A 1 649 ? -11.916 1.034 34.109 1.00 95.44 649 TYR A C 1
ATOM 4736 O O . TYR A 1 649 ? -12.905 1.279 33.420 1.00 95.44 649 TYR A O 1
ATOM 4744 N N . MET A 1 650 ? -12.020 0.695 35.394 1.00 92.81 650 MET A N 1
ATOM 4745 C CA . MET A 1 650 ? -13.295 0.775 36.100 1.00 92.81 650 MET A CA 1
ATOM 4746 C C . MET A 1 650 ? -13.587 2.222 36.494 1.00 92.81 650 MET A C 1
ATOM 4748 O O . MET A 1 650 ? -12.907 2.789 37.355 1.00 92.81 650 MET A O 1
ATOM 4752 N N . ARG A 1 651 ? -14.630 2.789 35.892 1.00 91.94 651 ARG A N 1
ATOM 4753 C CA . ARG A 1 651 ? -15.132 4.145 36.116 1.00 91.94 651 ARG A CA 1
ATOM 4754 C C . ARG A 1 651 ? -16.379 4.120 36.998 1.00 91.94 651 ARG A C 1
ATOM 4756 O O . ARG A 1 651 ? -17.227 3.234 36.871 1.00 91.94 651 ARG A O 1
ATOM 4763 N N . GLY A 1 652 ? -16.507 5.082 37.905 1.00 90.00 652 GLY A N 1
ATOM 4764 C CA . GLY A 1 652 ? -17.764 5.338 38.603 1.00 90.00 652 GLY A CA 1
ATOM 4765 C C . GLY A 1 652 ? -18.772 6.096 37.727 1.00 90.00 652 GLY A C 1
ATOM 4766 O O . GLY A 1 652 ? -18.504 6.453 36.581 1.00 90.00 652 GLY A O 1
ATOM 4767 N N . TYR A 1 653 ? -19.972 6.326 38.260 1.00 89.12 653 TYR A N 1
ATOM 4768 C CA . TYR A 1 653 ? -21.043 7.069 37.583 1.00 89.12 653 TYR A CA 1
ATOM 4769 C C . TYR A 1 653 ? -21.088 8.547 38.014 1.00 89.12 653 TYR A C 1
ATOM 4771 O O . TYR A 1 653 ? -22.169 9.102 38.187 1.00 89.12 653 TYR A O 1
ATOM 4779 N N . ASP A 1 654 ? -19.951 9.206 38.229 1.00 89.38 654 ASP A N 1
ATOM 4780 C CA . ASP A 1 654 ? -19.877 10.668 38.375 1.00 89.38 654 ASP A CA 1
ATOM 4781 C C . ASP A 1 654 ? -19.299 11.307 37.100 1.00 89.38 654 ASP A C 1
ATOM 4783 O O . ASP A 1 654 ? -18.572 10.669 36.339 1.00 89.38 654 ASP A O 1
ATOM 4787 N N . THR A 1 655 ? -19.648 12.556 36.810 1.00 89.56 655 THR A N 1
ATOM 4788 C CA . THR A 1 655 ? -19.115 13.292 35.654 1.00 89.56 655 THR A CA 1
ATOM 4789 C C . THR A 1 655 ? -18.992 14.776 35.961 1.00 89.56 655 THR A C 1
ATOM 4791 O O . THR A 1 655 ? -19.876 15.389 36.561 1.00 89.56 655 THR A O 1
ATOM 4794 N N . SER A 1 656 ? -17.888 15.377 35.523 1.00 85.88 656 SER A N 1
ATOM 4795 C CA . SER A 1 656 ? -17.660 16.818 35.659 1.00 85.88 656 SER A CA 1
ATOM 4796 C C . SER A 1 656 ? -18.092 17.618 34.426 1.00 85.88 656 SER A C 1
ATOM 4798 O O . SER A 1 656 ? -18.273 18.832 34.521 1.00 85.88 656 SER A O 1
ATOM 4800 N N . SER A 1 657 ? -18.298 16.938 33.295 1.00 84.31 657 SER A N 1
ATOM 4801 C CA . SER A 1 657 ? -18.561 17.534 31.981 1.00 84.31 657 SER A CA 1
ATOM 4802 C C . SER A 1 657 ? -20.049 17.750 31.685 1.00 84.31 657 SER A C 1
ATOM 4804 O O . SER A 1 657 ? -20.400 18.115 30.575 1.00 84.31 657 SER A O 1
ATOM 4806 N N . GLU A 1 658 ? -20.945 17.469 32.641 1.00 87.75 658 GLU A N 1
ATOM 4807 C CA . GLU A 1 658 ? -22.401 17.364 32.425 1.00 87.75 658 GLU A CA 1
ATOM 4808 C C . GLU A 1 658 ? -22.812 16.442 31.242 1.00 87.75 658 GLU A C 1
ATOM 4810 O O . GLU A 1 658 ? -23.952 16.498 30.761 1.00 87.75 658 GLU A O 1
ATOM 4815 N N . THR A 1 659 ? -21.909 15.552 30.812 1.00 92.25 659 THR A N 1
ATOM 4816 C CA . THR A 1 659 ? -22.138 14.509 29.805 1.00 92.25 659 THR A CA 1
ATOM 4817 C C . THR A 1 659 ? -21.612 13.164 30.294 1.00 92.25 659 THR A C 1
ATOM 4819 O O . THR A 1 659 ? -20.677 13.112 31.094 1.00 92.25 659 THR A O 1
ATOM 4822 N N . LEU A 1 660 ? -22.243 12.068 29.872 1.00 92.31 660 LEU A N 1
ATOM 4823 C CA . LEU A 1 660 ? -21.766 10.721 30.179 1.00 92.31 660 LEU A CA 1
ATOM 4824 C C . LEU A 1 660 ? -22.307 9.705 29.171 1.00 92.31 660 LEU A C 1
ATOM 4826 O O . LEU A 1 660 ? -23.526 9.564 29.040 1.00 92.31 660 LEU A O 1
ATOM 4830 N N . GLN A 1 661 ? -21.408 8.968 28.524 1.00 92.00 661 GLN A N 1
ATOM 4831 C CA . GLN A 1 661 ? -21.721 7.732 27.809 1.00 92.00 661 GLN A CA 1
ATOM 4832 C C . GLN A 1 661 ? -21.370 6.547 28.705 1.00 92.00 661 GLN A C 1
ATOM 4834 O O . GLN A 1 661 ? -20.341 6.569 29.376 1.00 92.00 661 GLN A O 1
ATOM 4839 N N . PHE A 1 662 ? -22.244 5.548 28.789 1.00 90.75 662 PHE A N 1
ATOM 4840 C CA . PHE A 1 662 ? -22.012 4.397 29.657 1.00 90.75 662 PHE A CA 1
ATOM 4841 C C . PHE A 1 662 ? -22.824 3.177 29.233 1.00 90.75 662 PHE A C 1
ATOM 4843 O O . PHE A 1 662 ? -23.922 3.291 28.681 1.00 90.75 662 PHE A O 1
ATOM 4850 N N . ARG A 1 663 ? -22.325 1.990 29.589 1.00 86.38 663 ARG A N 1
ATOM 4851 C CA . ARG A 1 663 ? -23.026 0.718 29.402 1.00 86.38 663 ARG A CA 1
ATOM 4852 C C . ARG A 1 663 ? -23.451 0.121 30.737 1.00 86.38 663 ARG A C 1
ATOM 4854 O O . ARG A 1 663 ? -22.701 0.113 31.710 1.00 86.38 663 ARG A O 1
ATOM 4861 N N . ALA A 1 664 ? -24.664 -0.417 30.784 1.00 72.75 664 ALA A N 1
ATOM 4862 C CA . ALA A 1 664 ? -25.191 -1.057 31.984 1.00 72.75 664 ALA A CA 1
ATOM 4863 C C . ALA A 1 664 ? -24.780 -2.539 32.067 1.00 72.75 664 ALA A C 1
ATOM 4865 O O . ALA A 1 664 ? -25.133 -3.335 31.195 1.00 72.75 664 ALA A O 1
ATOM 4866 N N . GLU A 1 665 ? -24.085 -2.936 33.141 1.00 69.38 665 GLU A N 1
ATOM 4867 C CA . GLU A 1 665 ? -23.611 -4.323 33.292 1.00 69.38 665 GLU A CA 1
ATOM 4868 C C . GLU A 1 665 ? -24.445 -5.191 34.248 1.00 69.38 665 GLU A C 1
ATOM 4870 O O . GLU A 1 665 ? -24.655 -6.368 33.961 1.00 69.38 665 GLU A O 1
ATOM 4875 N N . GLN A 1 666 ? -24.923 -4.670 35.392 1.00 64.19 666 GLN A N 1
ATOM 4876 C CA . GLN A 1 666 ? -25.481 -5.542 36.452 1.00 64.19 666 GLN A CA 1
ATOM 4877 C C . GLN A 1 666 ? -26.664 -4.979 37.266 1.00 64.19 666 GLN A C 1
ATOM 4879 O O . GLN A 1 666 ? -27.187 -5.682 38.133 1.00 64.19 666 GLN A O 1
ATOM 4884 N N . ALA A 1 667 ? -27.124 -3.749 37.018 1.00 70.00 667 ALA A N 1
ATOM 4885 C CA . ALA A 1 667 ? -28.158 -3.100 37.835 1.00 70.00 667 ALA A CA 1
ATOM 4886 C C . ALA A 1 667 ? -29.421 -2.739 37.040 1.00 70.00 667 ALA A C 1
ATOM 4888 O O . ALA A 1 667 ? -29.366 -2.539 35.835 1.00 70.00 667 ALA A O 1
ATOM 4889 N N . ALA A 1 668 ? -30.556 -2.636 37.741 1.00 77.19 668 ALA A N 1
ATOM 4890 C CA . ALA A 1 668 ? -31.840 -2.199 37.173 1.00 77.19 668 ALA A CA 1
ATOM 4891 C C . ALA A 1 668 ? -32.034 -0.667 37.218 1.00 77.19 668 ALA A C 1
ATOM 4893 O O . ALA A 1 668 ? -33.016 -0.134 36.699 1.00 77.19 668 ALA A O 1
ATOM 4894 N N . SER A 1 669 ? -31.135 0.049 37.897 1.00 83.62 669 SER A N 1
ATOM 4895 C CA . SER A 1 669 ? -31.168 1.503 38.062 1.00 83.62 669 SER A CA 1
ATOM 4896 C C . SER A 1 669 ? -29.836 2.042 38.582 1.00 83.62 669 SER A C 1
ATOM 4898 O O . SER A 1 669 ? -29.127 1.344 39.312 1.00 83.62 669 SER A O 1
ATOM 4900 N N . VAL A 1 670 ? -29.537 3.298 38.250 1.00 85.81 670 VAL A N 1
ATOM 4901 C CA . VAL A 1 670 ? -28.291 3.987 38.615 1.00 85.81 670 VAL A CA 1
ATOM 4902 C C . VAL A 1 670 ? -28.549 5.429 39.068 1.00 85.81 670 VAL A C 1
ATOM 4904 O O . VAL A 1 670 ? -29.505 6.071 38.619 1.00 85.81 670 VAL A O 1
ATOM 4907 N N . GLU A 1 671 ? -27.711 5.926 39.981 1.00 87.56 671 GLU A N 1
ATOM 4908 C CA . GLU A 1 671 ? -27.584 7.350 40.312 1.00 87.56 671 GLU A CA 1
ATOM 4909 C C . GLU A 1 671 ? -26.292 7.885 39.686 1.00 87.56 671 GLU A C 1
ATOM 4911 O O . GLU A 1 671 ? -25.218 7.346 39.939 1.00 87.56 671 GLU A O 1
ATOM 4916 N N . ILE A 1 672 ? -26.422 8.917 38.851 1.00 89.44 672 ILE A N 1
ATOM 4917 C CA . ILE A 1 672 ? -25.323 9.542 38.115 1.00 89.44 672 ILE A CA 1
ATOM 4918 C C . ILE A 1 672 ? -25.025 10.900 38.751 1.00 89.44 672 ILE A C 1
ATOM 4920 O O . ILE A 1 672 ? -25.870 11.802 38.703 1.00 89.44 672 ILE A O 1
ATOM 4924 N N . GLY A 1 673 ? -23.848 11.037 39.360 1.00 88.69 673 GLY A N 1
ATOM 4925 C CA . GLY A 1 673 ? -23.347 12.280 39.947 1.00 88.69 673 GLY A CA 1
ATOM 4926 C C . GLY A 1 673 ? -23.070 13.355 38.893 1.00 88.69 673 GLY A C 1
ATOM 4927 O O . GLY A 1 673 ? -22.949 13.066 37.706 1.00 88.69 673 GLY A O 1
ATOM 4928 N N . GLY A 1 674 ? -23.059 14.623 39.307 1.00 86.94 674 GLY A N 1
ATOM 4929 C CA . GLY A 1 674 ? -22.680 15.748 38.439 1.00 86.94 674 GLY A CA 1
ATOM 4930 C C . GLY A 1 674 ? -23.739 16.216 37.430 1.00 86.94 674 GLY A C 1
ATOM 4931 O O . GLY A 1 674 ? -23.811 17.408 37.133 1.00 86.94 674 GLY A O 1
ATOM 4932 N N . LEU A 1 675 ? -24.660 15.346 36.997 1.00 89.75 675 LEU A N 1
ATOM 4933 C CA . LEU A 1 675 ? -25.788 15.698 36.118 1.00 89.75 675 LEU A CA 1
ATOM 4934 C C . LEU A 1 675 ? -26.901 16.453 36.870 1.00 89.75 675 LEU A C 1
ATOM 4936 O O . LEU A 1 675 ? -27.951 15.896 37.197 1.00 89.75 675 LEU A O 1
ATOM 4940 N N . THR A 1 676 ? -26.672 17.731 37.179 1.00 88.75 676 THR A N 1
ATOM 4941 C CA . THR A 1 676 ? -27.588 18.552 38.003 1.00 88.75 676 THR A CA 1
ATOM 4942 C C . THR A 1 676 ? -28.512 19.472 37.201 1.00 88.75 676 THR A C 1
ATOM 4944 O O . THR A 1 676 ? -29.442 20.073 37.752 1.00 88.75 676 THR A O 1
ATOM 4947 N N . ASN A 1 677 ? -28.288 19.584 35.893 1.00 88.19 677 ASN A N 1
ATOM 4948 C CA . ASN A 1 677 ? -29.070 20.434 35.012 1.00 88.19 677 ASN A CA 1
ATOM 4949 C C . ASN A 1 677 ? -30.467 19.841 34.766 1.00 88.19 677 ASN A C 1
ATOM 4951 O O . ASN A 1 677 ? -30.621 18.783 34.170 1.00 88.19 677 ASN A O 1
ATOM 4955 N N . GLY A 1 678 ? -31.526 20.549 35.168 1.00 84.38 678 GLY A N 1
ATOM 4956 C CA . GLY A 1 678 ? -32.907 20.082 34.973 1.00 84.38 678 GLY A CA 1
ATOM 4957 C C . GLY A 1 678 ? -33.333 19.910 33.505 1.00 84.38 678 GLY A C 1
ATOM 4958 O O . GLY A 1 678 ? -34.419 19.391 33.255 1.00 84.38 678 GLY A O 1
ATOM 4959 N N . GLY A 1 679 ? -32.516 20.366 32.550 1.00 87.81 679 GLY A N 1
ATOM 4960 C CA . GLY A 1 679 ? -32.698 20.155 31.116 1.00 87.81 679 GLY A CA 1
ATOM 4961 C C . GLY A 1 679 ? -31.904 18.985 30.524 1.00 87.81 679 GLY A C 1
ATOM 4962 O O . GLY A 1 679 ? -31.964 18.822 29.305 1.00 87.81 679 GLY A O 1
ATOM 4963 N N . THR A 1 680 ? -31.158 18.209 31.323 1.00 92.12 680 THR A N 1
ATOM 4964 C CA . THR A 1 680 ? -30.378 17.057 30.836 1.00 92.12 680 THR A CA 1
ATOM 4965 C C . THR A 1 680 ? -31.265 16.061 30.096 1.00 92.12 680 THR A C 1
ATOM 4967 O O . THR A 1 680 ? -32.360 15.711 30.544 1.00 92.12 680 THR A O 1
ATOM 4970 N N . ARG A 1 681 ? -30.781 15.619 28.937 1.00 92.31 681 ARG A N 1
ATOM 4971 C CA . ARG A 1 681 ? -31.446 14.670 28.047 1.00 92.31 681 ARG A CA 1
ATOM 4972 C C . ARG A 1 681 ? -30.740 13.321 28.148 1.00 92.31 681 ARG A C 1
ATOM 4974 O O . ARG A 1 681 ? -29.522 13.282 28.286 1.00 92.31 681 ARG A O 1
ATOM 4981 N N . PHE A 1 682 ? -31.513 12.243 28.064 1.00 94.19 682 PHE A N 1
ATOM 4982 C CA . PHE A 1 682 ? -31.027 10.868 28.154 1.00 94.19 682 PHE A CA 1
ATOM 4983 C C . PHE A 1 682 ? -31.440 10.101 26.903 1.00 94.19 682 PHE A C 1
ATOM 4985 O O . PHE A 1 682 ? -32.563 10.273 26.420 1.00 94.19 682 PHE A O 1
ATOM 4992 N N . PHE A 1 683 ? -30.554 9.250 26.404 1.00 95.31 683 PHE A N 1
ATOM 4993 C CA . PHE A 1 683 ? -30.748 8.475 25.185 1.00 95.31 683 PHE A CA 1
ATOM 4994 C C . PHE A 1 683 ? -30.301 7.034 25.397 1.00 95.31 683 PHE A C 1
ATOM 4996 O O . PHE A 1 683 ? -29.350 6.779 26.130 1.00 95.31 683 PHE A O 1
ATOM 5003 N N . ASP A 1 684 ? -31.010 6.109 24.762 1.00 94.88 684 ASP A N 1
ATOM 5004 C CA . ASP A 1 684 ? -30.489 4.793 24.403 1.00 94.88 684 ASP A CA 1
ATOM 5005 C C . ASP A 1 684 ? -29.803 4.938 23.048 1.00 94.88 684 ASP A C 1
ATOM 5007 O O . ASP A 1 684 ? -30.460 5.336 22.080 1.00 94.88 684 ASP A O 1
ATOM 5011 N N . VAL A 1 685 ? -28.503 4.672 23.010 1.00 95.06 685 VAL A N 1
ATOM 5012 C CA . VAL A 1 685 ? -27.648 4.814 21.823 1.00 95.06 685 VAL A CA 1
ATOM 5013 C C . VAL A 1 685 ? -27.082 3.470 21.369 1.00 95.06 685 VAL A C 1
ATOM 5015 O O . VAL A 1 685 ? -26.158 3.441 20.568 1.00 95.06 685 VAL A O 1
ATOM 5018 N N . THR A 1 686 ? -27.673 2.359 21.827 1.00 92.69 686 THR A N 1
ATOM 5019 C CA . THR A 1 686 ? -27.277 1.000 21.412 1.00 92.69 686 THR A CA 1
ATOM 5020 C C . THR A 1 686 ? -27.354 0.826 19.891 1.00 92.69 686 THR A C 1
ATOM 5022 O O . THR A 1 686 ? -26.534 0.132 19.299 1.00 92.69 686 THR A O 1
ATOM 5025 N N . ASP A 1 687 ? -28.349 1.459 19.261 1.00 93.75 687 ASP A N 1
ATOM 5026 C CA . ASP A 1 687 ? -28.372 1.722 17.822 1.00 93.75 687 ASP A CA 1
ATOM 5027 C C . ASP A 1 687 ? -28.181 3.236 17.618 1.00 93.75 687 ASP A C 1
ATOM 5029 O O . ASP A 1 687 ? -29.149 3.998 17.737 1.00 93.75 687 ASP A O 1
ATOM 5033 N N . PRO A 1 688 ? -26.953 3.703 17.344 1.00 91.06 688 PRO A N 1
ATOM 5034 C CA . PRO A 1 688 ? -26.657 5.128 17.234 1.00 91.06 688 PRO A CA 1
ATOM 5035 C C . PRO A 1 688 ? -27.273 5.793 15.995 1.00 91.06 688 PRO A C 1
ATOM 5037 O O . PRO A 1 688 ? -27.438 7.011 15.988 1.00 91.06 688 PRO A O 1
ATOM 5040 N N . GLN A 1 689 ? -27.676 5.028 14.971 1.00 93.50 689 GLN A N 1
ATOM 5041 C CA . GLN A 1 689 ? -28.440 5.569 13.840 1.00 93.50 689 GLN A CA 1
ATOM 5042 C C . GLN A 1 689 ? -29.926 5.733 14.187 1.00 93.50 689 GLN A C 1
ATOM 5044 O O . GLN A 1 689 ? -30.624 6.551 13.579 1.00 93.50 689 GLN A O 1
ATOM 5049 N N . ARG A 1 690 ? -30.437 4.985 15.175 1.00 95.62 690 ARG A N 1
ATOM 5050 C CA . ARG A 1 690 ? -31.838 5.047 15.630 1.00 95.62 690 ARG A CA 1
ATOM 5051 C C . ARG A 1 690 ? -31.958 5.156 17.151 1.00 95.62 690 ARG A C 1
ATOM 5053 O O . ARG A 1 690 ? -32.658 4.347 17.770 1.00 95.62 690 ARG A O 1
ATOM 5060 N N . PRO A 1 691 ? -31.355 6.184 17.767 1.00 96.25 691 PRO A N 1
ATOM 5061 C CA . PRO A 1 691 ? -31.377 6.320 19.209 1.00 96.25 691 PRO A CA 1
ATOM 5062 C C . PRO A 1 691 ? -32.804 6.561 19.712 1.00 96.25 691 PRO A C 1
ATOM 5064 O O . PRO A 1 691 ? -33.639 7.199 19.054 1.00 96.25 691 PRO A O 1
ATOM 5067 N N . ALA A 1 692 ? -33.086 6.071 20.918 1.00 95.69 692 ALA A N 1
ATOM 5068 C CA . ALA A 1 692 ? -34.360 6.303 21.585 1.00 95.69 692 ALA A CA 1
ATOM 5069 C C . ALA A 1 692 ? -34.195 7.343 22.691 1.00 95.69 692 ALA A C 1
ATOM 5071 O O . ALA A 1 692 ? -33.401 7.183 23.618 1.00 95.69 692 ALA A O 1
ATOM 5072 N N . LYS A 1 693 ? -35.000 8.402 22.633 1.00 95.12 693 LYS A N 1
ATOM 5073 C CA . LYS A 1 693 ? -35.049 9.422 23.674 1.00 95.12 693 LYS A CA 1
ATOM 5074 C C . LYS A 1 693 ? -35.700 8.845 24.923 1.00 95.12 693 LYS A C 1
ATOM 5076 O O . LYS A 1 693 ? -36.818 8.329 24.887 1.00 95.12 693 LYS A O 1
ATOM 5081 N N . LEU A 1 694 ? -35.020 8.985 26.047 1.00 93.81 694 LEU A N 1
ATOM 5082 C CA . LEU A 1 694 ? -35.498 8.494 27.322 1.00 93.81 694 LEU A CA 1
ATOM 5083 C C . LEU A 1 694 ? -36.265 9.591 28.062 1.00 93.81 694 LEU A C 1
ATOM 5085 O O . LEU A 1 694 ? -35.792 10.719 28.215 1.00 93.81 694 LEU A O 1
ATOM 5089 N N . VAL A 1 695 ? -37.476 9.259 28.500 1.00 91.12 695 VAL A N 1
ATOM 5090 C CA . VAL A 1 695 ? -38.390 10.171 29.201 1.00 91.12 695 VAL A CA 1
ATOM 5091 C C . VAL A 1 695 ? -38.662 9.682 30.623 1.00 91.12 695 VAL A C 1
ATOM 5093 O O . VAL A 1 695 ? -38.478 8.509 30.938 1.00 91.12 695 VAL A O 1
ATOM 5096 N N . ASP A 1 696 ? -39.096 10.590 31.498 1.00 88.44 696 ASP A N 1
ATOM 5097 C CA . ASP A 1 696 ? -39.384 10.328 32.919 1.00 88.44 696 ASP A CA 1
ATOM 5098 C C . ASP A 1 696 ? -38.163 10.002 33.813 1.00 88.44 696 ASP A C 1
ATOM 5100 O O . ASP A 1 696 ? -38.328 9.504 34.928 1.00 88.44 696 ASP A O 1
ATOM 5104 N N . ALA A 1 697 ? -36.940 10.331 33.378 1.00 87.31 697 ALA A N 1
ATOM 5105 C CA . ALA A 1 697 ? -35.760 10.326 34.248 1.00 87.31 697 ALA A CA 1
ATOM 5106 C C . ALA A 1 697 ? -35.897 11.367 35.381 1.00 87.31 697 ALA A C 1
ATOM 5108 O O . ALA A 1 697 ? -36.468 12.447 35.193 1.00 87.31 697 ALA A O 1
ATOM 5109 N N . VAL A 1 698 ? -35.363 11.066 36.569 1.00 88.44 698 VAL A N 1
ATOM 5110 C CA . VAL A 1 698 ? -35.495 11.940 37.749 1.00 88.44 698 VAL A CA 1
ATOM 5111 C C . VAL A 1 698 ? -34.190 12.692 37.989 1.00 88.44 698 VAL A C 1
ATOM 5113 O O . VAL A 1 698 ? -33.208 12.100 38.425 1.00 88.44 698 VAL A O 1
ATOM 5116 N N . ILE A 1 699 ? -34.195 14.007 37.765 1.00 88.19 699 ILE A N 1
ATOM 5117 C CA . ILE A 1 699 ? -33.031 14.880 37.981 1.00 88.19 699 ILE A CA 1
ATOM 5118 C C . ILE A 1 699 ? -33.169 15.592 39.332 1.00 88.19 699 ILE A C 1
ATOM 5120 O O . ILE A 1 699 ? -34.169 16.263 39.605 1.00 88.19 699 ILE A O 1
ATOM 5124 N N . GLY A 1 700 ? -32.178 15.407 40.201 1.00 85.19 700 GLY A N 1
ATOM 5125 C CA . GLY A 1 700 ? -32.107 15.974 41.543 1.00 85.19 700 GLY A CA 1
ATOM 5126 C C . GLY A 1 700 ? -30.999 17.017 41.695 1.00 85.19 700 GLY A C 1
ATOM 5127 O O . GLY A 1 700 ? -30.287 17.357 40.760 1.00 85.19 700 GLY A O 1
ATOM 5128 N N . ALA A 1 701 ? -30.834 17.526 42.918 1.00 81.88 701 ALA A N 1
ATOM 5129 C CA . ALA A 1 701 ? -29.840 18.562 43.219 1.00 81.88 701 ALA A CA 1
ATOM 5130 C C . ALA A 1 701 ? -28.379 18.068 43.198 1.00 81.88 701 ALA A C 1
ATOM 5132 O O . ALA A 1 701 ? -27.472 18.893 43.237 1.00 81.88 701 ALA A O 1
ATOM 5133 N N . SER A 1 702 ? -28.157 16.752 43.203 1.00 80.62 702 SER A N 1
ATOM 5134 C CA . SER A 1 702 ? -26.834 16.116 43.268 1.00 80.62 702 SER A CA 1
ATOM 5135 C C . SER A 1 702 ? -26.523 15.218 42.070 1.00 80.62 702 SER A C 1
ATOM 5137 O O . SER A 1 702 ? -25.448 14.633 42.044 1.00 80.62 702 SER A O 1
ATOM 5139 N N . GLY A 1 703 ? -27.447 15.078 41.115 1.00 86.94 703 GLY A N 1
ATOM 5140 C CA . GLY A 1 703 ? -27.307 14.134 40.010 1.00 86.94 703 GLY A CA 1
ATOM 5141 C C . GLY A 1 703 ? -28.643 13.659 39.445 1.00 86.94 703 GLY A C 1
ATOM 5142 O O . GLY A 1 703 ? -29.716 14.075 39.903 1.00 86.94 703 GLY A O 1
ATOM 5143 N N . ALA A 1 704 ? -28.575 12.753 38.477 1.00 88.94 704 ALA A N 1
ATOM 5144 C CA . ALA A 1 704 ? -29.728 12.167 37.806 1.00 88.94 704 ALA A CA 1
ATOM 5145 C C . ALA A 1 704 ? -29.923 10.694 38.172 1.00 88.94 704 ALA A C 1
ATOM 5147 O O . ALA A 1 704 ? -28.988 9.991 38.540 1.00 88.94 704 ALA A O 1
ATOM 5148 N N . ARG A 1 705 ? -31.164 10.216 38.079 1.00 88.06 705 ARG A N 1
ATOM 5149 C CA . ARG A 1 705 ? -31.547 8.834 38.384 1.00 88.06 705 ARG A CA 1
ATOM 5150 C C . ARG A 1 705 ? -32.285 8.236 37.203 1.00 88.06 705 ARG A C 1
ATOM 5152 O O . ARG A 1 705 ? -33.263 8.822 36.725 1.00 88.06 705 ARG A O 1
ATOM 5159 N N . LEU A 1 706 ? -31.836 7.057 36.789 1.00 87.75 706 LEU A N 1
ATOM 5160 C CA . LEU A 1 706 ? -32.273 6.399 35.563 1.00 87.75 706 LEU A CA 1
ATOM 5161 C C . LEU A 1 706 ? -32.526 4.908 35.819 1.00 87.75 706 LEU A C 1
ATOM 5163 O O . LEU A 1 706 ? -31.714 4.254 36.476 1.00 87.75 706 LEU A O 1
ATOM 5167 N N . ALA A 1 707 ? -33.640 4.369 35.313 1.00 87.69 707 ALA A N 1
ATOM 5168 C CA . ALA A 1 707 ? -33.799 2.922 35.173 1.00 87.69 707 ALA A CA 1
ATOM 5169 C C . ALA A 1 707 ? -32.968 2.442 33.977 1.00 87.69 707 ALA A C 1
ATOM 5171 O O . ALA A 1 707 ? -33.053 3.030 32.899 1.00 87.69 707 ALA A O 1
ATOM 5172 N N . ILE A 1 708 ? -32.174 1.394 34.177 1.00 85.38 708 ILE A N 1
ATOM 5173 C CA . ILE A 1 708 ? -31.234 0.884 33.174 1.00 85.38 708 ILE A CA 1
ATOM 5174 C C . ILE A 1 708 ? -31.430 -0.616 32.963 1.00 85.38 708 ILE A C 1
ATOM 5176 O O . ILE A 1 708 ? -31.880 -1.331 33.860 1.00 85.38 708 ILE A O 1
ATOM 5180 N N . GLU A 1 709 ? -31.112 -1.080 31.761 1.00 85.12 709 GLU A N 1
ATOM 5181 C CA . GLU A 1 709 ? -31.223 -2.474 31.341 1.00 85.12 709 GLU A CA 1
ATOM 5182 C C . GLU A 1 709 ? -29.838 -3.004 30.945 1.00 85.12 709 GLU A C 1
ATOM 5184 O O . GLU A 1 709 ? -29.075 -2.268 30.321 1.00 85.12 709 GLU A O 1
ATOM 5189 N N . PRO A 1 710 ? -29.494 -4.264 31.271 1.00 82.12 710 PRO A N 1
ATOM 5190 C CA . PRO A 1 710 ? -28.200 -4.831 30.907 1.00 82.12 710 PRO A CA 1
ATOM 5191 C C . PRO A 1 710 ? -27.927 -4.770 29.402 1.00 82.12 710 PRO A C 1
ATOM 5193 O O . PRO A 1 710 ? -28.834 -4.972 28.596 1.00 82.12 710 PRO A O 1
ATOM 5196 N N . ALA A 1 711 ? -26.658 -4.573 29.045 1.00 82.38 711 ALA A N 1
ATOM 5197 C CA . ALA A 1 711 ? -26.136 -4.530 27.678 1.00 82.38 711 ALA A CA 1
ATOM 5198 C C . ALA A 1 711 ? -26.595 -3.347 26.807 1.00 82.38 711 ALA A C 1
ATOM 5200 O O . ALA A 1 711 ? -26.078 -3.227 25.697 1.00 82.38 711 ALA A O 1
ATOM 5201 N N . ILE A 1 712 ? -27.476 -2.478 27.312 1.00 87.94 712 ILE A N 1
ATOM 5202 C CA . ILE A 1 712 ? -27.872 -1.227 26.660 1.00 87.94 712 ILE A CA 1
ATOM 5203 C C . ILE A 1 712 ? -26.810 -0.151 26.894 1.00 87.94 712 ILE A C 1
ATOM 5205 O O . ILE A 1 712 ? -26.273 -0.021 28.002 1.00 87.94 712 ILE A O 1
ATOM 5209 N N . GLU A 1 713 ? -26.538 0.619 25.845 1.00 91.38 713 GLU A N 1
ATOM 5210 C CA . GLU A 1 713 ? -25.663 1.783 25.880 1.00 91.38 713 GLU A CA 1
ATOM 5211 C C . GLU A 1 713 ? -26.483 3.067 26.015 1.00 91.38 713 GLU A C 1
ATOM 5213 O O . GLU A 1 713 ? -27.463 3.295 25.300 1.00 91.38 713 GLU A O 1
ATOM 5218 N N . TYR A 1 714 ? -26.098 3.898 26.976 1.00 93.06 714 TYR A N 1
ATOM 5219 C CA . TYR A 1 714 ? -26.809 5.106 27.355 1.00 93.06 714 TYR A CA 1
ATOM 5220 C C . TYR A 1 714 ? -25.932 6.334 27.151 1.00 93.06 714 TYR A C 1
ATOM 5222 O O . TYR A 1 714 ? -24.737 6.308 27.430 1.00 93.06 714 TYR A O 1
ATOM 5230 N N . PHE A 1 715 ? -26.559 7.436 26.747 1.00 95.19 715 PHE A N 1
ATOM 5231 C CA . PHE A 1 715 ? -25.913 8.739 26.641 1.00 95.19 715 PHE A CA 1
ATOM 5232 C C . PHE A 1 715 ? -26.721 9.803 27.383 1.00 95.19 715 PHE A C 1
ATOM 5234 O O . PHE A 1 715 ? -27.933 9.935 27.183 1.00 95.19 715 PHE A O 1
ATOM 5241 N N . ALA A 1 716 ? -26.057 10.568 28.242 1.00 94.38 716 ALA A N 1
ATOM 5242 C CA . ALA A 1 716 ? -26.625 11.696 28.964 1.00 94.38 716 ALA A CA 1
ATOM 5243 C C . ALA A 1 716 ? -25.903 12.987 28.578 1.00 94.38 716 ALA A C 1
ATOM 5245 O O . ALA A 1 716 ? -24.678 13.014 28.519 1.00 94.38 716 ALA A O 1
ATOM 5246 N N . VAL A 1 717 ? -26.658 14.063 28.345 1.00 94.38 717 VAL A N 1
ATOM 5247 C CA . VAL A 1 717 ? -26.096 15.351 27.910 1.00 94.38 717 VAL A CA 1
ATOM 5248 C C . VAL A 1 717 ? -26.926 16.527 28.409 1.00 94.38 717 VAL A C 1
ATOM 5250 O O . VAL A 1 717 ? -28.157 16.559 28.264 1.00 94.38 717 VAL A O 1
ATOM 5253 N N . ALA A 1 718 ? -26.269 17.510 29.021 1.00 92.62 718 ALA A N 1
ATOM 5254 C CA . ALA A 1 718 ? -26.897 18.778 29.368 1.00 92.62 718 ALA A CA 1
ATOM 5255 C C . ALA A 1 718 ? -27.074 19.687 28.135 1.00 92.62 718 ALA A C 1
ATOM 5257 O O . ALA A 1 718 ? -26.274 19.639 27.206 1.00 92.62 718 ALA A O 1
ATOM 5258 N N . PRO A 1 719 ? -28.082 20.582 28.106 1.00 87.25 719 PRO A N 1
ATOM 5259 C CA . PRO A 1 719 ? -28.322 21.455 26.953 1.00 87.25 719 PRO A CA 1
ATOM 5260 C C . PRO A 1 719 ? -27.150 22.369 26.564 1.00 87.25 719 PRO A C 1
ATOM 5262 O O . PRO A 1 719 ? -27.103 22.820 25.425 1.00 87.25 719 PRO A O 1
ATOM 5265 N N . GLY A 1 720 ? -26.256 22.691 27.507 1.00 87.75 720 GLY A N 1
ATOM 5266 C CA . GLY A 1 720 ? -25.066 23.513 27.254 1.00 87.75 720 GLY A CA 1
ATOM 5267 C C . GLY A 1 720 ? -23.926 22.765 26.561 1.00 87.75 720 GLY A C 1
ATOM 5268 O O . GLY A 1 720 ? -23.056 23.416 26.000 1.00 87.75 720 GLY A O 1
ATOM 5269 N N . GLU A 1 721 ? -23.983 21.433 26.556 1.00 93.00 721 GLU A N 1
ATOM 5270 C CA . GLU A 1 721 ? -22.935 20.529 26.066 1.00 93.00 721 GLU A CA 1
ATOM 5271 C C . GLU A 1 721 ? -23.312 19.884 24.720 1.00 93.00 721 GLU A C 1
ATOM 5273 O O . GLU A 1 721 ? -22.707 18.909 24.284 1.00 93.00 721 GLU A O 1
ATOM 5278 N N . LEU A 1 722 ? -24.356 20.399 24.058 1.00 91.88 722 LEU A N 1
ATOM 5279 C CA . LEU A 1 722 ? -24.714 19.971 22.707 1.00 91.88 722 LEU A CA 1
ATOM 5280 C C . LEU A 1 722 ? -23.621 20.391 21.727 1.00 91.88 722 LEU A C 1
ATOM 5282 O O . LEU A 1 722 ? -23.251 21.567 21.665 1.00 91.88 722 LEU A O 1
ATOM 5286 N N . LEU A 1 723 ? -23.168 19.439 20.918 1.00 95.38 723 LEU A N 1
ATOM 5287 C CA . LEU A 1 723 ? -22.162 19.680 19.895 1.00 95.38 723 LEU A CA 1
ATOM 5288 C C . LEU A 1 723 ? -22.779 20.417 18.696 1.00 95.38 723 LEU A C 1
ATOM 5290 O O . LEU A 1 723 ? -23.989 20.365 18.444 1.00 95.38 723 LEU A O 1
ATOM 5294 N N . ARG A 1 724 ? -21.938 21.129 17.949 1.00 94.75 724 ARG A N 1
ATOM 5295 C CA . ARG A 1 724 ? -22.281 21.754 16.664 1.00 94.75 724 ARG A CA 1
ATOM 5296 C C . ARG A 1 724 ? -21.446 21.090 15.571 1.00 94.75 724 ARG A C 1
ATOM 5298 O O . ARG A 1 724 ? -20.309 20.736 15.877 1.00 94.75 724 ARG A O 1
ATOM 5305 N N . PRO A 1 725 ? -21.981 20.912 14.349 1.00 93.38 725 PRO A N 1
ATOM 5306 C CA . PRO A 1 725 ? -21.180 20.424 13.232 1.00 93.38 725 PRO A CA 1
ATOM 5307 C C . PRO A 1 725 ? -19.906 21.258 13.069 1.00 93.38 725 PRO A C 1
ATOM 5309 O O . PRO A 1 725 ? -19.956 22.484 13.203 1.00 93.38 725 PRO A O 1
ATOM 5312 N N . SER A 1 726 ? -18.781 20.594 12.823 1.00 90.38 726 SER A N 1
ATOM 5313 C CA . SER A 1 726 ? -17.474 21.227 12.594 1.00 90.38 726 SER A CA 1
ATOM 5314 C C . SER A 1 726 ? -17.420 21.882 11.214 1.00 90.38 726 SER A C 1
ATOM 5316 O O . SER A 1 726 ? -16.898 22.988 11.065 1.00 90.38 726 SER A O 1
ATOM 5318 N N . SER A 1 727 ? -18.066 21.251 10.232 1.00 87.69 727 SER A N 1
ATOM 5319 C CA . SER A 1 727 ? -18.210 21.744 8.868 1.00 87.69 727 SER A CA 1
ATOM 5320 C C . SER A 1 727 ? -19.661 21.648 8.388 1.00 87.69 727 SER A C 1
ATOM 5322 O O . SER A 1 727 ? -20.464 20.836 8.862 1.00 87.69 727 SER A O 1
ATOM 5324 N N . SER A 1 728 ? -20.024 22.513 7.439 1.00 87.88 728 SER A N 1
ATOM 5325 C CA . SER A 1 728 ? -21.274 22.382 6.695 1.00 87.88 728 SER A CA 1
ATOM 5326 C C . SER A 1 728 ? -21.165 23.036 5.325 1.00 87.88 728 SER A C 1
ATOM 5328 O O . SER A 1 728 ? -20.517 24.074 5.185 1.00 87.88 728 SER A O 1
ATOM 5330 N N . TRP A 1 729 ? -21.808 22.446 4.320 1.00 86.81 729 TRP A N 1
ATOM 5331 C CA . TRP A 1 729 ? -21.905 23.041 2.988 1.00 86.81 729 TRP A CA 1
ATOM 5332 C C . TRP A 1 729 ? -23.192 22.646 2.275 1.00 86.81 729 TRP A C 1
ATOM 5334 O O . TRP A 1 729 ? -23.902 21.707 2.654 1.00 86.81 729 TRP A O 1
ATOM 5344 N N . ALA A 1 730 ? -23.515 23.422 1.246 1.00 88.00 730 ALA A N 1
ATOM 5345 C CA . ALA A 1 730 ? -24.691 23.210 0.427 1.00 88.00 730 ALA A CA 1
ATOM 5346 C C . ALA A 1 730 ? -24.435 22.142 -0.641 1.00 88.00 730 ALA A C 1
ATOM 5348 O O . ALA A 1 730 ? -23.552 22.292 -1.482 1.00 88.00 730 ALA A O 1
ATOM 5349 N N . ASP A 1 731 ? -25.282 21.115 -0.665 1.00 88.62 731 ASP A N 1
ATOM 5350 C CA . ASP A 1 731 ? -25.336 20.160 -1.767 1.00 88.62 731 ASP A CA 1
ATOM 5351 C C . ASP A 1 731 ? -26.236 20.733 -2.869 1.00 88.62 731 ASP A C 1
ATOM 5353 O O . ASP A 1 731 ? -27.473 20.769 -2.769 1.00 88.62 731 ASP A O 1
ATOM 5357 N N . VAL A 1 732 ? -25.593 21.236 -3.918 1.00 87.12 732 VAL A N 1
ATOM 5358 C CA . VAL A 1 732 ? -26.238 21.546 -5.193 1.00 87.12 732 VAL A CA 1
ATOM 5359 C C . VAL A 1 732 ? -26.221 20.275 -6.033 1.00 87.12 732 VAL A C 1
ATOM 5361 O O . VAL A 1 732 ? -25.154 19.731 -6.297 1.00 87.12 732 VAL A O 1
ATOM 5364 N N . ALA A 1 733 ? -27.408 19.826 -6.455 1.00 84.69 733 ALA A N 1
ATOM 5365 C CA . ALA A 1 733 ? -27.545 18.612 -7.250 1.00 84.69 733 ALA A CA 1
ATOM 5366 C C . ALA A 1 733 ? -26.727 18.709 -8.541 1.00 84.69 733 ALA A C 1
ATOM 5368 O O . ALA A 1 733 ? -26.963 19.610 -9.353 1.00 84.69 733 ALA A O 1
ATOM 5369 N N . SER A 1 734 ? -25.835 17.744 -8.739 1.00 89.81 734 SER A N 1
ATOM 5370 C CA . SER A 1 734 ? -25.150 17.534 -10.006 1.00 89.81 734 SER A CA 1
ATOM 5371 C C . SER A 1 734 ? -25.953 16.558 -10.885 1.00 89.81 734 SER A C 1
ATOM 5373 O O . SER A 1 734 ? -27.013 16.046 -10.506 1.00 89.81 734 SER A O 1
ATOM 5375 N N . ASP A 1 735 ? -25.508 16.362 -12.120 1.00 92.38 735 ASP A N 1
ATOM 5376 C CA . ASP A 1 735 ? -26.079 15.408 -13.066 1.00 92.38 735 ASP A CA 1
ATOM 5377 C C . ASP A 1 735 ? -25.077 14.313 -13.455 1.00 92.38 735 ASP A C 1
ATOM 5379 O O . ASP A 1 735 ? -25.280 13.656 -14.479 1.00 92.38 735 ASP A O 1
ATOM 5383 N N . LEU A 1 736 ? -24.010 14.088 -12.675 1.00 95.50 736 LEU A N 1
ATOM 5384 C CA . LEU A 1 736 ? -22.953 13.126 -13.015 1.00 95.50 736 LEU A CA 1
ATOM 5385 C C . LEU A 1 736 ? -23.502 11.706 -13.219 1.00 95.50 736 LEU A C 1
ATOM 5387 O O . LEU A 1 736 ? -23.092 11.017 -14.156 1.00 95.50 736 LEU A O 1
ATOM 5391 N N . ARG A 1 737 ? -24.522 11.298 -12.452 1.00 95.75 737 ARG A N 1
ATOM 5392 C CA . ARG A 1 737 ? -25.226 10.013 -12.636 1.00 95.75 737 ARG A CA 1
ATOM 5393 C C . ARG A 1 737 ? -26.192 9.936 -13.835 1.00 95.75 737 ARG A C 1
ATOM 5395 O O . ARG A 1 737 ? -26.871 8.924 -14.024 1.00 95.75 737 ARG A O 1
ATOM 5402 N N . ASN A 1 738 ? -26.291 10.967 -14.674 1.00 95.94 738 ASN A N 1
ATOM 5403 C CA . ASN A 1 738 ? -27.155 10.958 -15.858 1.00 95.94 738 ASN A CA 1
ATOM 5404 C C . ASN A 1 738 ? -26.500 10.229 -17.044 1.00 95.94 738 ASN A C 1
ATOM 5406 O O . ASN A 1 738 ? -25.573 10.733 -17.670 1.00 95.94 738 ASN A O 1
ATOM 5410 N N . ALA A 1 739 ? -27.072 9.092 -17.449 1.00 95.69 739 ALA A N 1
ATOM 5411 C CA . ALA A 1 739 ? -26.604 8.296 -18.593 1.00 95.69 739 ALA A CA 1
ATOM 5412 C C . ALA A 1 739 ? -26.554 9.056 -19.941 1.00 95.69 739 ALA A C 1
ATOM 5414 O O . ALA A 1 739 ? -25.883 8.633 -20.880 1.00 95.69 739 ALA A O 1
ATOM 5415 N N . ASN A 1 740 ? -27.260 10.187 -20.075 1.00 96.88 740 ASN A N 1
ATOM 5416 C CA . ASN A 1 740 ? -27.235 10.997 -21.300 1.00 96.88 740 ASN A CA 1
ATOM 5417 C C . ASN A 1 740 ? -26.012 11.918 -21.415 1.00 96.88 740 ASN A C 1
ATOM 5419 O O . ASN A 1 740 ? -25.876 12.608 -22.431 1.00 96.88 740 ASN A O 1
ATOM 5423 N N . ASN A 1 741 ? -25.159 11.965 -20.390 1.00 97.06 741 ASN A N 1
ATOM 5424 C CA . ASN A 1 741 ? -23.930 12.744 -20.415 1.00 97.06 741 ASN A CA 1
ATOM 5425 C C . ASN A 1 741 ? -22.999 12.285 -21.542 1.00 97.06 741 ASN A C 1
ATOM 5427 O O . ASN A 1 741 ? -23.086 11.161 -22.047 1.00 97.06 741 ASN A O 1
ATOM 5431 N N . ARG A 1 742 ? -22.147 13.210 -21.985 1.00 95.75 742 ARG A N 1
ATOM 5432 C CA . ARG A 1 742 ? -21.181 13.014 -23.064 1.00 95.75 742 ARG A CA 1
ATOM 5433 C C . ARG A 1 742 ? -19.926 13.803 -22.742 1.00 95.75 742 ARG A C 1
ATOM 5435 O O . ARG A 1 742 ? -20.030 15.011 -22.547 1.00 95.75 742 ARG A O 1
ATOM 5442 N N . ALA A 1 743 ? -18.787 13.130 -22.729 1.00 96.25 743 ALA A N 1
ATOM 5443 C CA . ALA A 1 743 ? -17.478 13.760 -22.718 1.00 96.25 743 ALA A CA 1
ATOM 5444 C C . ALA A 1 743 ? -16.487 12.766 -23.315 1.00 96.25 743 ALA A C 1
ATOM 5446 O O . ALA A 1 743 ? -16.458 11.630 -22.862 1.00 96.25 743 ALA A O 1
ATOM 5447 N N . ASP A 1 744 ? -15.711 13.159 -24.321 1.00 95.88 744 ASP A N 1
ATOM 5448 C CA . ASP A 1 744 ? -14.522 12.392 -24.721 1.00 95.88 744 ASP A CA 1
ATOM 5449 C C . ASP A 1 744 ? -13.236 12.994 -24.125 1.00 95.88 744 ASP A C 1
ATOM 5451 O O . ASP A 1 744 ? -12.243 12.277 -23.995 1.00 95.88 744 ASP A O 1
ATOM 5455 N N . TYR A 1 745 ? -13.289 14.251 -23.671 1.00 98.50 745 TYR A N 1
ATOM 5456 C CA . TYR A 1 745 ? -12.264 14.923 -22.877 1.00 98.50 745 TYR A CA 1
ATOM 5457 C C . TYR A 1 745 ? -12.881 15.456 -21.576 1.00 98.50 745 TYR A C 1
ATOM 5459 O O . TYR A 1 745 ? -13.790 16.290 -21.590 1.00 98.50 745 TYR A O 1
ATOM 5467 N N . LEU A 1 746 ? -12.410 14.951 -20.441 1.00 98.62 746 LEU A N 1
ATOM 5468 C CA . LEU A 1 746 ? -12.957 15.222 -19.117 1.00 98.62 746 LEU A CA 1
ATOM 5469 C C . LEU A 1 746 ? -11.919 15.959 -18.268 1.00 98.62 746 LEU A C 1
ATOM 5471 O O . LEU A 1 746 ? -10.798 15.483 -18.124 1.00 98.62 746 LEU A O 1
ATOM 5475 N N . ILE A 1 747 ? -12.294 17.096 -17.688 1.00 98.62 747 ILE A N 1
ATOM 5476 C CA . ILE A 1 747 ? -11.458 17.844 -16.741 1.00 98.62 747 ILE A CA 1
ATOM 5477 C C . ILE A 1 747 ? -12.065 17.683 -15.352 1.00 98.62 747 ILE A C 1
ATOM 5479 O O . ILE A 1 747 ? -13.235 18.011 -15.165 1.00 98.62 747 ILE A O 1
ATOM 5483 N N . ILE A 1 748 ? -11.280 17.206 -14.388 1.00 98.25 748 ILE A N 1
ATOM 5484 C CA . ILE A 1 748 ? -11.657 17.138 -12.974 1.00 98.25 748 ILE A CA 1
ATOM 5485 C C . ILE A 1 748 ? -10.833 18.181 -12.226 1.00 98.25 748 ILE A C 1
ATOM 5487 O O . ILE A 1 748 ? -9.604 18.120 -12.224 1.00 98.25 748 ILE A O 1
ATOM 5491 N N . ALA A 1 749 ? -11.509 19.144 -11.604 1.00 95.06 749 ALA A N 1
ATOM 5492 C CA . ALA A 1 749 ? -10.861 20.254 -10.914 1.00 95.06 749 ALA A CA 1
ATOM 5493 C C . ALA A 1 749 ? -11.611 20.626 -9.624 1.00 95.06 749 ALA A C 1
ATOM 5495 O O . ALA A 1 749 ? -12.840 20.530 -9.576 1.00 95.06 749 ALA A O 1
ATOM 5496 N N . PRO A 1 750 ? -10.916 21.081 -8.569 1.00 91.31 750 PRO A N 1
ATOM 5497 C CA . PRO A 1 750 ? -11.563 21.697 -7.420 1.00 91.31 750 PRO A CA 1
ATOM 5498 C C . PRO A 1 750 ? -12.225 23.023 -7.819 1.00 91.31 750 PRO A C 1
ATOM 5500 O O . PRO A 1 750 ? -11.824 23.678 -8.787 1.00 91.31 750 PRO A O 1
ATOM 5503 N N . ALA A 1 751 ? -13.198 23.461 -7.016 1.00 85.56 751 ALA A N 1
ATOM 5504 C CA . ALA A 1 751 ? -13.966 24.689 -7.233 1.00 85.56 751 ALA A CA 1
ATOM 5505 C C . ALA A 1 751 ? -13.083 25.928 -7.487 1.00 85.56 751 ALA A C 1
ATOM 5507 O O . ALA A 1 751 ? -13.452 26.817 -8.248 1.00 85.56 751 ALA A O 1
ATOM 5508 N N . SER A 1 752 ? -11.890 25.983 -6.887 1.00 84.62 752 SER A N 1
ATOM 5509 C CA . SER A 1 752 ? -10.952 27.102 -7.014 1.00 84.62 752 SER A CA 1
ATOM 5510 C C . SER A 1 752 ? -10.305 27.271 -8.390 1.00 84.62 752 SER A C 1
ATOM 5512 O O . SER A 1 752 ? -9.645 28.288 -8.576 1.00 84.62 752 SER A O 1
ATOM 5514 N N . PHE A 1 753 ? -10.434 26.296 -9.295 1.00 90.38 753 PHE A N 1
ATOM 5515 C CA . PHE A 1 753 ? -9.826 26.330 -10.631 1.00 90.38 753 PHE A CA 1
ATOM 5516 C C . PHE A 1 753 ? -10.839 26.259 -11.775 1.00 90.38 753 PHE A C 1
ATOM 5518 O O . PHE A 1 753 ? -10.431 26.239 -12.933 1.00 90.38 753 PHE A O 1
ATOM 5525 N N . ILE A 1 754 ? -12.142 26.199 -11.477 1.00 89.38 754 ILE A N 1
ATOM 5526 C CA . ILE A 1 754 ? -13.187 26.026 -12.497 1.00 89.38 754 ILE A CA 1
ATOM 5527 C C . ILE A 1 754 ? -13.159 27.164 -13.528 1.00 89.38 754 ILE A C 1
ATOM 5529 O O . ILE A 1 754 ? -13.221 26.892 -14.723 1.00 89.38 754 ILE A O 1
ATOM 5533 N N . ASP A 1 755 ? -12.991 28.414 -13.088 1.00 88.69 755 ASP A N 1
ATOM 5534 C CA . ASP A 1 755 ? -12.913 29.572 -13.987 1.00 88.69 755 ASP A CA 1
ATOM 5535 C C . ASP A 1 755 ? -11.649 29.546 -14.871 1.00 88.69 755 ASP A C 1
ATOM 5537 O O . ASP A 1 755 ? -11.692 29.947 -16.034 1.00 88.69 755 ASP A O 1
ATOM 5541 N N . GLU A 1 756 ? -10.514 29.089 -14.338 1.00 90.88 756 GLU A N 1
ATOM 5542 C CA . GLU A 1 756 ? -9.236 29.036 -15.054 1.00 90.88 756 GLU A CA 1
ATOM 5543 C C . GLU A 1 756 ? -9.155 27.875 -16.062 1.00 90.88 756 GLU A C 1
ATOM 5545 O O . GLU A 1 756 ? -8.591 28.045 -17.146 1.00 90.88 756 GLU A O 1
ATOM 5550 N N . VAL A 1 757 ? -9.743 26.706 -15.769 1.00 94.62 757 VAL A N 1
ATOM 5551 C CA . VAL A 1 757 ? -9.723 25.560 -16.706 1.00 94.62 757 VAL A CA 1
ATOM 5552 C C . VAL A 1 757 ? -10.603 25.769 -17.945 1.00 94.62 757 VAL A C 1
ATOM 5554 O O . VAL A 1 757 ? -10.432 25.057 -18.938 1.00 94.62 757 VAL A O 1
ATOM 5557 N N . GLU A 1 758 ? -11.508 26.753 -17.937 1.00 95.44 758 GLU A N 1
ATOM 5558 C CA . GLU A 1 758 ? -12.362 27.102 -19.085 1.00 95.44 758 GLU A CA 1
ATOM 5559 C C . GLU A 1 758 ? -11.555 27.483 -20.337 1.00 95.44 758 GLU A C 1
ATOM 5561 O O . GLU A 1 758 ? -11.992 27.231 -21.465 1.00 95.44 758 GLU A O 1
ATOM 5566 N N . GLU A 1 759 ? -10.353 28.053 -20.177 1.00 95.44 759 GLU A N 1
ATOM 5567 C CA . GLU A 1 759 ? -9.480 28.362 -21.316 1.00 95.44 759 GLU A CA 1
ATOM 5568 C C . GLU A 1 759 ? -8.986 27.080 -22.005 1.00 95.44 759 GLU A C 1
ATOM 5570 O O . GLU A 1 759 ? -9.086 26.959 -23.232 1.00 95.44 759 GLU A O 1
ATOM 5575 N N . LEU A 1 760 ? -8.540 26.088 -21.224 1.00 96.88 760 LEU A N 1
ATOM 5576 C CA . LEU A 1 760 ? -8.139 24.778 -21.742 1.00 96.88 760 LEU A CA 1
ATOM 5577 C C . LEU A 1 760 ? -9.324 24.048 -22.376 1.00 96.88 760 LEU A C 1
ATOM 5579 O O . LEU A 1 760 ? -9.195 23.487 -23.466 1.00 96.88 760 LEU A O 1
ATOM 5583 N N . ALA A 1 761 ? -10.486 24.085 -21.718 1.00 97.75 761 ALA A N 1
ATOM 5584 C CA . ALA A 1 761 ? -11.704 23.474 -22.229 1.00 97.75 761 ALA A CA 1
ATOM 5585 C C . ALA A 1 761 ? -12.095 24.066 -23.587 1.00 97.75 761 ALA A C 1
ATOM 5587 O O . ALA A 1 761 ? -12.245 23.331 -24.564 1.00 97.75 761 ALA A O 1
ATOM 5588 N N . THR A 1 762 ? -12.154 25.396 -23.681 1.00 97.62 762 THR A N 1
ATOM 5589 C CA . THR A 1 762 ? -12.459 26.104 -24.931 1.00 97.62 762 THR A CA 1
ATOM 5590 C C . THR A 1 762 ? -11.472 25.727 -26.032 1.00 97.62 762 THR A C 1
ATOM 5592 O O . THR A 1 762 ? -11.875 25.459 -27.165 1.00 97.62 762 THR A O 1
ATOM 5595 N N . TYR A 1 763 ? -10.175 25.682 -25.724 1.00 97.44 763 TYR A N 1
ATOM 5596 C CA . TYR A 1 763 ? -9.158 25.292 -26.695 1.00 97.44 763 TYR A CA 1
ATOM 5597 C C . TYR A 1 763 ? -9.372 23.855 -27.204 1.00 97.44 763 TYR A C 1
ATOM 5599 O O . TYR A 1 763 ? -9.407 23.627 -28.417 1.00 97.44 763 TYR A O 1
ATOM 5607 N N . ARG A 1 764 ? -9.632 22.896 -26.308 1.00 97.62 764 ARG A N 1
ATOM 5608 C CA . ARG A 1 764 ? -9.898 21.494 -26.671 1.00 97.62 764 ARG A CA 1
ATOM 5609 C C . ARG A 1 764 ? -11.205 21.320 -27.457 1.00 97.62 764 ARG A C 1
ATOM 5611 O O . ARG A 1 764 ? -11.258 20.510 -28.383 1.00 97.62 764 ARG A O 1
ATOM 5618 N N . GLU A 1 765 ? -12.227 22.135 -27.210 1.00 97.75 765 GLU A N 1
ATOM 5619 C CA . GLU A 1 765 ? -13.418 22.177 -28.072 1.00 97.75 765 GLU A CA 1
ATOM 5620 C C . GLU A 1 765 ? -13.083 22.627 -29.504 1.00 97.75 765 GLU A C 1
ATOM 5622 O O . GLU A 1 765 ? -13.646 22.097 -30.468 1.00 97.75 765 GLU A O 1
ATOM 5627 N N . THR A 1 766 ? -12.143 23.569 -29.682 1.00 95.81 766 THR A N 1
ATOM 5628 C CA . THR A 1 766 ? -11.694 23.969 -31.031 1.00 95.81 766 THR A CA 1
ATOM 5629 C C . THR A 1 766 ? -10.941 22.860 -31.766 1.00 95.81 766 THR A C 1
ATOM 5631 O O . THR A 1 766 ? -11.026 22.782 -32.995 1.00 95.81 766 THR A O 1
ATOM 5634 N N . ASP A 1 767 ? -10.306 21.959 -31.015 1.00 91.69 767 ASP A N 1
ATOM 5635 C CA . ASP A 1 767 ? -9.683 20.724 -31.501 1.00 91.69 767 ASP A CA 1
ATOM 5636 C C . ASP A 1 767 ? -10.700 19.611 -31.825 1.00 91.69 767 ASP A C 1
ATOM 5638 O O . ASP A 1 767 ? -10.333 18.569 -32.375 1.00 91.69 767 ASP A O 1
ATOM 5642 N N . GLY A 1 768 ? -11.986 19.840 -31.543 1.00 95.25 768 GLY A N 1
ATOM 5643 C CA . GLY A 1 768 ? -13.086 18.934 -31.865 1.00 95.25 768 GLY A CA 1
ATOM 5644 C C . GLY A 1 768 ? -13.467 17.958 -30.753 1.00 95.25 768 GLY A C 1
ATOM 5645 O O . GLY A 1 768 ? -14.274 17.063 -31.016 1.00 95.25 768 GLY A O 1
ATOM 5646 N N . PHE A 1 769 ? -12.929 18.122 -29.542 1.00 97.06 769 PHE A N 1
ATOM 5647 C CA . PHE A 1 769 ? -13.328 17.331 -28.380 1.00 97.06 769 PHE A CA 1
ATOM 5648 C C . PHE A 1 769 ? -14.698 17.770 -27.840 1.00 97.06 769 PHE A C 1
ATOM 5650 O O . PHE A 1 769 ? -15.056 18.949 -27.846 1.00 97.06 769 PHE A O 1
ATOM 5657 N N . MET A 1 770 ? -15.470 16.806 -27.345 1.00 97.88 770 MET A N 1
ATOM 5658 C CA . MET A 1 770 ? -16.602 17.029 -26.451 1.00 97.88 770 MET A CA 1
ATOM 5659 C C . MET A 1 770 ? -16.068 17.155 -25.026 1.00 97.88 770 MET A C 1
ATOM 5661 O O . MET A 1 770 ? -15.879 16.151 -24.332 1.00 97.88 770 MET A O 1
ATOM 5665 N N . VAL A 1 771 ? -15.834 18.395 -24.605 1.00 98.19 771 VAL A N 1
ATOM 5666 C CA . VAL A 1 771 ? -15.261 18.692 -23.295 1.00 98.19 771 VAL A CA 1
ATOM 5667 C C . VAL A 1 771 ? -16.338 18.732 -22.213 1.00 98.19 771 VAL A C 1
ATOM 5669 O O . VAL A 1 771 ? -17.436 19.252 -22.424 1.00 98.19 771 VAL A O 1
ATOM 5672 N N . ARG A 1 772 ? -16.015 18.206 -21.030 1.00 97.31 772 ARG A N 1
ATOM 5673 C CA . ARG A 1 772 ? -16.789 18.442 -19.808 1.00 97.31 772 ARG A CA 1
ATOM 5674 C C . ARG A 1 772 ? -15.863 18.768 -18.644 1.00 97.31 772 ARG A C 1
ATOM 5676 O O . ARG A 1 772 ? -14.922 18.026 -18.386 1.00 97.31 772 ARG A O 1
ATOM 5683 N N . ILE A 1 773 ? -16.174 19.847 -17.931 1.00 97.00 773 ILE A N 1
ATOM 5684 C CA . ILE A 1 773 ? -15.560 20.185 -16.646 1.00 97.00 773 ILE A CA 1
ATOM 5685 C C . ILE A 1 773 ? -16.430 19.584 -15.538 1.00 97.00 773 ILE A C 1
ATOM 5687 O O . ILE A 1 773 ? -17.658 19.704 -15.574 1.00 97.00 773 ILE A O 1
ATOM 5691 N N . VAL A 1 774 ? -15.797 18.909 -14.585 1.00 95.94 774 VAL A N 1
ATOM 5692 C CA . VAL A 1 774 ? -16.425 18.306 -13.410 1.00 95.94 774 VAL A CA 1
ATOM 5693 C C . VAL A 1 774 ? -15.756 18.862 -12.163 1.00 95.94 774 VAL A C 1
ATOM 5695 O O . VAL A 1 774 ? -14.537 18.789 -12.010 1.00 95.94 774 VAL A O 1
ATOM 5698 N N . GLU A 1 775 ? -16.573 19.420 -11.274 1.00 93.12 775 GLU A N 1
ATOM 5699 C CA . GLU A 1 775 ? -16.112 19.894 -9.977 1.00 93.12 775 GLU A CA 1
ATOM 5700 C C . GLU A 1 775 ? -15.850 18.695 -9.054 1.00 93.12 775 GLU A C 1
ATOM 5702 O O . GLU A 1 775 ? -16.697 17.813 -8.912 1.00 93.12 775 GLU A O 1
ATOM 5707 N N . LEU A 1 776 ? -14.683 18.657 -8.409 1.00 93.25 776 LEU A N 1
ATOM 5708 C CA . LEU A 1 776 ? -14.267 17.537 -7.557 1.00 93.25 776 LEU A CA 1
ATOM 5709 C C . LEU A 1 776 ? -15.273 17.242 -6.427 1.00 93.25 776 LEU A C 1
ATOM 5711 O O . LEU A 1 776 ? -15.549 16.081 -6.131 1.00 93.25 776 LEU A O 1
ATOM 5715 N N . GLN A 1 777 ? -15.884 18.275 -5.839 1.00 89.75 777 GLN A N 1
ATOM 5716 C CA . GLN A 1 777 ? -16.871 18.094 -4.771 1.00 89.75 777 GLN A CA 1
ATOM 5717 C C . GLN A 1 777 ? -18.145 17.378 -5.255 1.00 89.75 777 GLN A C 1
ATOM 5719 O O . GLN A 1 777 ? -18.750 16.634 -4.487 1.00 89.75 777 GLN A O 1
ATOM 5724 N N . ASP A 1 778 ? -18.550 17.544 -6.521 1.00 92.50 778 ASP A N 1
ATOM 5725 C CA . ASP A 1 778 ? -19.710 16.826 -7.073 1.00 92.50 778 ASP A CA 1
ATOM 5726 C C . ASP A 1 778 ? -19.456 15.312 -7.139 1.00 92.50 778 ASP A C 1
ATOM 5728 O O . ASP A 1 778 ? -20.371 14.514 -6.919 1.00 92.50 778 ASP A O 1
ATOM 5732 N N . ILE A 1 779 ? -18.204 14.909 -7.384 1.00 95.62 779 ILE A N 1
ATOM 5733 C CA . ILE A 1 779 ? -17.791 13.502 -7.344 1.00 95.62 779 ILE A CA 1
ATOM 5734 C C . ILE A 1 779 ? -17.928 12.963 -5.917 1.00 95.62 779 ILE A C 1
ATOM 5736 O O . ILE A 1 779 ? -18.580 11.938 -5.713 1.00 95.62 779 ILE A O 1
ATOM 5740 N N . PHE A 1 780 ? -17.371 13.657 -4.922 1.00 92.88 780 PHE A N 1
ATOM 5741 C CA . PHE A 1 780 ? -17.458 13.230 -3.522 1.00 92.88 780 PHE A CA 1
ATOM 5742 C C . PHE A 1 780 ? -18.904 13.154 -3.030 1.00 92.88 780 PHE A C 1
ATOM 5744 O O . PHE A 1 780 ? -19.299 12.169 -2.402 1.00 92.88 780 PHE A O 1
ATOM 5751 N N . ASP A 1 781 ? -19.731 14.137 -3.374 1.00 90.56 781 ASP A N 1
ATOM 5752 C CA . ASP A 1 781 ? -21.136 14.167 -2.979 1.00 90.56 781 ASP A CA 1
ATOM 5753 C C . ASP A 1 781 ? -21.936 12.997 -3.577 1.00 90.56 781 ASP A C 1
ATOM 5755 O O . ASP A 1 781 ? -22.726 12.374 -2.863 1.00 90.56 781 ASP A O 1
ATOM 5759 N N . GLU A 1 782 ? -21.740 12.660 -4.859 1.00 92.19 782 GLU A N 1
ATOM 5760 C CA . GLU A 1 782 ? -22.521 11.609 -5.529 1.00 92.19 782 GLU A CA 1
ATOM 5761 C C . GLU A 1 782 ? -21.962 10.192 -5.377 1.00 92.19 782 GLU A C 1
ATOM 5763 O O . GLU A 1 782 ? -22.739 9.231 -5.458 1.00 92.19 782 GLU A O 1
ATOM 5768 N N . PHE A 1 783 ? -20.649 10.037 -5.197 1.00 94.69 783 PHE A N 1
ATOM 5769 C CA . PHE A 1 783 ? -19.963 8.737 -5.194 1.00 94.69 783 PHE A CA 1
ATOM 5770 C C . PHE A 1 783 ? -19.367 8.356 -3.835 1.00 94.69 783 PHE A C 1
ATOM 5772 O O . PHE A 1 783 ? -19.112 7.176 -3.617 1.00 94.69 783 PHE A O 1
ATOM 5779 N N . ALA A 1 784 ? -19.245 9.296 -2.892 1.00 92.56 784 ALA A N 1
ATOM 5780 C CA . ALA A 1 784 ? -18.759 9.035 -1.534 1.00 92.56 784 ALA A CA 1
ATOM 5781 C C . ALA A 1 784 ? -19.605 9.685 -0.423 1.00 92.56 784 ALA A C 1
ATOM 5783 O O . ALA A 1 784 ? -19.177 9.741 0.730 1.00 92.56 784 ALA A O 1
ATOM 5784 N N . ASN A 1 785 ? -20.830 10.130 -0.731 1.00 90.81 785 ASN A N 1
ATOM 5785 C CA . ASN A 1 785 ? -21.740 10.771 0.227 1.00 90.81 785 ASN A CA 1
ATOM 5786 C C . ASN A 1 785 ? -21.092 11.963 0.961 1.00 90.81 785 ASN A C 1
ATOM 5788 O O . ASN A 1 785 ? -21.248 12.110 2.174 1.00 90.81 785 ASN A O 1
ATOM 5792 N N . GLY A 1 786 ? -20.337 12.780 0.226 1.00 88.38 786 GLY A N 1
ATOM 5793 C CA . GLY A 1 786 ? -19.667 13.981 0.726 1.00 88.38 786 GLY A CA 1
ATOM 5794 C C . GLY A 1 786 ? -18.291 13.735 1.348 1.00 88.38 786 GLY A C 1
ATOM 5795 O O . GLY A 1 786 ? -17.596 14.698 1.651 1.00 88.38 786 GLY A O 1
ATOM 5796 N N . SER A 1 787 ? -17.869 12.477 1.517 1.00 88.31 787 SER A N 1
ATOM 5797 C CA . SER A 1 787 ? -16.528 12.158 2.020 1.00 88.31 787 SER A CA 1
ATOM 5798 C C . SER A 1 787 ? -15.457 12.435 0.951 1.00 88.31 787 SER A C 1
ATOM 5800 O O . SER A 1 787 ? -15.633 11.979 -0.183 1.00 88.31 787 SER A O 1
ATOM 5802 N N . PRO A 1 788 ? -14.338 13.116 1.284 1.00 87.25 788 PRO A N 1
ATOM 5803 C CA . PRO A 1 788 ? -13.248 13.432 0.354 1.00 87.25 788 PRO A CA 1
ATOM 5804 C C . PRO A 1 788 ? -12.351 12.211 0.074 1.00 87.25 788 PRO A C 1
ATOM 5806 O O . PRO A 1 788 ? -11.130 12.266 0.181 1.00 87.25 788 PRO A O 1
ATOM 5809 N N . ASN A 1 789 ? -12.966 11.072 -0.246 1.00 90.06 789 ASN A N 1
ATOM 5810 C CA . ASN A 1 789 ? -12.279 9.814 -0.507 1.00 90.06 789 ASN A CA 1
ATOM 5811 C C . ASN A 1 789 ? -11.815 9.764 -1.978 1.00 90.06 789 ASN A C 1
ATOM 5813 O O . ASN A 1 789 ? -12.675 9.788 -2.866 1.00 90.06 789 ASN A O 1
ATOM 5817 N N . PRO A 1 790 ? -10.504 9.634 -2.267 1.00 93.06 790 PRO A N 1
ATOM 5818 C CA . PRO A 1 790 ? -9.988 9.555 -3.635 1.00 93.06 790 PRO A CA 1
ATOM 5819 C C . PRO A 1 790 ? -10.611 8.415 -4.454 1.00 93.06 790 PRO A C 1
ATOM 5821 O O . PRO A 1 790 ? -10.868 8.591 -5.645 1.00 93.06 790 PRO A O 1
ATOM 5824 N N . ASN A 1 791 ? -10.984 7.290 -3.833 1.00 94.38 791 ASN A N 1
ATOM 5825 C CA . ASN A 1 791 ? -11.661 6.184 -4.522 1.00 94.38 791 ASN A CA 1
ATOM 5826 C C . ASN A 1 791 ? -12.973 6.616 -5.207 1.00 94.38 791 ASN A C 1
ATOM 5828 O O . ASN A 1 791 ? -13.372 6.018 -6.204 1.00 94.38 791 ASN A O 1
ATOM 5832 N N . ALA A 1 792 ? -13.620 7.692 -4.743 1.00 95.56 792 ALA A N 1
ATOM 5833 C CA . ALA A 1 792 ? -14.800 8.262 -5.393 1.00 95.56 792 ALA A CA 1
ATOM 5834 C C . ALA A 1 792 ? -14.525 8.713 -6.837 1.00 95.56 792 ALA A C 1
ATOM 5836 O O . ALA A 1 792 ? -15.413 8.626 -7.685 1.00 95.56 792 ALA A O 1
ATOM 5837 N N . ILE A 1 793 ? -13.304 9.181 -7.123 1.00 97.31 793 ILE A N 1
ATOM 5838 C CA . ILE A 1 793 ? -12.874 9.601 -8.462 1.00 97.31 793 ILE A CA 1
ATOM 5839 C C . ILE A 1 793 ? -12.820 8.385 -9.387 1.00 97.31 793 ILE A C 1
ATOM 5841 O O . ILE A 1 793 ? -13.431 8.415 -10.454 1.00 97.31 793 ILE A O 1
ATOM 5845 N N . ARG A 1 794 ? -12.176 7.294 -8.951 1.00 96.00 794 ARG A N 1
ATOM 5846 C CA . ARG A 1 794 ? -12.126 6.019 -9.690 1.00 96.00 794 ARG A CA 1
ATOM 5847 C C . ARG A 1 794 ? -13.533 5.483 -9.968 1.00 96.00 794 ARG A C 1
ATOM 5849 O O . ARG A 1 794 ? -13.876 5.148 -11.099 1.00 96.00 794 ARG A O 1
ATOM 5856 N N . GLU A 1 795 ? -14.382 5.483 -8.945 1.00 96.94 795 GLU A N 1
ATOM 5857 C CA . GLU A 1 795 ? -15.781 5.054 -9.026 1.00 96.94 795 GLU A CA 1
ATOM 5858 C C . GLU A 1 795 ? -16.614 5.889 -10.008 1.00 96.94 795 GLU A C 1
ATOM 5860 O O . GLU A 1 795 ? -17.415 5.358 -10.787 1.00 96.94 795 GLU A O 1
ATOM 5865 N N . PHE A 1 796 ? -16.408 7.204 -10.005 1.00 98.12 796 PHE A N 1
ATOM 5866 C CA . PHE A 1 796 ? -17.022 8.108 -10.964 1.00 98.12 796 PHE A CA 1
ATOM 5867 C C . PHE A 1 796 ? -16.544 7.838 -12.394 1.00 98.12 796 PHE A C 1
ATOM 5869 O O . PHE A 1 796 ? -17.377 7.761 -13.300 1.00 98.12 796 PHE A O 1
ATOM 5876 N N . LEU A 1 797 ? -15.237 7.664 -12.604 1.00 97.94 797 LEU A N 1
ATOM 5877 C CA . LEU A 1 797 ? -14.668 7.381 -13.922 1.00 97.94 797 LEU A CA 1
ATOM 5878 C C . LEU A 1 797 ? -15.200 6.062 -14.493 1.00 97.94 797 LEU A C 1
ATOM 5880 O O . LEU A 1 797 ? -15.647 6.049 -15.644 1.00 97.94 797 LEU A O 1
ATOM 5884 N N . ARG A 1 798 ? -15.289 5.010 -13.668 1.00 97.44 798 ARG A N 1
ATOM 5885 C CA . ARG A 1 798 ? -15.948 3.747 -14.032 1.00 97.44 798 ARG A CA 1
ATOM 5886 C C . ARG A 1 798 ? -17.386 3.970 -14.478 1.00 97.44 798 ARG A C 1
ATOM 5888 O O . ARG A 1 798 ? -17.773 3.575 -15.577 1.00 97.44 798 ARG A O 1
ATOM 5895 N N . PHE A 1 799 ? -18.181 4.658 -13.656 1.00 97.75 799 PHE A N 1
ATOM 5896 C CA . PHE A 1 799 ? -19.580 4.932 -13.979 1.00 97.75 799 PHE A CA 1
ATOM 5897 C C . PHE A 1 799 ? -19.726 5.729 -15.283 1.00 97.75 799 PHE A C 1
ATOM 5899 O O . PHE A 1 799 ? -20.583 5.411 -16.114 1.00 97.75 799 PHE A O 1
ATOM 5906 N N . ALA A 1 800 ? -18.907 6.766 -15.467 1.00 97.75 800 ALA A N 1
ATOM 5907 C CA . ALA A 1 800 ? -18.914 7.591 -16.666 1.00 97.75 800 ALA A CA 1
ATOM 5908 C C . ALA A 1 800 ? -18.550 6.768 -17.908 1.00 97.75 800 ALA A C 1
ATOM 5910 O O . ALA A 1 800 ? -19.206 6.905 -18.940 1.00 97.75 800 ALA A O 1
ATOM 5911 N N . ASN A 1 801 ? -17.562 5.878 -17.811 1.00 96.56 801 ASN A N 1
ATOM 5912 C CA . ASN A 1 801 ? -17.164 5.008 -18.912 1.00 96.56 801 ASN A CA 1
ATOM 5913 C C . ASN A 1 801 ? -18.276 4.013 -19.298 1.00 96.56 801 ASN A C 1
ATOM 5915 O O . ASN A 1 801 ? -18.634 3.916 -20.471 1.00 96.56 801 ASN A O 1
ATOM 5919 N N . GLU A 1 802 ? -18.884 3.347 -18.315 1.00 95.56 802 GLU A N 1
ATOM 5920 C CA . GLU A 1 802 ? -19.886 2.299 -18.553 1.00 95.56 802 GLU A CA 1
ATOM 5921 C C . GLU A 1 802 ? -21.269 2.839 -18.950 1.00 95.56 802 GLU A C 1
ATOM 5923 O O . GLU A 1 802 ? -22.021 2.178 -19.674 1.00 95.56 802 GLU A O 1
ATOM 5928 N N . THR A 1 803 ? -21.649 4.017 -18.439 1.00 97.00 803 THR A N 1
ATOM 5929 C CA . THR A 1 803 ? -23.053 4.465 -18.451 1.00 97.00 803 THR A CA 1
ATOM 5930 C C . THR A 1 803 ? -23.307 5.710 -19.299 1.00 97.00 803 THR A C 1
ATOM 5932 O O . THR A 1 803 ? -24.430 5.889 -19.783 1.00 97.00 803 THR A O 1
ATOM 5935 N N . TRP A 1 804 ? -22.327 6.601 -19.486 1.00 97.75 804 TRP A N 1
ATOM 5936 C CA . TRP A 1 804 ? -22.543 7.807 -20.292 1.00 97.75 804 TRP A CA 1
ATOM 5937 C C . TRP A 1 804 ? -22.679 7.477 -21.778 1.00 97.75 804 TRP A C 1
ATOM 5939 O O . TRP A 1 804 ? -22.165 6.485 -22.286 1.00 97.75 804 TRP A O 1
ATOM 5949 N N . THR A 1 805 ? -23.378 8.334 -22.525 1.00 97.50 805 THR A N 1
ATOM 5950 C CA . THR A 1 805 ? -23.617 8.077 -23.953 1.00 97.50 805 THR A CA 1
ATOM 5951 C C . THR A 1 805 ? -22.364 8.281 -24.807 1.00 97.50 805 THR A C 1
ATOM 5953 O O . THR A 1 805 ? -22.277 7.741 -25.910 1.00 97.50 805 THR A O 1
ATOM 5956 N N . THR A 1 806 ? -21.422 9.090 -24.329 1.00 96.81 806 THR A N 1
ATOM 5957 C CA . THR A 1 806 ? -20.054 9.152 -24.848 1.00 96.81 806 THR A CA 1
ATOM 5958 C C . THR A 1 806 ? -19.128 9.010 -23.649 1.00 96.81 806 THR A C 1
ATOM 5960 O O . THR A 1 806 ? -19.181 9.871 -22.767 1.00 96.81 806 THR A O 1
ATOM 5963 N N . SER A 1 807 ? -18.334 7.941 -23.626 1.00 95.25 807 SER A N 1
ATOM 5964 C CA . SER A 1 807 ? -17.371 7.664 -22.565 1.00 95.25 807 SER A CA 1
ATOM 5965 C C . SER A 1 807 ? -16.127 8.558 -22.681 1.00 95.25 807 SER A C 1
ATOM 5967 O O . SER A 1 807 ? -15.701 8.866 -23.805 1.00 95.25 807 SER A O 1
ATOM 5969 N N . PRO A 1 808 ? -15.528 8.954 -21.542 1.00 97.31 808 PRO A N 1
ATOM 5970 C CA . PRO A 1 808 ? -14.257 9.668 -21.531 1.00 97.31 808 PRO A CA 1
ATOM 5971 C C . PRO A 1 808 ? -13.158 8.861 -22.222 1.00 97.31 808 PRO A C 1
ATOM 5973 O O . PRO A 1 808 ? -13.059 7.651 -22.035 1.00 97.31 808 PRO A O 1
ATOM 5976 N N . ARG A 1 809 ? -12.321 9.542 -23.008 1.00 97.25 809 ARG A N 1
ATOM 5977 C CA . ARG A 1 809 ? -11.078 8.990 -23.575 1.00 97.25 809 ARG A CA 1
ATOM 5978 C C . ARG A 1 809 ? -9.841 9.633 -22.960 1.00 97.25 809 ARG A C 1
ATOM 5980 O O . ARG A 1 809 ? -8.812 8.976 -22.858 1.00 97.25 809 ARG A O 1
ATOM 5987 N N . PHE A 1 810 ? -9.961 10.905 -22.586 1.00 98.50 810 PHE A N 1
ATOM 5988 C CA . PHE A 1 810 ? -8.931 11.702 -21.933 1.00 98.50 810 PHE A CA 1
ATOM 5989 C C . PHE A 1 810 ? -9.477 12.243 -20.615 1.00 98.50 810 PHE A C 1
ATOM 5991 O O . PHE A 1 810 ? -10.582 12.791 -20.594 1.00 98.50 810 PHE A O 1
ATOM 5998 N N . VAL A 1 811 ? -8.704 12.109 -19.542 1.00 98.75 811 VAL A N 1
ATOM 5999 C CA . VAL A 1 811 ? -9.023 12.625 -18.208 1.00 98.75 811 VAL A CA 1
ATOM 6000 C C . VAL A 1 811 ? -7.874 13.503 -17.731 1.00 98.75 811 VAL A C 1
ATOM 6002 O O . VAL A 1 811 ? -6.737 13.048 -17.652 1.00 98.75 811 VAL A O 1
ATOM 6005 N N . VAL A 1 812 ? -8.171 14.757 -17.403 1.00 98.56 812 VAL A N 1
ATOM 6006 C CA . VAL A 1 812 ? -7.195 15.708 -16.863 1.00 98.56 812 VAL A CA 1
ATOM 6007 C C . VAL A 1 812 ? -7.537 16.020 -15.422 1.00 98.56 812 VAL A C 1
ATOM 6009 O O . VAL A 1 812 ? -8.612 16.549 -15.137 1.00 98.56 812 VAL A O 1
ATOM 6012 N N . LEU A 1 813 ? -6.609 15.705 -14.525 1.00 98.50 813 LEU A N 1
ATOM 6013 C CA . LEU A 1 813 ? -6.685 16.039 -13.109 1.00 98.50 813 LEU A CA 1
ATOM 6014 C C . LEU A 1 813 ? -6.021 17.398 -12.885 1.00 98.50 813 LEU A C 1
ATOM 6016 O O . LEU A 1 813 ? -4.868 17.590 -13.263 1.00 98.50 813 LEU A O 1
ATOM 6020 N N . VAL A 1 814 ? -6.723 18.354 -12.280 1.00 97.06 814 VAL A N 1
ATOM 6021 C CA . VAL A 1 814 ? -6.194 19.705 -12.040 1.00 97.06 814 VAL A CA 1
ATOM 6022 C C . VAL A 1 814 ? -6.060 19.959 -10.545 1.00 97.06 814 VAL A C 1
ATOM 6024 O O . VAL A 1 814 ? -7.054 20.018 -9.826 1.00 97.06 814 VAL A O 1
ATOM 6027 N N . GLY A 1 815 ? -4.823 20.150 -10.092 1.00 92.00 815 GLY A N 1
ATOM 6028 C CA . GLY A 1 815 ? -4.473 20.444 -8.705 1.00 92.00 815 GLY A CA 1
ATOM 6029 C C . GLY A 1 815 ? -3.337 19.563 -8.184 1.00 92.00 815 GLY A C 1
ATOM 6030 O O . GLY A 1 815 ? -3.202 18.395 -8.568 1.00 92.00 815 GLY A O 1
ATOM 6031 N N . LYS A 1 816 ? -2.520 20.123 -7.285 1.00 89.25 816 LYS A N 1
ATOM 6032 C CA . LYS A 1 816 ? -1.541 19.352 -6.506 1.00 89.25 816 LYS A CA 1
ATOM 6033 C C . LYS A 1 816 ? -2.257 18.352 -5.591 1.00 89.25 816 LYS A C 1
ATOM 6035 O O . LYS A 1 816 ? -3.281 18.680 -4.985 1.00 89.25 816 LYS A O 1
ATOM 6040 N N . GLY A 1 817 ? -1.718 17.139 -5.530 1.00 88.00 817 GLY A N 1
ATOM 6041 C CA . GLY A 1 817 ? -2.177 16.077 -4.640 1.00 88.00 817 GLY A CA 1
ATOM 6042 C C . GLY A 1 817 ? -1.173 15.799 -3.528 1.00 88.00 817 GLY A C 1
ATOM 6043 O O . GLY A 1 817 ? 0.005 16.120 -3.663 1.00 88.00 817 GLY A O 1
ATOM 6044 N N . SER A 1 818 ? -1.651 15.201 -2.441 1.00 86.25 818 SER A N 1
ATOM 6045 C CA . SER A 1 818 ? -0.844 14.736 -1.314 1.00 86.25 818 SER A CA 1
ATOM 6046 C C . SER A 1 818 ? -1.429 13.456 -0.708 1.00 86.25 818 SER A C 1
ATOM 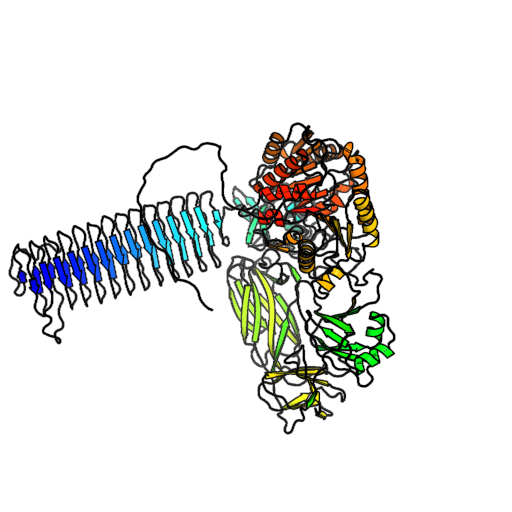6048 O O . SER A 1 818 ? -2.652 13.354 -0.598 1.00 86.25 818 SER A O 1
ATOM 6050 N N . PHE A 1 819 ? -0.588 12.506 -0.274 1.00 85.25 819 PHE A N 1
ATOM 6051 C CA . PHE A 1 819 ? -1.052 11.359 0.539 1.00 85.25 819 PHE A CA 1
ATOM 6052 C C . PHE A 1 819 ? -1.399 11.771 1.978 1.00 85.25 819 PHE A C 1
ATOM 6054 O O . PHE A 1 819 ? -1.995 11.001 2.730 1.00 85.25 819 PHE A O 1
ATOM 6061 N N . ASP A 1 820 ? -1.003 12.976 2.391 1.00 82.94 820 ASP A N 1
ATOM 6062 C CA . ASP A 1 820 ? -1.404 13.560 3.664 1.00 82.94 820 ASP A CA 1
ATOM 6063 C C . ASP A 1 820 ? -2.820 14.135 3.545 1.00 82.94 820 ASP A C 1
ATOM 6065 O O . ASP A 1 820 ? -3.027 15.341 3.388 1.00 82.94 820 ASP A O 1
ATOM 6069 N N . TYR A 1 821 ? -3.806 13.237 3.534 1.00 86.06 821 TYR A N 1
ATOM 6070 C CA . TYR A 1 821 ? -5.217 13.585 3.362 1.00 86.06 821 TYR A CA 1
ATOM 6071 C C . TYR A 1 821 ? -5.780 14.406 4.528 1.00 86.06 821 TYR A C 1
ATOM 6073 O O . TYR A 1 821 ? -6.672 15.224 4.317 1.00 86.06 821 TYR A O 1
ATOM 6081 N N . ARG A 1 822 ? -5.252 14.198 5.742 1.00 81.56 822 ARG A N 1
ATOM 6082 C CA . ARG A 1 822 ? -5.685 14.858 6.986 1.00 81.56 822 ARG A CA 1
ATOM 6083 C C . ARG A 1 822 ? -4.847 16.097 7.345 1.00 81.56 822 ARG A C 1
ATOM 6085 O O . ARG A 1 822 ? -5.114 16.699 8.380 1.00 81.56 822 ARG A O 1
ATOM 6092 N N . GLU A 1 823 ? -3.878 16.483 6.511 1.00 77.56 823 GLU A N 1
ATOM 6093 C CA . GLU A 1 823 ? -2.960 17.616 6.749 1.00 77.56 823 GLU A CA 1
ATOM 6094 C C . GLU A 1 823 ? -2.137 17.478 8.055 1.00 77.56 823 GLU A C 1
ATOM 6096 O O . GLU A 1 823 ? -1.898 18.445 8.784 1.00 77.56 823 GLU A O 1
ATOM 6101 N N . ILE A 1 824 ? -1.702 16.256 8.363 1.00 77.12 824 ILE A N 1
ATOM 6102 C CA . ILE A 1 824 ? -0.982 15.856 9.578 1.00 77.12 824 ILE A CA 1
ATOM 6103 C C . ILE A 1 824 ? 0.424 16.465 9.637 1.00 77.12 824 ILE A C 1
ATOM 6105 O O . ILE A 1 824 ? 0.837 16.987 10.675 1.00 77.12 824 ILE A O 1
ATOM 6109 N N . LEU A 1 825 ? 1.167 16.441 8.526 1.00 69.00 825 LEU A N 1
ATOM 6110 C CA . LEU A 1 825 ? 2.561 16.906 8.455 1.00 69.00 825 LEU A CA 1
ATOM 6111 C C . LEU A 1 825 ? 2.678 18.421 8.215 1.00 69.00 825 LEU A C 1
ATOM 6113 O O . LEU A 1 825 ? 3.782 18.967 8.127 1.00 69.00 825 LEU A O 1
ATOM 6117 N N . GLY A 1 826 ? 1.548 19.123 8.136 1.00 62.44 826 GLY A N 1
ATOM 6118 C CA . GLY A 1 826 ? 1.466 20.567 7.954 1.00 62.44 826 GLY A CA 1
ATOM 6119 C C . GLY A 1 826 ? 0.475 20.945 6.855 1.00 62.44 826 GLY A C 1
ATOM 6120 O O . GLY A 1 826 ? -0.234 20.084 6.347 1.00 62.44 826 GLY A O 1
ATOM 6121 N N . PRO A 1 827 ? 0.420 22.232 6.456 1.00 56.28 827 PRO A N 1
ATOM 6122 C CA . PRO A 1 827 ? -0.467 22.699 5.394 1.00 56.28 827 PRO A CA 1
ATOM 6123 C C . PRO A 1 827 ? 0.006 22.151 4.039 1.00 56.28 827 PRO A C 1
ATOM 6125 O O . PRO A 1 827 ? 0.672 22.838 3.258 1.00 56.28 827 PRO A O 1
ATOM 6128 N N . ALA A 1 828 ? -0.279 20.880 3.781 1.00 52.62 828 ALA A N 1
ATOM 6129 C CA . ALA A 1 828 ? -0.133 20.273 2.480 1.00 52.62 828 ALA A CA 1
ATOM 6130 C C . ALA A 1 828 ? -1.228 20.843 1.576 1.00 52.62 828 ALA A C 1
ATOM 6132 O O . ALA A 1 828 ? -2.399 20.906 1.939 1.00 52.62 828 ALA A O 1
ATOM 6133 N N . ILE A 1 829 ? -0.848 21.271 0.377 1.00 66.12 829 ILE A N 1
ATOM 6134 C CA . ILE A 1 829 ? -1.815 21.632 -0.655 1.00 66.12 829 ILE A CA 1
ATOM 6135 C C . ILE A 1 829 ? -2.339 20.318 -1.238 1.00 66.12 829 ILE A C 1
ATOM 6137 O O . ILE A 1 829 ? -1.743 19.783 -2.171 1.00 66.12 829 ILE A O 1
ATOM 6141 N N . ASN A 1 830 ? -3.416 19.780 -0.660 1.00 80.62 830 ASN A N 1
ATOM 6142 C CA . ASN A 1 830 ? -4.094 18.587 -1.167 1.00 80.62 830 ASN A CA 1
ATOM 6143 C C . ASN A 1 830 ? -5.377 18.957 -1.926 1.00 80.62 830 ASN A C 1
ATOM 6145 O O . ASN A 1 830 ? -6.493 18.652 -1.512 1.00 80.62 830 ASN A O 1
ATOM 6149 N N . LEU A 1 831 ? -5.214 19.687 -3.031 1.00 86.12 831 LEU A N 1
ATOM 6150 C CA . LEU A 1 831 ? -6.333 20.217 -3.819 1.00 86.12 831 LEU A CA 1
ATOM 6151 C C . LEU A 1 831 ? -7.042 19.133 -4.636 1.00 86.12 831 LEU A C 1
ATOM 6153 O O . LEU A 1 831 ? -8.237 19.254 -4.902 1.00 86.12 831 LEU A O 1
ATOM 6157 N N . LEU A 1 832 ? -6.308 18.095 -5.046 1.00 90.38 832 LEU A N 1
ATOM 6158 C CA . LEU A 1 832 ? -6.858 16.909 -5.695 1.00 90.38 832 LEU A CA 1
ATOM 6159 C C . LEU A 1 832 ? -6.077 15.675 -5.213 1.00 90.38 832 LEU A C 1
ATOM 6161 O O . LEU A 1 832 ? -4.967 15.448 -5.710 1.00 90.38 832 LEU A O 1
ATOM 6165 N N . PRO A 1 833 ? -6.630 14.884 -4.274 1.00 90.31 833 PRO A N 1
ATOM 6166 C CA . PRO A 1 833 ? -5.916 13.771 -3.658 1.00 90.31 833 PRO A CA 1
ATOM 6167 C C . PRO A 1 833 ? -5.495 12.712 -4.689 1.00 90.31 833 PRO A C 1
ATOM 6169 O O . PRO A 1 833 ? -6.251 12.446 -5.626 1.00 90.31 833 PRO A O 1
ATOM 6172 N N . PRO A 1 834 ? -4.296 12.114 -4.576 1.00 92.19 834 PRO A N 1
ATOM 6173 C CA . PRO A 1 834 ? -3.943 10.906 -5.312 1.00 92.19 834 PRO A CA 1
ATOM 6174 C C . PRO A 1 834 ? -4.636 9.685 -4.691 1.00 92.19 834 PRO A C 1
ATOM 6176 O O . PRO A 1 834 ? -5.157 9.760 -3.581 1.00 92.19 834 PRO A O 1
ATOM 6179 N N . ILE A 1 835 ? -4.626 8.561 -5.402 1.00 92.25 835 ILE A N 1
ATOM 6180 C CA . ILE A 1 835 ? -4.850 7.239 -4.809 1.00 92.25 835 ILE A CA 1
ATOM 6181 C C . ILE A 1 835 ? -3.484 6.584 -4.594 1.00 92.25 835 ILE A C 1
ATOM 6183 O O . ILE A 1 835 ? -2.552 6.830 -5.362 1.00 92.25 835 ILE A O 1
ATOM 6187 N N . MET A 1 836 ? -3.353 5.787 -3.536 1.00 90.12 836 MET A N 1
ATOM 6188 C CA . MET A 1 836 ? -2.129 5.037 -3.262 1.00 90.12 836 MET A CA 1
ATOM 6189 C C . MET A 1 836 ? -2.231 3.632 -3.860 1.00 90.12 836 MET A C 1
ATOM 6191 O O . MET A 1 836 ? -3.281 2.990 -3.815 1.00 90.12 836 MET A O 1
ATOM 6195 N N . ALA A 1 837 ? -1.127 3.175 -4.430 1.00 87.75 837 ALA A N 1
ATOM 6196 C CA . ALA A 1 837 ? -0.905 1.844 -4.964 1.00 87.75 837 ALA A CA 1
ATOM 6197 C C . ALA A 1 837 ? 0.108 1.117 -4.079 1.00 87.75 837 ALA A C 1
ATOM 6199 O O . ALA A 1 837 ? 1.108 1.718 -3.685 1.00 87.75 837 ALA A O 1
ATOM 6200 N N . LEU A 1 838 ? -0.145 -0.157 -3.778 1.00 83.50 838 LEU A N 1
ATOM 6201 C CA . LEU A 1 838 ? 0.848 -1.033 -3.166 1.00 83.50 838 LEU A CA 1
ATOM 6202 C C . LEU A 1 838 ? 1.761 -1.580 -4.267 1.00 83.50 838 LEU A C 1
ATOM 6204 O O . LEU A 1 838 ? 1.259 -2.068 -5.274 1.00 83.50 838 LEU A O 1
ATOM 6208 N N . THR A 1 839 ? 3.072 -1.498 -4.058 1.00 76.69 839 THR A N 1
ATOM 6209 C CA . THR A 1 839 ? 4.103 -2.040 -4.957 1.00 76.69 839 THR A CA 1
ATOM 6210 C C . THR A 1 839 ? 5.078 -2.897 -4.152 1.00 76.69 839 THR A C 1
ATOM 6212 O O . THR A 1 839 ? 5.141 -2.770 -2.924 1.00 76.69 839 THR A O 1
ATOM 6215 N N . HIS A 1 840 ? 5.915 -3.689 -4.820 1.00 69.62 840 HIS A N 1
ATOM 6216 C CA . HIS A 1 840 ? 6.994 -4.465 -4.193 1.00 69.62 840 HIS A CA 1
ATOM 6217 C C . HIS A 1 840 ? 7.980 -3.586 -3.391 1.00 69.62 840 HIS A C 1
ATOM 6219 O O . HIS A 1 840 ? 8.689 -4.063 -2.503 1.00 69.62 840 HIS A O 1
ATOM 6225 N N . ALA A 1 841 ? 8.032 -2.279 -3.672 1.00 65.56 841 ALA A N 1
ATOM 6226 C CA . ALA A 1 841 ? 8.890 -1.318 -2.981 1.00 65.56 841 ALA A CA 1
ATOM 6227 C C . ALA A 1 841 ? 8.182 -0.516 -1.868 1.00 65.56 841 ALA A C 1
ATOM 6229 O O . ALA A 1 841 ? 8.789 0.405 -1.314 1.00 65.56 841 ALA A O 1
ATOM 6230 N N . GLY A 1 842 ? 6.929 -0.846 -1.541 1.00 74.12 842 GLY A N 1
ATOM 6231 C CA . GLY A 1 842 ? 6.065 -0.076 -0.642 1.00 74.12 842 GLY A CA 1
ATOM 6232 C C . GLY A 1 842 ? 5.009 0.731 -1.398 1.00 74.12 842 GLY A C 1
ATOM 6233 O O . GLY A 1 842 ? 4.831 0.572 -2.606 1.00 74.12 842 GLY A O 1
ATOM 6234 N N . MET A 1 843 ? 4.274 1.604 -0.710 1.00 81.88 843 MET A N 1
ATOM 6235 C CA . MET A 1 843 ? 3.216 2.375 -1.362 1.00 81.88 843 MET A CA 1
ATOM 6236 C C . MET A 1 843 ? 3.737 3.594 -2.126 1.00 81.88 843 MET A C 1
ATOM 6238 O O . MET A 1 843 ? 4.596 4.342 -1.648 1.00 81.88 843 MET A O 1
ATOM 6242 N N . ALA A 1 844 ? 3.129 3.845 -3.282 1.00 86.62 844 ALA A N 1
ATOM 6243 C CA . ALA A 1 844 ? 3.380 5.010 -4.125 1.00 86.62 844 ALA A CA 1
ATOM 6244 C C . ALA A 1 844 ? 2.057 5.622 -4.609 1.00 86.62 844 ALA A C 1
ATOM 6246 O O . ALA A 1 844 ? 1.041 4.934 -4.704 1.00 86.62 844 ALA A O 1
ATOM 6247 N N . SER A 1 845 ? 2.041 6.921 -4.915 1.00 91.25 845 SER A N 1
ATOM 6248 C CA . SER A 1 845 ? 0.867 7.531 -5.555 1.00 91.25 845 SER A CA 1
ATOM 6249 C C . SER A 1 845 ? 0.658 6.950 -6.958 1.00 91.25 845 SER A C 1
ATOM 6251 O O . SER A 1 845 ? 1.635 6.649 -7.645 1.00 91.25 845 SER A O 1
ATOM 6253 N N . SER A 1 846 ? -0.595 6.823 -7.406 1.00 94.31 846 SER A N 1
ATOM 6254 C CA . SER A 1 846 ? -0.941 6.274 -8.725 1.00 94.31 846 SER A CA 1
ATOM 6255 C C . SER A 1 846 ? -2.120 7.008 -9.372 1.00 94.31 846 SER A C 1
ATOM 6257 O O . SER A 1 846 ? -3.275 6.706 -9.094 1.00 94.31 846 SER A O 1
ATOM 6259 N N . ASP A 1 847 ? -1.873 7.955 -10.283 1.00 95.75 847 ASP A N 1
ATOM 6260 C CA . ASP A 1 847 ? -2.967 8.511 -11.088 1.00 95.75 847 ASP A CA 1
ATOM 6261 C C . ASP A 1 847 ? -3.452 7.505 -12.141 1.00 95.75 847 ASP A C 1
ATOM 6263 O O . ASP A 1 847 ? -4.620 7.525 -12.522 1.00 95.75 847 ASP A O 1
ATOM 6267 N N . THR A 1 848 ? -2.594 6.584 -12.588 1.00 94.19 848 THR A N 1
ATOM 6268 C CA . THR A 1 848 ? -2.971 5.499 -13.506 1.00 94.19 848 THR A CA 1
ATOM 6269 C C . THR A 1 848 ? -4.003 4.560 -12.888 1.00 94.19 848 THR A C 1
ATOM 6271 O O . THR A 1 848 ? -4.922 4.141 -13.587 1.00 94.19 848 THR A O 1
ATOM 6274 N N . LYS A 1 849 ? -3.973 4.340 -11.569 1.00 93.88 849 LYS A N 1
ATOM 6275 C CA . LYS A 1 849 ? -4.989 3.555 -10.848 1.00 93.88 849 LYS A CA 1
ATOM 6276 C C . LYS A 1 849 ? -6.370 4.216 -10.793 1.00 93.88 849 LYS A C 1
ATOM 6278 O O . LYS A 1 849 ? -7.371 3.530 -10.598 1.00 93.88 849 LYS A O 1
ATOM 6283 N N . TYR A 1 850 ? -6.480 5.528 -11.036 1.00 96.38 850 TYR A N 1
ATOM 6284 C CA . TYR A 1 850 ? -7.787 6.140 -11.320 1.00 96.38 850 TYR A CA 1
ATOM 6285 C C . TYR A 1 850 ? -8.355 5.719 -12.672 1.00 96.38 850 TYR A C 1
ATOM 6287 O O . TYR A 1 850 ? -9.573 5.744 -12.842 1.00 96.38 850 TYR A O 1
ATOM 6295 N N . ALA A 1 851 ? -7.484 5.398 -13.628 1.00 95.50 851 ALA A N 1
ATOM 6296 C CA . ALA A 1 851 ? -7.840 5.017 -14.984 1.00 95.50 851 ALA A CA 1
ATOM 6297 C C . ALA A 1 851 ? -7.959 3.500 -15.178 1.00 95.50 851 ALA A C 1
ATOM 6299 O O . ALA A 1 851 ? -8.557 3.106 -16.168 1.00 95.50 851 ALA A O 1
ATOM 6300 N N . ASP A 1 852 ? -7.438 2.678 -14.268 1.00 93.62 852 ASP A N 1
ATOM 6301 C CA . ASP A 1 852 ? -7.666 1.230 -14.222 1.00 93.62 852 ASP A CA 1
ATOM 6302 C C . ASP A 1 852 ? -8.923 0.926 -13.395 1.00 93.62 852 ASP A C 1
ATOM 6304 O O . ASP A 1 852 ? -8.913 0.972 -12.158 1.00 93.62 852 ASP A O 1
ATOM 6308 N N . PHE A 1 853 ? -10.050 0.678 -14.058 1.00 92.69 853 PHE A N 1
ATOM 6309 C CA . PHE A 1 853 ? -11.316 0.396 -13.376 1.00 92.69 853 PHE A CA 1
ATOM 6310 C C . PHE A 1 853 ? -12.176 -0.683 -14.045 1.00 92.69 853 PHE A C 1
ATOM 6312 O O . PHE A 1 853 ? -13.129 -1.162 -13.415 1.00 92.69 853 PHE A O 1
ATOM 6319 N N . LEU A 1 854 ? -11.881 -1.078 -15.286 1.00 86.88 854 LEU A N 1
ATOM 6320 C CA . LEU A 1 854 ? -12.503 -2.209 -15.967 1.00 86.88 854 LEU A CA 1
ATOM 6321 C C . LEU A 1 854 ? -11.632 -3.451 -15.787 1.00 86.88 854 LEU A C 1
ATOM 6323 O O . LEU A 1 854 ? -10.712 -3.709 -16.544 1.00 86.88 854 LEU A O 1
ATOM 6327 N N . GLY A 1 855 ? -11.983 -4.279 -14.810 1.00 83.38 855 GLY A N 1
ATOM 6328 C CA . GLY A 1 855 ? -11.270 -5.534 -14.562 1.00 83.38 855 GLY A CA 1
ATOM 6329 C C . GLY A 1 855 ? -10.166 -5.436 -13.512 1.00 83.38 855 GLY A C 1
ATOM 6330 O O . GLY A 1 855 ? -9.870 -6.476 -12.932 1.00 83.38 855 GLY A O 1
ATOM 6331 N N . ASP A 1 856 ? -9.681 -4.228 -13.186 1.00 84.31 856 ASP A N 1
ATOM 6332 C CA . ASP A 1 856 ? -8.616 -4.010 -12.184 1.00 84.31 856 ASP A CA 1
ATOM 6333 C C . ASP A 1 856 ? -7.350 -4.816 -12.525 1.00 84.31 856 ASP A C 1
ATOM 6335 O O . ASP A 1 856 ? -6.784 -5.527 -11.687 1.00 84.31 856 ASP A O 1
ATOM 6339 N N . ASP A 1 857 ? -6.989 -4.800 -13.811 1.00 83.00 857 ASP A N 1
ATOM 6340 C CA . ASP A 1 857 ? -5.945 -5.643 -14.396 1.00 83.00 857 ASP A CA 1
ATOM 6341 C C . ASP A 1 857 ? -4.562 -4.974 -14.402 1.00 83.00 857 ASP A C 1
ATOM 6343 O O . ASP A 1 857 ? -3.589 -5.563 -14.873 1.00 83.00 857 ASP A O 1
ATOM 6347 N N . GLY A 1 858 ? -4.449 -3.775 -13.827 1.00 85.25 858 GLY A N 1
ATOM 6348 C CA . GLY A 1 858 ? -3.227 -2.985 -13.797 1.00 85.25 858 GLY A CA 1
ATOM 6349 C C . GLY A 1 858 ? -3.047 -2.082 -15.015 1.00 85.25 858 GLY A C 1
ATOM 6350 O O . GLY A 1 858 ? -2.025 -1.399 -15.088 1.00 85.25 858 GLY A O 1
ATOM 6351 N N . MET A 1 859 ? -3.991 -2.048 -15.966 1.00 92.50 859 MET A N 1
ATOM 6352 C CA . MET A 1 859 ? -3.885 -1.242 -17.185 1.00 92.50 859 MET A CA 1
ATOM 6353 C C . MET A 1 859 ? -4.898 -0.088 -17.225 1.00 92.50 859 MET A C 1
ATOM 6355 O O . MET A 1 859 ? -6.066 -0.249 -16.885 1.00 92.50 859 MET A O 1
ATOM 6359 N N . PRO A 1 860 ? -4.496 1.109 -17.693 1.00 95.38 860 PRO A N 1
ATOM 6360 C CA . PRO A 1 860 ? -5.406 2.245 -17.765 1.00 95.38 860 PRO A CA 1
ATOM 6361 C C . PRO A 1 860 ? -6.392 2.139 -18.945 1.00 95.38 860 PRO A C 1
ATOM 6363 O O . PRO A 1 860 ? -6.000 2.154 -20.118 1.00 95.38 860 PRO A O 1
ATOM 6366 N N . ASP A 1 861 ? -7.689 2.178 -18.640 1.00 95.50 861 ASP A N 1
ATOM 6367 C CA . ASP A 1 861 ? -8.807 2.174 -19.597 1.00 95.50 861 ASP A CA 1
ATOM 6368 C C . ASP A 1 861 ? -8.964 3.490 -20.367 1.00 95.50 861 ASP A C 1
ATOM 6370 O O . ASP A 1 861 ? -9.555 3.552 -21.453 1.00 95.50 861 ASP A O 1
ATOM 6374 N N . VAL A 1 862 ? -8.462 4.579 -19.786 1.00 96.69 862 VAL A N 1
ATOM 6375 C CA . VAL A 1 862 ? -8.507 5.932 -20.346 1.00 96.69 862 VAL A CA 1
ATOM 6376 C C . VAL A 1 862 ? -7.135 6.585 -20.255 1.00 96.69 862 VAL A C 1
ATOM 6378 O O . VAL A 1 862 ? -6.329 6.268 -19.385 1.00 96.69 862 VAL A O 1
ATOM 6381 N N . ALA A 1 863 ? -6.850 7.519 -21.158 1.00 98.31 863 ALA A N 1
ATOM 6382 C CA . ALA A 1 863 ? -5.631 8.309 -21.071 1.00 98.31 863 ALA A CA 1
ATOM 6383 C C . ALA A 1 863 ? -5.779 9.347 -19.952 1.00 98.31 863 ALA A C 1
ATOM 6385 O O . ALA A 1 863 ? -6.682 10.185 -20.012 1.00 98.31 863 ALA A O 1
ATOM 6386 N N . ILE A 1 864 ? -4.889 9.315 -18.963 1.00 98.50 864 ILE A N 1
ATOM 6387 C CA . ILE A 1 864 ? -4.941 10.200 -17.797 1.00 98.50 864 ILE A CA 1
ATOM 6388 C C . ILE A 1 864 ? -3.661 11.024 -17.664 1.00 98.50 864 ILE A C 1
ATOM 6390 O O . ILE A 1 864 ? -2.575 10.560 -18.006 1.00 98.50 864 ILE A O 1
ATOM 6394 N N . GLY A 1 865 ? -3.799 12.266 -17.208 1.00 98.31 865 GLY A N 1
ATOM 6395 C CA . GLY A 1 865 ? -2.670 13.124 -16.862 1.00 98.31 865 GLY A CA 1
ATOM 6396 C C . GLY A 1 865 ? -3.058 14.187 -15.841 1.00 98.31 865 GLY A C 1
ATOM 6397 O O . GLY A 1 865 ? -4.243 14.492 -15.662 1.00 98.31 865 GLY A O 1
ATOM 6398 N N . ARG A 1 866 ? -2.057 14.746 -15.159 1.00 98.25 866 ARG A N 1
ATOM 6399 C CA . ARG A 1 866 ? -2.241 15.721 -14.079 1.00 98.25 866 ARG A CA 1
ATOM 6400 C C . ARG A 1 866 ? -1.567 17.051 -14.382 1.00 98.25 866 ARG A C 1
ATOM 6402 O O . ARG A 1 866 ? -0.422 17.097 -14.815 1.00 98.25 866 ARG A O 1
ATOM 6409 N N . LEU A 1 867 ? -2.260 18.141 -14.063 1.00 97.38 867 LEU A N 1
ATOM 6410 C CA . LEU A 1 867 ? -1.718 19.494 -13.952 1.00 97.38 867 LEU A CA 1
ATOM 6411 C C . LEU A 1 867 ? -1.565 19.820 -12.448 1.00 97.38 867 LEU A C 1
ATOM 6413 O O . LEU A 1 867 ? -2.547 20.231 -11.823 1.00 97.38 867 LEU A O 1
ATOM 6417 N N . PRO A 1 868 ? -0.384 19.608 -11.832 1.00 93.75 868 PRO A N 1
ATOM 6418 C CA . PRO A 1 868 ? -0.173 19.644 -10.379 1.00 93.75 868 PRO A CA 1
ATOM 6419 C C . PRO A 1 868 ? -0.016 21.079 -9.843 1.00 93.75 868 PRO A C 1
ATOM 6421 O O . PRO A 1 868 ? 0.954 21.429 -9.179 1.00 93.75 868 PRO A O 1
ATOM 6424 N N . VAL A 1 869 ? -0.974 21.945 -10.165 1.00 90.69 869 VAL A N 1
ATOM 6425 C CA . VAL A 1 869 ? -0.931 23.377 -9.849 1.00 90.69 869 VAL A CA 1
ATOM 6426 C C . VAL A 1 869 ? -1.399 23.674 -8.428 1.00 90.69 869 VAL A C 1
ATOM 6428 O O . VAL A 1 869 ? -2.297 23.021 -7.890 1.00 90.69 869 VAL A O 1
ATOM 6431 N N . THR A 1 870 ? -0.830 24.719 -7.837 1.00 86.94 870 THR A N 1
ATOM 6432 C CA . THR A 1 870 ? -1.218 25.254 -6.524 1.00 86.94 870 THR A CA 1
ATOM 6433 C C . THR A 1 870 ? -1.968 26.582 -6.636 1.00 86.94 870 THR A C 1
ATOM 6435 O O . THR A 1 870 ? -2.629 27.014 -5.690 1.00 86.94 870 THR A O 1
ATOM 6438 N N . SER A 1 871 ? -1.909 27.236 -7.802 1.00 87.69 871 SER A N 1
ATOM 6439 C CA . SER A 1 871 ? -2.574 28.514 -8.053 1.00 87.69 871 SER A CA 1
ATOM 6440 C C . SER A 1 871 ? -3.112 28.643 -9.481 1.00 87.69 871 SER A C 1
ATOM 6442 O O . SER A 1 871 ? -2.592 28.051 -10.424 1.00 87.69 871 SER A O 1
ATOM 6444 N N . GLY A 1 872 ? -4.127 29.496 -9.663 1.00 89.38 872 GLY A N 1
ATOM 6445 C CA . GLY A 1 872 ? -4.669 29.787 -10.994 1.00 89.38 872 GLY A CA 1
ATOM 6446 C C . GLY A 1 872 ? -3.648 30.457 -11.925 1.00 89.38 872 GLY A C 1
ATOM 6447 O O . GLY A 1 872 ? -3.749 30.347 -13.141 1.00 89.38 872 GLY A O 1
ATOM 6448 N N . ALA A 1 873 ? -2.625 31.125 -11.377 1.00 90.00 873 ALA A N 1
ATOM 6449 C CA . ALA A 1 873 ? -1.548 31.711 -12.173 1.00 90.00 873 ALA A CA 1
ATOM 6450 C C . ALA A 1 873 ? -0.675 30.634 -12.834 1.00 90.00 873 ALA A C 1
ATOM 6452 O O . ALA A 1 873 ? -0.407 30.737 -14.028 1.00 90.00 873 ALA A O 1
ATOM 6453 N N . GLU A 1 874 ? -0.292 29.598 -12.082 1.00 92.06 874 GLU A N 1
ATOM 6454 C CA . GLU A 1 874 ? 0.445 28.438 -12.608 1.00 92.06 874 GLU A CA 1
ATOM 6455 C C . GLU A 1 874 ? -0.384 27.692 -13.657 1.00 92.06 874 GLU A C 1
ATOM 6457 O O . GLU A 1 874 ? 0.119 27.367 -14.729 1.00 92.06 874 GLU A O 1
ATOM 6462 N N . LEU A 1 875 ? -1.683 27.504 -13.402 1.00 94.12 875 LEU A N 1
ATOM 6463 C CA . LEU A 1 875 ? -2.586 26.869 -14.361 1.00 94.12 875 LEU A CA 1
ATOM 6464 C C . LEU A 1 875 ? -2.659 27.633 -15.684 1.00 94.12 875 LEU A C 1
ATOM 6466 O O . LEU A 1 875 ? -2.453 27.051 -16.745 1.00 94.12 875 LEU A O 1
ATOM 6470 N N . ASN A 1 876 ? -2.876 28.948 -15.627 1.00 94.12 876 ASN A N 1
ATOM 6471 C CA . ASN A 1 876 ? -2.886 29.796 -16.820 1.00 94.12 876 ASN A CA 1
ATOM 6472 C C . ASN A 1 876 ? -1.539 29.772 -17.558 1.00 94.12 876 ASN A C 1
ATOM 6474 O O . ASN A 1 876 ? -1.491 29.972 -18.771 1.00 94.12 876 ASN A O 1
ATOM 6478 N N . THR A 1 877 ? -0.430 29.569 -16.847 1.00 93.38 877 THR A N 1
ATOM 6479 C CA . THR A 1 877 ? 0.885 29.378 -17.459 1.00 93.38 877 THR A CA 1
ATOM 6480 C C . THR A 1 877 ? 0.956 28.083 -18.257 1.00 93.38 877 THR A C 1
ATOM 6482 O O . THR A 1 877 ? 1.217 28.144 -19.461 1.00 93.38 877 THR A O 1
ATOM 6485 N N . ILE A 1 878 ? 0.609 26.954 -17.644 1.00 95.75 878 ILE A N 1
ATOM 6486 C CA . ILE A 1 878 ? 0.646 25.646 -18.308 1.00 95.75 878 ILE A CA 1
ATOM 6487 C C . ILE A 1 878 ? -0.313 25.601 -19.505 1.00 95.75 878 ILE A C 1
ATOM 6489 O O . ILE A 1 878 ? 0.055 25.138 -20.585 1.00 95.75 878 ILE A O 1
ATOM 6493 N N . VAL A 1 879 ? -1.527 26.146 -19.368 1.00 96.38 879 VAL A N 1
ATOM 6494 C CA . VAL A 1 879 ? -2.506 26.194 -20.468 1.00 96.38 879 VAL A CA 1
ATOM 6495 C C . VAL A 1 879 ? -1.968 26.984 -21.664 1.00 96.38 879 VAL A C 1
ATOM 6497 O O . VAL A 1 879 ? -2.092 26.533 -22.804 1.00 96.38 879 VAL A O 1
ATOM 6500 N N . ARG A 1 880 ? -1.302 28.123 -21.429 1.00 94.50 880 ARG A N 1
ATOM 6501 C CA . ARG A 1 880 ? -0.640 28.878 -22.505 1.00 94.50 880 ARG A CA 1
ATOM 6502 C C . ARG A 1 880 ? 0.475 28.074 -23.164 1.00 94.50 880 ARG A C 1
ATOM 6504 O O . ARG A 1 880 ? 0.538 28.059 -24.390 1.00 94.50 880 ARG A O 1
ATOM 6511 N N . GLN A 1 881 ? 1.313 27.389 -22.383 1.00 94.06 881 GLN A N 1
ATOM 6512 C CA . GLN A 1 881 ? 2.384 26.545 -22.925 1.00 94.06 881 GLN A CA 1
ATOM 6513 C C . GLN A 1 881 ? 1.825 25.443 -23.835 1.00 94.06 881 GLN A C 1
ATOM 6515 O O . GLN A 1 881 ? 2.344 25.250 -24.933 1.00 94.06 881 GLN A O 1
ATOM 6520 N N . ILE A 1 882 ? 0.733 24.778 -23.436 1.00 96.50 882 ILE A N 1
ATOM 6521 C CA . ILE A 1 882 ? 0.045 23.761 -24.255 1.00 96.50 882 ILE A CA 1
ATOM 6522 C C . ILE A 1 882 ? -0.403 24.352 -25.595 1.00 96.50 882 ILE A C 1
ATOM 6524 O O . ILE A 1 882 ? -0.109 23.791 -26.654 1.00 96.50 882 ILE A O 1
ATOM 6528 N N . ILE A 1 883 ? -1.085 25.500 -25.560 1.00 95.81 883 ILE A N 1
ATOM 6529 C CA . ILE A 1 883 ? -1.592 26.172 -26.763 1.00 95.81 883 ILE A CA 1
ATOM 6530 C C . ILE A 1 883 ? -0.434 26.589 -27.682 1.00 95.81 883 ILE A C 1
ATOM 6532 O O . ILE A 1 883 ? -0.491 26.371 -28.895 1.00 95.81 883 ILE A O 1
ATOM 6536 N N . ASP A 1 884 ? 0.621 27.185 -27.129 1.00 93.88 884 ASP A N 1
ATOM 6537 C CA . ASP A 1 884 ? 1.776 27.653 -27.898 1.00 93.88 884 ASP A CA 1
ATOM 6538 C C . ASP A 1 884 ? 2.551 26.484 -28.523 1.00 93.88 884 ASP A C 1
ATOM 6540 O O . ASP A 1 884 ? 2.871 26.527 -29.718 1.00 93.88 884 ASP A O 1
ATOM 6544 N N . TYR A 1 885 ? 2.773 25.407 -27.763 1.00 94.94 885 TYR A N 1
ATOM 6545 C CA . TYR A 1 885 ? 3.417 24.186 -28.245 1.00 94.94 885 TYR A CA 1
ATOM 6546 C C . TYR A 1 885 ? 2.642 23.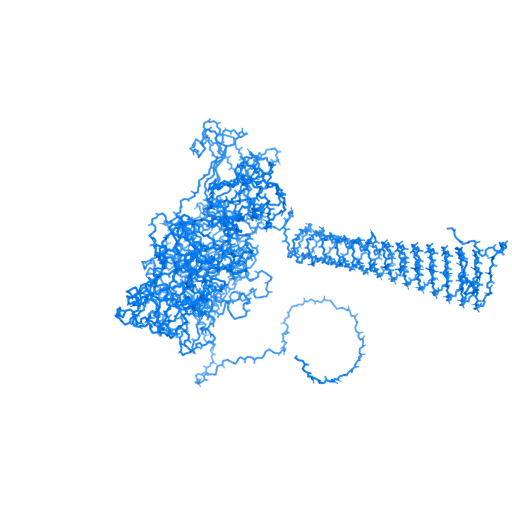563 -29.411 1.00 94.94 885 TYR A C 1
ATOM 6548 O O . TYR A 1 885 ? 3.213 23.279 -30.467 1.00 94.94 885 TYR A O 1
ATOM 6556 N N . GLU A 1 886 ? 1.327 23.384 -29.269 1.00 95.06 886 GLU A N 1
ATOM 6557 C CA . GLU A 1 886 ? 0.512 22.746 -30.304 1.00 95.06 886 GLU A CA 1
ATOM 6558 C C . GLU A 1 886 ? 0.357 23.614 -31.560 1.00 95.06 886 GLU A C 1
ATOM 6560 O O . GLU A 1 886 ? 0.365 23.090 -32.679 1.00 95.06 886 GLU A O 1
ATOM 6565 N N . ASN A 1 887 ? 0.313 24.941 -31.408 1.00 93.06 887 ASN A N 1
ATOM 6566 C CA . ASN A 1 887 ? 0.352 25.876 -32.536 1.00 93.06 887 ASN A CA 1
ATOM 6567 C C . ASN A 1 887 ? 1.689 25.827 -33.292 1.00 93.06 887 ASN A C 1
ATOM 6569 O O . ASN A 1 887 ? 1.720 26.027 -34.512 1.00 93.06 887 ASN A O 1
ATOM 6573 N N . ALA A 1 888 ? 2.789 25.556 -32.587 1.00 91.75 888 ALA A N 1
ATOM 6574 C CA . ALA A 1 888 ? 4.122 25.392 -33.161 1.00 91.75 888 ALA A CA 1
ATOM 6575 C C . ALA A 1 888 ? 4.426 23.945 -33.600 1.00 91.75 888 ALA A C 1
ATOM 6577 O O . ALA A 1 888 ? 5.459 23.705 -34.227 1.00 91.75 888 ALA A O 1
ATOM 6578 N N . PHE A 1 889 ? 3.542 22.976 -33.336 1.00 90.31 889 PHE A N 1
ATOM 6579 C CA . PHE A 1 889 ? 3.851 21.545 -33.451 1.00 90.31 889 PHE A CA 1
ATOM 6580 C C . PHE A 1 889 ? 4.422 21.131 -34.814 1.00 90.31 889 PHE A C 1
ATOM 6582 O O . PHE A 1 889 ? 5.382 20.363 -34.908 1.00 90.31 889 PHE A O 1
ATOM 6589 N N . ASP A 1 890 ? 3.869 21.663 -35.907 1.00 87.19 890 ASP A N 1
ATOM 6590 C CA . ASP A 1 890 ? 4.310 21.288 -37.251 1.00 87.19 890 ASP A CA 1
ATOM 6591 C C . ASP A 1 890 ? 5.757 21.724 -37.558 1.00 87.19 890 ASP A C 1
ATOM 6593 O O . ASP A 1 890 ? 6.386 21.120 -38.442 1.00 87.19 890 ASP A O 1
ATOM 6597 N N . THR A 1 891 ? 6.291 22.708 -36.822 1.00 86.38 891 THR A N 1
ATOM 6598 C CA . THR A 1 891 ? 7.672 23.205 -36.936 1.00 86.38 891 THR A CA 1
ATOM 6599 C C . THR A 1 891 ? 8.668 22.513 -36.007 1.00 86.38 891 THR A C 1
ATOM 6601 O O . THR A 1 891 ? 9.867 22.643 -36.241 1.00 86.38 891 THR A O 1
ATOM 6604 N N . ILE A 1 892 ? 8.208 21.731 -35.025 1.00 86.81 892 ILE A N 1
ATOM 6605 C CA . ILE A 1 892 ? 9.083 21.045 -34.064 1.00 86.81 892 ILE A CA 1
ATOM 6606 C C . ILE A 1 892 ? 9.897 19.949 -34.771 1.00 86.81 892 ILE A C 1
ATOM 6608 O O . ILE A 1 892 ? 9.346 19.062 -35.437 1.00 86.81 892 ILE A O 1
ATOM 6612 N N . GLY A 1 893 ? 11.224 19.994 -34.623 1.00 86.19 893 GLY A N 1
ATOM 6613 C CA . GLY A 1 893 ? 12.163 19.011 -35.181 1.00 86.19 893 GLY A CA 1
ATOM 6614 C C . GLY A 1 893 ? 12.079 17.633 -34.512 1.00 86.19 893 GLY A C 1
ATOM 6615 O O . GLY A 1 893 ? 11.389 17.463 -33.513 1.00 86.19 893 GLY A O 1
ATOM 6616 N N . ASN A 1 894 ? 12.767 16.627 -35.063 1.00 88.94 894 ASN A N 1
ATOM 6617 C CA . ASN A 1 894 ? 12.835 15.267 -34.494 1.00 88.94 894 ASN A CA 1
ATOM 6618 C C . ASN A 1 894 ? 14.064 15.086 -33.572 1.00 88.94 894 ASN A C 1
ATOM 6620 O O . ASN A 1 894 ? 14.638 13.999 -33.512 1.00 88.94 894 ASN A O 1
ATOM 6624 N N . GLY A 1 895 ? 14.524 16.153 -32.914 1.00 92.62 895 GLY A N 1
ATOM 6625 C CA . GLY A 1 895 ? 15.645 16.061 -31.978 1.00 92.62 895 GLY A CA 1
ATOM 6626 C C . GLY A 1 895 ? 15.278 15.203 -30.771 1.00 92.62 895 GLY A C 1
ATOM 6627 O O . GLY A 1 895 ? 14.165 15.322 -30.258 1.00 92.62 895 GLY A O 1
ATOM 6628 N N . ILE A 1 896 ? 16.203 14.366 -30.309 1.00 94.94 896 ILE A N 1
ATOM 6629 C CA . ILE A 1 896 ? 16.081 13.650 -29.035 1.00 94.94 896 ILE A CA 1
ATOM 6630 C C . ILE A 1 896 ? 17.387 13.785 -28.257 1.00 94.94 896 ILE A C 1
ATOM 6632 O O . ILE A 1 896 ? 18.467 13.602 -28.817 1.00 94.94 896 ILE A O 1
ATOM 6636 N N . THR A 1 897 ? 17.295 14.124 -26.977 1.00 96.69 897 THR A N 1
ATOM 6637 C CA . THR A 1 897 ? 18.446 14.136 -26.069 1.00 96.69 897 THR A CA 1
ATOM 6638 C C . THR A 1 897 ? 18.410 12.867 -25.232 1.00 96.69 897 THR A C 1
ATOM 6640 O O . THR A 1 897 ? 17.439 12.636 -24.518 1.00 96.69 897 THR A O 1
ATOM 6643 N N . LEU A 1 898 ? 19.463 12.057 -25.325 1.00 96.62 898 LEU A N 1
ATOM 6644 C CA . LEU A 1 898 ? 19.646 10.844 -24.530 1.00 96.62 898 LEU A CA 1
ATOM 6645 C C . LEU A 1 898 ? 20.580 11.186 -23.369 1.00 96.62 898 LEU A C 1
ATOM 6647 O O . LEU A 1 898 ? 21.756 11.481 -23.595 1.00 96.62 898 LEU A O 1
ATOM 6651 N N . PHE A 1 899 ? 20.056 11.202 -22.148 1.00 96.50 899 PHE A N 1
ATOM 6652 C CA . PHE A 1 899 ? 20.775 11.612 -20.944 1.00 96.50 899 PHE A CA 1
ATOM 6653 C C . PHE A 1 899 ? 20.959 10.411 -20.009 1.00 96.50 899 PHE A C 1
ATOM 6655 O O . PHE A 1 899 ? 20.001 9.683 -19.759 1.00 96.50 899 PHE A O 1
ATOM 6662 N N . ALA A 1 900 ? 22.177 10.172 -19.519 1.00 94.00 900 ALA A N 1
ATOM 6663 C CA . ALA A 1 900 ? 22.453 9.005 -18.677 1.00 94.00 900 ALA A CA 1
ATOM 6664 C C . ALA A 1 900 ? 23.399 9.302 -17.511 1.00 94.00 900 ALA A C 1
ATOM 6666 O O . ALA A 1 900 ? 24.387 10.031 -17.678 1.00 94.00 900 ALA A O 1
ATOM 6667 N N . ASP A 1 901 ? 23.111 8.690 -16.360 1.00 89.81 901 ASP A N 1
ATOM 6668 C CA . ASP A 1 901 ? 24.016 8.648 -15.207 1.00 89.81 901 ASP A CA 1
ATOM 6669 C C . ASP A 1 901 ? 25.237 7.742 -15.465 1.00 89.81 901 ASP A C 1
ATOM 6671 O O . ASP A 1 901 ? 25.348 7.068 -16.494 1.00 89.81 901 ASP A O 1
ATOM 6675 N N . ALA A 1 902 ? 26.208 7.779 -14.555 1.00 85.06 902 ALA A N 1
ATOM 6676 C CA . ALA A 1 902 ? 27.356 6.890 -14.584 1.00 85.06 902 ALA A CA 1
ATOM 6677 C C . ALA A 1 902 ? 26.924 5.438 -14.305 1.00 85.06 902 ALA A C 1
ATOM 6679 O O . ALA A 1 902 ? 26.041 5.224 -13.476 1.00 85.06 902 ALA A O 1
ATOM 6680 N N . PRO A 1 903 ? 27.558 4.446 -14.958 1.00 83.50 903 PRO A N 1
ATOM 6681 C CA . PRO A 1 903 ? 27.298 3.045 -14.664 1.00 83.50 903 PRO A CA 1
ATOM 6682 C C . PRO A 1 903 ? 27.724 2.711 -13.232 1.00 83.50 903 PRO A C 1
ATOM 6684 O O . PRO A 1 903 ? 28.769 3.176 -12.759 1.00 83.50 903 PRO A O 1
ATOM 6687 N N . ASP A 1 904 ? 26.941 1.874 -12.569 1.00 73.31 904 ASP A N 1
ATOM 6688 C CA . ASP A 1 904 ? 27.225 1.341 -11.239 1.00 73.31 904 ASP A CA 1
ATOM 6689 C C . ASP A 1 904 ? 26.736 -0.124 -11.144 1.00 73.31 904 ASP A C 1
ATOM 6691 O O . ASP A 1 904 ? 26.320 -0.674 -12.168 1.00 73.31 904 ASP A O 1
ATOM 6695 N N . PRO A 1 905 ? 26.847 -0.807 -9.985 1.00 68.56 905 PRO A N 1
ATOM 6696 C CA . PRO A 1 905 ? 26.384 -2.191 -9.856 1.00 68.56 905 PRO A CA 1
ATOM 6697 C C . PRO A 1 905 ? 24.928 -2.417 -10.295 1.00 68.56 905 PRO A C 1
ATOM 6699 O O . PRO A 1 905 ? 24.643 -3.453 -10.885 1.00 68.56 905 PRO A O 1
ATOM 6702 N N . GLN A 1 906 ? 24.057 -1.411 -10.140 1.00 63.69 906 GLN A N 1
ATOM 6703 C CA . GLN A 1 906 ? 22.630 -1.506 -10.460 1.00 63.69 906 GLN A CA 1
ATOM 6704 C C . GLN A 1 906 ? 22.347 -1.380 -11.968 1.00 63.69 906 GLN A C 1
ATOM 6706 O O . GLN A 1 906 ? 21.242 -1.693 -12.421 1.00 63.69 906 GLN A O 1
ATOM 6711 N N . GLY A 1 907 ? 23.307 -0.915 -12.779 1.00 73.75 907 GLY A N 1
ATOM 6712 C CA . GLY A 1 907 ? 23.156 -0.909 -14.233 1.00 73.75 907 GLY A CA 1
ATOM 6713 C C . GLY A 1 907 ? 24.136 -0.036 -15.016 1.00 73.75 907 GLY A C 1
ATOM 6714 O O . GLY A 1 907 ? 24.733 0.916 -14.513 1.00 73.75 907 GLY A O 1
ATOM 6715 N N . ASP A 1 908 ? 24.253 -0.337 -16.315 1.00 88.56 908 ASP A N 1
ATOM 6716 C CA . ASP A 1 908 ? 24.916 0.522 -17.303 1.00 88.56 908 ASP A CA 1
ATOM 6717 C C . ASP A 1 908 ? 23.878 1.336 -18.089 1.00 88.56 908 ASP A C 1
ATOM 6719 O O . ASP A 1 908 ? 23.410 0.951 -19.164 1.00 88.56 908 ASP A O 1
ATOM 6723 N N . PHE A 1 909 ? 23.514 2.491 -17.534 1.00 89.62 909 PHE A N 1
ATOM 6724 C CA . PHE A 1 909 ? 22.495 3.381 -18.096 1.00 89.62 909 PHE A CA 1
ATOM 6725 C C . PHE A 1 909 ? 22.867 3.945 -19.474 1.00 89.62 909 PHE A C 1
ATOM 6727 O O . PHE A 1 909 ? 21.993 4.213 -20.301 1.00 89.62 909 PHE A O 1
ATOM 6734 N N . ALA A 1 910 ? 24.165 4.133 -19.735 1.00 91.44 910 ALA A N 1
ATOM 6735 C CA . ALA A 1 910 ? 24.641 4.604 -21.030 1.00 91.44 910 ALA A CA 1
ATOM 6736 C C . ALA A 1 910 ? 24.455 3.521 -22.100 1.00 91.44 910 ALA A C 1
ATOM 6738 O O . ALA A 1 910 ? 23.972 3.828 -23.189 1.00 91.44 910 ALA A O 1
ATOM 6739 N N . ALA A 1 911 ? 24.765 2.261 -21.773 1.00 90.19 911 ALA A N 1
ATOM 6740 C CA . ALA A 1 911 ? 24.525 1.132 -22.668 1.00 90.19 911 ALA A CA 1
ATOM 6741 C C . ALA A 1 911 ? 23.031 0.949 -22.984 1.00 90.19 911 ALA A C 1
ATOM 6743 O O . ALA A 1 911 ? 22.680 0.802 -24.152 1.00 90.19 911 ALA A O 1
ATOM 6744 N N . MET A 1 912 ? 22.147 1.055 -21.984 1.00 88.69 912 MET A N 1
ATOM 6745 C CA . MET A 1 912 ? 20.688 0.990 -22.195 1.00 88.69 912 MET A CA 1
ATOM 6746 C C . MET A 1 912 ? 20.205 2.069 -23.179 1.00 88.69 912 MET A C 1
ATOM 6748 O O . MET A 1 912 ? 19.435 1.799 -24.102 1.00 88.69 912 MET A O 1
ATOM 6752 N N . GLN A 1 913 ? 20.698 3.302 -23.028 1.00 91.38 913 GLN A N 1
ATOM 6753 C CA . GLN A 1 913 ? 20.378 4.406 -23.939 1.00 91.38 913 GLN A CA 1
ATOM 6754 C C . GLN A 1 913 ? 20.952 4.196 -25.345 1.00 91.38 913 GLN A C 1
ATOM 6756 O O . GLN A 1 913 ? 20.289 4.538 -26.325 1.00 91.38 913 GLN A O 1
ATOM 6761 N N . ASP A 1 914 ? 22.159 3.640 -25.464 1.00 91.81 914 ASP A N 1
ATOM 6762 C CA . ASP A 1 914 ? 22.757 3.284 -26.754 1.00 91.81 914 ASP A CA 1
ATOM 6763 C C . ASP A 1 914 ? 21.951 2.177 -27.463 1.00 91.81 914 ASP A C 1
ATOM 6765 O O . ASP A 1 914 ? 21.752 2.247 -28.681 1.00 91.81 914 ASP A O 1
ATOM 6769 N N . ASP A 1 915 ? 21.424 1.201 -26.719 1.00 89.31 915 ASP A N 1
ATOM 6770 C CA . ASP A 1 915 ? 20.567 0.136 -27.251 1.00 89.31 915 ASP A CA 1
ATOM 6771 C C . ASP A 1 915 ? 19.234 0.682 -27.773 1.00 89.31 915 ASP A C 1
ATOM 6773 O O . ASP A 1 915 ? 18.799 0.303 -28.867 1.00 89.31 915 ASP A O 1
ATOM 6777 N N . ILE A 1 916 ? 18.619 1.629 -27.055 1.00 87.81 916 ILE A N 1
ATOM 6778 C CA . ILE A 1 916 ? 17.442 2.367 -27.538 1.00 87.81 916 ILE A CA 1
ATOM 6779 C C . ILE A 1 916 ? 17.815 3.153 -28.800 1.00 87.81 916 ILE A C 1
ATOM 6781 O O . ILE A 1 916 ? 17.155 3.028 -29.833 1.00 87.81 916 ILE A O 1
ATOM 6785 N N . ALA A 1 917 ? 18.912 3.917 -28.769 1.00 89.19 917 ALA A N 1
ATOM 6786 C CA . ALA A 1 917 ? 19.363 4.731 -29.898 1.00 89.19 917 ALA A CA 1
ATOM 6787 C C . ALA A 1 917 ? 19.607 3.910 -31.173 1.00 89.19 917 ALA A C 1
ATOM 6789 O O . ALA A 1 917 ? 19.345 4.388 -32.279 1.00 89.19 917 ALA A O 1
ATOM 6790 N N . ALA A 1 918 ? 20.103 2.680 -31.029 1.00 89.06 918 ALA A N 1
ATOM 6791 C CA . ALA A 1 918 ? 20.340 1.762 -32.137 1.00 89.06 918 ALA A CA 1
ATOM 6792 C C . ALA A 1 918 ? 19.041 1.243 -32.777 1.00 89.06 918 ALA A C 1
ATOM 6794 O O . ALA A 1 918 ? 19.036 0.913 -33.968 1.00 89.06 918 ALA A O 1
ATOM 6795 N N . GLN A 1 919 ? 17.960 1.173 -32.000 1.00 85.69 919 GLN A N 1
ATOM 6796 C CA . GLN A 1 919 ? 16.637 0.732 -32.443 1.00 85.69 919 GLN A CA 1
ATOM 6797 C C . GLN A 1 919 ? 15.793 1.884 -32.995 1.00 85.69 919 GLN A C 1
ATOM 6799 O O . GLN A 1 919 ? 14.904 1.648 -33.816 1.00 85.69 919 GLN A O 1
ATOM 6804 N N . LEU A 1 920 ? 16.121 3.129 -32.628 1.00 83.19 920 LEU A N 1
ATOM 6805 C CA . LEU A 1 920 ? 15.377 4.301 -33.066 1.00 83.19 920 LEU A CA 1
ATOM 6806 C C . LEU A 1 920 ? 15.283 4.394 -34.599 1.00 83.19 920 LEU A C 1
ATOM 6808 O O . LEU A 1 920 ? 16.294 4.360 -35.314 1.00 83.19 920 LEU A O 1
ATOM 6812 N N . PRO A 1 921 ? 14.072 4.617 -35.136 1.00 81.06 921 PRO A N 1
ATOM 6813 C CA . PRO A 1 921 ? 13.879 4.924 -36.543 1.00 81.06 921 PRO A CA 1
ATOM 6814 C C . PRO A 1 921 ? 14.771 6.089 -36.990 1.00 81.06 921 PRO A C 1
ATOM 6816 O O . PRO A 1 921 ? 14.836 7.127 -36.334 1.00 81.06 921 PRO A O 1
ATOM 6819 N N . GLY A 1 922 ? 15.409 5.970 -38.161 1.00 79.94 922 GLY A N 1
ATOM 6820 C CA . GLY A 1 922 ? 16.414 6.934 -38.650 1.00 79.94 922 GLY A CA 1
ATOM 6821 C C . GLY A 1 922 ? 15.916 8.359 -38.948 1.00 79.94 922 GLY A C 1
ATOM 6822 O O . GLY A 1 922 ? 16.639 9.137 -39.568 1.00 79.94 922 GLY A O 1
ATOM 6823 N N . ILE A 1 923 ? 14.678 8.691 -38.573 1.00 80.94 923 ILE A N 1
ATOM 6824 C CA . ILE A 1 923 ? 14.139 10.053 -38.589 1.00 80.94 923 ILE A CA 1
ATOM 6825 C C . ILE A 1 923 ? 14.501 10.854 -37.333 1.00 80.94 923 ILE A C 1
ATOM 6827 O O . ILE A 1 923 ? 14.339 12.075 -37.356 1.00 80.94 923 ILE A O 1
ATOM 6831 N N . TRP A 1 924 ? 14.905 10.177 -36.254 1.00 88.31 924 TRP A N 1
ATOM 6832 C CA . TRP A 1 924 ? 15.305 10.794 -34.996 1.00 88.31 924 TRP A CA 1
ATOM 6833 C C . TRP A 1 924 ? 16.726 11.347 -35.107 1.00 88.31 924 TRP A C 1
ATOM 6835 O O . TRP A 1 924 ? 17.585 10.768 -35.774 1.00 88.31 924 TRP A O 1
ATOM 6845 N N . GLU A 1 925 ? 16.971 12.479 -34.451 1.00 91.69 925 GLU A N 1
ATOM 6846 C CA . GLU A 1 925 ? 18.279 13.137 -34.403 1.00 91.69 925 GLU A CA 1
ATOM 6847 C C . GLU A 1 925 ? 18.835 13.062 -32.967 1.00 91.69 925 GLU A C 1
ATOM 6849 O O . GLU A 1 925 ? 18.702 14.032 -32.213 1.00 91.69 925 GLU A O 1
ATOM 6854 N N . PRO A 1 926 ? 19.403 11.907 -32.551 1.00 93.44 926 PRO A N 1
ATOM 6855 C CA . PRO A 1 926 ? 19.856 11.707 -31.181 1.00 93.44 926 PRO A CA 1
ATOM 6856 C C . PRO A 1 926 ? 21.110 12.518 -30.853 1.00 93.44 926 PRO A C 1
ATOM 6858 O O . PRO A 1 926 ? 22.082 12.547 -31.611 1.00 93.44 926 PRO A O 1
ATOM 6861 N N . THR A 1 927 ? 21.088 13.152 -29.684 1.00 95.81 927 THR A N 1
ATOM 6862 C CA . THR A 1 927 ? 22.230 13.792 -29.031 1.00 95.81 927 THR A CA 1
ATOM 6863 C C . THR A 1 927 ? 22.453 13.118 -27.682 1.00 95.81 927 THR A C 1
ATOM 6865 O O . THR A 1 927 ? 21.665 13.311 -26.760 1.00 95.81 927 THR A O 1
ATOM 6868 N N . SER A 1 928 ? 23.521 12.330 -27.566 1.00 95.75 928 SER A N 1
ATOM 6869 C CA . SER A 1 928 ? 23.885 11.648 -26.321 1.00 95.75 928 SER A CA 1
ATOM 6870 C C . SER A 1 928 ? 24.691 12.558 -25.397 1.00 95.75 928 SER A C 1
ATOM 6872 O O . SER A 1 928 ? 25.655 13.195 -25.830 1.00 95.75 928 SER A O 1
ATOM 6874 N N . VAL A 1 929 ? 24.311 12.589 -24.123 1.00 96.25 929 VAL A N 1
ATOM 6875 C CA . VAL A 1 929 ? 25.023 13.260 -23.033 1.00 96.25 929 VAL A CA 1
ATOM 6876 C C . VAL A 1 929 ? 25.098 12.270 -21.871 1.00 96.25 929 VAL A C 1
ATOM 6878 O O . VAL A 1 929 ? 24.148 12.130 -21.111 1.00 96.25 929 VAL A O 1
ATOM 6881 N N . T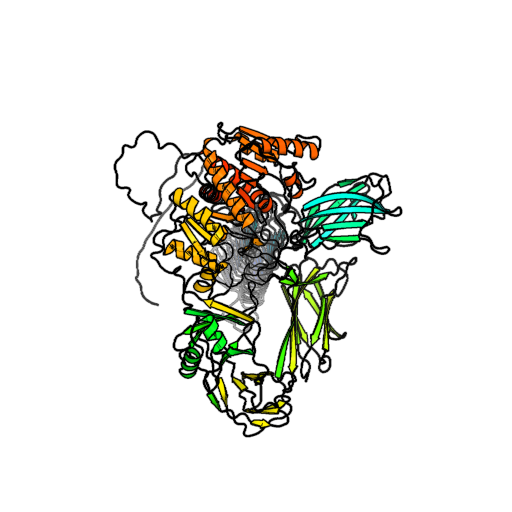YR A 1 930 ? 26.203 11.540 -21.736 1.00 94.94 930 TYR A N 1
ATOM 6882 C CA . TYR A 1 930 ? 26.353 10.544 -20.664 1.00 94.94 930 TYR A CA 1
ATOM 6883 C C . TYR A 1 930 ? 27.390 11.013 -19.651 1.00 94.94 930 TYR A C 1
ATOM 6885 O O . TYR A 1 930 ? 28.464 11.466 -20.052 1.00 94.94 930 TYR A O 1
ATOM 6893 N N . ARG A 1 931 ? 27.120 10.875 -18.347 1.00 91.50 931 ARG A N 1
ATOM 6894 C CA . ARG A 1 931 ? 28.054 11.292 -17.281 1.00 91.50 931 ARG A CA 1
ATOM 6895 C C . ARG A 1 931 ? 29.456 10.698 -17.460 1.00 91.50 931 ARG A C 1
ATOM 6897 O O . ARG A 1 931 ? 30.446 11.374 -17.181 1.00 91.50 931 ARG A O 1
ATOM 6904 N N . SER A 1 932 ? 29.553 9.476 -17.984 1.00 87.88 932 SER A N 1
ATOM 6905 C CA . SER A 1 932 ? 30.812 8.769 -18.270 1.00 87.88 932 SER A CA 1
ATOM 6906 C C . SER A 1 932 ? 31.675 9.406 -19.376 1.00 87.88 932 SER A C 1
ATOM 6908 O O . SER A 1 932 ? 32.856 9.079 -19.494 1.00 87.88 932 SER A O 1
ATOM 6910 N N . GLN A 1 933 ? 31.126 10.322 -20.183 1.00 92.56 933 GLN A N 1
ATOM 6911 C CA . GLN A 1 933 ? 31.829 10.979 -21.295 1.00 92.56 933 GLN A CA 1
ATOM 6912 C C . GLN A 1 933 ? 32.586 12.251 -20.885 1.00 92.56 933 GLN A C 1
ATOM 6914 O O . GLN A 1 933 ? 33.382 12.768 -21.676 1.00 92.56 933 GLN A O 1
ATOM 6919 N N . PHE A 1 934 ? 32.347 12.765 -19.679 1.00 91.12 934 PHE A N 1
ATOM 6920 C CA . PHE A 1 934 ? 32.869 14.051 -19.220 1.00 91.12 934 PHE A CA 1
ATOM 6921 C C . PHE A 1 934 ? 33.817 13.892 -18.030 1.00 91.12 934 PHE A C 1
ATOM 6923 O O . PHE A 1 934 ? 33.728 12.942 -17.253 1.00 91.12 934 PHE A O 1
ATOM 6930 N N . GLU A 1 935 ? 34.742 14.846 -17.902 1.00 85.81 935 GLU A N 1
ATOM 6931 C CA . GLU A 1 935 ? 35.743 14.874 -16.828 1.00 85.81 935 GLU A CA 1
ATOM 6932 C C . GLU A 1 935 ? 35.092 15.069 -15.450 1.00 85.81 935 GLU A C 1
ATOM 6934 O O . GLU A 1 935 ? 35.493 14.419 -14.488 1.00 85.81 935 GLU A O 1
ATOM 6939 N N . ASP A 1 936 ? 34.049 15.901 -15.380 1.00 84.62 936 ASP A N 1
ATOM 6940 C CA . ASP A 1 936 ? 33.322 16.241 -14.160 1.00 84.62 936 ASP A CA 1
ATOM 6941 C C . ASP A 1 936 ? 31.816 16.482 -14.417 1.00 84.62 936 ASP A C 1
ATOM 6943 O O . ASP A 1 936 ? 31.329 16.517 -15.559 1.00 84.62 936 ASP A O 1
ATOM 6947 N N . VAL A 1 937 ? 31.054 16.614 -13.325 1.00 84.69 937 VAL A N 1
ATOM 6948 C CA . VAL A 1 937 ? 29.606 16.871 -13.360 1.00 84.69 937 VAL A CA 1
ATOM 6949 C C . VAL A 1 937 ? 29.262 18.238 -13.957 1.00 84.69 937 VAL A C 1
ATOM 6951 O O . VAL A 1 937 ? 28.259 18.369 -14.655 1.00 84.69 937 VAL A O 1
ATOM 6954 N N . GLU A 1 938 ? 30.105 19.252 -13.764 1.00 88.62 938 GLU A N 1
ATOM 6955 C CA . GLU A 1 938 ? 29.877 20.612 -14.270 1.00 88.62 938 GLU A CA 1
ATOM 6956 C C . GLU A 1 938 ? 29.926 20.650 -15.805 1.00 88.62 938 GLU A C 1
ATOM 6958 O O . GLU A 1 938 ? 29.074 21.268 -16.452 1.00 88.62 938 GLU A O 1
ATOM 6963 N N . ALA A 1 939 ? 30.877 19.933 -16.407 1.00 91.69 939 ALA A N 1
ATOM 6964 C CA . ALA A 1 939 ? 30.977 19.752 -17.848 1.00 91.69 939 ALA A CA 1
ATOM 6965 C C . ALA A 1 939 ? 29.798 18.941 -18.406 1.00 91.69 939 ALA A C 1
ATOM 6967 O O . ALA A 1 939 ? 29.274 19.286 -19.469 1.00 91.69 939 ALA A O 1
ATOM 6968 N N . THR A 1 940 ? 29.351 17.912 -17.675 1.00 92.44 940 THR A N 1
ATOM 6969 C CA . THR A 1 940 ? 28.157 17.123 -18.028 1.00 92.44 940 THR A CA 1
ATOM 6970 C C . THR A 1 940 ? 26.911 18.016 -18.063 1.00 92.44 940 THR A C 1
ATOM 6972 O O . THR A 1 940 ? 26.194 18.046 -19.063 1.00 92.44 940 THR A O 1
ATOM 6975 N N . ARG A 1 941 ? 26.705 18.821 -17.013 1.00 91.56 941 ARG A N 1
ATOM 6976 C CA . ARG A 1 941 ? 25.610 19.798 -16.880 1.00 91.56 941 ARG A CA 1
ATOM 6977 C C . ARG A 1 941 ? 25.601 20.821 -18.007 1.00 91.56 941 ARG A C 1
ATOM 6979 O O . ARG A 1 941 ? 24.572 21.045 -18.640 1.00 91.56 941 ARG A O 1
ATOM 6986 N N . ALA A 1 942 ? 26.758 21.408 -18.307 1.00 92.12 942 ALA A N 1
ATOM 6987 C CA . ALA A 1 942 ? 26.879 22.378 -19.390 1.00 92.12 942 ALA A CA 1
ATOM 6988 C C . ALA A 1 942 ? 26.520 21.767 -20.757 1.00 92.12 942 ALA A C 1
ATOM 6990 O O . ALA A 1 942 ? 25.862 22.416 -21.571 1.00 92.12 942 ALA A O 1
ATOM 6991 N N . ALA A 1 943 ? 26.926 20.518 -21.011 1.00 94.81 943 ALA A N 1
ATOM 6992 C CA . ALA A 1 943 ? 26.573 19.809 -22.238 1.00 94.81 943 ALA A CA 1
ATOM 6993 C C . ALA A 1 943 ? 25.075 19.481 -22.311 1.00 94.81 943 ALA A C 1
ATOM 6995 O O . ALA A 1 943 ? 24.474 19.639 -23.376 1.00 94.81 943 ALA A O 1
ATOM 6996 N N . PHE A 1 944 ? 24.471 19.081 -21.190 1.00 94.75 944 PHE A N 1
ATOM 6997 C CA . PHE A 1 944 ? 23.037 18.830 -21.092 1.00 94.75 944 PHE A CA 1
ATOM 6998 C C . PHE A 1 944 ? 22.215 20.094 -21.380 1.00 94.75 944 PHE A C 1
ATOM 7000 O O . PHE A 1 944 ? 21.345 20.066 -22.249 1.00 94.75 944 PHE A O 1
ATOM 7007 N N . PHE A 1 945 ? 22.542 21.232 -20.757 1.00 93.94 945 PHE A N 1
ATOM 7008 C CA . PHE A 1 945 ? 21.835 22.496 -21.012 1.00 93.94 945 PHE A CA 1
ATOM 7009 C C . PHE A 1 945 ? 21.958 22.953 -22.462 1.00 93.94 945 PHE A C 1
ATOM 7011 O O . PHE A 1 945 ? 20.974 23.387 -23.053 1.00 93.94 945 PHE A O 1
ATOM 7018 N N . GLU A 1 946 ? 23.129 22.800 -23.082 1.00 94.19 946 GLU A N 1
ATOM 7019 C CA . GLU A 1 946 ? 23.296 23.100 -24.507 1.00 94.19 946 GLU A CA 1
ATOM 7020 C C . GLU A 1 946 ? 22.510 22.145 -25.420 1.00 94.19 946 GLU A C 1
ATOM 7022 O O . GLU A 1 946 ? 22.106 22.547 -26.514 1.00 94.19 946 GLU A O 1
ATOM 7027 N N . ALA A 1 947 ? 22.285 20.896 -25.003 1.00 94.25 947 ALA A N 1
ATOM 7028 C CA . ALA A 1 947 ? 21.449 19.951 -25.735 1.00 94.25 947 ALA A CA 1
ATOM 7029 C C . ALA A 1 947 ? 19.961 20.314 -25.620 1.00 94.25 947 ALA A C 1
ATOM 7031 O O . ALA A 1 947 ? 19.283 20.384 -26.645 1.00 94.25 947 ALA A O 1
ATOM 7032 N N . VAL A 1 948 ? 19.462 20.612 -24.414 1.00 92.88 948 VAL A N 1
ATOM 7033 C CA . VAL A 1 948 ? 18.049 20.982 -24.214 1.00 92.88 948 VAL A CA 1
ATOM 7034 C C . VAL A 1 948 ? 17.720 22.344 -24.819 1.00 92.88 948 VAL A C 1
ATOM 7036 O O . VAL A 1 948 ? 16.674 22.507 -25.443 1.00 92.88 948 VAL A O 1
ATOM 7039 N N . LYS A 1 949 ? 18.648 23.300 -24.757 1.00 93.56 949 LYS A N 1
ATOM 7040 C CA . LYS A 1 949 ? 18.479 24.618 -25.375 1.00 93.56 949 LYS A CA 1
ATOM 7041 C C . LYS A 1 949 ? 18.115 24.555 -26.855 1.00 93.56 949 LYS A C 1
ATOM 7043 O O . LYS A 1 949 ? 17.310 25.353 -27.331 1.00 93.56 949 LYS A O 1
ATOM 7048 N N . ARG A 1 950 ? 18.629 23.552 -27.573 1.00 91.06 950 ARG A N 1
ATOM 7049 C CA . ARG A 1 950 ? 18.324 23.296 -28.992 1.00 91.06 950 ARG A CA 1
ATOM 7050 C C . ARG A 1 950 ? 16.911 22.762 -29.239 1.00 91.06 950 ARG A C 1
ATOM 7052 O O . ARG A 1 950 ? 16.622 22.373 -30.367 1.00 91.06 950 ARG A O 1
ATOM 7059 N N . SER A 1 951 ? 16.046 22.765 -28.223 1.00 89.75 951 SER A N 1
ATOM 7060 C CA . SER A 1 951 ? 14.633 22.386 -28.308 1.00 89.75 951 SER A CA 1
ATOM 7061 C C . SER A 1 951 ? 14.442 20.970 -28.870 1.00 89.75 951 SER A C 1
ATOM 7063 O O . SER A 1 951 ? 13.795 20.799 -29.910 1.00 89.75 951 SER A O 1
ATOM 7065 N N . PRO A 1 952 ? 15.038 19.933 -28.242 1.00 93.31 952 PRO A N 1
ATOM 7066 C CA . PRO A 1 952 ? 14.733 18.562 -28.617 1.00 93.31 952 PRO A CA 1
ATOM 7067 C C . PRO A 1 952 ? 13.238 18.306 -28.397 1.00 93.31 952 PRO A C 1
ATOM 7069 O O . PRO A 1 952 ? 12.600 18.924 -27.549 1.00 93.31 952 PRO A O 1
ATOM 7072 N N . ARG A 1 953 ? 12.665 17.372 -29.151 1.00 92.12 953 ARG A N 1
ATOM 7073 C CA . ARG A 1 953 ? 11.276 16.959 -28.939 1.00 92.12 953 ARG A CA 1
ATOM 7074 C C . ARG A 1 953 ? 11.133 16.138 -27.662 1.00 92.12 953 ARG A C 1
ATOM 7076 O O . ARG A 1 953 ? 10.144 16.291 -26.955 1.00 92.12 953 ARG A O 1
ATOM 7083 N N . VAL A 1 954 ? 12.110 15.272 -27.396 1.00 95.19 954 VAL A N 1
ATOM 7084 C CA . VAL A 1 954 ? 12.137 14.391 -26.225 1.00 95.19 954 VAL A CA 1
ATOM 7085 C C . VAL A 1 954 ? 13.488 14.507 -25.527 1.00 95.19 954 VAL A C 1
ATOM 7087 O O . VAL A 1 954 ? 14.534 14.501 -26.181 1.00 95.19 954 VAL A O 1
ATOM 7090 N N . VAL A 1 955 ? 13.463 14.587 -24.203 1.00 97.19 955 VAL A N 1
ATOM 7091 C CA . VAL A 1 955 ? 14.604 14.294 -23.337 1.00 97.19 955 VAL A CA 1
ATOM 7092 C C . VAL A 1 955 ? 14.317 12.950 -22.679 1.00 97.19 955 VAL A C 1
ATOM 7094 O O . VAL A 1 955 ? 13.346 12.828 -21.942 1.00 97.19 955 VAL A O 1
ATOM 7097 N N . ASN A 1 956 ? 15.131 11.941 -22.978 1.00 97.06 956 ASN A N 1
ATOM 7098 C CA . ASN A 1 956 ? 15.022 10.605 -22.401 1.00 97.06 956 ASN A CA 1
ATOM 7099 C C . ASN A 1 956 ? 16.149 10.425 -21.387 1.00 97.06 956 ASN A C 1
ATOM 7101 O O . ASN A 1 956 ? 17.318 10.494 -21.777 1.00 97.06 956 ASN A O 1
ATOM 7105 N N . TYR A 1 957 ? 15.824 10.205 -20.116 1.00 96.56 957 TYR A N 1
ATOM 7106 C CA . TYR A 1 957 ? 16.809 10.034 -19.047 1.00 96.56 957 TYR A CA 1
ATOM 7107 C C . TYR A 1 957 ? 16.797 8.612 -18.487 1.00 96.56 957 TYR A C 1
ATOM 7109 O O . TYR A 1 957 ? 15.719 8.109 -18.205 1.00 96.56 957 TYR A O 1
ATOM 7117 N N . PHE A 1 958 ? 17.980 8.017 -18.292 1.00 93.88 958 PHE A N 1
ATOM 7118 C CA . PHE A 1 958 ? 18.185 6.762 -17.555 1.00 93.88 958 PHE A CA 1
ATOM 7119 C C . PHE A 1 958 ? 19.230 6.968 -16.461 1.00 93.88 958 PHE A C 1
ATOM 7121 O O . PHE A 1 958 ? 20.296 7.540 -16.706 1.00 93.88 958 PHE A O 1
ATOM 7128 N N . GLY A 1 959 ? 18.952 6.476 -15.264 1.00 88.00 959 GLY A N 1
ATOM 7129 C CA . GLY A 1 959 ? 19.859 6.605 -14.132 1.00 88.00 959 GLY A CA 1
ATOM 7130 C C . GLY A 1 959 ? 19.105 6.715 -12.826 1.00 88.00 959 GLY A C 1
ATOM 7131 O O . GLY A 1 959 ? 17.920 6.398 -12.747 1.00 88.00 959 GLY A O 1
ATOM 7132 N N . HIS A 1 960 ? 19.790 7.207 -11.805 1.00 85.19 960 HIS A N 1
ATOM 7133 C CA . HIS A 1 960 ? 19.200 7.433 -10.494 1.00 85.19 960 HIS A CA 1
ATOM 7134 C C . HIS A 1 960 ? 18.524 8.793 -10.403 1.00 85.19 960 HIS A C 1
ATOM 7136 O O . HIS A 1 960 ? 18.871 9.725 -11.122 1.00 85.19 960 HIS A O 1
ATOM 7142 N N . SER A 1 961 ? 17.596 8.938 -9.473 1.00 84.44 961 SER A N 1
ATOM 7143 C CA . SER A 1 961 ? 16.963 10.217 -9.193 1.00 84.44 961 SER A CA 1
ATOM 7144 C C . SER A 1 961 ? 16.474 10.215 -7.756 1.00 84.44 961 SER A C 1
ATOM 7146 O O . SER A 1 961 ? 15.932 9.220 -7.277 1.00 84.44 961 SER A O 1
ATOM 7148 N N . GLY A 1 962 ? 16.672 11.346 -7.087 1.00 79.50 962 GLY A N 1
ATOM 7149 C CA . GLY A 1 962 ? 15.916 11.699 -5.896 1.00 79.50 962 GLY A CA 1
ATOM 7150 C C . GLY A 1 962 ? 14.598 12.361 -6.297 1.00 79.50 962 GLY A C 1
ATOM 7151 O O . GLY A 1 962 ? 14.241 12.438 -7.474 1.00 79.50 962 GLY A O 1
ATOM 7152 N N . MET A 1 963 ? 13.877 12.916 -5.324 1.00 82.25 963 MET A N 1
ATOM 7153 C CA . MET A 1 963 ? 12.619 13.617 -5.616 1.00 82.25 963 MET A CA 1
ATOM 7154 C C . MET A 1 963 ? 12.831 14.933 -6.371 1.00 82.25 963 MET A C 1
ATOM 7156 O O . MET A 1 963 ? 11.934 15.380 -7.077 1.00 82.25 963 MET A O 1
ATOM 7160 N N . THR A 1 964 ? 13.990 15.581 -6.211 1.00 83.94 964 THR A N 1
ATOM 7161 C CA . THR A 1 964 ? 14.259 16.932 -6.745 1.00 83.94 964 THR A CA 1
ATOM 7162 C C . THR A 1 964 ? 15.464 16.998 -7.687 1.00 83.94 964 THR A C 1
ATOM 7164 O O . THR A 1 964 ? 15.764 18.065 -8.231 1.00 83.94 964 THR A O 1
ATOM 7167 N N . THR A 1 965 ? 16.153 15.876 -7.900 1.00 86.12 965 THR A N 1
ATOM 7168 C CA . THR A 1 965 ? 17.445 15.795 -8.592 1.00 86.12 965 THR A CA 1
ATOM 7169 C C . THR A 1 965 ? 17.566 14.496 -9.388 1.00 86.12 965 THR A C 1
ATOM 7171 O O . THR A 1 965 ? 17.088 13.455 -8.959 1.00 86.12 965 THR A O 1
ATOM 7174 N N . LEU A 1 966 ? 18.250 14.552 -10.530 1.00 89.56 966 LEU A N 1
ATOM 7175 C CA . LEU A 1 966 ? 18.752 13.408 -11.288 1.00 89.56 966 LEU A CA 1
ATOM 7176 C C . LEU A 1 966 ? 20.216 13.138 -10.899 1.00 89.56 966 LEU A C 1
ATOM 7178 O O . LEU A 1 966 ? 21.015 14.076 -10.797 1.00 89.56 966 LEU A O 1
ATOM 7182 N N . GLY A 1 967 ? 20.584 11.865 -10.775 1.00 82.81 967 GLY A N 1
ATOM 7183 C CA . GLY A 1 967 ? 21.905 11.365 -10.376 1.00 82.81 967 GLY A CA 1
ATOM 7184 C C . GLY A 1 967 ? 22.019 11.005 -8.887 1.00 82.81 967 GLY A C 1
ATOM 7185 O O . GLY A 1 967 ? 21.422 11.663 -8.041 1.00 82.81 967 GLY A O 1
ATOM 7186 N N . LYS A 1 968 ? 22.810 9.963 -8.563 1.00 70.44 968 LYS A N 1
ATOM 7187 C CA . LYS A 1 968 ? 22.937 9.400 -7.191 1.00 70.44 968 LYS A CA 1
ATOM 7188 C C . LYS A 1 968 ? 24.052 9.983 -6.319 1.00 70.44 968 LYS A C 1
ATOM 7190 O O . LYS A 1 968 ? 23.925 9.962 -5.106 1.00 70.44 968 LYS A O 1
ATOM 7195 N N . ARG A 1 969 ? 25.193 10.374 -6.904 1.00 64.25 969 ARG A N 1
ATOM 7196 C CA . ARG A 1 969 ? 26.427 10.745 -6.157 1.00 64.25 969 ARG A CA 1
ATOM 7197 C C . ARG A 1 969 ? 26.839 12.200 -6.346 1.00 64.25 969 ARG A C 1
ATOM 7199 O O . ARG A 1 969 ? 27.436 12.809 -5.465 1.00 64.25 969 ARG A O 1
ATOM 7206 N N . GLU A 1 970 ? 26.576 12.715 -7.540 1.00 71.56 970 GLU A N 1
ATOM 7207 C CA . GLU A 1 970 ? 26.800 14.094 -7.948 1.00 71.56 970 GLU A CA 1
ATOM 7208 C C . GLU A 1 970 ? 25.524 14.521 -8.687 1.00 71.56 970 GLU A C 1
ATOM 7210 O O . GLU A 1 970 ? 25.195 13.888 -9.695 1.00 71.56 970 GLU A O 1
ATOM 7215 N N . PRO A 1 971 ? 24.787 15.544 -8.222 1.00 77.06 971 PRO A N 1
ATOM 7216 C CA . PRO A 1 971 ? 23.524 15.929 -8.839 1.00 77.06 971 PRO A CA 1
ATOM 7217 C C . PRO A 1 971 ? 23.771 16.433 -10.266 1.00 77.06 971 PRO A C 1
ATOM 7219 O O . PRO A 1 971 ? 24.353 17.503 -10.493 1.00 77.06 971 PRO A O 1
ATOM 7222 N N . LEU A 1 972 ? 23.326 15.637 -11.239 1.00 87.25 972 LEU A N 1
ATOM 7223 C CA . LEU A 1 972 ? 23.479 15.903 -12.666 1.00 87.25 972 LEU A CA 1
ATOM 7224 C C . LEU A 1 972 ? 22.566 17.035 -13.125 1.00 87.25 972 LEU A C 1
ATOM 7226 O O . LEU A 1 972 ? 22.919 17.770 -14.040 1.00 87.25 972 LEU A O 1
ATOM 7230 N N . PHE A 1 973 ? 21.386 17.144 -12.526 1.00 89.31 973 PHE A N 1
ATOM 7231 C CA . PHE A 1 973 ? 20.384 18.163 -12.812 1.00 89.31 973 PHE A CA 1
ATOM 7232 C C . PHE A 1 973 ? 19.346 18.155 -11.693 1.00 89.31 973 PHE A C 1
ATOM 7234 O O . PHE A 1 973 ? 19.013 17.086 -11.197 1.00 89.31 973 PHE A O 1
ATOM 7241 N N . GLY A 1 974 ? 18.795 19.298 -11.304 1.00 89.12 974 GLY A N 1
ATOM 7242 C CA . GLY A 1 974 ? 17.694 19.326 -10.344 1.00 89.12 974 GLY A CA 1
ATOM 7243 C C . GLY A 1 974 ? 16.920 20.634 -10.338 1.00 89.12 974 GLY A C 1
ATOM 7244 O O . GLY A 1 974 ? 17.209 21.544 -11.113 1.00 89.12 974 GLY A O 1
ATOM 7245 N N . VAL A 1 975 ? 15.958 20.747 -9.420 1.00 87.62 975 VAL A N 1
ATOM 7246 C CA . VAL A 1 975 ? 15.073 21.922 -9.289 1.00 87.62 975 VAL A CA 1
ATOM 7247 C C . VAL A 1 975 ? 15.862 23.231 -9.166 1.00 87.62 975 VAL A C 1
ATOM 7249 O O . VAL A 1 975 ? 15.505 24.230 -9.784 1.00 87.62 975 VAL A O 1
ATOM 7252 N N . ALA A 1 976 ? 16.976 23.226 -8.426 1.00 84.19 976 ALA A N 1
ATOM 7253 C CA . ALA A 1 976 ? 17.828 24.404 -8.239 1.00 84.19 976 ALA A CA 1
ATOM 7254 C C . ALA A 1 976 ? 18.490 24.912 -9.536 1.00 84.19 976 ALA A C 1
ATOM 7256 O O . ALA A 1 976 ? 18.978 26.041 -9.580 1.00 84.19 976 ALA A O 1
ATOM 7257 N N . ASP A 1 977 ? 18.512 24.093 -10.586 1.00 88.31 977 ASP A N 1
ATOM 7258 C CA . ASP A 1 977 ? 19.194 24.401 -11.837 1.00 88.31 977 ASP A CA 1
ATOM 7259 C C . ASP A 1 977 ? 18.277 25.034 -12.890 1.00 88.31 977 ASP A C 1
ATOM 7261 O O . ASP A 1 977 ? 18.777 25.628 -13.854 1.00 88.31 977 ASP A O 1
ATOM 7265 N N . LEU A 1 978 ? 16.955 24.953 -12.689 1.00 88.81 978 LEU A N 1
ATOM 7266 C CA . LEU A 1 978 ? 15.935 25.448 -13.620 1.00 88.81 978 LEU A CA 1
ATOM 7267 C C . LEU A 1 978 ? 16.091 26.943 -13.913 1.00 88.81 978 LEU A C 1
ATOM 7269 O O . LEU A 1 978 ? 16.008 27.341 -15.069 1.00 88.81 978 LEU A O 1
ATOM 7273 N N . GLU A 1 979 ? 16.479 27.754 -12.919 1.00 85.69 979 GLU A N 1
ATOM 7274 C CA . GLU A 1 979 ? 16.721 29.198 -13.101 1.00 85.69 979 GLU A CA 1
ATOM 7275 C C . GLU A 1 979 ? 17.795 29.522 -14.160 1.00 85.69 979 GLU A C 1
ATOM 7277 O O . GLU A 1 979 ? 17.889 30.654 -14.642 1.00 85.69 979 GLU A O 1
ATOM 7282 N N . THR A 1 980 ? 18.659 28.555 -14.482 1.00 84.50 980 THR A N 1
ATOM 7283 C CA . THR A 1 980 ? 19.755 28.712 -15.452 1.00 84.50 980 THR A CA 1
ATOM 7284 C C . THR A 1 980 ? 19.498 28.012 -16.783 1.00 84.50 980 THR A C 1
ATOM 7286 O O . THR A 1 980 ? 20.267 28.199 -17.734 1.00 84.50 980 THR A O 1
ATOM 7289 N N . MET A 1 981 ? 18.431 27.220 -16.857 1.00 86.56 981 MET A N 1
ATOM 7290 C CA . MET A 1 981 ? 18.004 26.510 -18.050 1.00 86.56 981 MET A CA 1
ATOM 7291 C C . MET A 1 981 ? 17.333 27.486 -19.023 1.00 86.56 981 MET A C 1
ATOM 7293 O O . MET A 1 981 ? 16.696 28.445 -18.611 1.00 86.56 981 MET A O 1
ATOM 7297 N N . THR A 1 982 ? 17.538 27.288 -20.327 1.00 87.88 982 THR A N 1
ATOM 7298 C CA . THR A 1 982 ? 16.920 28.121 -21.375 1.00 87.88 982 THR A CA 1
ATOM 7299 C C . THR A 1 982 ? 16.578 27.254 -22.576 1.00 87.88 982 THR A C 1
ATOM 7301 O O . THR A 1 982 ? 17.315 26.309 -22.869 1.00 87.88 982 THR A O 1
ATOM 7304 N N . ILE A 1 983 ? 15.512 27.600 -23.298 1.00 87.50 983 ILE A N 1
ATOM 7305 C CA . ILE A 1 983 ? 15.046 26.895 -24.503 1.00 87.50 983 ILE A CA 1
ATOM 7306 C C . ILE A 1 983 ? 14.879 27.895 -25.653 1.00 87.50 983 ILE A C 1
ATOM 7308 O O . ILE A 1 983 ? 14.306 28.966 -25.472 1.00 87.50 983 ILE A O 1
ATOM 7312 N N . ASP A 1 984 ? 15.406 27.568 -26.840 1.00 85.44 984 ASP A N 1
ATOM 7313 C CA . ASP A 1 984 ? 15.398 28.487 -27.990 1.00 85.44 984 ASP A CA 1
ATOM 7314 C C . ASP A 1 984 ? 14.016 28.605 -28.671 1.00 85.44 984 ASP A C 1
ATOM 7316 O O . ASP A 1 984 ? 13.664 29.692 -29.139 1.00 85.44 984 ASP A O 1
ATOM 7320 N N . GLU A 1 985 ? 13.249 27.509 -28.769 1.00 84.75 985 GLU A N 1
ATOM 7321 C CA . GLU A 1 985 ? 11.983 27.458 -29.518 1.00 84.75 985 GLU A CA 1
ATOM 7322 C C . GLU A 1 985 ? 10.828 26.802 -28.745 1.00 84.75 985 GLU A C 1
ATOM 7324 O O . GLU A 1 985 ? 9.862 27.489 -28.421 1.00 84.75 985 GLU A O 1
ATOM 7329 N N . THR A 1 986 ? 10.886 25.491 -28.482 1.00 90.00 986 THR A N 1
ATOM 7330 C CA . THR A 1 986 ? 9.758 24.722 -27.913 1.00 90.00 986 THR A CA 1
ATOM 7331 C C . THR A 1 986 ? 10.211 23.768 -26.822 1.00 90.00 986 THR A C 1
ATOM 7333 O O . THR A 1 986 ? 11.239 23.106 -26.970 1.00 90.00 986 THR A O 1
ATOM 7336 N N . GLN A 1 987 ? 9.413 23.656 -25.761 1.00 93.38 987 GLN A N 1
ATOM 7337 C CA . GLN A 1 987 ? 9.713 22.812 -24.611 1.00 93.38 987 GLN A CA 1
ATOM 7338 C C . GLN A 1 987 ? 9.665 21.309 -24.974 1.00 93.38 987 GLN A C 1
ATOM 7340 O O . GLN A 1 987 ? 8.768 20.890 -25.712 1.00 93.38 987 GLN A O 1
ATOM 7345 N N . PRO A 1 988 ? 10.608 20.484 -24.479 1.00 95.44 988 PRO A N 1
ATOM 7346 C CA . PRO A 1 988 ? 10.617 19.041 -24.693 1.00 95.44 988 PRO A CA 1
ATOM 7347 C C . PRO A 1 988 ? 9.581 18.308 -23.837 1.00 95.44 988 PRO A C 1
ATOM 7349 O O . PRO A 1 988 ? 9.136 18.792 -22.794 1.00 95.44 988 PRO A O 1
ATOM 7352 N N . ILE A 1 989 ? 9.280 17.078 -24.248 1.00 97.00 989 ILE A N 1
ATOM 7353 C CA . ILE A 1 989 ? 8.706 16.050 -23.374 1.00 97.00 989 ILE A CA 1
ATOM 7354 C C . ILE A 1 989 ? 9.859 15.401 -22.604 1.00 97.00 989 ILE A C 1
ATOM 7356 O O . ILE A 1 989 ? 10.826 14.949 -23.221 1.00 97.00 989 ILE A O 1
ATOM 7360 N N . PHE A 1 990 ? 9.760 15.328 -21.282 1.00 97.50 990 PHE A N 1
ATOM 7361 C CA . PHE A 1 990 ? 10.701 14.577 -20.454 1.00 97.50 990 PHE A CA 1
ATOM 7362 C C . PHE A 1 990 ? 10.176 13.163 -20.210 1.00 97.50 990 PHE A C 1
ATOM 7364 O O . PHE A 1 990 ? 9.129 12.998 -19.597 1.00 97.50 990 PHE A O 1
ATOM 7371 N N . ALA A 1 991 ? 10.910 12.154 -20.669 1.00 97.38 991 ALA A N 1
ATOM 7372 C CA . ALA A 1 991 ? 10.701 10.751 -20.332 1.00 97.38 991 ALA A CA 1
ATOM 7373 C C . ALA A 1 991 ? 11.783 10.340 -19.320 1.00 97.38 991 ALA A C 1
ATOM 7375 O O . ALA A 1 991 ? 12.945 10.142 -19.683 1.00 97.38 991 ALA A O 1
ATOM 7376 N N . ALA A 1 992 ? 11.418 10.303 -18.040 1.00 95.38 992 ALA A N 1
ATOM 7377 C CA . ALA A 1 992 ? 12.324 10.047 -16.928 1.00 95.38 992 ALA A CA 1
ATOM 7378 C C . ALA A 1 992 ? 12.235 8.573 -16.502 1.00 95.38 992 ALA A C 1
ATOM 7380 O O . ALA A 1 992 ? 11.367 8.200 -15.719 1.00 95.38 992 ALA A O 1
ATOM 7381 N N . MET A 1 993 ? 13.145 7.749 -17.025 1.00 94.31 993 MET A N 1
ATOM 7382 C CA . MET A 1 993 ? 13.243 6.310 -16.758 1.00 94.31 993 MET A CA 1
ATOM 7383 C C . MET A 1 993 ? 14.168 6.083 -15.558 1.00 94.31 993 MET A C 1
ATOM 7385 O O . MET A 1 993 ? 15.344 5.746 -15.693 1.00 94.31 993 MET A O 1
ATOM 7389 N N . THR A 1 994 ? 13.659 6.430 -14.379 1.00 90.56 994 THR A N 1
ATOM 7390 C CA . THR A 1 994 ? 14.417 6.562 -13.123 1.00 90.56 994 THR A CA 1
ATOM 7391 C C . THR A 1 994 ? 13.486 6.378 -11.923 1.00 90.56 994 THR A C 1
ATOM 7393 O O . THR A 1 994 ? 12.327 6.069 -12.133 1.00 90.56 994 THR A O 1
ATOM 7396 N N . CYS A 1 995 ? 13.924 6.571 -10.679 1.00 86.94 995 CYS A N 1
ATOM 7397 C CA . CYS A 1 995 ? 13.062 6.484 -9.489 1.00 86.94 995 CYS A CA 1
ATOM 7398 C C . CYS A 1 995 ? 12.565 7.874 -9.043 1.00 86.94 995 CYS A C 1
ATOM 7400 O O . CYS A 1 995 ? 13.260 8.864 -9.230 1.00 86.94 995 CYS A O 1
ATOM 7402 N N . LEU A 1 996 ? 11.388 7.969 -8.417 1.00 86.50 996 LEU A N 1
ATOM 7403 C CA . LEU A 1 996 ? 10.907 9.130 -7.628 1.00 86.50 996 LEU A CA 1
ATOM 7404 C C . LEU A 1 996 ? 10.812 10.516 -8.322 1.00 86.50 996 LEU A C 1
ATOM 7406 O O . LEU A 1 996 ? 10.379 11.483 -7.690 1.00 86.50 996 LEU A O 1
ATOM 7410 N N . ALA A 1 997 ? 11.186 10.656 -9.597 1.00 89.75 997 ALA A N 1
ATOM 7411 C CA . ALA A 1 997 ? 11.271 11.950 -10.285 1.00 89.75 997 ALA A CA 1
ATOM 7412 C C . ALA A 1 997 ? 9.924 12.692 -10.382 1.00 89.75 997 ALA A C 1
ATOM 7414 O O . ALA A 1 997 ? 9.903 13.917 -10.509 1.00 89.75 997 ALA A O 1
ATOM 7415 N N . SER A 1 998 ? 8.804 11.965 -10.335 1.00 92.75 998 SER A N 1
ATOM 7416 C CA . SER A 1 998 ? 7.436 12.506 -10.372 1.00 92.75 998 SER A CA 1
ATOM 7417 C C . SER A 1 998 ? 6.654 12.179 -9.100 1.00 92.75 998 SER A C 1
ATOM 7419 O O . SER A 1 998 ? 5.441 11.997 -9.143 1.00 92.75 998 SER A O 1
ATOM 7421 N N . ARG A 1 999 ? 7.338 12.114 -7.953 1.00 88.25 999 ARG A N 1
ATOM 7422 C CA . ARG A 1 999 ? 6.728 11.887 -6.637 1.00 88.25 999 ARG A CA 1
ATOM 7423 C C . ARG A 1 999 ? 6.029 13.141 -6.093 1.00 88.25 999 ARG A C 1
ATOM 7425 O O . ARG A 1 999 ? 6.476 13.770 -5.132 1.00 88.25 999 ARG A O 1
ATOM 7432 N N . PHE A 1 1000 ? 4.963 13.556 -6.773 1.00 87.44 1000 PHE A N 1
ATOM 7433 C CA . PHE A 1 1000 ? 4.266 14.827 -6.545 1.00 87.44 1000 PHE A CA 1
ATOM 7434 C C . PHE A 1 1000 ? 3.483 14.890 -5.225 1.00 87.44 1000 PHE A C 1
ATOM 7436 O O . PHE A 1 1000 ? 3.117 15.979 -4.769 1.00 87.44 1000 PHE A O 1
ATOM 7443 N N . GLU A 1 1001 ? 3.210 13.734 -4.621 1.00 86.62 1001 GLU A N 1
ATOM 7444 C CA . GLU A 1 1001 ? 2.332 13.569 -3.466 1.00 86.62 1001 GLU A CA 1
ATOM 7445 C C . GLU A 1 1001 ? 2.972 13.921 -2.118 1.00 86.62 1001 GLU A C 1
ATOM 7447 O O . GLU A 1 1001 ? 2.304 13.857 -1.087 1.00 86.62 1001 GLU A O 1
ATOM 7452 N N . VAL A 1 1002 ? 4.269 14.236 -2.093 1.00 81.25 1002 VAL A N 1
ATOM 7453 C CA . VAL A 1 1002 ? 5.002 14.426 -0.838 1.00 81.25 1002 VAL A CA 1
ATOM 7454 C C . VAL A 1 1002 ? 4.705 15.811 -0.245 1.00 81.25 1002 VAL A C 1
ATOM 7456 O O . VAL A 1 1002 ? 4.974 16.832 -0.893 1.00 81.25 1002 VAL A O 1
ATOM 7459 N N . PRO A 1 1003 ? 4.193 15.892 1.000 1.00 75.44 1003 PRO A N 1
ATOM 7460 C CA . PRO A 1 1003 ? 3.894 17.161 1.654 1.00 75.44 1003 PRO A CA 1
ATOM 7461 C C . PRO A 1 1003 ? 5.102 18.099 1.705 1.00 75.44 1003 PRO A C 1
ATOM 7463 O O . PRO A 1 1003 ? 6.189 17.733 2.142 1.00 75.44 1003 PRO A O 1
ATOM 7466 N N . GLY A 1 1004 ? 4.906 19.347 1.277 1.00 73.12 1004 GLY A N 1
ATOM 7467 C CA . GLY A 1 1004 ? 5.934 20.391 1.363 1.00 73.12 1004 GLY A CA 1
ATOM 7468 C C . GLY A 1 1004 ? 7.106 20.256 0.385 1.00 73.12 1004 GLY A C 1
ATOM 7469 O O . GLY A 1 1004 ? 8.009 21.099 0.427 1.00 73.12 1004 GLY A O 1
ATOM 7470 N N . VAL A 1 1005 ? 7.075 19.262 -0.507 1.00 77.69 1005 VAL A N 1
ATOM 7471 C CA . VAL A 1 1005 ? 8.075 19.034 -1.556 1.00 77.69 1005 VAL A CA 1
ATOM 7472 C C . VAL A 1 1005 ? 7.462 19.317 -2.925 1.00 77.69 1005 VAL A C 1
ATOM 7474 O O . VAL A 1 1005 ? 6.298 19.007 -3.192 1.00 77.69 1005 VAL A O 1
ATOM 7477 N N . ILE A 1 1006 ? 8.257 19.949 -3.784 1.00 84.81 1006 ILE A N 1
ATOM 7478 C CA . ILE A 1 1006 ? 7.973 20.071 -5.212 1.00 84.81 1006 ILE A CA 1
ATOM 7479 C C . ILE A 1 1006 ? 8.926 19.103 -5.898 1.00 84.81 1006 ILE A C 1
ATOM 7481 O O . ILE A 1 1006 ? 10.141 19.309 -5.852 1.00 84.81 1006 ILE A O 1
ATOM 7485 N N . SER A 1 1007 ? 8.381 18.033 -6.467 1.00 88.62 1007 SER A N 1
ATOM 7486 C CA . SER A 1 1007 ? 9.175 17.055 -7.209 1.00 88.62 1007 SER A CA 1
ATOM 7487 C C . SER A 1 1007 ? 9.793 17.681 -8.463 1.00 88.62 1007 SER A C 1
ATOM 7489 O O . SER A 1 1007 ? 9.325 18.706 -8.970 1.00 88.62 1007 SER A O 1
ATOM 7491 N N . LEU A 1 1008 ? 10.843 17.058 -8.996 1.00 91.12 1008 LEU A N 1
ATOM 7492 C CA . LEU A 1 1008 ? 11.493 17.508 -10.222 1.00 91.12 1008 LEU A CA 1
ATOM 7493 C C . LEU A 1 1008 ? 10.499 17.565 -11.388 1.00 91.12 1008 LEU A C 1
ATOM 7495 O O . LEU A 1 1008 ? 10.507 18.534 -12.142 1.00 91.12 1008 LEU A O 1
ATOM 7499 N N . GLY A 1 1009 ? 9.622 16.566 -11.510 1.00 94.44 1009 GLY A N 1
ATOM 7500 C CA . GLY A 1 1009 ? 8.585 16.526 -12.537 1.00 94.44 1009 GLY A CA 1
ATOM 7501 C C . GLY A 1 1009 ? 7.579 17.673 -12.428 1.00 94.44 1009 GLY A C 1
ATOM 7502 O O . GLY A 1 1009 ? 7.251 18.289 -13.441 1.00 94.44 1009 GLY A O 1
ATOM 7503 N N . GLU A 1 1010 ? 7.139 18.022 -11.214 1.00 93.56 1010 GLU A N 1
ATOM 7504 C CA . GLU A 1 1010 ? 6.279 19.195 -10.998 1.00 93.56 1010 GLU A CA 1
ATOM 7505 C C . GLU A 1 1010 ? 6.992 20.492 -11.390 1.00 93.56 1010 GLU A C 1
ATOM 7507 O O . GLU A 1 1010 ? 6.434 21.312 -12.120 1.00 93.56 1010 GLU A O 1
ATOM 7512 N N . ALA A 1 1011 ? 8.237 20.668 -10.940 1.00 93.38 1011 ALA A N 1
ATOM 7513 C CA . ALA A 1 1011 ? 9.014 21.872 -11.212 1.00 93.38 1011 ALA A CA 1
ATOM 7514 C C . ALA A 1 1011 ? 9.298 22.051 -12.715 1.00 93.38 1011 ALA A C 1
ATOM 7516 O O . ALA A 1 1011 ? 9.160 23.155 -13.238 1.00 93.38 1011 ALA A O 1
ATOM 7517 N N . LEU A 1 1012 ? 9.631 20.962 -13.416 1.00 94.88 1012 LEU A N 1
ATOM 7518 C CA . LEU A 1 1012 ? 9.845 20.943 -14.866 1.00 94.88 1012 LEU A CA 1
ATOM 7519 C C . LEU A 1 1012 ? 8.596 21.355 -15.655 1.00 94.88 1012 LEU A C 1
ATOM 7521 O O . LEU A 1 1012 ? 8.722 22.017 -16.680 1.00 94.88 1012 LEU A O 1
ATOM 7525 N N . LEU A 1 1013 ? 7.407 20.943 -15.213 1.00 95.19 1013 LEU A N 1
ATOM 7526 C CA . LEU A 1 1013 ? 6.160 21.264 -15.908 1.00 95.19 1013 LEU A CA 1
ATOM 7527 C C . LEU A 1 1013 ? 5.692 22.703 -15.644 1.00 95.19 1013 LEU A C 1
ATOM 7529 O O . LEU A 1 1013 ? 5.139 23.338 -16.537 1.00 95.19 1013 LEU A O 1
ATOM 7533 N N . VAL A 1 1014 ? 5.868 23.204 -14.416 1.00 90.38 1014 VAL A N 1
ATOM 7534 C CA . VAL A 1 1014 ? 5.413 24.551 -14.021 1.00 90.38 1014 VAL A CA 1
ATOM 7535 C C . VAL A 1 1014 ? 6.327 25.652 -14.572 1.00 90.38 1014 VAL A C 1
ATOM 7537 O O . VAL A 1 1014 ? 5.863 26.771 -14.807 1.00 90.38 1014 VAL A O 1
ATOM 7540 N N . ASP A 1 1015 ? 7.613 25.364 -14.778 1.00 90.25 1015 ASP A N 1
ATOM 7541 C CA . ASP A 1 1015 ? 8.564 26.328 -15.330 1.00 90.25 1015 ASP A CA 1
ATOM 7542 C C . ASP A 1 1015 ? 8.330 26.565 -16.839 1.00 90.25 1015 ASP A C 1
ATOM 7544 O O . ASP A 1 1015 ? 8.257 25.636 -17.650 1.00 90.25 1015 ASP A O 1
ATOM 7548 N N . GLU A 1 1016 ? 8.216 27.842 -17.229 1.00 86.88 1016 GLU A N 1
ATOM 7549 C CA . GLU A 1 1016 ? 7.914 28.253 -18.607 1.00 86.88 1016 GLU A CA 1
ATOM 7550 C C . GLU A 1 1016 ? 8.996 27.836 -19.621 1.00 86.88 1016 GLU A C 1
ATOM 7552 O O . GLU A 1 1016 ? 8.696 27.692 -20.812 1.00 86.88 1016 GLU A O 1
ATOM 7557 N N . GLU A 1 1017 ? 10.235 27.619 -19.175 1.00 86.69 1017 GLU A N 1
ATOM 7558 C CA . GLU A 1 1017 ? 11.406 27.346 -20.013 1.00 86.69 1017 GLU A CA 1
ATOM 7559 C C . GLU A 1 1017 ? 11.964 25.920 -19.836 1.00 86.69 1017 GLU A C 1
ATOM 7561 O O . GLU A 1 1017 ? 13.107 25.667 -20.221 1.00 86.69 1017 GLU A O 1
ATOM 7566 N N . ALA A 1 1018 ? 11.180 24.974 -19.298 1.00 92.25 1018 ALA A N 1
ATOM 7567 C CA . ALA A 1 1018 ? 11.681 23.640 -18.951 1.00 92.25 1018 ALA A CA 1
ATOM 7568 C C . ALA A 1 1018 ? 11.048 22.467 -19.727 1.00 92.25 1018 ALA A C 1
ATOM 7570 O O . ALA A 1 1018 ? 11.733 21.867 -20.559 1.00 92.25 1018 ALA A O 1
ATOM 7571 N N . ALA A 1 1019 ? 9.782 22.106 -19.481 1.00 95.12 1019 ALA A N 1
ATOM 7572 C CA . ALA A 1 1019 ? 9.121 20.963 -20.129 1.00 95.12 1019 ALA A CA 1
ATOM 7573 C C . ALA A 1 1019 ? 7.651 21.251 -20.481 1.00 95.12 1019 ALA A C 1
ATOM 7575 O O . ALA A 1 1019 ? 6.991 22.053 -19.830 1.00 95.12 1019 ALA A O 1
ATOM 7576 N N . ILE A 1 1020 ? 7.127 20.580 -21.516 1.00 96.75 1020 ILE A N 1
ATOM 7577 C CA . ILE A 1 1020 ? 5.689 20.630 -21.860 1.00 96.75 1020 ILE A CA 1
ATOM 7578 C C . ILE A 1 1020 ? 4.890 19.476 -21.239 1.00 96.75 1020 ILE A C 1
ATOM 7580 O O . ILE A 1 1020 ? 3.676 19.563 -21.065 1.00 96.75 1020 ILE A O 1
ATOM 7584 N N . ALA A 1 1021 ? 5.578 18.374 -20.949 1.00 98.00 1021 ALA A N 1
ATOM 7585 C CA . ALA A 1 1021 ? 5.044 17.189 -20.300 1.00 98.00 1021 ALA A CA 1
ATOM 7586 C C . ALA A 1 1021 ? 6.198 16.415 -19.660 1.00 98.00 1021 ALA A C 1
ATOM 7588 O O . ALA A 1 1021 ? 7.299 16.365 -20.223 1.00 98.00 1021 ALA A O 1
ATOM 7589 N N . VAL A 1 1022 ? 5.933 15.786 -18.521 1.00 98.25 1022 VAL A N 1
ATOM 7590 C CA . VAL A 1 1022 ? 6.865 14.884 -17.845 1.00 98.25 1022 VAL A CA 1
ATOM 7591 C C . VAL A 1 1022 ? 6.175 13.540 -17.662 1.00 98.25 1022 VAL A C 1
ATOM 7593 O O . VAL A 1 1022 ? 5.093 13.470 -17.087 1.00 98.25 1022 VAL A O 1
ATOM 7596 N N . TRP A 1 1023 ? 6.794 12.481 -18.168 1.00 98.06 1023 TRP A N 1
ATOM 7597 C CA . TRP A 1 1023 ? 6.411 11.103 -17.905 1.00 98.06 1023 TRP A CA 1
ATOM 7598 C C . TRP A 1 1023 ? 7.490 10.464 -17.040 1.00 98.06 1023 TRP A C 1
ATOM 7600 O O . TRP A 1 1023 ? 8.626 10.294 -17.489 1.00 98.06 1023 TRP A O 1
ATOM 7610 N N . GLY A 1 1024 ? 7.156 10.171 -15.788 1.00 96.06 1024 GLY A N 1
ATOM 7611 C CA . GLY A 1 1024 ? 8.099 9.617 -14.823 1.00 96.06 1024 GLY A CA 1
ATOM 7612 C C . GLY A 1 1024 ? 7.396 9.063 -13.586 1.00 96.06 1024 GLY A C 1
ATOM 7613 O O . GLY A 1 1024 ? 6.187 9.264 -13.435 1.00 96.06 1024 GLY A O 1
ATOM 7614 N N . PRO A 1 1025 ? 8.123 8.361 -12.703 1.00 94.06 1025 PRO A N 1
ATOM 7615 C CA . PRO A 1 1025 ? 7.477 7.620 -11.634 1.00 94.06 1025 PRO A CA 1
ATOM 7616 C C . PRO A 1 1025 ? 7.420 8.335 -10.284 1.00 94.06 1025 PRO A C 1
ATOM 7618 O O . PRO A 1 1025 ? 8.280 9.159 -9.960 1.00 94.06 1025 PRO A O 1
ATOM 7621 N N . SER A 1 1026 ? 6.414 7.981 -9.483 1.00 90.69 1026 SER A N 1
ATOM 7622 C CA . SER A 1 1026 ? 6.305 8.314 -8.054 1.00 90.69 1026 SER A CA 1
ATOM 7623 C C . SER A 1 1026 ? 7.070 7.335 -7.155 1.00 90.69 1026 SER A C 1
ATOM 7625 O O . SER A 1 1026 ? 7.490 7.709 -6.063 1.00 90.69 1026 SER A O 1
ATOM 7627 N N . GLY A 1 1027 ? 7.271 6.097 -7.615 1.00 86.06 1027 GLY A N 1
ATOM 7628 C CA . GLY A 1 1027 ? 7.935 5.018 -6.882 1.00 86.06 1027 GLY A CA 1
ATOM 7629 C C . GLY A 1 1027 ? 9.282 4.593 -7.474 1.00 86.06 1027 GLY A C 1
ATOM 7630 O O . GLY A 1 1027 ? 9.899 5.315 -8.267 1.00 86.06 1027 GLY A O 1
ATOM 7631 N N . ASN A 1 1028 ? 9.730 3.402 -7.073 1.00 79.19 1028 ASN A N 1
ATOM 7632 C CA . ASN A 1 1028 ? 10.983 2.805 -7.531 1.00 79.19 1028 ASN A CA 1
ATOM 7633 C C . ASN A 1 1028 ? 10.789 2.110 -8.878 1.00 79.19 1028 ASN A C 1
ATOM 7635 O O . ASN A 1 1028 ? 9.952 1.226 -9.016 1.00 79.19 1028 ASN A O 1
ATOM 7639 N N . SER A 1 1029 ? 11.580 2.520 -9.866 1.00 85.06 1029 SER A N 1
ATOM 7640 C CA . SER A 1 1029 ? 11.523 1.982 -11.221 1.00 85.06 1029 SER A CA 1
ATOM 7641 C C . SER A 1 1029 ? 12.540 0.863 -11.409 1.00 85.06 1029 SER A C 1
ATOM 7643 O O . SER A 1 1029 ? 13.692 0.988 -11.001 1.00 85.06 1029 SER A O 1
ATOM 7645 N N . VAL A 1 1030 ? 12.145 -0.184 -12.128 1.00 84.00 1030 VAL A N 1
ATOM 7646 C CA . VAL A 1 1030 ? 13.029 -1.283 -12.535 1.00 84.00 1030 VAL A CA 1
ATOM 7647 C C . VAL A 1 1030 ? 13.628 -0.990 -13.912 1.00 84.00 1030 VAL A C 1
ATOM 7649 O O . VAL A 1 1030 ? 12.909 -0.640 -14.850 1.00 84.00 1030 VAL A O 1
ATOM 7652 N N . ASN A 1 1031 ? 14.946 -1.151 -14.055 1.00 83.31 1031 ASN A N 1
ATOM 7653 C CA . ASN A 1 1031 ? 15.681 -0.781 -15.272 1.00 83.31 1031 ASN A CA 1
ATOM 7654 C C . ASN A 1 1031 ? 15.203 -1.523 -16.534 1.00 83.31 1031 ASN A C 1
ATOM 7656 O O . ASN A 1 1031 ? 15.090 -0.915 -17.603 1.00 83.31 1031 ASN A O 1
ATOM 7660 N N . GLU A 1 1032 ? 14.904 -2.820 -16.425 1.00 83.94 1032 GLU A N 1
ATOM 7661 C CA . GLU A 1 1032 ? 14.447 -3.638 -17.555 1.00 83.94 1032 GLU A CA 1
ATOM 7662 C C . GLU A 1 1032 ? 13.103 -3.142 -18.102 1.00 83.94 1032 GLU A C 1
ATOM 7664 O O . GLU A 1 1032 ? 13.001 -2.771 -19.276 1.00 83.94 1032 GLU A O 1
ATOM 7669 N N . TYR A 1 1033 ? 12.087 -3.042 -17.243 1.00 88.88 1033 TYR A N 1
ATOM 7670 C CA . TYR A 1 1033 ? 10.764 -2.574 -17.651 1.00 88.88 1033 TYR A CA 1
ATOM 7671 C C . TYR A 1 1033 ? 10.789 -1.109 -18.109 1.00 88.88 1033 TYR A C 1
ATOM 7673 O O . TYR A 1 1033 ? 10.124 -0.761 -19.084 1.00 88.88 1033 TYR A O 1
ATOM 7681 N N . ALA A 1 1034 ? 11.609 -0.251 -17.492 1.00 90.50 1034 ALA A N 1
ATOM 7682 C CA . ALA A 1 1034 ? 11.776 1.133 -17.935 1.00 90.50 1034 ALA A CA 1
ATOM 7683 C C . ALA A 1 1034 ? 12.395 1.220 -19.346 1.00 90.50 1034 ALA A C 1
ATOM 7685 O O . ALA A 1 1034 ? 11.999 2.061 -20.157 1.00 90.50 1034 ALA A O 1
ATOM 7686 N N . THR A 1 1035 ? 13.311 0.304 -19.684 1.00 89.94 1035 THR A N 1
ATOM 7687 C CA . THR A 1 1035 ? 13.863 0.163 -21.044 1.00 89.94 1035 THR A CA 1
ATOM 7688 C C . THR A 1 1035 ? 12.775 -0.202 -22.052 1.00 89.94 1035 THR A C 1
ATOM 7690 O O . THR A 1 1035 ? 12.678 0.436 -23.106 1.00 89.94 1035 THR A O 1
ATOM 7693 N N . LEU A 1 1036 ? 11.912 -1.165 -21.714 1.00 90.75 1036 LEU A N 1
ATOM 7694 C CA . LEU A 1 1036 ? 10.775 -1.555 -22.554 1.00 90.75 1036 LEU A CA 1
ATOM 7695 C C . LEU A 1 1036 ? 9.795 -0.393 -22.764 1.00 90.75 1036 LEU A C 1
ATOM 7697 O O . LEU A 1 1036 ? 9.435 -0.094 -23.905 1.00 90.75 1036 LEU A O 1
ATOM 7701 N N . LEU A 1 1037 ? 9.420 0.304 -21.687 1.00 94.12 1037 LEU A N 1
ATOM 7702 C CA . LEU A 1 1037 ? 8.524 1.461 -21.735 1.00 94.12 1037 LEU A CA 1
ATOM 7703 C C . LEU A 1 1037 ? 9.089 2.593 -22.596 1.00 94.12 1037 LEU A C 1
ATOM 7705 O O . LEU A 1 1037 ? 8.384 3.125 -23.456 1.00 94.12 1037 LEU A O 1
ATOM 7709 N N . SER A 1 1038 ? 10.365 2.938 -22.407 1.00 94.75 1038 SER A N 1
ATOM 7710 C CA . SER A 1 1038 ? 11.037 3.982 -23.186 1.00 94.75 1038 SER A CA 1
ATOM 7711 C C . SER A 1 1038 ? 11.091 3.645 -24.676 1.00 94.75 1038 SER A C 1
ATOM 7713 O O . SER A 1 1038 ? 10.711 4.469 -25.514 1.00 94.75 1038 SER A O 1
ATOM 7715 N N . SER A 1 1039 ? 11.493 2.416 -25.017 1.00 91.88 1039 SER A N 1
ATOM 7716 C CA . SER A 1 1039 ? 11.550 1.955 -26.406 1.00 91.88 1039 SER A CA 1
ATOM 7717 C C . SER A 1 1039 ? 10.167 1.999 -27.056 1.00 91.88 1039 SER A C 1
ATOM 7719 O O . SER A 1 1039 ? 10.001 2.594 -28.122 1.00 91.88 1039 SER A O 1
ATOM 7721 N N . ALA A 1 1040 ? 9.156 1.440 -26.386 1.00 92.75 1040 ALA A N 1
ATOM 7722 C CA . ALA A 1 1040 ? 7.790 1.395 -26.895 1.00 92.75 1040 ALA A CA 1
ATOM 7723 C C . ALA A 1 1040 ? 7.197 2.798 -27.090 1.00 92.75 1040 ALA A C 1
ATOM 7725 O O . ALA A 1 1040 ? 6.572 3.074 -28.115 1.00 92.75 1040 ALA A O 1
ATOM 7726 N N . PHE A 1 1041 ? 7.444 3.712 -26.150 1.00 94.69 1041 PHE A N 1
ATOM 7727 C CA . PHE A 1 1041 ? 7.007 5.103 -26.246 1.00 94.69 1041 PHE A CA 1
ATOM 7728 C C . PHE A 1 1041 ? 7.603 5.816 -27.466 1.00 94.69 1041 PHE A C 1
ATOM 7730 O O . PHE A 1 1041 ? 6.877 6.465 -28.224 1.00 94.69 1041 PHE A O 1
ATOM 7737 N N . LEU A 1 1042 ? 8.914 5.685 -27.692 1.00 91.75 1042 LEU A N 1
ATOM 7738 C CA . LEU A 1 1042 ? 9.598 6.330 -28.818 1.00 91.75 1042 LEU A CA 1
ATOM 7739 C C . LEU A 1 1042 ? 9.183 5.730 -30.172 1.00 91.75 1042 LEU A C 1
ATOM 7741 O O . LEU A 1 1042 ? 9.059 6.467 -31.161 1.00 91.75 1042 LEU A O 1
ATOM 7745 N N . ASP A 1 1043 ? 8.917 4.425 -30.213 1.00 88.94 1043 ASP A N 1
ATOM 7746 C CA . ASP A 1 1043 ? 8.399 3.736 -31.396 1.00 88.94 1043 ASP A CA 1
ATOM 7747 C C . ASP A 1 1043 ? 6.969 4.165 -31.735 1.00 88.94 1043 ASP A C 1
ATOM 7749 O O . ASP A 1 1043 ? 6.681 4.489 -32.890 1.00 88.94 1043 ASP A O 1
ATOM 7753 N N . GLU A 1 1044 ? 6.076 4.247 -30.749 1.00 90.06 1044 GLU A N 1
ATOM 7754 C CA . GLU A 1 1044 ? 4.696 4.705 -30.951 1.00 90.06 1044 GLU A CA 1
ATOM 7755 C C . GLU A 1 1044 ? 4.640 6.186 -31.356 1.00 90.06 1044 GLU A C 1
ATOM 7757 O O . GLU A 1 1044 ? 3.915 6.565 -32.288 1.00 90.06 1044 GLU A O 1
ATOM 7762 N N . LEU A 1 1045 ? 5.492 7.020 -30.749 1.00 88.75 1045 LEU A N 1
ATOM 7763 C CA . LEU A 1 1045 ? 5.672 8.421 -31.129 1.00 88.75 1045 LEU A CA 1
ATOM 7764 C C . LEU A 1 1045 ? 6.137 8.564 -32.590 1.00 88.75 1045 LEU A C 1
ATOM 7766 O O . LEU A 1 1045 ? 5.740 9.507 -33.283 1.00 88.75 1045 LEU A O 1
ATOM 7770 N N . HIS A 1 1046 ? 6.957 7.629 -33.082 1.00 85.19 1046 HIS A N 1
ATOM 7771 C CA . HIS A 1 1046 ? 7.356 7.571 -34.488 1.00 85.19 1046 HIS A CA 1
ATOM 7772 C C . HIS A 1 1046 ? 6.241 7.059 -35.404 1.00 85.19 1046 HIS A C 1
ATOM 7774 O O . HIS A 1 1046 ? 6.022 7.631 -36.477 1.00 85.19 1046 HIS A O 1
ATOM 7780 N N . ALA A 1 1047 ? 5.576 5.971 -35.011 1.00 84.88 1047 ALA A N 1
ATOM 7781 C CA . ALA A 1 1047 ? 4.591 5.278 -35.830 1.00 84.88 1047 ALA A CA 1
ATOM 7782 C C . ALA A 1 1047 ? 3.442 6.211 -36.235 1.00 84.88 1047 ALA A C 1
ATOM 7784 O O . ALA A 1 1047 ? 2.896 6.082 -37.336 1.00 84.88 1047 ALA A O 1
ATOM 7785 N N . GLY A 1 1048 ? 3.092 7.162 -35.359 1.00 80.25 1048 GLY A N 1
ATOM 7786 C CA . GLY A 1 1048 ? 2.046 8.150 -35.609 1.00 80.25 1048 GLY A CA 1
ATOM 7787 C C . GLY A 1 1048 ? 0.669 7.510 -35.785 1.00 80.25 1048 GLY A C 1
ATOM 7788 O O . GLY A 1 1048 ? -0.190 8.082 -36.464 1.00 80.25 1048 GLY A O 1
ATOM 7789 N N . ILE A 1 1049 ? 0.485 6.304 -35.228 1.00 84.31 1049 ILE A N 1
ATOM 7790 C CA . ILE A 1 1049 ? -0.808 5.615 -35.153 1.00 84.31 1049 ILE A CA 1
ATOM 7791 C C . ILE A 1 1049 ? -1.719 6.424 -34.236 1.00 84.31 1049 ILE A C 1
ATOM 7793 O O . ILE A 1 1049 ? -2.810 6.825 -34.638 1.00 84.31 1049 ILE A O 1
ATOM 7797 N N . GLU A 1 1050 ? -1.211 6.726 -33.044 1.00 90.06 1050 GLU A N 1
ATOM 7798 C CA . GLU A 1 1050 ? -1.757 7.735 -32.153 1.00 90.06 1050 GLU A CA 1
ATOM 7799 C C . GLU A 1 1050 ? -0.982 9.046 -32.322 1.00 90.06 1050 GLU A C 1
ATOM 7801 O O . GLU A 1 1050 ? 0.216 9.057 -32.606 1.00 90.06 1050 GLU A O 1
ATOM 7806 N N . THR A 1 1051 ? -1.669 10.181 -32.178 1.00 91.12 1051 THR A N 1
ATOM 7807 C CA . THR A 1 1051 ? -1.046 11.514 -32.314 1.00 91.12 1051 THR A CA 1
ATOM 7808 C C . THR A 1 1051 ? -0.904 12.260 -30.996 1.00 91.12 1051 THR A C 1
ATOM 7810 O O . THR A 1 1051 ? -0.342 13.357 -30.971 1.00 91.12 1051 THR A O 1
ATOM 7813 N N . ARG A 1 1052 ? -1.474 11.709 -29.925 1.00 96.38 1052 ARG A N 1
ATOM 7814 C CA . ARG A 1 1052 ? -1.660 12.348 -28.621 1.00 96.38 1052 ARG A CA 1
ATOM 7815 C C . ARG A 1 1052 ? -0.896 11.545 -27.565 1.00 96.38 1052 ARG A C 1
ATOM 7817 O O . ARG A 1 1052 ? -0.855 10.321 -27.665 1.00 96.38 1052 ARG A O 1
ATOM 7824 N N . ILE A 1 1053 ? -0.284 12.225 -26.599 1.00 97.62 1053 ILE A N 1
ATOM 7825 C CA . ILE A 1 1053 ? 0.696 11.609 -25.690 1.00 97.62 1053 ILE A CA 1
ATOM 7826 C C . ILE A 1 1053 ? 0.099 10.518 -24.792 1.00 97.62 1053 ILE A C 1
ATOM 7828 O O . ILE A 1 1053 ? 0.717 9.473 -24.629 1.00 97.62 1053 ILE A O 1
ATOM 7832 N N . GLY A 1 1054 ? -1.117 10.704 -24.276 1.00 97.75 1054 GLY A N 1
ATOM 7833 C CA . GLY A 1 1054 ? -1.746 9.741 -23.371 1.00 97.75 1054 GLY A CA 1
ATOM 7834 C C . GLY A 1 1054 ? -1.980 8.365 -24.014 1.00 97.75 1054 GLY A C 1
ATOM 7835 O O . GLY A 1 1054 ? -1.472 7.375 -23.506 1.00 97.75 1054 GLY A O 1
ATOM 7836 N N . PRO A 1 1055 ? -2.652 8.268 -25.178 1.00 97.44 1055 PRO A N 1
ATOM 7837 C CA . PRO A 1 1055 ? -2.789 7.001 -25.898 1.00 97.44 1055 PRO A CA 1
ATOM 7838 C C . PRO A 1 1055 ? -1.455 6.349 -26.291 1.00 97.44 1055 PRO A C 1
ATOM 7840 O O . PRO A 1 1055 ? -1.371 5.125 -26.326 1.00 97.44 1055 PRO A O 1
ATOM 7843 N N . ILE A 1 1056 ? -0.415 7.143 -26.575 1.00 97.31 1056 ILE A N 1
ATOM 7844 C CA . ILE A 1 1056 ? 0.943 6.626 -26.817 1.00 97.31 1056 ILE A CA 1
ATOM 7845 C C . ILE A 1 1056 ? 1.489 5.957 -25.546 1.00 97.31 1056 ILE A C 1
ATOM 7847 O O . ILE A 1 1056 ? 2.008 4.847 -25.628 1.00 97.31 1056 ILE A O 1
ATOM 7851 N N . ILE A 1 1057 ? 1.320 6.586 -24.379 1.00 97.94 1057 ILE A N 1
ATOM 7852 C CA . ILE A 1 1057 ? 1.717 6.022 -23.081 1.00 97.94 1057 ILE A CA 1
ATOM 7853 C C . ILE A 1 1057 ? 0.927 4.744 -22.768 1.00 97.94 1057 ILE A C 1
ATOM 7855 O O . ILE A 1 1057 ? 1.543 3.727 -22.471 1.00 97.94 1057 ILE A O 1
ATOM 7859 N N . ASN A 1 1058 ? -0.404 4.730 -22.923 1.00 97.06 1058 ASN A N 1
ATOM 7860 C CA . ASN A 1 1058 ? -1.205 3.518 -22.677 1.00 97.06 1058 ASN A CA 1
ATOM 7861 C C . ASN A 1 1058 ? -0.765 2.350 -23.583 1.00 97.06 1058 ASN A C 1
ATOM 7863 O O . ASN A 1 1058 ? -0.743 1.196 -23.159 1.00 97.06 1058 ASN A O 1
ATOM 7867 N N . ARG A 1 1059 ? -0.363 2.631 -24.831 1.00 95.50 1059 ARG A N 1
ATOM 7868 C CA . ARG A 1 1059 ? 0.204 1.609 -25.724 1.00 95.50 1059 ARG A CA 1
ATOM 7869 C C . ARG A 1 1059 ? 1.591 1.149 -25.285 1.00 95.50 1059 ARG A C 1
ATOM 7871 O O . ARG A 1 1059 ? 1.872 -0.041 -25.396 1.00 95.50 1059 ARG A O 1
ATOM 7878 N N . ALA A 1 1060 ? 2.430 2.042 -24.765 1.00 95.88 1060 ALA A N 1
ATOM 7879 C CA . ALA A 1 1060 ? 3.701 1.650 -24.164 1.00 95.88 1060 ALA A CA 1
ATOM 7880 C C . ALA A 1 1060 ? 3.480 0.734 -22.947 1.00 95.88 1060 ALA A C 1
ATOM 7882 O O . ALA A 1 1060 ? 4.105 -0.320 -22.873 1.00 95.88 1060 ALA A O 1
ATOM 7883 N N . PHE A 1 1061 ? 2.525 1.060 -22.068 1.00 96.81 1061 PHE A N 1
ATOM 7884 C CA . PHE A 1 1061 ? 2.161 0.219 -20.921 1.00 96.81 1061 PHE A CA 1
ATOM 7885 C C . PHE A 1 1061 ? 1.698 -1.181 -21.320 1.00 96.81 1061 PHE A C 1
ATOM 7887 O O . PHE A 1 1061 ? 2.088 -2.143 -20.670 1.00 96.81 1061 PHE A O 1
ATOM 7894 N N . SER A 1 1062 ? 0.982 -1.335 -22.440 1.00 94.00 1062 SER A N 1
ATOM 7895 C CA . SER A 1 1062 ? 0.557 -2.662 -22.919 1.00 94.00 1062 SER A CA 1
ATOM 7896 C C . SER A 1 1062 ? 1.709 -3.640 -23.206 1.00 94.00 1062 SER A C 1
ATOM 7898 O O . SER A 1 1062 ? 1.468 -4.833 -23.356 1.00 94.00 1062 SER A O 1
ATOM 7900 N N . GLN A 1 1063 ? 2.959 -3.164 -23.291 1.00 92.81 1063 GLN A N 1
ATOM 7901 C CA . GLN A 1 1063 ? 4.126 -4.046 -23.395 1.00 92.81 1063 GLN A CA 1
ATOM 7902 C C . GLN A 1 1063 ? 4.442 -4.788 -22.094 1.00 92.81 1063 GLN A C 1
ATOM 7904 O O . GLN A 1 1063 ? 5.158 -5.780 -22.149 1.00 92.81 1063 GLN A O 1
ATOM 7909 N N . LEU A 1 1064 ? 3.929 -4.314 -20.958 1.00 91.06 1064 LEU A N 1
ATOM 7910 C CA . LEU A 1 1064 ? 4.128 -4.914 -19.640 1.00 91.06 1064 LEU A CA 1
ATOM 7911 C C . LEU A 1 1064 ? 2.957 -5.811 -19.207 1.00 91.06 1064 LEU A C 1
ATOM 7913 O O . LEU A 1 1064 ? 2.980 -6.363 -18.110 1.00 91.06 1064 LEU A O 1
ATOM 7917 N N . ASP A 1 1065 ? 1.935 -5.963 -20.054 1.00 89.44 1065 ASP A N 1
ATOM 7918 C CA . ASP A 1 1065 ? 0.763 -6.789 -19.761 1.00 89.44 1065 ASP A CA 1
ATOM 7919 C C . ASP A 1 1065 ? 1.151 -8.260 -19.535 1.00 89.44 1065 ASP A C 1
ATOM 7921 O O . ASP A 1 1065 ? 1.853 -8.873 -20.346 1.00 89.44 1065 ASP A O 1
ATOM 7925 N N . GLY A 1 1066 ? 0.700 -8.820 -18.410 1.00 76.62 1066 GLY A N 1
ATOM 7926 C CA . GLY A 1 1066 ? 0.989 -10.192 -17.990 1.00 76.62 1066 GLY A CA 1
ATOM 7927 C C . GLY A 1 1066 ? 2.416 -10.456 -17.489 1.00 76.62 1066 GLY A C 1
ATOM 7928 O O . GLY A 1 1066 ? 2.765 -11.624 -17.318 1.00 76.62 1066 GLY A O 1
ATOM 7929 N N . MET A 1 1067 ? 3.240 -9.424 -17.271 1.00 79.62 1067 MET A N 1
ATOM 7930 C CA . MET A 1 1067 ? 4.562 -9.558 -16.639 1.00 79.62 1067 MET A CA 1
ATOM 7931 C C . MET A 1 1067 ? 4.455 -9.465 -15.109 1.00 79.62 1067 MET A C 1
ATOM 7933 O O . MET A 1 1067 ? 3.665 -8.669 -14.607 1.00 79.62 1067 MET A O 1
ATOM 7937 N N . GLU A 1 1068 ? 5.266 -10.252 -14.393 1.00 59.25 1068 GLU A N 1
ATOM 7938 C CA . GLU A 1 1068 ? 5.206 -10.467 -12.931 1.00 59.25 1068 GLU A CA 1
ATOM 7939 C C . GLU A 1 1068 ? 5.220 -9.149 -12.125 1.00 59.25 1068 GLU A C 1
ATOM 7941 O O . GLU A 1 1068 ? 4.331 -8.958 -11.300 1.00 59.25 1068 GLU A O 1
ATOM 7946 N N . ASP A 1 1069 ? 6.070 -8.173 -12.487 1.00 68.94 1069 ASP A N 1
ATOM 7947 C CA . ASP A 1 1069 ? 6.077 -6.817 -11.884 1.00 68.94 1069 ASP A CA 1
ATOM 7948 C C . ASP A 1 1069 ? 5.670 -5.704 -12.865 1.00 68.94 1069 ASP A C 1
ATOM 7950 O O . ASP A 1 1069 ? 5.882 -4.509 -12.627 1.00 68.94 1069 ASP A O 1
ATOM 7954 N N . GLY A 1 1070 ? 5.088 -6.076 -14.008 1.00 81.25 1070 GLY A N 1
ATOM 7955 C CA . GLY A 1 1070 ? 4.662 -5.114 -15.023 1.00 81.25 1070 GLY A CA 1
ATOM 7956 C C . GLY A 1 1070 ? 3.615 -4.136 -14.487 1.00 81.25 1070 GLY A C 1
ATOM 7957 O O . GLY A 1 1070 ? 3.641 -2.951 -14.823 1.00 81.25 1070 GLY A O 1
ATOM 7958 N N . ARG A 1 1071 ? 2.740 -4.622 -13.597 1.00 86.62 1071 ARG A N 1
ATOM 7959 C CA . ARG A 1 1071 ? 1.695 -3.833 -12.934 1.00 86.62 1071 ARG A CA 1
ATOM 7960 C C . ARG A 1 1071 ? 2.275 -2.680 -12.120 1.00 86.62 1071 ARG A C 1
ATOM 7962 O O . ARG A 1 1071 ? 1.849 -1.546 -12.310 1.00 86.62 1071 ARG A O 1
ATOM 7969 N N . ASP A 1 1072 ? 3.259 -2.944 -11.266 1.00 87.00 1072 ASP A N 1
ATOM 7970 C CA . ASP A 1 1072 ? 3.881 -1.926 -10.413 1.00 87.00 1072 ASP A CA 1
ATOM 7971 C C . ASP A 1 1072 ? 4.427 -0.766 -11.235 1.00 87.00 1072 ASP A C 1
ATOM 7973 O O . ASP A 1 1072 ? 4.199 0.400 -10.919 1.00 87.00 1072 ASP A O 1
ATOM 7977 N N . MET A 1 1073 ? 5.087 -1.091 -12.346 1.00 89.81 1073 MET A N 1
ATOM 7978 C CA . MET A 1 1073 ? 5.626 -0.104 -13.273 1.00 89.81 1073 MET A CA 1
ATOM 7979 C C . MET A 1 1073 ? 4.525 0.770 -13.887 1.00 89.81 1073 MET A C 1
ATOM 7981 O O . MET A 1 1073 ? 4.701 1.982 -14.008 1.00 89.81 1073 MET A O 1
ATOM 7985 N N . VAL A 1 1074 ? 3.377 0.197 -14.251 1.00 94.31 1074 VAL A N 1
ATOM 7986 C CA . VAL A 1 1074 ? 2.230 0.975 -14.752 1.00 94.31 1074 VAL A CA 1
ATOM 7987 C C . VAL A 1 1074 ? 1.617 1.834 -13.643 1.00 94.31 1074 VAL A C 1
ATOM 7989 O O . VAL A 1 1074 ? 1.266 2.994 -13.881 1.00 94.31 1074 VAL A O 1
ATOM 7992 N N . GLU A 1 1075 ? 1.513 1.304 -12.424 1.00 92.31 1075 GLU A N 1
ATOM 7993 C CA . GLU A 1 1075 ? 0.912 2.008 -11.290 1.00 92.31 1075 GLU A CA 1
ATOM 7994 C C . GLU A 1 1075 ? 1.762 3.205 -10.829 1.00 92.31 1075 GLU A C 1
ATOM 7996 O O . GLU A 1 1075 ? 1.194 4.226 -10.437 1.00 92.31 1075 GLU A O 1
ATOM 8001 N N . ILE A 1 1076 ? 3.094 3.144 -10.932 1.00 92.50 1076 ILE A N 1
ATOM 8002 C CA . ILE A 1 1076 ? 3.964 4.237 -10.469 1.00 92.50 1076 ILE A CA 1
ATOM 8003 C C . ILE A 1 1076 ? 4.275 5.300 -11.523 1.00 92.50 1076 ILE A C 1
ATOM 8005 O O . ILE A 1 1076 ? 4.700 6.379 -11.126 1.00 92.50 1076 ILE A O 1
ATOM 8009 N N . TYR A 1 1077 ? 4.133 5.040 -12.829 1.00 96.44 1077 TYR A N 1
ATOM 8010 C CA . TYR A 1 1077 ? 4.486 6.009 -13.882 1.00 96.44 1077 TYR A CA 1
ATOM 8011 C C . TYR A 1 1077 ? 3.330 6.964 -14.209 1.00 96.44 1077 TYR A C 1
ATOM 8013 O O . TYR A 1 1077 ? 2.276 6.554 -14.690 1.00 96.44 1077 TYR A O 1
ATOM 8021 N N . HIS A 1 1078 ? 3.566 8.270 -14.060 1.00 95.25 1078 HIS A N 1
ATOM 8022 C CA . HIS A 1 1078 ? 2.553 9.316 -14.239 1.00 95.25 1078 HIS A CA 1
ATOM 8023 C C . HIS A 1 1078 ? 2.861 10.224 -15.410 1.00 95.25 1078 HIS A C 1
ATOM 8025 O O . HIS A 1 1078 ? 4.013 10.598 -15.631 1.00 95.25 1078 HIS A O 1
ATOM 8031 N N . LEU A 1 1079 ? 1.812 10.668 -16.101 1.00 98.06 1079 LEU A N 1
ATOM 8032 C CA . LEU A 1 1079 ? 1.897 11.815 -16.993 1.00 98.06 1079 LEU A CA 1
ATOM 8033 C C . LEU A 1 1079 ? 1.554 13.098 -16.224 1.00 98.06 1079 LEU A C 1
ATOM 8035 O O . LEU A 1 1079 ? 0.384 13.395 -15.975 1.00 98.06 1079 LEU A O 1
ATOM 8039 N N . LEU A 1 1080 ? 2.569 13.901 -15.917 1.00 98.25 1080 LEU A N 1
ATOM 8040 C CA . LEU A 1 1080 ? 2.387 15.297 -15.539 1.00 98.25 1080 LEU A CA 1
ATOM 8041 C C . LEU A 1 1080 ? 2.281 16.123 -16.828 1.00 98.25 1080 LEU A C 1
ATOM 8043 O O . LEU A 1 1080 ? 3.258 16.310 -17.556 1.00 98.25 1080 LEU A O 1
ATOM 8047 N N . GLY A 1 1081 ? 1.074 16.589 -17.133 1.00 97.69 1081 GLY A N 1
ATOM 8048 C CA . GLY A 1 1081 ? 0.737 17.306 -18.358 1.00 97.69 1081 GLY A CA 1
ATOM 8049 C C . GLY A 1 1081 ? -0.648 16.941 -18.890 1.00 97.69 1081 GLY A C 1
ATOM 8050 O O . GLY A 1 1081 ? -1.404 16.183 -18.283 1.00 97.69 1081 GLY A O 1
ATOM 8051 N N . ASP A 1 1082 ? -0.988 17.496 -20.052 1.00 98.38 1082 ASP A N 1
ATOM 8052 C CA . ASP A 1 1082 ? -2.249 17.200 -20.733 1.00 98.38 1082 ASP A CA 1
ATOM 8053 C C . ASP A 1 1082 ? -2.141 15.879 -21.535 1.00 98.38 1082 ASP A C 1
ATOM 8055 O O . ASP A 1 1082 ? -1.355 15.807 -22.486 1.00 98.38 1082 ASP A O 1
ATOM 8059 N N . PRO A 1 1083 ? -2.939 14.834 -21.232 1.00 98.44 1083 PRO A N 1
ATOM 8060 C CA . PRO A 1 1083 ? -2.939 13.567 -21.972 1.00 98.44 1083 PRO A CA 1
ATOM 8061 C C . PRO A 1 1083 ? -3.385 13.709 -23.433 1.00 98.44 1083 PRO A C 1
ATOM 8063 O O . PRO A 1 1083 ? -3.073 12.848 -24.263 1.00 98.44 1083 PRO A O 1
ATOM 8066 N N . ALA A 1 1084 ? -4.078 14.793 -23.786 1.00 98.06 1084 ALA A N 1
ATOM 8067 C CA . ALA A 1 1084 ? -4.400 15.145 -25.161 1.00 98.06 1084 ALA A CA 1
ATOM 8068 C C . ALA A 1 1084 ? -3.353 16.069 -25.805 1.00 98.06 1084 ALA A C 1
ATOM 8070 O O . ALA A 1 1084 ? -3.620 16.616 -26.874 1.00 98.06 1084 ALA A O 1
ATOM 8071 N N . LEU A 1 1085 ? -2.155 16.242 -25.244 1.00 97.56 1085 LEU A N 1
ATOM 8072 C CA . LEU A 1 1085 ? -1.093 16.981 -25.925 1.00 97.56 1085 LEU A CA 1
ATOM 8073 C C . LEU A 1 1085 ? -0.739 16.304 -27.260 1.00 97.56 1085 LEU A C 1
ATOM 8075 O O . LEU A 1 1085 ? -0.468 15.100 -27.313 1.00 97.56 1085 LEU A O 1
ATOM 8079 N N . ARG A 1 1086 ? -0.755 17.061 -28.361 1.00 94.69 1086 ARG A N 1
ATOM 8080 C CA . ARG A 1 1086 ? -0.355 16.567 -29.687 1.00 94.69 1086 ARG A CA 1
ATOM 8081 C C . ARG A 1 1086 ? 1.162 16.444 -29.781 1.00 94.69 1086 ARG A C 1
ATOM 8083 O O . ARG A 1 1086 ? 1.852 17.451 -29.756 1.00 94.69 1086 ARG A O 1
ATOM 8090 N N . VAL A 1 1087 ? 1.662 15.227 -29.988 1.00 92.00 1087 VAL A N 1
ATOM 8091 C CA . VAL A 1 1087 ? 3.108 14.927 -29.963 1.00 92.00 1087 VAL A CA 1
ATOM 8092 C C . VAL A 1 1087 ? 3.618 14.174 -31.198 1.00 92.00 1087 VAL A C 1
ATOM 8094 O O . VAL A 1 1087 ? 4.819 14.184 -31.473 1.00 92.00 1087 VAL A O 1
ATOM 8097 N N . ALA A 1 1088 ? 2.723 13.601 -32.013 1.00 83.00 1088 ALA A N 1
ATOM 8098 C CA . ALA A 1 1088 ? 3.078 12.938 -33.271 1.00 83.00 1088 ALA A CA 1
ATOM 8099 C C . ALA A 1 1088 ? 2.297 13.476 -34.483 1.00 83.00 1088 ALA A C 1
ATOM 8101 O O . ALA A 1 1088 ? 1.180 13.997 -34.391 1.00 83.00 1088 ALA A O 1
ATOM 8102 N N . LYS A 1 1089 ? 2.915 13.360 -35.666 1.00 74.25 1089 LYS A N 1
ATOM 8103 C CA . LYS A 1 1089 ? 2.274 13.649 -36.956 1.00 74.25 1089 LYS A CA 1
ATOM 8104 C C . LYS A 1 1089 ? 1.546 12.377 -37.389 1.00 74.25 1089 LYS A C 1
ATOM 8106 O O . LYS A 1 1089 ? 2.200 11.367 -37.612 1.00 74.25 1089 LYS A O 1
ATOM 8111 N N . GLY A 1 1090 ? 0.215 12.425 -37.483 1.00 69.62 1090 GLY A N 1
ATOM 8112 C CA . GLY A 1 1090 ? -0.589 11.248 -37.825 1.00 69.62 1090 GLY A CA 1
ATOM 8113 C C . GLY A 1 1090 ? -0.124 10.575 -39.116 1.00 69.62 1090 GLY A C 1
ATOM 8114 O O . GLY A 1 1090 ? 0.238 11.259 -40.081 1.00 69.62 1090 GLY A O 1
ATOM 8115 N N . ALA A 1 1091 ? -0.132 9.243 -39.132 1.00 63.41 1091 ALA A N 1
ATOM 8116 C CA . ALA A 1 1091 ? 0.233 8.469 -40.308 1.00 63.41 1091 ALA A CA 1
ATOM 8117 C C . ALA A 1 1091 ? -0.659 8.862 -41.499 1.00 63.41 1091 ALA A C 1
ATOM 8119 O O . ALA A 1 1091 ? -1.886 8.939 -41.388 1.00 63.41 1091 ALA A O 1
ATOM 8120 N N . ALA A 1 1092 ? -0.053 9.118 -42.664 1.00 44.47 1092 ALA A N 1
ATOM 8121 C CA . ALA A 1 1092 ? -0.833 9.283 -43.885 1.00 44.47 1092 ALA A CA 1
ATOM 8122 C C . ALA A 1 1092 ? -1.649 7.996 -44.106 1.00 44.47 1092 ALA A C 1
ATOM 8124 O O . ALA A 1 1092 ? -1.077 6.906 -43.998 1.00 44.47 1092 ALA A O 1
ATOM 8125 N N . PRO A 1 1093 ? -2.960 8.084 -44.407 1.00 35.56 1093 PRO A N 1
ATOM 8126 C CA . PRO A 1 1093 ? -3.740 6.890 -44.683 1.00 35.56 1093 PRO A CA 1
ATOM 8127 C C . PRO A 1 1093 ? -3.059 6.128 -45.824 1.00 35.56 1093 PRO A C 1
ATOM 8129 O O . PRO A 1 1093 ? -2.576 6.767 -46.765 1.00 35.56 1093 PRO A O 1
ATOM 8132 N N . PRO A 1 1094 ? -2.991 4.788 -45.764 1.00 36.34 1094 PRO A N 1
ATOM 8133 C CA . PRO A 1 1094 ? -2.368 4.015 -46.824 1.00 36.34 1094 PRO A CA 1
ATOM 8134 C C . PRO A 1 1094 ? -3.032 4.382 -48.153 1.00 36.34 1094 PRO A C 1
ATOM 8136 O O . PRO A 1 1094 ? -4.256 4.308 -48.286 1.00 36.34 1094 PRO A O 1
ATOM 8139 N N . ASP A 1 1095 ? -2.226 4.836 -49.115 1.00 35.78 1095 ASP A N 1
ATOM 8140 C CA . ASP A 1 1095 ? -2.673 5.275 -50.436 1.00 35.78 1095 ASP A CA 1
ATOM 8141 C C . ASP A 1 1095 ? -3.563 4.201 -51.087 1.00 35.78 1095 ASP A C 1
ATOM 8143 O O . ASP A 1 1095 ? -3.074 3.226 -51.661 1.00 35.78 1095 ASP A O 1
ATOM 8147 N N . GLY A 1 1096 ? -4.887 4.383 -51.020 1.00 42.62 1096 GLY A N 1
ATOM 8148 C CA . GLY A 1 1096 ? -5.843 3.532 -51.727 1.00 42.62 1096 GLY A CA 1
ATOM 8149 C C . GLY A 1 1096 ? -7.084 3.095 -50.954 1.00 42.62 1096 GLY A C 1
ATOM 8150 O O . GLY A 1 1096 ? -7.400 1.911 -50.958 1.00 42.62 1096 GLY A O 1
ATOM 8151 N N . ALA A 1 1097 ? -7.864 4.020 -50.396 1.00 33.06 1097 ALA A N 1
ATOM 8152 C CA . ALA A 1 1097 ? -9.278 3.756 -50.126 1.00 33.06 1097 ALA A CA 1
ATOM 8153 C C . ALA A 1 1097 ? -10.110 4.973 -50.535 1.00 33.06 1097 ALA A C 1
ATOM 8155 O O . ALA A 1 1097 ? -10.065 6.038 -49.925 1.00 33.06 1097 ALA A O 1
ATOM 8156 N N . GLY A 1 1098 ? -10.821 4.824 -51.651 1.00 30.72 1098 GLY A N 1
ATOM 8157 C CA . GLY A 1 1098 ? -11.790 5.803 -52.104 1.00 30.72 1098 GLY A CA 1
ATOM 8158 C C . GLY A 1 1098 ? -12.950 5.891 -51.119 1.00 30.72 1098 GLY A C 1
ATOM 8159 O O . GLY A 1 1098 ? -13.543 4.883 -50.767 1.00 30.72 1098 GLY A O 1
ATOM 8160 N N . ASN A 1 1099 ? -13.228 7.125 -50.720 1.00 39.53 1099 ASN A N 1
ATOM 8161 C CA . ASN A 1 1099 ? -14.502 7.682 -50.289 1.00 39.53 1099 ASN A CA 1
ATOM 8162 C C . ASN A 1 1099 ? -15.731 6.786 -50.560 1.00 39.53 1099 ASN A C 1
ATOM 8164 O O . ASN A 1 1099 ? -16.261 6.835 -51.665 1.00 39.53 1099 ASN A O 1
ATOM 8168 N N . ASP A 1 1100 ? -16.205 6.069 -49.541 1.00 32.09 1100 ASP A N 1
ATOM 8169 C CA . ASP A 1 1100 ? -17.594 5.625 -49.409 1.00 32.09 1100 ASP A CA 1
ATOM 8170 C C . ASP A 1 1100 ? -17.988 5.794 -47.932 1.00 32.09 1100 ASP A C 1
ATOM 8172 O O . ASP A 1 1100 ? -17.326 5.286 -47.029 1.00 32.09 1100 ASP A O 1
ATOM 8176 N N . GLY A 1 1101 ? -19.016 6.613 -47.697 1.00 39.56 1101 GLY A N 1
ATOM 8177 C CA . GLY A 1 1101 ? -19.574 6.875 -46.374 1.00 39.56 1101 GLY A CA 1
ATOM 8178 C C . GLY A 1 1101 ? -20.314 5.667 -45.798 1.00 39.56 1101 GLY A C 1
ATOM 8179 O O . GLY A 1 1101 ? -20.701 4.764 -46.535 1.00 39.56 1101 GLY A O 1
ATOM 8180 N N . ASP A 1 1102 ? -20.547 5.743 -44.487 1.00 35.53 1102 ASP A N 1
ATOM 8181 C CA . ASP A 1 1102 ? -21.072 4.727 -43.560 1.00 35.53 1102 ASP A CA 1
ATOM 8182 C C . ASP A 1 1102 ? -19.988 3.831 -42.944 1.00 35.53 1102 ASP A C 1
ATOM 8184 O O . ASP A 1 1102 ? -19.706 2.722 -43.393 1.00 35.53 1102 ASP A O 1
ATOM 8188 N N . GLY A 1 1103 ? -19.397 4.325 -41.852 1.00 28.73 1103 GLY A N 1
ATOM 8189 C CA . GLY A 1 1103 ? -18.579 3.513 -40.957 1.00 28.73 1103 GLY A CA 1
ATOM 8190 C C . GLY A 1 1103 ? -19.455 2.580 -40.113 1.00 28.73 1103 GLY A C 1
ATOM 8191 O O . GLY A 1 1103 ? -20.414 3.053 -39.497 1.00 28.73 1103 GLY A O 1
ATOM 8192 N N . PRO A 1 1104 ? -19.155 1.273 -40.041 1.00 28.45 1104 PRO A N 1
ATOM 8193 C CA . PRO A 1 1104 ? -19.669 0.425 -38.986 1.00 28.45 1104 PRO A CA 1
ATOM 8194 C C . PRO A 1 1104 ? -18.699 0.432 -37.797 1.00 28.45 1104 PRO A C 1
ATOM 8196 O O . PRO A 1 1104 ? -17.481 0.395 -37.961 1.00 28.45 1104 PRO A O 1
ATOM 8199 N N . GLN A 1 1105 ? -19.275 0.487 -36.600 1.00 29.59 1105 GLN A N 1
ATOM 8200 C CA . GLN A 1 1105 ? -18.589 0.336 -35.318 1.00 29.59 1105 GLN A CA 1
ATOM 8201 C C . GLN A 1 1105 ? -17.842 -1.006 -35.204 1.00 29.59 1105 GLN A C 1
ATOM 8203 O O . GLN A 1 1105 ? -18.281 -1.983 -35.822 1.00 29.59 1105 GLN A O 1
ATOM 8208 N N . PRO A 1 1106 ? -16.767 -1.094 -34.397 1.00 27.95 1106 PRO A N 1
ATOM 8209 C CA . PRO A 1 1106 ? -16.169 -2.381 -34.068 1.00 27.95 1106 PRO A CA 1
ATOM 8210 C C . PRO A 1 1106 ? -17.116 -3.179 -33.147 1.00 27.95 1106 PRO A C 1
ATOM 8212 O O . PRO A 1 1106 ? -17.719 -2.594 -32.245 1.00 27.95 1106 PRO A O 1
ATOM 8215 N N . PRO A 1 1107 ? -17.299 -4.494 -33.368 1.00 29.58 1107 PRO A N 1
ATOM 8216 C CA . PRO A 1 1107 ? -18.083 -5.333 -32.478 1.00 29.58 1107 PRO A CA 1
ATOM 8217 C C . PRO A 1 1107 ? -17.248 -5.855 -31.302 1.00 29.58 1107 PRO A C 1
ATOM 8219 O O . PRO A 1 1107 ? -16.126 -6.322 -31.481 1.00 29.58 1107 PRO A O 1
ATOM 8222 N N . ILE A 1 1108 ? -17.874 -5.814 -30.128 1.00 32.62 1108 ILE A N 1
ATOM 8223 C CA . ILE A 1 1108 ? -17.522 -6.546 -28.909 1.00 32.62 1108 ILE A CA 1
ATOM 8224 C C . ILE A 1 1108 ? -17.807 -8.051 -29.110 1.00 32.62 1108 ILE A C 1
ATOM 8226 O O . ILE A 1 1108 ? -18.791 -8.413 -29.761 1.00 32.62 1108 ILE A O 1
ATOM 8230 N N . ASP A 1 1109 ? -16.948 -8.879 -28.506 1.00 30.66 1109 ASP A N 1
ATOM 8231 C CA . ASP A 1 1109 ? -16.968 -10.341 -28.337 1.00 30.66 1109 ASP A CA 1
ATOM 8232 C C . ASP A 1 1109 ? -16.779 -11.236 -29.575 1.00 30.66 1109 ASP A C 1
ATOM 8234 O O . ASP A 1 1109 ? -17.666 -11.382 -30.415 1.00 30.66 1109 ASP A O 1
ATOM 8238 N N . GLN A 1 1110 ? -15.648 -11.956 -29.614 1.00 26.08 1110 GLN A N 1
ATOM 8239 C CA . GLN A 1 1110 ? -15.569 -13.403 -29.326 1.00 26.08 1110 GLN A CA 1
ATOM 8240 C C . GLN A 1 1110 ? -14.103 -13.871 -29.413 1.00 26.08 1110 GLN A C 1
ATOM 8242 O O . GLN A 1 1110 ? -13.561 -14.061 -30.501 1.00 26.08 1110 GLN A O 1
ATOM 8247 N N . LEU A 1 1111 ? -13.480 -14.120 -28.258 1.00 31.55 1111 LEU A N 1
ATOM 8248 C CA . LEU A 1 1111 ? -12.320 -15.003 -28.152 1.00 31.55 1111 LEU A CA 1
ATOM 8249 C C . LEU A 1 1111 ? -12.774 -16.434 -28.468 1.00 31.55 1111 LEU A C 1
ATOM 8251 O O . LEU A 1 1111 ? -13.598 -16.996 -27.755 1.00 31.55 1111 LEU A O 1
ATOM 8255 N N . THR A 1 1112 ? -12.256 -17.023 -29.542 1.00 25.38 1112 THR A N 1
ATOM 8256 C CA . THR A 1 1112 ? -11.950 -18.461 -29.621 1.00 25.38 1112 THR A CA 1
ATOM 8257 C C . THR A 1 1112 ? -10.941 -18.703 -30.743 1.00 25.38 1112 THR A C 1
ATOM 8259 O O . THR A 1 1112 ? -11.195 -18.391 -31.901 1.00 25.38 1112 THR A O 1
ATOM 8262 N N . GLU A 1 1113 ? -9.803 -19.264 -30.334 1.00 27.17 1113 GLU A N 1
ATOM 8263 C CA . GLU A 1 1113 ? -8.893 -20.155 -31.064 1.00 27.17 1113 GLU A CA 1
ATOM 8264 C C . GLU A 1 1113 ? -8.564 -19.864 -32.541 1.00 27.17 1113 GLU A C 1
ATOM 8266 O O . GLU A 1 1113 ? -9.366 -20.088 -33.448 1.00 27.17 1113 GLU A O 1
ATOM 8271 N N . GLY A 1 1114 ? -7.278 -19.593 -32.806 1.00 22.55 1114 GLY A N 1
ATOM 8272 C CA . GLY A 1 1114 ? -6.663 -20.072 -34.046 1.00 22.55 1114 GLY A CA 1
ATOM 8273 C C . GLY A 1 1114 ? -5.510 -19.254 -34.617 1.00 22.55 1114 GLY A C 1
ATOM 8274 O O . GLY A 1 1114 ? -5.701 -18.504 -35.566 1.00 22.55 1114 GLY A O 1
ATOM 8275 N N . GLY A 1 1115 ? -4.290 -19.572 -34.176 1.00 22.91 1115 GLY A N 1
ATOM 8276 C CA . GLY A 1 1115 ? -3.191 -19.830 -35.111 1.00 22.91 1115 GLY A CA 1
ATOM 8277 C C . GLY A 1 1115 ? -2.276 -18.663 -35.478 1.00 22.91 1115 GLY A C 1
ATOM 8278 O O . GLY A 1 1115 ? -2.330 -18.155 -36.596 1.00 22.91 1115 GLY A O 1
ATOM 8279 N N . CYS A 1 1116 ? -1.312 -18.378 -34.602 1.00 20.73 1116 CYS A N 1
ATOM 8280 C CA . CYS A 1 1116 ? -0.018 -17.842 -35.014 1.00 20.73 1116 CYS A CA 1
ATOM 8281 C C . CYS A 1 1116 ? 0.866 -18.990 -35.526 1.00 20.73 1116 CYS A C 1
ATOM 8283 O O . CYS A 1 1116 ? 1.035 -20.009 -34.856 1.00 20.73 1116 CYS A O 1
ATOM 8285 N N . SER A 1 1117 ? 1.462 -18.827 -36.709 1.00 22.50 1117 SER A N 1
ATOM 8286 C CA . SER A 1 1117 ? 2.630 -19.615 -37.094 1.00 22.50 1117 SER A CA 1
ATOM 8287 C C . SER A 1 1117 ? 3.628 -18.780 -37.888 1.00 22.50 1117 SER A C 1
ATOM 8289 O O . SER A 1 1117 ? 3.246 -18.086 -38.831 1.00 22.50 1117 SER A O 1
ATOM 8291 N N . VAL A 1 1118 ? 4.894 -19.045 -37.550 1.00 23.70 1118 VAL A N 1
ATOM 8292 C CA . VAL A 1 1118 ? 6.174 -18.760 -38.220 1.00 23.70 1118 VAL A CA 1
ATOM 8293 C C . VAL A 1 1118 ? 6.835 -17.424 -37.833 1.00 23.70 1118 VAL A C 1
ATOM 8295 O O . VAL A 1 1118 ? 6.391 -16.373 -38.264 1.00 23.70 1118 VAL A O 1
ATOM 8298 N N . GLY A 1 1119 ? 7.951 -17.387 -37.100 1.00 21.19 1119 GLY A N 1
ATOM 8299 C 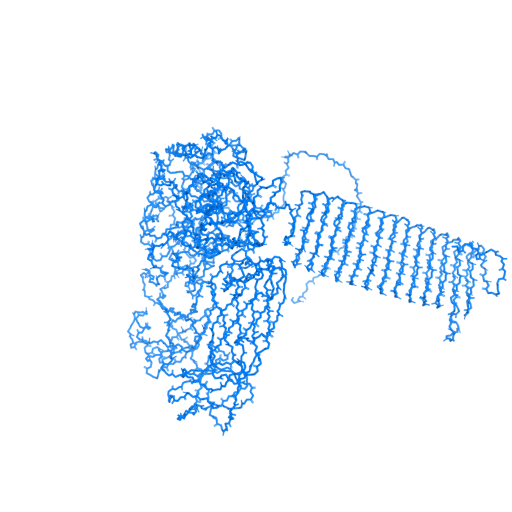CA . GLY A 1 1119 ? 8.731 -18.460 -36.481 1.00 21.19 1119 GLY A CA 1
ATOM 8300 C C . GLY A 1 1119 ? 10.171 -18.026 -36.214 1.00 21.19 1119 GLY A C 1
ATOM 8301 O O . GLY A 1 1119 ? 10.767 -17.397 -37.077 1.00 21.19 1119 GLY A O 1
ATOM 8302 N N . TRP A 1 1120 ? 10.741 -18.449 -35.087 1.00 21.84 1120 TRP A N 1
ATOM 8303 C CA . TRP A 1 1120 ? 12.173 -18.705 -34.948 1.00 21.84 1120 TRP A CA 1
ATOM 8304 C C . TRP A 1 1120 ? 12.377 -20.013 -34.187 1.00 21.84 1120 TRP A C 1
ATOM 8306 O O . TRP A 1 1120 ? 11.558 -20.453 -33.389 1.00 21.84 1120 TRP A O 1
ATOM 8316 N N . THR A 1 1121 ? 13.411 -20.713 -34.615 1.00 24.91 1121 THR A N 1
ATOM 8317 C CA . THR A 1 1121 ? 13.636 -22.146 -34.485 1.00 24.91 1121 THR A CA 1
ATOM 8318 C C . THR A 1 1121 ? 14.331 -22.512 -33.183 1.00 24.91 1121 THR A C 1
ATOM 8320 O O . THR A 1 1121 ? 15.414 -21.996 -32.945 1.00 24.91 1121 THR A O 1
ATOM 8323 N N . ASN A 1 1122 ? 13.846 -23.541 -32.485 1.00 24.67 1122 ASN A N 1
ATOM 8324 C CA . ASN A 1 1122 ? 14.736 -24.484 -31.814 1.00 24.67 1122 ASN A CA 1
ATOM 8325 C C . ASN A 1 1122 ? 14.252 -25.923 -32.014 1.00 24.67 1122 ASN A C 1
ATOM 8327 O O . ASN A 1 1122 ? 13.094 -26.270 -31.801 1.00 24.67 1122 ASN A O 1
ATOM 8331 N N . ARG A 1 1123 ? 15.165 -26.744 -32.536 1.00 25.55 1123 ARG A N 1
ATOM 8332 C CA . ARG A 1 1123 ? 15.026 -28.191 -32.670 1.00 25.55 1123 ARG A CA 1
ATOM 8333 C C . ARG A 1 1123 ? 15.638 -28.817 -31.423 1.00 25.55 1123 ARG A C 1
ATOM 8335 O O . ARG A 1 1123 ? 16.835 -28.656 -31.227 1.00 25.55 1123 ARG A O 1
ATOM 8342 N N . ASN A 1 1124 ? 14.876 -29.630 -30.704 1.00 25.83 1124 ASN A N 1
ATOM 8343 C CA . ASN A 1 1124 ? 15.160 -31.061 -30.632 1.00 25.83 1124 ASN A CA 1
ATOM 8344 C C . ASN A 1 1124 ? 13.930 -31.824 -30.131 1.00 25.83 1124 ASN A C 1
ATOM 8346 O O . ASN A 1 1124 ? 13.341 -31.528 -29.105 1.00 25.83 1124 ASN A O 1
ATOM 8350 N N . THR A 1 1125 ? 13.539 -32.793 -30.948 1.00 27.66 1125 THR A N 1
ATOM 8351 C CA . THR A 1 1125 ? 12.454 -33.755 -30.772 1.00 27.66 1125 THR A CA 1
ATOM 8352 C C . THR A 1 1125 ? 13.029 -35.121 -30.425 1.00 27.66 1125 THR A C 1
ATOM 8354 O O . THR A 1 1125 ? 13.945 -35.548 -31.130 1.00 27.66 1125 THR A O 1
ATOM 8357 N N . ALA A 1 1126 ? 12.388 -35.837 -29.501 1.00 26.86 1126 ALA A N 1
ATOM 8358 C CA . ALA A 1 1126 ? 11.949 -37.246 -29.581 1.00 26.86 1126 ALA A CA 1
ATOM 8359 C C . ALA A 1 1126 ? 11.477 -37.645 -28.168 1.00 26.86 1126 ALA A C 1
ATOM 8361 O O . ALA A 1 1126 ? 12.195 -37.356 -27.228 1.00 26.86 1126 ALA A O 1
ATOM 8362 N N . GLY A 1 1127 ? 10.328 -38.265 -27.888 1.00 26.19 1127 GLY A N 1
ATOM 8363 C CA . GLY A 1 1127 ? 9.340 -39.036 -28.656 1.00 26.19 1127 GLY A CA 1
ATOM 8364 C C . GLY A 1 1127 ? 8.927 -40.209 -27.745 1.00 26.19 1127 GLY A C 1
ATOM 8365 O O . GLY A 1 1127 ? 9.808 -40.906 -27.270 1.00 26.19 1127 GLY A O 1
ATOM 8366 N N . ALA A 1 1128 ? 7.665 -40.414 -27.359 1.00 25.05 1128 ALA A N 1
ATOM 8367 C CA . ALA A 1 1128 ? 6.667 -41.280 -28.013 1.00 25.05 1128 ALA A CA 1
ATOM 8368 C C . ALA A 1 1128 ? 5.431 -41.333 -27.064 1.00 25.05 1128 ALA A C 1
ATOM 8370 O O . ALA A 1 1128 ? 5.623 -41.467 -25.871 1.00 25.05 1128 ALA A O 1
ATOM 8371 N N . THR A 1 1129 ? 4.176 -41.033 -27.432 1.00 27.67 1129 THR A N 1
ATOM 8372 C CA . THR A 1 1129 ? 3.212 -41.697 -28.343 1.00 27.67 1129 THR A CA 1
ATOM 8373 C C . THR A 1 1129 ? 2.375 -42.853 -27.729 1.00 27.67 1129 THR A C 1
ATOM 8375 O O . THR A 1 1129 ? 2.902 -43.942 -27.542 1.00 27.67 1129 THR A O 1
ATOM 8378 N N . LEU A 1 1130 ? 1.038 -42.618 -27.694 1.00 27.14 1130 LEU A N 1
ATOM 8379 C CA . LEU A 1 1130 ? -0.140 -43.541 -27.727 1.00 27.14 1130 LEU A CA 1
ATOM 8380 C C . LEU A 1 1130 ? -0.530 -44.267 -26.410 1.00 27.14 1130 LEU A C 1
ATOM 8382 O O . LEU A 1 1130 ? 0.351 -44.691 -25.691 1.00 27.14 1130 LEU A O 1
ATOM 8386 N N . LEU A 1 1131 ? -1.799 -44.528 -26.024 1.00 24.92 1131 LEU A N 1
ATOM 8387 C CA . LEU A 1 1131 ? -3.080 -44.805 -26.727 1.00 24.92 1131 LEU A CA 1
ATOM 8388 C C . LEU A 1 1131 ? -4.225 -44.815 -25.638 1.00 24.92 1131 LEU A C 1
ATOM 8390 O O . LEU A 1 1131 ? -4.071 -45.516 -24.653 1.00 24.92 1131 LEU A O 1
ATOM 8394 N N . LEU A 1 1132 ? -5.287 -43.978 -25.657 1.00 24.91 1132 LEU A N 1
ATOM 8395 C CA . LEU A 1 1132 ? -6.662 -44.167 -26.218 1.00 24.91 1132 LEU A CA 1
ATOM 8396 C C . LEU A 1 1132 ? -7.770 -44.808 -25.302 1.00 24.91 1132 LEU A C 1
ATOM 8398 O O . LEU A 1 1132 ? -7.602 -45.917 -24.815 1.00 24.91 1132 LEU A O 1
ATOM 8402 N N . ILE A 1 1133 ? -8.979 -44.181 -25.335 1.00 25.70 1133 ILE A N 1
ATOM 8403 C CA . ILE A 1 1133 ? -10.382 -44.674 -25.075 1.00 25.70 1133 ILE A CA 1
ATOM 8404 C C . ILE A 1 1133 ? -10.916 -44.480 -23.627 1.00 25.70 1133 ILE A C 1
ATOM 8406 O O . ILE A 1 1133 ? -10.253 -44.893 -22.698 1.00 25.70 1133 ILE A O 1
ATOM 8410 N N . GLY A 1 1134 ? -12.117 -43.957 -23.300 1.00 24.75 1134 GLY A N 1
ATOM 8411 C CA . GLY A 1 1134 ? -13.309 -43.468 -24.024 1.00 24.75 1134 GLY A CA 1
ATOM 8412 C C . GLY A 1 1134 ? -14.627 -43.693 -23.220 1.00 24.75 1134 GLY A C 1
ATOM 8413 O O . GLY A 1 1134 ? -14.734 -44.700 -22.533 1.00 24.75 1134 GLY A O 1
ATOM 8414 N N . LEU A 1 1135 ? -15.649 -42.822 -23.422 1.00 24.61 1135 LEU A N 1
ATOM 8415 C CA . LEU A 1 1135 ? -17.088 -42.885 -22.989 1.00 24.61 1135 LEU A CA 1
ATOM 8416 C C . LEU A 1 1135 ? -17.416 -42.600 -21.491 1.00 24.61 1135 LEU A C 1
ATOM 8418 O O . LEU A 1 1135 ? -16.690 -43.042 -20.626 1.00 24.61 1135 LEU A O 1
ATOM 8422 N N . ALA A 1 1136 ? -18.526 -41.970 -21.051 1.00 26.05 1136 ALA A N 1
ATOM 8423 C CA . ALA A 1 1136 ? -19.740 -41.428 -21.680 1.00 26.05 1136 ALA A CA 1
ATOM 8424 C C . ALA A 1 1136 ? -20.561 -40.524 -20.707 1.00 26.05 1136 ALA A C 1
ATOM 8426 O O . ALA A 1 1136 ? -20.834 -40.899 -19.575 1.00 26.05 1136 ALA A O 1
ATOM 8427 N N . LEU A 1 1137 ? -21.033 -39.381 -21.222 1.00 25.84 1137 LEU A N 1
ATOM 8428 C CA . LEU A 1 1137 ? -22.398 -38.806 -21.174 1.00 25.84 1137 LEU A CA 1
ATOM 8429 C C . LEU A 1 1137 ? -23.381 -39.028 -19.980 1.00 25.84 1137 LEU A C 1
ATOM 8431 O O . LEU A 1 1137 ? -23.976 -40.091 -19.836 1.00 25.84 1137 LEU A O 1
ATOM 8435 N N . LEU A 1 1138 ? -23.803 -37.879 -19.412 1.00 25.23 1138 LEU A N 1
ATOM 8436 C CA . LEU A 1 1138 ? -25.188 -37.447 -19.089 1.00 25.23 1138 LEU A CA 1
ATOM 8437 C C . LEU A 1 1138 ? -25.863 -37.929 -17.778 1.00 25.23 1138 LEU A C 1
ATOM 8439 O O . LEU A 1 1138 ? -26.369 -39.040 -17.724 1.00 25.23 1138 LEU A O 1
ATOM 8443 N N . ILE A 1 1139 ? -26.112 -37.002 -16.831 1.00 28.75 1139 ILE A N 1
ATOM 8444 C CA . ILE A 1 1139 ? -27.422 -36.779 -16.167 1.00 28.75 1139 ILE A CA 1
ATOM 8445 C C . ILE A 1 1139 ? -27.529 -35.319 -15.672 1.00 28.75 1139 ILE A C 1
ATOM 8447 O O . ILE A 1 1139 ? -26.588 -34.694 -15.207 1.00 28.75 1139 ILE A O 1
ATOM 8451 N N . ARG A 1 1140 ? -28.734 -34.776 -15.857 1.00 31.89 1140 ARG A N 1
ATOM 8452 C CA . ARG A 1 1140 ? -29.219 -33.406 -15.640 1.00 31.89 1140 ARG A CA 1
ATOM 8453 C C . ARG A 1 1140 ? -29.346 -32.977 -14.166 1.00 31.89 1140 ARG A C 1
ATOM 8455 O O . ARG A 1 1140 ? -29.938 -33.706 -13.383 1.00 31.89 1140 ARG A O 1
ATOM 8462 N N . ARG A 1 1141 ? -29.055 -31.685 -13.926 1.00 34.22 1141 ARG A N 1
ATOM 8463 C CA . ARG A 1 1141 ? -29.869 -30.648 -13.225 1.00 34.22 1141 ARG A CA 1
ATOM 8464 C C . ARG A 1 1141 ? -30.885 -31.124 -12.158 1.00 34.22 1141 ARG A C 1
ATOM 8466 O O . ARG A 1 1141 ? -31.943 -31.624 -12.546 1.00 34.22 1141 ARG A O 1
ATOM 8473 N N . ARG A 1 1142 ? -30.749 -30.637 -10.910 1.00 34.56 1142 ARG A N 1
ATOM 8474 C CA . ARG A 1 1142 ? -31.511 -29.480 -10.347 1.00 34.56 1142 ARG A CA 1
ATOM 8475 C C . ARG A 1 1142 ? -31.306 -29.275 -8.827 1.00 34.56 1142 ARG A C 1
ATOM 8477 O O . ARG A 1 1142 ? -31.626 -30.190 -8.082 1.00 34.56 1142 ARG A O 1
ATOM 8484 N N . ARG A 1 1143 ? -31.098 -27.990 -8.467 1.00 32.38 1143 ARG A N 1
ATOM 8485 C CA . ARG A 1 1143 ? -31.356 -27.279 -7.182 1.00 32.38 1143 ARG A CA 1
ATOM 8486 C C . ARG A 1 1143 ? -30.398 -27.662 -6.039 1.00 32.38 1143 ARG A C 1
ATOM 8488 O O . ARG A 1 1143 ? -30.259 -28.842 -5.773 1.00 32.38 1143 ARG A O 1
ATOM 8495 N N . HIS A 1 1144 ? -29.748 -26.739 -5.337 1.00 31.16 1144 HIS A N 1
ATOM 8496 C CA . HIS A 1 1144 ? -30.153 -25.387 -4.942 1.00 31.16 1144 HIS A CA 1
ATOM 8497 C C . HIS A 1 1144 ? -29.210 -24.290 -5.416 1.00 31.16 1144 HIS A C 1
ATOM 8499 O O . HIS A 1 1144 ? -28.045 -24.627 -5.698 1.00 31.16 1144 HIS A O 1
#

pLDDT: mean 84.99, std 17.08, range [20.73, 98.75]